Protein AF-0000000078437296 (afdb_homodimer)

Radius of gyration: 36.15 Å; Cα contacts (8 Å, |Δi|>4): 1272; chains: 2; bounding box: 109×120×85 Å

Solvent-accessible surface area (backbone atoms only — not comparable to full-atom values): 64092 Å² total; per-residue (Å²): 108,68,54,43,51,47,35,37,67,68,31,86,61,40,40,68,39,43,60,52,62,62,50,53,51,24,55,76,67,70,62,53,54,64,23,32,53,24,22,34,43,22,58,31,23,51,34,37,69,80,51,32,74,90,71,24,25,63,45,49,17,50,53,27,39,52,52,14,50,53,45,38,63,70,32,41,75,64,57,45,72,54,39,41,52,20,40,52,48,45,22,54,50,28,32,33,61,34,33,26,51,38,18,53,31,42,45,34,36,33,41,44,47,50,43,51,42,51,49,50,50,70,74,45,78,92,52,91,61,43,53,48,55,50,50,42,49,44,27,45,52,50,50,52,48,49,51,35,49,57,63,30,61,47,93,81,43,65,64,57,67,54,70,82,75,45,63,62,38,44,41,38,53,32,62,66,34,61,68,70,57,51,80,76,54,26,35,16,87,86,65,43,66,28,80,83,49,89,52,77,83,51,87,62,46,66,68,13,70,57,28,48,40,50,52,27,43,50,48,34,37,55,51,43,49,53,59,67,73,42,48,90,87,66,58,55,70,67,57,45,52,52,50,52,50,51,48,48,50,52,57,67,67,42,55,78,92,66,38,94,47,92,69,45,57,59,54,25,46,74,72,70,44,28,65,61,52,44,52,33,49,28,39,46,29,40,38,51,35,52,51,39,49,51,54,49,51,57,50,64,69,36,90,82,55,45,73,71,59,47,75,73,36,81,62,51,56,46,53,50,52,34,51,52,31,30,49,49,42,48,53,45,52,52,50,51,60,70,67,46,62,87,87,46,51,84,68,75,56,67,68,56,52,50,31,30,44,53,29,18,49,51,46,49,44,34,50,62,72,62,72,47,64,83,87,45,51,68,60,44,53,51,46,34,51,53,24,45,52,52,29,57,57,41,31,75,65,23,59,40,32,42,65,59,34,54,52,42,49,54,52,51,50,51,52,50,53,55,54,53,62,69,69,56,78,82,65,76,63,62,68,49,62,77,65,57,74,78,77,70,89,82,66,87,70,76,78,74,78,64,84,63,84,70,80,82,74,80,68,90,75,90,82,89,76,88,72,84,86,82,87,85,86,88,81,90,86,87,86,89,85,75,58,56,80,84,90,84,90,81,86,85,77,88,78,90,87,78,81,77,81,83,80,77,76,78,75,80,78,76,81,74,78,71,75,74,70,75,71,77,70,79,72,67,73,72,72,81,75,77,69,88,63,50,56,68,56,48,44,54,52,48,51,51,36,58,74,67,40,44,62,59,44,44,69,40,15,48,78,118,108,70,54,43,50,46,34,38,66,67,30,84,63,41,41,68,41,45,61,52,64,62,49,54,52,25,54,76,65,71,61,53,52,64,23,31,56,23,22,36,44,21,57,31,22,50,34,35,70,80,50,33,73,89,72,24,24,62,46,48,17,50,53,26,40,51,52,15,49,53,45,38,64,70,32,42,75,63,57,46,72,53,41,40,52,20,41,51,48,44,23,53,50,29,32,32,61,35,34,26,50,39,19,54,32,42,45,33,35,32,41,42,46,50,44,50,41,51,50,48,51,70,72,44,78,92,52,91,64,43,53,52,56,48,51,42,49,45,27,44,52,50,50,52,50,48,51,35,48,59,60,28,61,45,92,81,43,65,63,56,67,55,70,81,73,47,63,61,39,45,40,38,52,33,62,66,35,61,70,68,57,51,81,75,54,25,37,16,86,86,65,43,65,28,81,82,49,88,54,76,83,50,86,62,46,65,69,12,70,59,28,48,40,50,52,29,43,50,48,32,37,55,50,43,48,53,60,68,73,40,43,89,30,47,58,55,73,66,57,45,52,52,50,51,50,53,48,48,51,51,57,67,68,41,54,79,91,66,40,94,46,91,70,45,57,60,56,27,46,73,72,70,46,27,66,62,54,43,50,32,48,28,37,45,30,41,39,51,35,52,51,39,50,51,54,48,51,57,50,63,68,35,91,80,54,47,74,72,60,46,75,74,37,81,62,51,56,45,54,50,52,35,52,52,30,30,49,50,42,48,52,45,52,52,50,50,59,71,67,47,62,87,88,46,51,83,67,77,55,66,68,53,51,49,32,30,44,52,30,18,48,51,46,49,43,32,52,61,69,62,72,47,63,82,89,44,51,69,59,45,53,49,46,34,50,52,25,44,50,52,28,57,58,41,30,74,66,22,59,40,33,41,65,57,32,54,53,42,50,54,51,51,51,50,53,51,53,53,53,54,62,68,69,57,79,80,69,81,71,69,68,60,70,73,66,68,70,78,68,79,74,74,80,78,75,78,73,74,78,70,78,64,79,65,81,74,74,80,67,78,65,82,67,86,80,76,86,70,87,74,71,88,85,75,84,73,81,77,76,80,88,80,80,80,92,76,83,87,89,87,89,87,87,88,81,89,85,84,79,79,80,75,82,75,77,73,75,76,79,72,76,73,76,67,74,72,69,74,70,78,68,78,72,66,71,71,71,78,76,75,68,85,64,49,57,67,57,49,44,54,52,47,52,50,36,56,75,67,40,45,64,60,43,44,70,38,14,49,80,117

InterPro domains:
  IPR007219 Xylanolytic transcriptional activator, regulatory domain [PF04082] (18-190)
  IPR007219 Xylanolytic transcriptional activator, regulatory domain [SM00906] (103-178)
  IPR050815 Transcription factor, fungi [PTHR47338] (10-519)

Nearest PDB structures (foldseek):
  3qtm-assembly2_B  TM=3.187E-01  e=2.029E+00  Schizosaccharomyces pombe
  6t46-assembly2_G  TM=2.312E-01  e=2.384E+00  Bacillus subtilis subsp. natto
  5bt1-assembly1_A  TM=2.827E-01  e=4.536E+00  Saccharomyces cerevisiae S288C
  3qtm-assembly2_B  TM=3.186E-01  e=1.977E+00  Schizosaccharomyces pombe
  5bt1-assembly1_A  TM=2.842E-01  e=3.198E+00  Saccharomyces cerevisiae S288C

Organism: NCBI:txid1398154

Sequence (1120 aa):
MAECERVISKTLPACVAFHKPSFLQQLKNAALDPSMVHALLTTASRLIRRYGSHGGGTAAAEHFAQKASNFIMQSLDHPSLGDIQALCLLVIHEWGCRNAVRAYIYLGQAARMAQMYRIVQIHQPSDPDNFLKEESFRRTLWLIYILDCFLTSSPGRHPALSSLDIVDVALPCQDMNFNFGSPVFVRTLSGVAPGVAPDPDAALADVGEFAYIVLATKAWRSVVEMMTTTSIDTFSEARCLDLEAEIDAIRQSLPVHFADKPGQINLHVTMGSGFTYAMIHCLLQCATIFVNRRQILQIVTAEDFNADEWRNSAHTQLVDKIFAASHGIISMLVSLENGADKDSILCFPIVMLFSAFTAGSTVAYLYLKGLAPSNVTDTALLIVRDSLRLMNDGAESWPLVMPWNRHLTVMAKVLRDINAREDAPGSPEQAKARNGSPYLKDDASSQPDTNPDAMDYDHAGGNASLDAERNNSVDRGSEPPAPKRTGGIATINGGSAGAPTPAPDSPPPEPVNKQESPEPRSNSNPPSLTVDITAKELCSAFERQLLELDDLAAFMGGGVMAECERVISKTLPACVAFHKPSFLQQLKNAALDPSMVHALLTTASRLIRRYGSHGGGTAAAEHFAQKASNFIMQSLDHPSLGDIQALCLLVIHEWGCRNAVRAYIYLGQAARMAQMYRIVQIHQPSDPDNFLKEESFRRTLWLIYILDCFLTSSPGRHPALSSLDIVDVALPCQDMNFNFGSPVFVRTLSGVAPGVAPDPDAALADVGEFAYIVLATKAWRSVVEMMTTTSIDTFSEARCLDLEAEIDAIRQSLPVHFADKPGQINLHVTMGSGFTYAMIHCLLQCATIFVNRRQILQIVTAEDFNADEWRNSAHTQLVDKIFAASHGIISMLVSLENGADKDSILCFPIVMLFSAFTAGSTVAYLYLKGLAPSNVTDTALLIVRDSLRLMNDGAESWPLVMPWNRHLTVMAKVLRDINAREDAPGSPEQAKARNGSPYLKDDASSQPDTNPDAMDYDHAGGNASLDAERNNSVDRGSEPPAPKRTGGIATINGGSAGAPTPAPDSPPPEPVNKQESPEPRSNSNPPSLTVDITAKELCSAFERQLLELDDLAAFMGGGV

Foldseek 3Di:
DVLLLCCCCANPPNVPQAQNVVVVVCVVVVNQQLLLVLLSQLVSLLWAQVVQPPPGSLVSSVVSLVVSVVSLVVCQVPGDLSNLLSLLSSLLSCQLQLVLVVSLVSLLSSLVSLVVNVVVVVPDPDDPLNQLVLLSSLSSVLSSVLSQLQQQLAPPRDGSDDCVRFVQRFARAASVCNNVSPDFWHAGLVRFTHPPDPDRPDDGHDHYLSSLLSLLSVLLSLLSNLLRPDALVRDDVVSLVVSLVSLVVSLVVDPPLLHDDPPSLLVCLVVSNNLSSLSSLLSSLLSLLSSLLVVVLSQCPDPPRDLVVLVVDPNLVSVVSLLVSLVSLLVSVVSNVVSDDPNIQDARRLSSLLSLLSSLVSLLLCVLVVNHDPVCLVVNLVSLVSNLVSLVSNCSSGVLSVVSNVLSVVSNVLSVVVVVVVPDDDPPPVVVVVPPPPDDDDDDPPDPPCPPPDPPPPPDDDDDDDDDDDDDDDDDDDDDDDYDDDDDDDDDDDDDDDDDDDDDDPDDPDDPPPPDDPDPPPPDPPPPPPVPQHSVRSSVVVSVCVSVVVSSCSSSSHDD/DVQLLCCCCANPPNVPQAQNVVVVVCVVVVNQQLLLVLLSQLVSLLWAQVVQDPPGSLVSSVVSLVVSVVSLVVCQVPGDLSNLLSLLSSLLSCQLQLVLVVSLVSLLSSLVSLVVNVVVVVPDDDDPLNQLVLLSSLSSVLSSVLSQLQQQLAPPRDGSDDCVRFVQRFARAASVCNNVSPDFWHAGLVRFTHPVDPDRPDDGHDHYLSSLLSLLSVLLSLLSNLLRPDALVRDDLVSLVVSLVSLVVSLVVDPPLLHDDPPSLLVCLVVSNNLSSLSSLLSSLLSLLSSLLVVVLSQCPDPPRDLVVLVVDPNLVSVVSLLVSLVSLLVSVVSNVVSDDPNIQDARRLSSLLSLLSSLVSLLLCVLVVNHDPVCLVVNLVSLVSNLVSLVSNCSSGVLSVVSNVLSVVSNVLSVVVVVVVPPDDPPPVVPVPPPPVPDPPDDDDPPPPPPPVPCPCPPPPPDDDDDDPDDDDDPDDDDDDDDDDDDDDDDYDDDDDDDPDPPPPDDPPPPPPPPPPDPPPPDDPPPCPVVQHSVNSSVVVSVCVSVVVSSCSSSSHDD

Structure (mmCIF, N/CA/C/O backbone):
data_AF-0000000078437296-model_v1
#
loop_
_entity.id
_entity.type
_entity.pdbx_description
1 polymer 'Fungal specific transcription factor domain containing protein'
#
loop_
_atom_site.group_PDB
_atom_site.id
_atom_site.type_symbol
_atom_site.label_atom_id
_atom_site.label_alt_id
_atom_site.label_comp_id
_atom_site.label_asym_id
_atom_site.label_entity_id
_atom_site.label_seq_id
_atom_site.pdbx_PDB_ins_code
_atom_site.Cartn_x
_atom_site.Cartn_y
_atom_site.Cartn_z
_atom_site.occupancy
_atom_site.B_iso_or_equiv
_atom_site.auth_seq_id
_atom_site.auth_comp_id
_atom_site.auth_asym_id
_atom_site.auth_atom_id
_atom_site.pdbx_PDB_model_num
ATOM 1 N N . MET A 1 1 ? 21.906 -23.25 10.977 1 82.81 1 MET A N 1
ATOM 2 C CA . MET A 1 1 ? 22.812 -22.641 9.992 1 82.81 1 MET A CA 1
ATOM 3 C C . MET A 1 1 ? 22.734 -23.391 8.664 1 82.81 1 MET A C 1
ATOM 5 O O . MET A 1 1 ? 22.562 -22.797 7.609 1 82.81 1 MET A O 1
ATOM 9 N N . ALA A 1 2 ? 22.75 -24.719 8.75 1 84.31 2 ALA A N 1
ATOM 10 C CA . ALA A 1 2 ? 22.766 -25.516 7.531 1 84.31 2 ALA A CA 1
ATOM 11 C C . ALA A 1 2 ? 21.453 -25.359 6.762 1 84.31 2 ALA A C 1
ATOM 13 O O . ALA A 1 2 ? 21.453 -25.312 5.527 1 84.31 2 ALA A O 1
ATOM 14 N N . GLU A 1 3 ? 20.422 -25.25 7.512 1 87.5 3 GLU A N 1
ATOM 15 C CA . GLU A 1 3 ? 19.109 -25.109 6.871 1 87.5 3 GLU A CA 1
ATOM 16 C C . GLU A 1 3 ? 18.984 -23.75 6.18 1 87.5 3 GLU A C 1
ATOM 18 O O . GLU A 1 3 ? 18.422 -23.656 5.086 1 87.5 3 GLU A O 1
ATOM 23 N N . CYS A 1 4 ? 19.453 -22.766 6.777 1 91.31 4 CYS A N 1
ATOM 24 C CA . CYS A 1 4 ? 19.438 -21.438 6.18 1 91.31 4 CYS A CA 1
ATOM 25 C C . CYS A 1 4 ? 20.281 -21.391 4.914 1 91.31 4 CYS A C 1
ATOM 27 O O . CYS A 1 4 ? 19.875 -20.797 3.914 1 91.31 4 CYS A O 1
ATOM 29 N N . GLU A 1 5 ? 21.406 -22.078 4.977 1 90.81 5 GLU A N 1
ATOM 30 C CA . GLU A 1 5 ? 22.281 -22.141 3.816 1 90.81 5 GLU A CA 1
ATOM 31 C C . GLU A 1 5 ? 21.625 -22.859 2.648 1 90.81 5 GLU A C 1
ATOM 33 O O . GLU A 1 5 ? 21.781 -22.453 1.494 1 90.81 5 GLU A O 1
ATOM 38 N N . ARG A 1 6 ? 20.969 -23.828 2.971 1 89 6 ARG A N 1
ATOM 39 C CA . ARG A 1 6 ? 20.281 -24.594 1.929 1 89 6 ARG A CA 1
ATOM 40 C C . ARG A 1 6 ? 19.219 -23.734 1.239 1 89 6 ARG A C 1
ATOM 42 O O . ARG A 1 6 ? 19.094 -23.766 0.013 1 89 6 ARG A O 1
ATOM 49 N N . VAL A 1 7 ? 18.469 -22.984 2.002 1 92.06 7 VAL A N 1
ATOM 50 C CA . VAL A 1 7 ? 17.391 -22.172 1.446 1 92.06 7 VAL A CA 1
ATOM 51 C C . VAL A 1 7 ? 17.984 -21.094 0.548 1 92.06 7 VAL A C 1
ATOM 53 O O . VAL A 1 7 ? 17.531 -20.891 -0.58 1 92.06 7 VAL A O 1
ATOM 56 N N . ILE A 1 8 ? 19.031 -20.5 0.948 1 93.44 8 ILE A N 1
ATOM 57 C CA . ILE A 1 8 ? 19.641 -19.391 0.216 1 93.44 8 ILE A CA 1
ATOM 58 C C . ILE A 1 8 ? 20.281 -19.922 -1.068 1 93.44 8 ILE A C 1
ATOM 60 O O . ILE A 1 8 ? 20.281 -19.234 -2.094 1 93.44 8 ILE A O 1
ATOM 64 N N . SER A 1 9 ? 20.656 -21.156 -1.052 1 89.06 9 SER A N 1
ATOM 65 C CA . SER A 1 9 ? 21.422 -21.688 -2.174 1 89.06 9 SER A CA 1
ATOM 66 C C . SER A 1 9 ? 20.516 -22.391 -3.178 1 89.06 9 SER A C 1
ATOM 68 O O . SER A 1 9 ? 20.812 -22.422 -4.375 1 89.06 9 SER A O 1
ATOM 70 N N . LYS A 1 10 ? 19.406 -22.875 -2.656 1 87.88 10 LYS A N 1
ATOM 71 C CA . LYS A 1 10 ? 18.75 -23.828 -3.537 1 87.88 10 LYS A CA 1
ATOM 72 C C . LYS A 1 10 ? 17.266 -23.5 -3.689 1 87.88 10 LYS A C 1
ATOM 74 O O . LYS A 1 10 ? 16.609 -24 -4.609 1 87.88 10 LYS A O 1
ATOM 79 N N . THR A 1 11 ? 16.766 -22.734 -2.879 1 91.25 11 THR A N 1
ATOM 80 C CA . THR A 1 11 ? 15.312 -22.594 -2.85 1 91.25 11 THR A CA 1
ATOM 81 C C . THR A 1 11 ? 14.883 -21.281 -3.484 1 91.25 11 THR A C 1
ATOM 83 O O . THR A 1 11 ? 15.414 -20.219 -3.15 1 91.25 11 THR A O 1
ATOM 86 N N . LEU A 1 12 ? 13.906 -21.422 -4.41 1 92.94 12 LEU A N 1
ATOM 87 C CA . LEU A 1 12 ? 13.297 -20.219 -4.965 1 92.94 12 LEU A CA 1
ATOM 88 C C . LEU A 1 12 ? 12.32 -19.594 -3.973 1 92.94 12 LEU A C 1
ATOM 90 O O . LEU A 1 12 ? 11.586 -20.297 -3.283 1 92.94 12 LEU A O 1
ATOM 94 N N . PRO A 1 13 ? 12.359 -18.266 -3.848 1 94.62 13 PRO A N 1
ATOM 95 C CA . PRO A 1 13 ? 13.078 -17.281 -4.668 1 94.62 13 PRO A CA 1
ATOM 96 C C . PRO A 1 13 ? 14.398 -16.844 -4.039 1 94.62 13 PRO A C 1
ATOM 98 O O . PRO A 1 13 ? 15.133 -16.047 -4.633 1 94.62 13 PRO A O 1
ATOM 101 N N . ALA A 1 14 ? 14.734 -17.328 -2.939 1 94.81 14 ALA A N 1
ATOM 102 C CA . ALA A 1 14 ? 15.883 -16.844 -2.186 1 94.81 14 ALA A CA 1
ATOM 103 C C . ALA A 1 14 ? 17.172 -17.047 -2.977 1 94.81 14 ALA A C 1
ATOM 105 O O . ALA A 1 14 ? 18.047 -16.156 -2.986 1 94.81 14 ALA A O 1
ATOM 106 N N . CYS A 1 15 ? 17.297 -18.078 -3.709 1 93.06 15 CYS A N 1
ATOM 107 C CA . CYS A 1 15 ? 18.547 -18.438 -4.371 1 93.06 15 CYS A CA 1
ATOM 108 C C . CYS A 1 15 ? 18.828 -17.516 -5.551 1 93.06 15 CYS A C 1
ATOM 110 O O . CYS A 1 15 ? 19.969 -17.453 -6.023 1 93.06 15 CYS A O 1
ATOM 112 N N . VAL A 1 16 ? 17.812 -16.844 -6.023 1 94.81 16 VAL A N 1
ATOM 113 C CA . VAL A 1 16 ? 18.047 -15.977 -7.18 1 94.81 16 VAL A CA 1
ATOM 114 C C . VAL A 1 16 ? 17.922 -14.516 -6.773 1 94.81 16 VAL A C 1
ATOM 116 O O . VAL A 1 16 ? 18.516 -13.633 -7.41 1 94.81 16 VAL A O 1
ATOM 119 N N . ALA A 1 17 ? 17.203 -14.266 -5.727 1 97 17 ALA A N 1
ATOM 120 C CA . ALA A 1 17 ? 16.891 -12.891 -5.355 1 97 17 ALA A CA 1
ATOM 121 C C . ALA A 1 17 ? 17.875 -12.359 -4.328 1 97 17 ALA A C 1
ATOM 123 O O . ALA A 1 17 ? 18.125 -11.148 -4.258 1 97 17 ALA A O 1
ATOM 124 N N . PHE A 1 18 ? 18.453 -13.234 -3.557 1 97.12 18 PHE A N 1
ATOM 125 C CA . PHE A 1 18 ? 19.297 -12.781 -2.461 1 97.12 18 PHE A CA 1
ATOM 126 C C . PHE A 1 18 ? 20.766 -13.039 -2.773 1 97.12 18 PHE A C 1
ATOM 128 O O . PHE A 1 18 ? 21.109 -13.984 -3.488 1 97.12 18 PHE A O 1
ATOM 135 N N . HIS A 1 19 ? 21.641 -12.203 -2.271 1 96.38 19 HIS A N 1
ATOM 136 C CA . HIS A 1 19 ? 23.062 -12.328 -2.523 1 96.38 19 HIS A CA 1
ATOM 137 C C . HIS A 1 19 ? 23.672 -13.453 -1.69 1 96.38 19 HIS A C 1
ATOM 139 O O . HIS A 1 19 ? 24.062 -13.242 -0.538 1 96.38 19 HIS A O 1
ATOM 145 N N . LYS A 1 20 ? 23.984 -14.5 -2.271 1 94.69 20 LYS A N 1
ATOM 146 C CA . LYS A 1 20 ? 24.391 -15.727 -1.595 1 94.69 20 LYS A CA 1
ATOM 147 C C . LYS A 1 20 ? 25.688 -15.531 -0.822 1 94.69 20 LYS A C 1
ATOM 149 O O . LYS A 1 20 ? 25.75 -15.828 0.374 1 94.69 20 LYS A O 1
ATOM 154 N N . PRO A 1 21 ? 26.703 -14.898 -1.385 1 93.94 21 PRO A N 1
ATOM 155 C CA . PRO A 1 21 ? 27.969 -14.781 -0.65 1 93.94 21 PRO A CA 1
ATOM 156 C C . PRO A 1 21 ? 27.844 -13.93 0.613 1 93.94 21 PRO A C 1
ATOM 158 O O . PRO A 1 21 ? 28.359 -14.305 1.666 1 93.94 21 PRO A O 1
ATOM 161 N N . SER A 1 22 ? 27.109 -12.883 0.475 1 93 22 SER A N 1
ATOM 162 C CA . SER A 1 22 ? 26.984 -12.008 1.637 1 93 22 SER A CA 1
ATOM 163 C C . SER A 1 22 ? 26.172 -12.688 2.744 1 93 22 SER A C 1
ATOM 165 O O . SER A 1 22 ? 26.516 -12.555 3.924 1 93 22 SER A O 1
ATOM 167 N N . PHE A 1 23 ? 25.219 -13.375 2.346 1 93.81 23 PHE A N 1
ATOM 168 C CA . PHE A 1 23 ? 24.359 -14.055 3.322 1 93.81 23 PHE A CA 1
ATOM 169 C C . PHE A 1 23 ? 25.125 -15.18 4.016 1 93.81 23 PHE A C 1
ATOM 171 O O . PHE A 1 23 ? 25.031 -15.344 5.23 1 93.81 23 PHE A O 1
ATOM 178 N N . LEU A 1 24 ? 25.906 -15.914 3.238 1 93.44 24 LEU A N 1
ATOM 179 C CA . LEU A 1 24 ? 26.688 -17.016 3.809 1 93.44 24 LEU A CA 1
ATOM 180 C C . LEU A 1 24 ? 27.734 -16.484 4.77 1 93.44 24 LEU A C 1
ATOM 182 O O . LEU A 1 24 ? 27.984 -17.078 5.824 1 93.44 24 LEU A O 1
ATOM 186 N N . GLN A 1 25 ? 28.266 -15.367 4.426 1 92.94 25 GLN A N 1
ATOM 187 C CA . GLN A 1 25 ? 29.25 -14.75 5.305 1 92.94 25 GLN A CA 1
ATOM 188 C C . GLN A 1 25 ? 28.609 -14.258 6.598 1 92.94 25 GLN A C 1
ATOM 190 O O . GLN A 1 25 ? 29.156 -14.461 7.684 1 92.94 25 GLN A O 1
ATOM 195 N N . GLN A 1 26 ? 27.469 -13.68 6.426 1 93.44 26 GLN A N 1
ATOM 196 C CA . GLN A 1 26 ? 26.766 -13.172 7.598 1 93.44 26 GLN A CA 1
ATOM 197 C C . GLN A 1 26 ? 26.281 -14.312 8.492 1 93.44 26 GLN A C 1
ATOM 199 O O . GLN A 1 26 ? 26.281 -14.18 9.719 1 93.44 26 GLN A O 1
ATOM 204 N N . LEU A 1 27 ? 25.891 -15.359 7.891 1 91.44 27 LEU A N 1
ATOM 205 C CA . LEU A 1 27 ? 25.469 -16.531 8.641 1 91.44 27 LEU A CA 1
ATOM 206 C C . LEU A 1 27 ? 26.641 -17.141 9.422 1 91.44 27 LEU A C 1
ATOM 208 O O . LEU A 1 27 ? 26.484 -17.5 10.586 1 91.44 27 LEU A O 1
ATOM 212 N N . LYS A 1 28 ? 27.781 -17.219 8.82 1 90.88 28 LYS A N 1
ATOM 213 C CA . LYS A 1 28 ? 28.969 -17.781 9.453 1 90.88 28 LYS A CA 1
ATOM 214 C C . LYS A 1 28 ? 29.422 -16.906 10.633 1 90.88 28 LYS A C 1
ATOM 216 O O . LYS A 1 28 ? 29.859 -17.438 11.656 1 90.88 28 LYS A O 1
ATOM 221 N N . ASN A 1 29 ? 29.203 -15.609 10.516 1 92.06 29 ASN A N 1
ATOM 222 C CA . ASN A 1 29 ? 29.625 -14.672 11.547 1 92.06 29 ASN A CA 1
ATOM 223 C C . ASN A 1 29 ? 28.516 -14.375 12.539 1 92.06 29 ASN A C 1
ATOM 225 O O . ASN A 1 29 ? 28.641 -13.508 13.398 1 92.06 29 ASN A O 1
ATOM 229 N N . ALA A 1 30 ? 27.406 -14.992 12.391 1 89.75 30 ALA A N 1
ATOM 230 C CA . ALA A 1 30 ? 26.234 -14.773 13.227 1 89.75 30 ALA A CA 1
ATOM 231 C C . ALA A 1 30 ? 25.812 -13.305 13.211 1 89.75 30 ALA A C 1
ATOM 233 O O . ALA A 1 30 ? 25.438 -12.75 14.242 1 89.75 30 ALA A O 1
ATOM 234 N N . ALA A 1 31 ? 25.906 -12.734 12.023 1 90.44 31 ALA A N 1
ATOM 235 C CA . ALA A 1 31 ? 25.625 -11.312 11.875 1 90.44 31 ALA A CA 1
ATOM 236 C C . ALA A 1 31 ? 24.328 -11.094 11.094 1 90.44 31 ALA A C 1
ATOM 238 O O . ALA A 1 31 ? 23.891 -9.953 10.906 1 90.44 31 ALA A O 1
ATOM 239 N N . LEU A 1 32 ? 23.75 -12.156 10.719 1 91.88 32 LEU A N 1
ATOM 240 C CA . LEU A 1 32 ? 22.531 -12.039 9.93 1 91.88 32 LEU A CA 1
ATOM 241 C C . LEU A 1 32 ? 21.375 -11.523 10.781 1 91.88 32 LEU A C 1
ATOM 243 O O . LEU A 1 32 ? 21.219 -11.922 11.93 1 91.88 32 LEU A O 1
ATOM 247 N N . ASP A 1 33 ? 20.578 -10.625 10.203 1 92.06 33 ASP A N 1
ATOM 248 C CA . ASP A 1 33 ? 19.406 -10.086 10.898 1 92.06 33 ASP A CA 1
ATOM 249 C C . ASP A 1 33 ? 18.516 -11.211 11.422 1 92.06 33 ASP A C 1
ATOM 251 O O . ASP A 1 33 ? 18.203 -12.156 10.688 1 92.06 33 ASP A O 1
ATOM 255 N N . PRO A 1 34 ? 18.125 -11.086 12.656 1 94.62 34 PRO A N 1
ATOM 256 C CA . PRO A 1 34 ? 17.266 -12.125 13.219 1 94.62 34 PRO A CA 1
ATOM 257 C C . PRO A 1 34 ? 15.992 -12.336 12.406 1 94.62 34 PRO A C 1
ATOM 259 O O . PRO A 1 34 ? 15.492 -13.461 12.305 1 94.62 34 PRO A O 1
ATOM 262 N N . SER A 1 35 ? 15.414 -11.281 11.898 1 96.75 35 SER A N 1
ATOM 263 C CA . SER A 1 35 ? 14.227 -11.43 11.062 1 96.75 35 SER A CA 1
ATOM 264 C C . SER A 1 35 ? 14.5 -12.344 9.875 1 96.75 35 SER A C 1
ATOM 266 O O . SER A 1 35 ? 13.688 -13.219 9.562 1 96.75 35 SER A O 1
ATOM 268 N N . MET A 1 36 ? 15.68 -12.234 9.305 1 96.69 36 MET A N 1
ATOM 269 C CA . MET A 1 36 ? 16.031 -13.039 8.133 1 96.69 36 MET A CA 1
ATOM 270 C C . MET A 1 36 ? 16.297 -14.484 8.523 1 96.69 36 MET A C 1
ATOM 272 O O . MET A 1 36 ? 15.883 -15.406 7.809 1 96.69 36 MET A O 1
ATOM 276 N N . VAL A 1 37 ? 16.922 -14.656 9.656 1 96.38 37 VAL A N 1
ATOM 277 C CA . VAL A 1 37 ? 17.188 -16.016 10.117 1 96.38 37 VAL A CA 1
ATOM 278 C C . VAL A 1 37 ? 15.867 -16.766 10.289 1 96.38 37 VAL A C 1
ATOM 280 O O . VAL A 1 37 ? 15.711 -17.875 9.773 1 96.38 37 VAL A O 1
ATOM 283 N N . HIS A 1 38 ? 14.945 -16.141 10.914 1 97.19 38 HIS A N 1
ATOM 284 C CA . HIS A 1 38 ? 13.68 -16.797 11.195 1 97.19 38 HIS A CA 1
ATOM 285 C C . HIS A 1 38 ? 12.836 -16.938 9.93 1 97.19 38 HIS A C 1
ATOM 287 O O . HIS A 1 38 ? 12.094 -17.906 9.781 1 97.19 38 HIS A O 1
ATOM 293 N N . ALA A 1 39 ? 12.969 -16.016 9.008 1 97.88 39 ALA A N 1
ATOM 294 C CA . ALA A 1 39 ? 12.266 -16.141 7.738 1 97.88 39 ALA A CA 1
ATOM 295 C C . ALA A 1 39 ? 12.805 -17.312 6.922 1 97.88 39 ALA A C 1
ATOM 297 O O . ALA A 1 39 ? 12.039 -18.047 6.301 1 97.88 39 ALA A O 1
ATOM 298 N N . LEU A 1 40 ? 14.156 -17.438 6.965 1 96.69 40 LEU A N 1
ATOM 299 C CA . LEU A 1 40 ? 14.773 -18.562 6.273 1 96.69 40 LEU A CA 1
ATOM 300 C C . LEU A 1 40 ? 14.375 -19.891 6.914 1 96.69 40 LEU A C 1
ATOM 302 O O . LEU A 1 40 ? 14.094 -20.875 6.215 1 96.69 40 LEU A O 1
ATOM 306 N N . LEU A 1 41 ? 14.297 -19.891 8.188 1 95 41 LEU A N 1
ATOM 307 C CA . LEU A 1 41 ? 13.875 -21.094 8.891 1 95 41 LEU A CA 1
ATOM 308 C C . LEU A 1 41 ? 12.414 -21.406 8.617 1 95 41 LEU A C 1
ATOM 310 O O . LEU A 1 41 ? 12.023 -22.578 8.562 1 95 41 LEU A O 1
ATOM 314 N N . THR A 1 42 ? 11.586 -20.359 8.445 1 95.62 42 THR A N 1
ATOM 315 C CA . THR A 1 42 ? 10.195 -20.547 8.047 1 95.62 42 THR A CA 1
ATOM 316 C C . THR A 1 42 ? 10.109 -21.328 6.738 1 95.62 42 THR A C 1
ATOM 318 O O . THR A 1 42 ? 9.352 -22.281 6.625 1 95.62 42 THR A O 1
ATOM 321 N N . THR A 1 43 ? 10.938 -20.984 5.805 1 93.5 43 THR A N 1
ATOM 322 C CA . THR A 1 43 ? 10.969 -21.641 4.504 1 93.5 43 THR A CA 1
ATOM 323 C C . THR A 1 43 ? 11.562 -23.047 4.613 1 93.5 43 THR A C 1
ATOM 325 O O . THR A 1 43 ? 11.047 -24 4.023 1 93.5 43 THR A O 1
ATOM 328 N N . ALA A 1 44 ? 12.57 -23.156 5.414 1 91.56 44 ALA A N 1
ATOM 329 C CA . ALA A 1 44 ? 13.289 -24.422 5.559 1 91.56 44 ALA A CA 1
ATOM 330 C C . ALA A 1 44 ? 12.414 -25.484 6.219 1 91.56 44 ALA A C 1
ATOM 332 O O . ALA A 1 44 ? 12.539 -26.672 5.926 1 91.56 44 ALA A O 1
ATOM 333 N N . SER A 1 45 ? 11.531 -25.062 7.074 1 89.44 45 SER A N 1
ATOM 334 C CA . SER A 1 45 ? 10.703 -26 7.836 1 89.44 45 SER A CA 1
ATOM 335 C C . SER A 1 45 ? 9.805 -26.812 6.914 1 89.44 45 SER A C 1
ATOM 337 O O . SER A 1 45 ? 9.414 -27.938 7.25 1 89.44 45 SER A O 1
ATOM 339 N N . ARG A 1 46 ? 9.555 -26.328 5.809 1 84.81 46 ARG A N 1
ATOM 340 C CA . ARG A 1 46 ? 8.695 -27.047 4.867 1 84.81 46 ARG A CA 1
ATOM 341 C C . ARG A 1 46 ? 9.492 -28.031 4.039 1 84.81 46 ARG A C 1
ATOM 343 O O . ARG A 1 46 ? 8.922 -28.938 3.424 1 84.81 46 ARG A O 1
ATOM 350 N N . LEU A 1 47 ? 10.742 -27.812 4.07 1 77.88 47 LEU A N 1
ATOM 351 C CA . LEU A 1 47 ? 11.609 -28.625 3.209 1 77.88 47 LEU A CA 1
ATOM 352 C C . LEU A 1 47 ? 12.203 -29.797 3.977 1 77.88 47 LEU A C 1
ATOM 354 O O . LEU A 1 47 ? 12.758 -30.719 3.377 1 77.88 47 LEU A O 1
ATOM 358 N N . ILE A 1 48 ? 12.023 -29.656 5.332 1 70.75 48 ILE A N 1
ATOM 359 C CA . ILE A 1 48 ? 12.758 -30.656 6.113 1 70.75 48 ILE A CA 1
ATOM 360 C C . ILE A 1 48 ? 11.773 -31.516 6.902 1 70.75 48 ILE A C 1
ATOM 362 O O . ILE A 1 48 ? 10.875 -30.984 7.566 1 70.75 48 ILE A O 1
ATOM 366 N N . ARG A 1 49 ? 11.906 -32.75 6.875 1 62.09 49 ARG A N 1
ATOM 367 C CA . ARG A 1 49 ? 11.062 -33.719 7.539 1 62.09 49 ARG A CA 1
ATOM 368 C C . ARG A 1 49 ? 11.25 -33.688 9.055 1 62.09 49 ARG A C 1
ATOM 370 O O . ARG A 1 49 ? 10.328 -34 9.805 1 62.09 49 ARG A O 1
ATOM 377 N N . ARG A 1 50 ? 12.406 -33.281 9.422 1 58.06 50 ARG A N 1
ATOM 378 C CA . ARG A 1 50 ? 12.789 -33.406 10.828 1 58.06 50 ARG A CA 1
ATOM 379 C C . ARG A 1 50 ? 11.844 -32.594 11.719 1 58.06 50 ARG A C 1
ATOM 381 O O . ARG A 1 50 ? 11.641 -32.938 12.883 1 58.06 50 ARG A O 1
ATOM 388 N N . TYR A 1 51 ? 11.398 -31.484 11.258 1 56.28 51 TYR A N 1
ATOM 389 C CA . TYR A 1 51 ? 10.578 -30.641 12.117 1 56.28 51 TYR A CA 1
ATOM 390 C C . TYR A 1 51 ? 9.188 -31.234 12.297 1 56.28 51 TYR A C 1
ATOM 392 O O . TYR A 1 51 ? 8.328 -30.641 12.969 1 56.28 51 TYR A O 1
ATOM 400 N N . GLY A 1 52 ? 8.852 -32.438 11.797 1 50.16 52 GLY A N 1
ATOM 401 C CA . GLY A 1 52 ? 7.547 -33.094 11.773 1 50.16 52 GLY A CA 1
ATOM 402 C C . GLY A 1 52 ? 7.152 -33.688 13.117 1 50.16 52 GLY A C 1
ATOM 403 O O . GLY A 1 52 ? 6.09 -34.281 13.242 1 50.16 52 GLY A O 1
ATOM 404 N N . SER A 1 53 ? 8.023 -33.781 14 1 46.53 53 SER A N 1
ATOM 405 C CA . SER A 1 53 ? 7.426 -34.531 15.109 1 46.53 53 SER A CA 1
ATOM 406 C C . SER A 1 53 ? 6.117 -33.875 15.555 1 46.53 53 SER A C 1
ATOM 408 O O . SER A 1 53 ? 5.078 -34.531 15.609 1 46.53 53 SER A O 1
ATOM 410 N N . HIS A 1 54 ? 6.156 -32.875 16.438 1 45 54 HIS A N 1
ATOM 411 C CA . HIS A 1 54 ? 5.039 -32.281 17.156 1 45 54 HIS A CA 1
ATOM 412 C C . HIS A 1 54 ? 4.406 -31.141 16.375 1 45 54 HIS A C 1
ATOM 414 O O . HIS A 1 54 ? 4.711 -29.969 16.609 1 45 54 HIS A O 1
ATOM 420 N N . GLY A 1 55 ? 3.381 -31.438 15.398 1 56.88 55 GLY A N 1
ATOM 421 C CA . GLY A 1 55 ? 2.488 -30.594 14.617 1 56.88 55 GLY A CA 1
ATOM 422 C C . GLY A 1 55 ? 2.967 -30.375 13.195 1 56.88 55 GLY A C 1
ATOM 423 O O . GLY A 1 55 ? 2.307 -29.688 12.406 1 56.88 55 GLY A O 1
ATOM 424 N N . GLY A 1 56 ? 4.184 -31.047 12.758 1 69.56 56 GLY A N 1
ATOM 425 C CA . GLY A 1 56 ? 4.645 -31.188 11.383 1 69.56 56 GLY A CA 1
ATOM 426 C C . GLY A 1 56 ? 5.348 -29.953 10.867 1 69.56 56 GLY A C 1
ATOM 427 O O . GLY A 1 56 ? 5.672 -29.047 11.633 1 69.56 56 GLY A O 1
ATOM 428 N N . GLY A 1 57 ? 5.898 -29.891 9.656 1 78.94 57 GLY A N 1
ATOM 429 C CA . GLY A 1 57 ? 6.578 -28.812 8.945 1 78.94 57 GLY A CA 1
ATOM 430 C C . GLY A 1 57 ? 5.793 -27.516 8.93 1 78.94 57 GLY A C 1
ATOM 431 O O . GLY A 1 57 ? 6.367 -26.438 9.055 1 78.94 57 GLY A O 1
ATOM 432 N N . THR A 1 58 ? 4.551 -27.609 9.062 1 81.69 58 THR A N 1
ATOM 433 C CA . THR A 1 58 ? 3.697 -26.422 8.992 1 81.69 58 THR A CA 1
ATOM 434 C C . THR A 1 58 ? 3.689 -25.688 10.32 1 81.69 58 THR A C 1
ATOM 436 O O . THR A 1 58 ? 3.744 -24.453 10.352 1 81.69 58 THR A O 1
ATOM 439 N N . ALA A 1 59 ? 3.629 -26.406 11.391 1 85.56 59 ALA A N 1
ATOM 440 C CA . ALA A 1 59 ? 3.623 -25.781 12.711 1 85.56 59 ALA A CA 1
ATOM 441 C C . ALA A 1 59 ? 4.949 -25.078 12.984 1 85.56 59 ALA A C 1
ATOM 443 O O . ALA A 1 59 ? 4.973 -24 13.57 1 85.56 59 ALA A O 1
ATOM 444 N N . ALA A 1 60 ? 6 -25.797 12.617 1 90.62 60 ALA A N 1
ATOM 445 C CA . ALA A 1 60 ? 7.316 -25.172 12.781 1 90.62 60 ALA A CA 1
ATOM 446 C C . ALA A 1 60 ? 7.434 -23.906 11.938 1 90.62 60 ALA A C 1
ATOM 448 O O . ALA A 1 60 ? 7.984 -22.906 12.398 1 90.62 60 ALA A O 1
ATOM 449 N N . ALA A 1 61 ? 6.949 -24 10.75 1 93.31 61 ALA A N 1
ATOM 450 C CA . ALA A 1 61 ? 6.984 -22.828 9.867 1 93.31 61 ALA A CA 1
ATOM 451 C C . ALA A 1 61 ? 6.227 -21.656 10.484 1 93.31 61 ALA A C 1
ATOM 453 O O . ALA A 1 61 ? 6.703 -20.516 10.461 1 93.31 61 ALA A O 1
ATOM 454 N N . GLU A 1 62 ? 5.125 -21.938 11.109 1 92.81 62 GLU A N 1
ATOM 455 C CA . GLU A 1 62 ? 4.324 -20.891 11.742 1 92.81 62 GLU A CA 1
ATOM 456 C C . GLU A 1 62 ? 5.062 -20.266 12.914 1 92.81 62 GLU A C 1
ATOM 458 O O . GLU A 1 62 ? 4.996 -19.047 13.117 1 92.81 62 GLU A O 1
ATOM 463 N N . HIS A 1 63 ? 5.676 -21.094 13.617 1 93.81 63 HIS A N 1
ATOM 464 C CA . HIS A 1 63 ? 6.434 -20.625 14.766 1 93.81 63 HIS A CA 1
ATOM 465 C C . HIS A 1 63 ? 7.527 -19.656 14.352 1 93.81 63 HIS A C 1
ATOM 467 O O . HIS A 1 63 ? 7.652 -18.562 14.922 1 93.81 63 HIS A O 1
ATOM 473 N N . PHE A 1 64 ? 8.297 -20.031 13.375 1 95.81 64 PHE A N 1
ATOM 474 C CA . PHE A 1 64 ? 9.391 -19.188 12.914 1 95.81 64 PHE A CA 1
ATOM 475 C C . PHE A 1 64 ? 8.859 -17.938 12.227 1 95.81 64 PHE A C 1
ATOM 477 O O . PHE A 1 64 ? 9.461 -16.859 12.32 1 95.81 64 PHE A O 1
ATOM 484 N N . ALA A 1 65 ? 7.734 -18.094 11.562 1 96.88 65 ALA A N 1
ATOM 485 C CA . ALA A 1 65 ? 7.125 -16.938 10.891 1 96.88 65 ALA A CA 1
ATOM 486 C C . ALA A 1 65 ? 6.699 -15.883 11.906 1 96.88 65 ALA A C 1
ATOM 488 O O . ALA A 1 65 ? 6.898 -14.688 11.68 1 96.88 65 ALA A O 1
ATOM 489 N N . GLN A 1 66 ? 6.172 -16.328 13 1 94.94 66 GLN A N 1
ATOM 490 C CA . GLN A 1 66 ? 5.754 -15.398 14.047 1 94.94 66 GLN A CA 1
ATOM 491 C C . GLN A 1 66 ? 6.949 -14.656 14.633 1 94.94 66 GLN A C 1
ATOM 493 O O . GLN A 1 66 ? 6.879 -13.445 14.867 1 94.94 66 GLN A O 1
ATOM 498 N N . LYS A 1 67 ? 7.961 -15.336 14.82 1 96.62 67 LYS A N 1
ATOM 499 C CA . LYS A 1 67 ? 9.164 -14.703 15.344 1 96.62 67 LYS A CA 1
ATOM 500 C C . LYS A 1 67 ? 9.727 -13.688 14.359 1 96.62 67 LYS A C 1
ATOM 502 O O . LYS A 1 67 ? 10.109 -12.578 14.75 1 96.62 67 LYS A O 1
ATOM 507 N N . ALA A 1 68 ? 9.805 -14.125 13.086 1 97.56 68 ALA A N 1
ATOM 508 C CA . ALA A 1 68 ? 10.297 -13.211 12.055 1 97.56 68 ALA A CA 1
ATOM 509 C C . ALA A 1 68 ? 9.461 -11.938 12 1 97.56 68 ALA A C 1
ATOM 511 O O . ALA A 1 68 ? 10 -10.828 11.938 1 97.56 68 ALA A O 1
ATOM 512 N N . SER A 1 69 ? 8.188 -12.102 12.078 1 95.94 69 SER A N 1
ATOM 513 C CA . SER A 1 69 ? 7.273 -10.961 12.023 1 95.94 69 SER A CA 1
ATOM 514 C C . SER A 1 69 ? 7.504 -10.016 13.195 1 95.94 69 SER A C 1
ATOM 516 O O . SER A 1 69 ? 7.488 -8.789 13.023 1 95.94 69 SER A O 1
ATOM 518 N N . ASN A 1 70 ? 7.711 -10.555 14.328 1 93.75 70 ASN A N 1
ATOM 519 C CA . ASN A 1 70 ? 7.953 -9.742 15.516 1 93.75 70 ASN A CA 1
ATOM 520 C C . ASN A 1 70 ? 9.219 -8.898 15.367 1 93.75 70 ASN A C 1
ATOM 522 O O . ASN A 1 70 ? 9.227 -7.719 15.727 1 93.75 70 ASN A O 1
ATOM 526 N N . PHE A 1 71 ? 10.211 -9.508 14.82 1 95.5 71 PHE A N 1
ATOM 527 C CA . PHE A 1 71 ? 11.461 -8.773 14.633 1 95.5 71 PHE A CA 1
ATOM 528 C C . PHE A 1 71 ? 11.289 -7.664 13.609 1 95.5 71 PHE A C 1
ATOM 530 O O . PHE A 1 71 ? 11.836 -6.57 13.766 1 95.5 71 PHE A O 1
ATOM 537 N N . ILE A 1 72 ? 10.562 -7.949 12.562 1 95.81 72 ILE A N 1
ATOM 538 C CA . ILE A 1 72 ? 10.328 -6.953 11.516 1 95.81 72 ILE A CA 1
ATOM 539 C C . ILE A 1 72 ? 9.562 -5.766 12.102 1 95.81 72 ILE A C 1
ATOM 541 O O . ILE A 1 72 ? 9.891 -4.609 11.82 1 95.81 72 ILE A O 1
ATOM 545 N N . MET A 1 73 ? 8.617 -6.066 12.938 1 90.69 73 MET A N 1
ATOM 546 C CA . MET A 1 73 ? 7.789 -5.02 13.531 1 90.69 73 MET A CA 1
ATOM 547 C C . MET A 1 73 ? 8.625 -4.117 14.438 1 90.69 73 MET A C 1
ATOM 549 O O . MET A 1 73 ? 8.367 -2.916 14.531 1 90.69 73 MET A O 1
ATOM 553 N N . GLN A 1 74 ? 9.594 -4.66 14.969 1 89.69 74 GLN A N 1
ATOM 554 C CA . GLN A 1 74 ? 10.453 -3.902 15.867 1 89.69 74 GLN A CA 1
ATOM 555 C C . GLN A 1 74 ? 11.383 -2.979 15.094 1 89.69 74 GLN A C 1
ATOM 557 O O . GLN A 1 74 ? 11.836 -1.958 15.617 1 89.69 74 GLN A O 1
ATOM 562 N N . SER A 1 75 ? 11.57 -3.332 13.852 1 91.56 75 SER A N 1
ATOM 563 C CA . SER A 1 75 ? 12.531 -2.572 13.055 1 91.56 75 SER A CA 1
ATOM 564 C C . SER A 1 75 ? 11.828 -1.642 12.078 1 91.56 75 SER A C 1
ATOM 566 O O . SER A 1 75 ? 12.445 -1.147 11.133 1 91.56 75 SER A O 1
ATOM 568 N N . LEU A 1 76 ? 10.641 -1.294 12.273 1 91.25 76 LEU A N 1
ATOM 569 C CA . LEU A 1 76 ? 9.852 -0.582 11.266 1 91.25 76 LEU A CA 1
ATOM 570 C C . LEU A 1 76 ? 10.336 0.86 11.125 1 91.25 76 LEU A C 1
ATOM 572 O O . LEU A 1 76 ? 10.156 1.477 10.078 1 91.25 76 LEU A O 1
ATOM 576 N N . ASP A 1 77 ? 10.953 1.394 12.141 1 89.75 77 ASP A N 1
ATOM 577 C CA . ASP A 1 77 ? 11.43 2.771 12.07 1 89.75 77 ASP A CA 1
ATOM 578 C C . ASP A 1 77 ? 12.633 2.891 11.133 1 89.75 77 ASP A C 1
ATOM 580 O O . ASP A 1 77 ? 12.859 3.947 10.539 1 89.75 77 ASP A O 1
ATOM 584 N N . HIS A 1 78 ? 13.375 1.816 11.055 1 89.94 78 HIS A N 1
ATOM 585 C CA . HIS A 1 78 ? 14.539 1.746 10.188 1 89.94 78 HIS A CA 1
ATOM 586 C C . HIS A 1 78 ? 14.664 0.37 9.539 1 89.94 78 HIS A C 1
ATOM 588 O O . HIS A 1 78 ? 15.555 -0.406 9.883 1 89.94 78 HIS A O 1
ATOM 594 N N . PRO A 1 79 ? 13.789 0.222 8.586 1 92.62 79 PRO A N 1
ATOM 595 C CA . PRO A 1 79 ? 13.812 -1.109 7.98 1 92.62 79 PRO A CA 1
ATOM 596 C C . PRO A 1 79 ? 15.102 -1.378 7.203 1 92.62 79 PRO A C 1
ATOM 598 O O . PRO A 1 79 ? 15.547 -0.529 6.426 1 92.62 79 PRO A O 1
ATOM 601 N N . SER A 1 80 ? 15.672 -2.496 7.484 1 94.31 80 SER A N 1
ATOM 602 C CA . SER A 1 80 ? 16.828 -2.936 6.715 1 94.31 80 SER A CA 1
ATOM 603 C C . SER A 1 80 ? 16.406 -3.707 5.469 1 94.31 80 SER A C 1
ATOM 605 O O . SER A 1 80 ? 15.25 -4.102 5.34 1 94.31 80 SER A O 1
ATOM 607 N N . LEU A 1 81 ? 17.344 -3.865 4.602 1 95.5 81 LEU A N 1
ATOM 608 C CA . LEU A 1 81 ? 17.047 -4.68 3.424 1 95.5 81 LEU A CA 1
ATOM 609 C C . LEU A 1 81 ? 16.719 -6.113 3.824 1 95.5 81 LEU A C 1
ATOM 611 O O . LEU A 1 81 ? 15.844 -6.742 3.225 1 95.5 81 LEU A O 1
ATOM 615 N N . GLY A 1 82 ? 17.422 -6.598 4.848 1 96.12 82 GLY A N 1
ATOM 616 C CA . GLY A 1 82 ? 17.141 -7.926 5.371 1 96.12 82 GLY A CA 1
ATOM 617 C C . GLY A 1 82 ? 15.727 -8.078 5.871 1 96.12 82 GLY A C 1
ATOM 618 O O . GLY A 1 82 ? 15.102 -9.125 5.664 1 96.12 82 GLY A O 1
ATOM 619 N N . ASP A 1 83 ? 15.18 -7.07 6.48 1 97.75 83 ASP A N 1
ATOM 620 C CA . ASP A 1 83 ? 13.805 -7.094 6.957 1 97.75 83 ASP A CA 1
ATOM 621 C C . ASP A 1 83 ? 12.82 -7.207 5.789 1 97.75 83 ASP A C 1
ATOM 623 O O . ASP A 1 83 ? 11.836 -7.945 5.871 1 97.75 83 ASP A O 1
ATOM 627 N N . ILE A 1 84 ? 13.055 -6.43 4.77 1 98.19 84 ILE A N 1
ATOM 628 C CA . ILE A 1 84 ? 12.18 -6.426 3.602 1 98.19 84 ILE A CA 1
ATOM 629 C C . ILE A 1 84 ? 12.203 -7.797 2.934 1 98.19 84 ILE A C 1
ATOM 631 O O . ILE A 1 84 ? 11.156 -8.344 2.588 1 98.19 84 ILE A O 1
ATOM 635 N N . GLN A 1 85 ? 13.383 -8.312 2.76 1 98.38 85 GLN A N 1
ATOM 636 C CA . GLN A 1 85 ? 13.539 -9.633 2.154 1 98.38 85 GLN A CA 1
ATOM 637 C C . GLN A 1 85 ? 12.867 -10.711 3.002 1 98.38 85 GLN A C 1
ATOM 639 O O . GLN A 1 85 ? 12.219 -11.609 2.469 1 98.38 85 GLN A O 1
ATOM 644 N N . ALA A 1 86 ? 13.07 -10.633 4.297 1 98.44 86 ALA A N 1
ATOM 645 C CA . ALA A 1 86 ? 12.406 -11.555 5.211 1 98.44 86 ALA A CA 1
ATOM 646 C C . ALA A 1 86 ? 10.891 -11.492 5.051 1 98.44 86 ALA A C 1
ATOM 648 O O . ALA A 1 86 ? 10.219 -12.523 5.031 1 98.44 86 ALA A O 1
ATOM 649 N N . LEU A 1 87 ? 10.391 -10.32 4.945 1 98.44 87 LEU A N 1
ATOM 650 C CA . LEU A 1 87 ? 8.945 -10.141 4.801 1 98.44 87 LEU A CA 1
ATOM 651 C C . LEU A 1 87 ? 8.453 -10.766 3.498 1 98.44 87 LEU A C 1
ATOM 653 O O . LEU A 1 87 ? 7.352 -11.32 3.451 1 98.44 87 LEU A O 1
ATOM 657 N N . CYS A 1 88 ? 9.211 -10.711 2.459 1 98.62 88 CYS A N 1
ATOM 658 C CA . CYS A 1 88 ? 8.844 -11.359 1.204 1 98.62 88 CYS A CA 1
ATOM 659 C C . CYS A 1 88 ? 8.695 -12.867 1.389 1 98.62 88 CYS A C 1
ATOM 661 O O . CYS A 1 88 ? 7.766 -13.469 0.847 1 98.62 88 CYS A O 1
ATOM 663 N N . LEU A 1 89 ? 9.617 -13.414 2.111 1 98.31 89 LEU A N 1
ATOM 664 C CA . LEU A 1 89 ? 9.516 -14.844 2.387 1 98.31 89 LEU A CA 1
ATOM 665 C C . LEU A 1 89 ? 8.266 -15.141 3.211 1 98.31 89 LEU A C 1
ATOM 667 O O . LEU A 1 89 ? 7.613 -16.172 2.998 1 98.31 89 LEU A O 1
ATOM 671 N N . LEU A 1 90 ? 7.934 -14.25 4.121 1 98.19 90 LEU A N 1
ATOM 672 C CA . LEU A 1 90 ? 6.73 -14.438 4.926 1 98.19 90 LEU A CA 1
ATOM 673 C C . LEU A 1 90 ? 5.477 -14.32 4.066 1 98.19 90 LEU A C 1
ATOM 675 O O . LEU A 1 90 ? 4.48 -15 4.324 1 98.19 90 LEU A O 1
ATOM 679 N N . VAL A 1 91 ? 5.496 -13.484 3.076 1 98.19 91 VAL A N 1
ATOM 680 C CA . VAL A 1 91 ? 4.375 -13.375 2.15 1 98.19 91 VAL A CA 1
ATOM 681 C C . VAL A 1 91 ? 4.125 -14.727 1.483 1 98.19 91 VAL A C 1
ATOM 683 O O . VAL A 1 91 ? 2.984 -15.188 1.397 1 98.19 91 VAL A O 1
ATOM 686 N N . ILE A 1 92 ? 5.176 -15.328 1.065 1 97.75 92 ILE A N 1
ATOM 687 C CA . ILE A 1 92 ? 5.062 -16.625 0.405 1 97.75 92 ILE A CA 1
ATOM 688 C C . ILE A 1 92 ? 4.523 -17.656 1.39 1 97.75 92 ILE A C 1
ATOM 690 O O . ILE A 1 92 ? 3.67 -18.469 1.036 1 97.75 92 ILE A O 1
ATOM 694 N N . HIS A 1 93 ? 5.004 -17.562 2.568 1 96.69 93 HIS A N 1
ATOM 695 C CA . HIS A 1 93 ? 4.523 -18.469 3.605 1 96.69 93 HIS A CA 1
ATOM 696 C C . HIS A 1 93 ? 3.025 -18.297 3.836 1 96.69 93 HIS A C 1
ATOM 698 O O . HIS A 1 93 ? 2.281 -19.281 3.854 1 96.69 93 HIS A O 1
ATOM 704 N N . GLU A 1 94 ? 2.605 -17.094 4.043 1 96.5 94 GLU A N 1
ATOM 705 C CA . GLU A 1 94 ? 1.194 -16.828 4.309 1 96.5 94 GLU A CA 1
ATOM 706 C C . GLU A 1 94 ? 0.327 -17.203 3.113 1 96.5 94 GLU A C 1
ATOM 708 O O . GLU A 1 94 ? -0.75 -17.781 3.281 1 96.5 94 GLU A O 1
ATOM 713 N N . TRP A 1 95 ? 0.806 -16.891 1.948 1 96.38 95 TRP A N 1
ATOM 714 C CA . TRP A 1 95 ? 0.128 -17.281 0.715 1 96.38 95 TRP A CA 1
ATOM 715 C C . TRP A 1 95 ? -0.076 -18.797 0.658 1 96.38 95 TRP A C 1
ATOM 717 O O . TRP A 1 95 ? -1.193 -19.266 0.437 1 96.38 95 TRP A O 1
ATOM 727 N N . GLY A 1 96 ? 0.976 -19.531 0.959 1 95.44 96 GLY A N 1
ATOM 728 C CA . GLY A 1 96 ? 0.919 -20.984 0.906 1 95.44 96 GLY A CA 1
ATOM 729 C C . GLY A 1 96 ? 0.031 -21.594 1.979 1 95.44 96 GLY A C 1
ATOM 730 O O . GLY A 1 96 ? -0.479 -22.703 1.817 1 95.44 96 GLY A O 1
ATOM 731 N N . CYS A 1 97 ? -0.196 -20.844 3.021 1 93.81 97 CYS A N 1
ATOM 732 C CA . CYS A 1 97 ? -1.028 -21.312 4.121 1 93.81 97 CYS A CA 1
ATOM 733 C C . CYS A 1 97 ? -2.48 -20.891 3.926 1 93.81 97 CYS A C 1
ATOM 735 O O . CYS A 1 97 ? -3.305 -21.047 4.828 1 93.81 97 CYS A O 1
ATOM 737 N N . ARG A 1 98 ? -2.729 -20.281 2.809 1 93.38 98 ARG A N 1
ATOM 738 C CA . ARG A 1 98 ? -4.066 -19.859 2.424 1 93.38 98 ARG A CA 1
ATOM 739 C C . ARG A 1 98 ? -4.52 -18.672 3.268 1 93.38 98 ARG A C 1
ATOM 741 O O . ARG A 1 98 ? -5.715 -18.516 3.537 1 93.38 98 ARG A O 1
ATOM 748 N N . ASN A 1 99 ? -3.594 -17.969 3.805 1 93.5 99 ASN A N 1
ATOM 749 C CA . ASN A 1 99 ? -3.893 -16.703 4.469 1 93.5 99 ASN A CA 1
ATOM 750 C C . ASN A 1 99 ? -3.779 -15.531 3.504 1 93.5 99 ASN A C 1
ATOM 752 O O . ASN A 1 99 ? -2.861 -14.711 3.619 1 93.5 99 ASN A O 1
ATOM 756 N N . ALA A 1 100 ? -4.789 -15.43 2.699 1 92.69 100 ALA A N 1
ATOM 757 C CA . ALA A 1 100 ? -4.754 -14.484 1.583 1 92.69 100 ALA A CA 1
ATOM 758 C C . ALA A 1 100 ? -4.699 -13.047 2.082 1 92.69 100 ALA A C 1
ATOM 760 O O . ALA A 1 100 ? -3.979 -12.211 1.522 1 92.69 100 ALA A O 1
ATOM 761 N N . VAL A 1 101 ? -5.387 -12.742 3.127 1 93.5 101 VAL A N 1
ATOM 762 C CA . VAL A 1 101 ? -5.477 -11.375 3.625 1 93.5 101 VAL A CA 1
ATOM 763 C C . VAL A 1 101 ? -4.137 -10.945 4.211 1 93.5 101 VAL A C 1
ATOM 765 O O . VAL A 1 101 ? -3.605 -9.891 3.854 1 93.5 101 VAL A O 1
ATOM 768 N N . ARG A 1 102 ? -3.576 -11.75 5.012 1 94.56 102 ARG A N 1
ATOM 769 C CA . ARG A 1 102 ? -2.287 -11.43 5.621 1 94.56 102 ARG A CA 1
ATOM 770 C C . ARG A 1 102 ? -1.195 -11.32 4.562 1 94.56 102 ARG A C 1
ATOM 772 O O . ARG A 1 102 ? -0.324 -10.453 4.648 1 94.56 102 ARG A O 1
ATOM 779 N N . ALA A 1 103 ? -1.227 -12.281 3.621 1 96.44 103 ALA A N 1
ATOM 780 C CA . ALA A 1 103 ? -0.257 -12.211 2.531 1 96.44 103 ALA A CA 1
ATOM 781 C C . ALA A 1 103 ? -0.378 -10.883 1.781 1 96.44 103 ALA A C 1
ATOM 783 O O . ALA A 1 103 ? 0.63 -10.25 1.459 1 96.44 103 ALA A O 1
ATOM 784 N N . TYR A 1 104 ? -1.618 -10.445 1.518 1 96 104 TYR A N 1
ATOM 785 C CA . TYR A 1 104 ? -1.909 -9.203 0.815 1 96 104 TYR A CA 1
ATOM 786 C C . TYR A 1 104 ? -1.402 -7.996 1.602 1 96 104 TYR A C 1
ATOM 788 O O . TYR A 1 104 ? -0.794 -7.086 1.034 1 96 104 TYR A O 1
ATOM 796 N N . ILE A 1 105 ? -1.576 -7.977 2.9 1 96.25 105 ILE A N 1
ATOM 797 C CA . ILE A 1 105 ? -1.171 -6.871 3.764 1 96.25 105 ILE A CA 1
ATOM 798 C C . ILE A 1 105 ? 0.351 -6.84 3.883 1 96.25 105 ILE A C 1
ATOM 800 O O . ILE A 1 105 ? 0.969 -5.781 3.758 1 96.25 105 ILE A O 1
ATOM 804 N N . TYR A 1 106 ? 0.99 -8.016 4.078 1 97.5 106 TYR A N 1
ATOM 805 C CA . TYR A 1 106 ? 2.443 -8.086 4.18 1 97.5 106 TYR A CA 1
ATOM 806 C C . TYR A 1 106 ? 3.104 -7.613 2.893 1 97.5 106 TYR A C 1
ATOM 808 O O . TYR A 1 106 ? 4.152 -6.965 2.928 1 97.5 106 TYR A O 1
ATOM 816 N N . LEU A 1 107 ? 2.48 -8 1.812 1 97.81 107 LEU A N 1
ATOM 817 C CA . LEU A 1 107 ? 3.016 -7.555 0.532 1 97.81 107 LEU A CA 1
ATOM 818 C C . LEU A 1 107 ? 3.014 -6.031 0.445 1 97.81 107 LEU A C 1
ATOM 820 O O . LEU A 1 107 ? 3.998 -5.426 0.014 1 97.81 107 LEU A O 1
ATOM 824 N N . GLY A 1 108 ? 1.917 -5.449 0.825 1 96.81 108 GLY A N 1
ATOM 825 C CA . GLY A 1 108 ? 1.867 -3.998 0.873 1 96.81 108 GLY A CA 1
ATOM 826 C C . GLY A 1 108 ? 2.912 -3.395 1.794 1 96.81 108 GLY A C 1
ATOM 827 O O . GLY A 1 108 ? 3.535 -2.387 1.457 1 96.81 108 GLY A O 1
ATOM 828 N N . GLN A 1 109 ? 3.049 -4 2.91 1 97.31 109 GLN A N 1
ATOM 829 C CA . GLN A 1 109 ? 4.043 -3.533 3.873 1 97.31 109 GLN A CA 1
ATOM 830 C C . GLN A 1 109 ? 5.453 -3.621 3.297 1 97.31 109 GLN A C 1
ATOM 832 O O . GLN A 1 109 ? 6.262 -2.713 3.484 1 97.31 109 GLN A O 1
ATOM 837 N N . ALA A 1 110 ? 5.738 -4.715 2.643 1 98.25 110 ALA A N 1
ATOM 838 C CA . ALA A 1 110 ? 7.047 -4.879 2.02 1 98.25 110 ALA A CA 1
ATOM 839 C C . ALA A 1 110 ? 7.316 -3.771 1.004 1 98.25 110 ALA A C 1
ATOM 841 O O . ALA A 1 110 ? 8.422 -3.225 0.951 1 98.25 110 ALA A O 1
ATOM 842 N N . ALA A 1 111 ? 6.332 -3.457 0.226 1 97.06 111 ALA A N 1
ATOM 843 C CA . ALA A 1 111 ? 6.473 -2.408 -0.78 1 97.06 111 ALA A CA 1
ATOM 844 C C . ALA A 1 111 ? 6.754 -1.057 -0.129 1 97.06 111 ALA A C 1
ATOM 846 O O . ALA A 1 111 ? 7.629 -0.313 -0.58 1 97.06 111 ALA A O 1
ATOM 847 N N . ARG A 1 112 ? 6.047 -0.76 0.913 1 96.12 112 ARG A N 1
ATOM 848 C CA . ARG A 1 112 ? 6.227 0.517 1.596 1 96.12 112 ARG A CA 1
ATOM 849 C C . ARG A 1 112 ? 7.59 0.591 2.273 1 96.12 112 ARG A C 1
ATOM 851 O O . ARG A 1 112 ? 8.227 1.646 2.285 1 96.12 112 ARG A O 1
ATOM 858 N N . MET A 1 113 ? 7.977 -0.481 2.865 1 96.56 113 MET A N 1
ATOM 859 C CA . MET A 1 113 ? 9.312 -0.535 3.451 1 96.56 113 MET A CA 1
ATOM 860 C C . MET A 1 113 ? 10.383 -0.309 2.389 1 96.56 113 MET A C 1
ATOM 862 O O . MET A 1 113 ? 11.359 0.398 2.629 1 96.56 113 MET A O 1
ATOM 866 N N . ALA A 1 114 ? 10.172 -0.889 1.251 1 96.25 114 ALA A N 1
ATOM 867 C CA . ALA A 1 114 ? 11.133 -0.724 0.16 1 96.25 114 ALA A CA 1
ATOM 868 C C . ALA A 1 114 ? 11.18 0.728 -0.309 1 96.25 114 ALA A C 1
ATOM 870 O O . ALA A 1 114 ? 12.258 1.258 -0.589 1 96.25 114 ALA A O 1
ATOM 871 N N . GLN A 1 115 ? 10.078 1.368 -0.376 1 93.06 115 GLN A N 1
ATOM 872 C CA . GLN A 1 115 ? 10.016 2.77 -0.777 1 93.06 115 GLN A CA 1
ATOM 873 C C . GLN A 1 115 ? 10.773 3.658 0.208 1 93.06 115 GLN A C 1
ATOM 875 O O . GLN A 1 115 ? 11.547 4.523 -0.198 1 93.06 115 GLN A O 1
ATOM 880 N N . MET A 1 116 ? 10.562 3.375 1.47 1 92.06 116 MET A N 1
ATOM 881 C CA . MET A 1 116 ? 11.25 4.16 2.496 1 92.06 116 MET A CA 1
ATOM 882 C C . MET A 1 116 ? 12.742 3.869 2.5 1 92.06 116 MET A C 1
ATOM 884 O O . MET A 1 116 ? 13.555 4.777 2.686 1 92.06 116 MET A O 1
ATOM 888 N N . TYR A 1 117 ? 13.07 2.588 2.344 1 92.81 117 TYR A N 1
ATOM 889 C CA . TYR A 1 117 ? 14.477 2.209 2.271 1 92.81 117 TYR A CA 1
ATOM 890 C C . TYR A 1 117 ? 15.188 2.986 1.174 1 92.81 117 TYR A C 1
ATOM 892 O O . TYR A 1 117 ? 16.297 3.484 1.382 1 92.81 117 TYR A O 1
ATOM 900 N N . ARG A 1 118 ? 14.578 3.146 0.038 1 89.25 118 ARG A N 1
ATOM 901 C CA . ARG A 1 118 ? 15.148 3.85 -1.107 1 89.25 118 ARG A CA 1
ATOM 902 C C . ARG A 1 118 ? 15.344 5.332 -0.801 1 89.25 118 ARG A C 1
ATOM 904 O O . ARG A 1 118 ? 16.375 5.91 -1.131 1 89.25 118 ARG A O 1
ATOM 911 N N . ILE A 1 119 ? 14.359 5.934 -0.196 1 83.94 119 ILE A N 1
ATOM 912 C CA . ILE A 1 119 ? 14.406 7.355 0.129 1 83.94 119 ILE A CA 1
ATOM 913 C C . ILE A 1 119 ? 15.555 7.629 1.096 1 83.94 119 ILE A C 1
ATOM 915 O O . ILE A 1 119 ? 16.297 8.602 0.931 1 83.94 119 ILE A O 1
ATOM 919 N N . VAL A 1 120 ? 15.734 6.746 1.992 1 81.06 120 VAL A N 1
ATOM 920 C CA . VAL A 1 120 ? 16.781 6.93 3 1 81.06 120 VAL A CA 1
ATOM 921 C C . VAL A 1 120 ? 18.156 6.703 2.371 1 81.06 120 VAL A C 1
ATOM 923 O O . VAL A 1 120 ? 19.109 7.418 2.678 1 81.06 120 VAL A O 1
ATOM 926 N N . GLN A 1 121 ? 18.234 5.777 1.483 1 80.88 121 GLN A N 1
ATOM 927 C CA . GLN A 1 121 ? 19.516 5.43 0.866 1 80.88 121 GLN A CA 1
ATOM 928 C C . GLN A 1 121 ? 20 6.551 -0.045 1 80.88 121 GLN A C 1
ATOM 930 O O . GLN A 1 121 ? 21.203 6.773 -0.165 1 80.88 121 GLN A O 1
ATOM 935 N N . ILE A 1 122 ? 19.156 7.203 -0.724 1 70.94 122 ILE A N 1
ATOM 936 C CA . ILE A 1 122 ? 19.516 8.297 -1.618 1 70.94 122 ILE A CA 1
ATOM 937 C C . ILE A 1 122 ? 20.234 9.398 -0.827 1 70.94 122 ILE A C 1
ATOM 939 O O . ILE A 1 122 ? 21.125 10.07 -1.347 1 70.94 122 ILE A O 1
ATOM 943 N N . HIS A 1 123 ? 19.984 9.477 0.346 1 65 123 HIS A N 1
ATOM 944 C CA . HIS A 1 123 ? 20.547 10.555 1.149 1 65 123 HIS A CA 1
ATOM 945 C C . HIS A 1 123 ? 21.828 10.102 1.85 1 65 123 HIS A C 1
ATOM 947 O O . HIS A 1 123 ? 22.5 10.906 2.49 1 65 123 HIS A O 1
ATOM 953 N N . GLN A 1 124 ? 22.094 8.883 1.62 1 66.06 124 GLN A N 1
ATOM 954 C CA . GLN A 1 124 ? 23.312 8.383 2.24 1 66.06 124 GLN A CA 1
ATOM 955 C C . GLN A 1 124 ? 24.5 8.492 1.283 1 66.06 124 GLN A C 1
ATOM 957 O O . GLN A 1 124 ? 24.328 8.383 0.067 1 66.06 124 GLN A O 1
ATOM 962 N N . PRO A 1 125 ? 25.625 8.953 1.917 1 61.88 125 PRO A N 1
ATOM 963 C CA . PRO A 1 125 ? 26.828 9.102 1.094 1 61.88 125 PRO A CA 1
ATOM 964 C C . PRO A 1 125 ? 27.188 7.824 0.331 1 61.88 125 PRO A C 1
ATOM 966 O O . PRO A 1 125 ? 26.797 6.73 0.74 1 61.88 125 PRO A O 1
ATOM 969 N N . SER A 1 126 ? 27.906 8.023 -0.867 1 59.94 126 SER A N 1
ATOM 970 C CA . SER A 1 126 ? 28.266 6.98 -1.822 1 59.94 126 SER A CA 1
ATOM 971 C C . SER A 1 126 ? 29.188 5.953 -1.19 1 59.94 126 SER A C 1
ATOM 973 O O . SER A 1 126 ? 30.203 6.312 -0.572 1 59.94 126 SER A O 1
ATOM 975 N N . ASP A 1 127 ? 28.703 4.809 -0.845 1 60.19 127 ASP A N 1
ATOM 976 C CA . ASP A 1 127 ? 29.453 3.656 -0.348 1 60.19 127 ASP A CA 1
ATOM 977 C C . ASP A 1 127 ? 30.141 2.916 -1.49 1 60.19 127 ASP A C 1
ATOM 979 O O . ASP A 1 127 ? 29.641 2.891 -2.615 1 60.19 127 ASP A O 1
ATOM 983 N N . PRO A 1 128 ? 31.453 2.527 -1.398 1 53.84 128 PRO A N 1
ATOM 984 C CA . PRO A 1 128 ? 32.188 1.748 -2.408 1 53.84 128 PRO A CA 1
ATOM 985 C C . PRO A 1 128 ? 31.375 0.559 -2.922 1 53.84 128 PRO A C 1
ATOM 987 O O . PRO A 1 128 ? 31.469 0.205 -4.102 1 53.84 128 PRO A O 1
ATOM 990 N N . ASP A 1 129 ? 30.75 -0.068 -1.992 1 64.19 129 ASP A N 1
ATOM 991 C CA . ASP A 1 129 ? 30 -1.272 -2.352 1 64.19 129 ASP A CA 1
ATOM 992 C C . ASP A 1 129 ? 28.594 -0.927 -2.811 1 64.19 129 ASP A C 1
ATOM 994 O O . ASP A 1 129 ? 27.656 -1.713 -2.617 1 64.19 129 ASP A O 1
ATOM 998 N N . ASN A 1 130 ? 28.609 0.094 -3.504 1 83.62 130 ASN A N 1
ATOM 999 C CA . ASN A 1 130 ? 27.344 0.715 -3.877 1 83.62 130 ASN A CA 1
ATOM 1000 C C . ASN A 1 130 ? 26.578 -0.134 -4.887 1 83.62 130 ASN A C 1
ATOM 1002 O O . ASN A 1 130 ? 25.359 -0.267 -4.797 1 83.62 130 ASN A O 1
ATOM 1006 N N . PHE A 1 131 ? 27.453 -0.989 -5.715 1 90.5 131 PHE A N 1
ATOM 1007 C CA . PHE A 1 131 ? 26.766 -1.779 -6.723 1 90.5 131 PHE A CA 1
ATOM 1008 C C . PHE A 1 131 ? 25.984 -2.926 -6.078 1 90.5 131 PHE A C 1
ATOM 1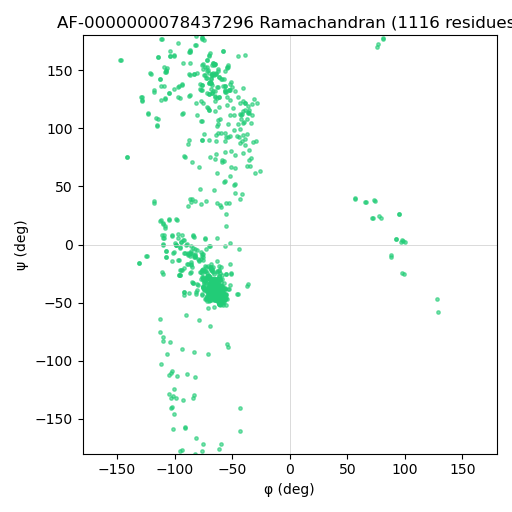010 O O . PHE A 1 131 ? 24.828 -3.166 -6.414 1 90.5 131 PHE A O 1
ATOM 1017 N N . LEU A 1 132 ? 26.641 -3.643 -5.168 1 92.88 132 LEU A N 1
ATOM 1018 C CA . LEU A 1 132 ? 26.031 -4.809 -4.543 1 92.88 132 LEU A CA 1
ATOM 1019 C C . LEU A 1 132 ? 24.781 -4.414 -3.754 1 92.88 132 LEU A C 1
ATOM 1021 O O . LEU A 1 132 ? 23.766 -5.121 -3.783 1 92.88 132 LEU A O 1
ATOM 1025 N N . LYS A 1 133 ? 24.922 -3.367 -3.08 1 91.94 133 LYS A N 1
ATOM 1026 C CA . LYS A 1 133 ? 23.781 -2.875 -2.314 1 91.94 133 LYS A CA 1
ATOM 1027 C C . LYS A 1 133 ? 22.609 -2.5 -3.234 1 91.94 133 LYS A C 1
ATOM 1029 O O . LYS A 1 133 ? 21.469 -2.859 -2.971 1 91.94 133 LYS A O 1
ATOM 1034 N N . GLU A 1 134 ? 22.938 -1.888 -4.27 1 92.88 134 GLU A N 1
ATOM 1035 C CA . GLU A 1 134 ? 21.922 -1.453 -5.219 1 92.88 134 GLU A CA 1
ATOM 1036 C C . GLU A 1 134 ? 21.297 -2.643 -5.945 1 92.88 134 GLU A C 1
ATOM 1038 O O . GLU A 1 134 ? 20.094 -2.689 -6.141 1 92.88 134 GLU A O 1
ATOM 1043 N N . GLU A 1 135 ? 22.125 -3.582 -6.312 1 96 135 GLU A N 1
ATOM 1044 C CA . GLU A 1 135 ? 21.625 -4.77 -6.992 1 96 135 GLU A CA 1
ATOM 1045 C C . GLU A 1 135 ? 20.75 -5.613 -6.062 1 96 135 GLU A C 1
ATOM 1047 O O . GLU A 1 135 ? 19.734 -6.16 -6.48 1 96 135 GLU A O 1
ATOM 1052 N N . SER A 1 136 ? 21.219 -5.711 -4.84 1 96.5 136 SER A N 1
ATOM 1053 C CA . SER A 1 136 ? 20.422 -6.453 -3.865 1 96.5 136 SER A CA 1
ATOM 1054 C C . SER A 1 136 ? 19.047 -5.812 -3.668 1 96.5 136 SER A C 1
ATOM 1056 O O . SER A 1 136 ? 18.047 -6.512 -3.559 1 96.5 136 SER A O 1
ATOM 1058 N N . PHE A 1 137 ? 19.062 -4.539 -3.6 1 96.62 137 PHE A N 1
ATOM 1059 C CA . PHE A 1 137 ? 17.797 -3.836 -3.453 1 96.62 137 PHE A CA 1
ATOM 1060 C C . PHE A 1 137 ? 16.922 -4.023 -4.691 1 96.62 137 PHE A C 1
ATOM 1062 O O . PHE A 1 137 ? 15.727 -4.297 -4.582 1 96.62 137 PHE A O 1
ATOM 1069 N N . ARG A 1 138 ? 17.484 -3.854 -5.863 1 96.56 138 ARG A N 1
ATOM 1070 C CA . ARG A 1 138 ? 16.75 -4.016 -7.113 1 96.56 138 ARG A CA 1
ATOM 1071 C C . ARG A 1 138 ? 16.125 -5.402 -7.203 1 96.56 138 ARG A C 1
ATOM 1073 O O . ARG A 1 138 ? 14.953 -5.539 -7.586 1 96.56 138 ARG A O 1
ATOM 1080 N N . ARG A 1 139 ? 16.828 -6.406 -6.867 1 98.06 139 ARG A N 1
ATOM 1081 C CA . ARG A 1 139 ? 16.312 -7.773 -6.906 1 98.06 139 ARG A CA 1
ATOM 1082 C C . ARG A 1 139 ? 15.18 -7.961 -5.906 1 98.06 139 ARG A C 1
ATOM 1084 O O . ARG A 1 139 ? 14.211 -8.672 -6.184 1 98.06 139 ARG A O 1
ATOM 1091 N N . THR A 1 140 ? 15.352 -7.348 -4.781 1 98.31 140 THR A N 1
ATOM 1092 C CA . THR A 1 140 ? 14.281 -7.402 -3.795 1 98.31 140 THR A CA 1
ATOM 1093 C C . THR A 1 140 ? 13.023 -6.719 -4.324 1 98.31 140 THR A C 1
ATOM 1095 O O . THR A 1 140 ? 11.914 -7.227 -4.145 1 98.31 140 THR A O 1
ATOM 1098 N N . LEU A 1 141 ? 13.203 -5.59 -4.957 1 98.12 141 LEU A N 1
ATOM 1099 C CA . LEU A 1 141 ? 12.078 -4.883 -5.547 1 98.12 141 LEU A CA 1
ATOM 1100 C C . LEU A 1 141 ? 11.391 -5.734 -6.609 1 98.12 141 LEU A C 1
ATOM 1102 O O . LEU A 1 141 ? 10.164 -5.789 -6.668 1 98.12 141 LEU A O 1
ATOM 1106 N N . TRP A 1 142 ? 12.133 -6.355 -7.398 1 98.56 142 TRP A N 1
ATOM 1107 C CA . TRP A 1 142 ? 11.57 -7.219 -8.43 1 98.56 142 TRP A CA 1
ATOM 1108 C C . TRP A 1 142 ? 10.883 -8.43 -7.816 1 98.56 142 TRP A C 1
ATOM 1110 O O . TRP A 1 142 ? 9.891 -8.93 -8.352 1 98.56 142 TRP A O 1
ATOM 1120 N N . LEU A 1 143 ? 11.453 -8.938 -6.738 1 98.75 143 LEU A N 1
ATOM 1121 C CA . LEU A 1 143 ? 10.75 -10.008 -6.035 1 98.75 143 LEU A CA 1
ATOM 1122 C C . LEU A 1 143 ? 9.375 -9.539 -5.562 1 98.75 143 LEU A C 1
ATOM 1124 O O . LEU A 1 143 ? 8.391 -10.258 -5.703 1 98.75 143 LEU A O 1
ATOM 1128 N N . ILE A 1 144 ? 9.266 -8.336 -5.008 1 98.62 144 ILE A N 1
ATOM 1129 C CA . ILE A 1 144 ? 7.98 -7.762 -4.613 1 98.62 144 ILE A CA 1
ATOM 1130 C C . ILE A 1 144 ? 7.062 -7.656 -5.828 1 98.62 144 ILE A C 1
ATOM 1132 O O . ILE A 1 144 ? 5.871 -7.965 -5.742 1 98.62 144 ILE A O 1
ATOM 1136 N N . TYR A 1 145 ? 7.633 -7.258 -6.902 1 98.12 145 TYR A N 1
ATOM 1137 C CA . TYR A 1 145 ? 6.863 -7.156 -8.133 1 98.12 145 TYR A CA 1
ATOM 1138 C C . TYR A 1 145 ? 6.285 -8.508 -8.531 1 98.12 145 TYR A C 1
ATOM 1140 O O . TYR A 1 145 ? 5.113 -8.609 -8.906 1 98.12 145 TYR A O 1
ATOM 1148 N N . ILE A 1 146 ? 7.078 -9.508 -8.469 1 98.25 146 ILE A N 1
ATOM 1149 C CA . ILE A 1 146 ? 6.633 -10.852 -8.82 1 98.25 146 ILE A CA 1
ATOM 1150 C C . ILE A 1 146 ? 5.488 -11.273 -7.906 1 98.25 146 ILE A C 1
ATOM 1152 O O . ILE A 1 146 ? 4.457 -11.758 -8.375 1 98.25 146 ILE A O 1
ATOM 1156 N N . LEU A 1 147 ? 5.672 -11.109 -6.664 1 98.12 147 LEU A N 1
ATOM 1157 C CA . LEU A 1 147 ? 4.633 -11.477 -5.707 1 98.12 147 LEU A CA 1
ATOM 1158 C C . LEU A 1 147 ? 3.367 -10.664 -5.941 1 98.12 147 LEU A C 1
ATOM 1160 O O . LEU A 1 147 ? 2.256 -11.18 -5.801 1 98.12 147 LEU A O 1
ATOM 1164 N N . ASP A 1 148 ? 3.561 -9.406 -6.258 1 96.31 148 ASP A N 1
ATOM 1165 C CA . ASP A 1 148 ? 2.445 -8.523 -6.582 1 96.31 148 ASP A CA 1
ATOM 1166 C C . ASP A 1 148 ? 1.652 -9.055 -7.773 1 96.31 148 ASP A C 1
ATOM 1168 O O . ASP A 1 148 ? 0.42 -9.016 -7.77 1 96.31 148 ASP A O 1
ATOM 1172 N N . CYS A 1 149 ? 2.322 -9.531 -8.719 1 95.69 149 CYS A N 1
ATOM 1173 C CA . CYS A 1 149 ? 1.683 -10.086 -9.906 1 95.69 149 CYS A CA 1
ATOM 1174 C C . CYS A 1 149 ? 0.876 -11.336 -9.562 1 95.69 149 CYS A C 1
ATOM 1176 O O . CYS A 1 149 ? -0.157 -11.594 -10.18 1 95.69 149 CYS A O 1
ATOM 1178 N N . PHE A 1 150 ? 1.3 -12.023 -8.586 1 96.25 150 PHE A N 1
ATOM 1179 C CA . PHE A 1 150 ? 0.635 -13.266 -8.211 1 96.25 150 PHE A CA 1
ATOM 1180 C C . PHE A 1 150 ? -0.561 -12.992 -7.309 1 96.25 150 PHE A C 1
ATOM 1182 O O . PHE A 1 150 ? -1.591 -13.664 -7.414 1 96.25 150 PHE A O 1
ATOM 1189 N N . LEU A 1 151 ? -0.449 -11.984 -6.508 1 95 151 LEU A N 1
ATOM 1190 C CA . LEU A 1 151 ? -1.395 -11.891 -5.402 1 95 151 LEU A CA 1
ATOM 1191 C C . LEU A 1 151 ? -2.406 -10.773 -5.645 1 95 151 LEU A C 1
ATOM 1193 O O . LEU A 1 151 ? -3.367 -10.625 -4.887 1 95 151 LEU A O 1
ATOM 1197 N N . THR A 1 152 ? -2.26 -9.898 -6.617 1 89.25 152 THR A N 1
ATOM 1198 C CA . THR A 1 152 ? -3.178 -8.789 -6.844 1 89.25 152 THR A CA 1
ATOM 1199 C C . THR A 1 152 ? -3.854 -8.914 -8.211 1 89.25 152 THR A C 1
ATOM 1201 O O . THR A 1 152 ? -4.184 -7.91 -8.836 1 89.25 152 THR A O 1
ATOM 1204 N N . SER A 1 153 ? -4.188 -10.117 -8.633 1 74.25 153 SER A N 1
ATOM 1205 C CA . SER A 1 153 ? -4.773 -10.352 -9.953 1 74.25 153 SER A CA 1
ATOM 1206 C C . SER A 1 153 ? -6.293 -10.445 -9.875 1 74.25 153 SER A C 1
ATOM 1208 O O . SER A 1 153 ? -6.949 -10.766 -10.867 1 74.25 153 SER A O 1
ATOM 1210 N N . SER A 1 154 ? -6.859 -10.195 -8.711 1 73.62 154 SER A N 1
ATOM 1211 C CA . SER A 1 154 ? -8.305 -10.281 -8.562 1 73.62 154 SER A CA 1
ATOM 1212 C C . SER A 1 154 ? -8.938 -8.898 -8.461 1 73.62 154 SER A C 1
ATOM 1214 O O . SER A 1 154 ? -8.281 -7.941 -8.031 1 73.62 154 SER A O 1
ATOM 1216 N N . PRO A 1 155 ? -10.18 -8.891 -8.914 1 71.88 155 PRO A N 1
ATOM 1217 C CA . PRO A 1 155 ? -10.859 -7.602 -8.797 1 71.88 155 PRO A CA 1
ATOM 1218 C C . PRO A 1 155 ? -10.883 -7.074 -7.363 1 71.88 155 PRO A C 1
ATOM 1220 O O . PRO A 1 155 ? -11.125 -7.836 -6.426 1 71.88 155 PRO A O 1
ATOM 1223 N N . GLY A 1 156 ? -10.531 -5.875 -7.254 1 75.5 156 GLY A N 1
ATOM 1224 C CA . GLY A 1 156 ? -10.555 -5.234 -5.949 1 75.5 156 GLY A CA 1
ATOM 1225 C C . GLY A 1 156 ? -9.195 -5.211 -5.27 1 75.5 156 GLY A C 1
ATOM 1226 O O . GLY A 1 156 ? -8.984 -4.449 -4.324 1 75.5 156 GLY A O 1
ATOM 1227 N N . ARG A 1 157 ? -8.375 -6.168 -5.691 1 85.31 157 ARG A N 1
ATOM 1228 C CA . ARG A 1 157 ? -7.023 -6.148 -5.148 1 85.31 157 ARG A CA 1
ATOM 1229 C C . ARG A 1 157 ? -6.109 -5.266 -5.992 1 85.31 157 ARG A C 1
ATOM 1231 O O . ARG A 1 157 ? -6.004 -5.449 -7.207 1 85.31 157 ARG A O 1
ATOM 1238 N N . HIS A 1 158 ? -5.457 -4.367 -5.355 1 86.19 158 HIS A N 1
ATOM 1239 C CA . HIS A 1 158 ? -4.621 -3.414 -6.074 1 86.19 158 HIS A CA 1
ATOM 1240 C C . HIS A 1 158 ? -3.139 -3.719 -5.875 1 86.19 158 HIS A C 1
ATOM 1242 O O . HIS A 1 158 ? -2.738 -4.195 -4.809 1 86.19 158 HIS A O 1
ATOM 1248 N N . PRO A 1 159 ? -2.438 -3.391 -6.895 1 90.75 159 PRO A N 1
ATOM 1249 C CA . PRO A 1 159 ? -0.997 -3.625 -6.777 1 90.75 159 PRO A CA 1
ATOM 1250 C C . PRO A 1 159 ? -0.359 -2.818 -5.648 1 90.75 159 PRO A C 1
ATOM 1252 O O . PRO A 1 159 ? -0.805 -1.708 -5.348 1 90.75 159 PRO A O 1
ATOM 1255 N N . ALA A 1 160 ? 0.583 -3.439 -5.051 1 93.25 160 ALA A N 1
ATOM 1256 C CA . ALA A 1 160 ? 1.336 -2.77 -3.992 1 93.25 160 ALA A CA 1
ATOM 1257 C C . ALA A 1 160 ? 2.322 -1.763 -4.574 1 93.25 160 ALA A C 1
ATOM 1259 O O . ALA A 1 160 ? 2.592 -0.724 -3.965 1 93.25 160 ALA A O 1
ATOM 1260 N N . LEU A 1 161 ? 2.9 -2.1 -5.703 1 93 161 LEU A N 1
ATOM 1261 C CA . LEU A 1 161 ? 3.844 -1.214 -6.375 1 93 161 LEU A CA 1
ATOM 1262 C C . LEU A 1 161 ? 3.15 -0.416 -7.477 1 93 161 LEU A C 1
ATOM 1264 O O . LEU A 1 161 ? 2.303 -0.95 -8.195 1 93 161 LEU A O 1
ATOM 1268 N N . SER A 1 162 ? 3.473 0.855 -7.508 1 86.12 162 SER A N 1
ATOM 1269 C CA . SER A 1 162 ? 2.998 1.676 -8.617 1 86.12 162 SER A CA 1
ATOM 1270 C C . SER A 1 162 ? 3.947 1.598 -9.812 1 86.12 162 SER A C 1
ATOM 1272 O O . SER A 1 162 ? 5.07 1.109 -9.68 1 86.12 162 SER A O 1
ATOM 1274 N N . SER A 1 163 ? 3.471 2.08 -10.922 1 87.38 163 SER A N 1
ATOM 1275 C CA . SER A 1 163 ? 4.316 2.115 -12.109 1 87.38 163 SER A CA 1
ATOM 1276 C C . SER A 1 163 ? 5.547 2.988 -11.891 1 87.38 163 SER A C 1
ATOM 1278 O O . SER A 1 163 ? 6.613 2.723 -12.453 1 87.38 163 SER A O 1
ATOM 1280 N N . LEU A 1 164 ? 5.445 3.932 -11.039 1 84.44 164 LEU A N 1
ATOM 1281 C CA . LEU A 1 164 ? 6.539 4.859 -10.773 1 84.44 164 LEU A CA 1
ATOM 1282 C C . LEU A 1 164 ? 7.641 4.188 -9.969 1 84.44 164 LEU A C 1
ATOM 1284 O O . LEU A 1 164 ? 8.805 4.59 -10.039 1 84.44 164 LEU A O 1
ATOM 1288 N N . ASP A 1 165 ? 7.293 3.172 -9.289 1 90.12 165 ASP A N 1
ATOM 1289 C CA . ASP A 1 165 ? 8.258 2.465 -8.461 1 90.12 165 ASP A CA 1
ATOM 1290 C C . ASP A 1 165 ? 9.242 1.674 -9.312 1 90.12 165 ASP A C 1
ATOM 1292 O O . ASP A 1 165 ? 10.383 1.445 -8.898 1 90.12 165 ASP A O 1
ATOM 1296 N N . ILE A 1 166 ? 8.789 1.297 -10.477 1 93.25 166 ILE A N 1
ATOM 1297 C CA . ILE A 1 166 ? 9.609 0.291 -11.148 1 93.25 166 ILE A CA 1
ATOM 1298 C C . ILE A 1 166 ? 10 0.792 -12.531 1 93.25 166 ILE A C 1
ATOM 1300 O O . ILE A 1 166 ? 10.875 0.213 -13.18 1 93.25 166 ILE A O 1
ATOM 1304 N N . VAL A 1 167 ? 9.5 1.804 -13.031 1 92 167 VAL A N 1
ATOM 1305 C CA . VAL A 1 167 ? 9.648 2.242 -14.422 1 92 167 VAL A CA 1
ATOM 1306 C C . VAL A 1 167 ? 11.125 2.457 -14.742 1 92 167 VAL A C 1
ATOM 1308 O O . VAL A 1 167 ? 11.57 2.143 -15.852 1 92 167 VAL A O 1
ATOM 1311 N N . ASP A 1 168 ? 11.922 2.932 -13.82 1 92.38 168 ASP A N 1
ATOM 1312 C CA . ASP A 1 168 ? 13.32 3.268 -14.086 1 92.38 168 ASP A CA 1
ATOM 1313 C C . ASP A 1 168 ? 14.266 2.285 -13.391 1 92.38 168 ASP A C 1
ATOM 1315 O O . ASP A 1 168 ? 15.445 2.574 -13.211 1 92.38 168 ASP A O 1
ATOM 1319 N N . VAL A 1 169 ? 13.742 1.191 -13.016 1 95.62 169 VAL A N 1
ATOM 1320 C CA . VAL A 1 169 ? 14.562 0.203 -12.32 1 95.62 169 VAL A CA 1
ATOM 1321 C C . VAL A 1 169 ? 15.086 -0.827 -13.32 1 95.62 169 VAL A C 1
ATOM 1323 O O . VAL A 1 169 ? 14.312 -1.428 -14.07 1 95.62 169 VAL A O 1
ATOM 1326 N N . ALA A 1 170 ? 16.359 -0.987 -13.305 1 96.69 170 ALA A N 1
ATOM 1327 C CA . ALA A 1 170 ? 16.984 -1.973 -14.195 1 96.69 170 ALA A CA 1
ATOM 1328 C C . ALA A 1 170 ? 16.578 -3.391 -13.797 1 96.69 170 ALA A C 1
ATOM 1330 O O . ALA A 1 170 ? 16.359 -3.672 -12.617 1 96.69 170 ALA A O 1
ATOM 1331 N N . LEU A 1 171 ? 16.484 -4.262 -14.812 1 97.88 171 LEU A N 1
ATOM 1332 C CA . LEU A 1 171 ? 16.281 -5.68 -14.547 1 97.88 171 LEU A CA 1
ATOM 1333 C C . LEU A 1 171 ? 17.516 -6.281 -13.867 1 97.88 171 LEU A C 1
ATOM 1335 O O . LEU A 1 171 ? 18.609 -5.727 -13.961 1 97.88 171 LEU A O 1
ATOM 1339 N N . PRO A 1 172 ? 17.297 -7.379 -13.109 1 97.62 172 PRO A N 1
ATOM 1340 C CA . PRO A 1 172 ? 18.453 -8.016 -12.461 1 97.62 172 PRO A CA 1
ATOM 1341 C C . PRO A 1 172 ? 19.547 -8.414 -13.453 1 97.62 172 PRO A C 1
ATOM 1343 O O . PRO A 1 172 ? 19.234 -8.93 -14.531 1 97.62 172 PRO A O 1
ATOM 1346 N N . CYS A 1 173 ? 20.766 -8.148 -13.094 1 97 173 CYS A N 1
ATOM 1347 C CA . CYS A 1 173 ? 21.906 -8.523 -13.922 1 97 173 CYS A CA 1
ATOM 1348 C C . CYS A 1 173 ? 22.203 -10.016 -13.805 1 97 173 CYS A C 1
ATOM 1350 O O . CYS A 1 173 ? 21.484 -10.734 -13.102 1 97 173 CYS A O 1
ATOM 1352 N N . GLN A 1 174 ? 23.188 -10.469 -14.547 1 95.81 174 GLN A N 1
ATOM 1353 C CA . GLN A 1 174 ? 23.594 -11.867 -14.492 1 95.81 174 GLN A CA 1
ATOM 1354 C C . GLN A 1 174 ? 24.094 -12.25 -13.102 1 95.81 174 GLN A C 1
ATOM 1356 O O . GLN A 1 174 ? 24.688 -11.43 -12.406 1 95.81 174 GLN A O 1
ATOM 1361 N N . ASP A 1 175 ? 23.891 -13.523 -12.75 1 93.5 175 ASP A N 1
ATOM 1362 C CA . ASP A 1 175 ? 24.25 -13.992 -11.414 1 93.5 175 ASP A CA 1
ATOM 1363 C C . ASP A 1 175 ? 25.75 -13.859 -11.164 1 93.5 175 ASP A C 1
ATOM 1365 O O . ASP A 1 175 ? 26.172 -13.594 -10.039 1 93.5 175 ASP A O 1
ATOM 1369 N N . MET A 1 176 ? 26.484 -13.992 -12.195 1 92.25 176 MET A N 1
ATOM 1370 C CA . MET A 1 176 ? 27.938 -13.883 -12.047 1 92.25 176 MET A CA 1
ATOM 1371 C C . MET A 1 176 ? 28.328 -12.477 -11.609 1 92.25 176 MET A C 1
ATOM 1373 O O . MET A 1 176 ? 29.156 -12.312 -10.711 1 92.25 176 MET A O 1
ATOM 1377 N N . ASN A 1 177 ? 27.703 -11.531 -12.234 1 94.25 177 ASN A N 1
ATOM 1378 C CA . ASN A 1 177 ? 27.984 -10.156 -11.859 1 94.25 177 ASN A CA 1
ATOM 1379 C C . ASN A 1 177 ? 27.516 -9.852 -10.438 1 94.25 177 ASN A C 1
ATOM 1381 O O . ASN A 1 177 ? 28.203 -9.164 -9.688 1 94.25 177 ASN A O 1
ATOM 1385 N N . PHE A 1 178 ? 26.453 -10.359 -10.055 1 95.94 178 PHE A N 1
ATOM 1386 C CA . PHE A 1 178 ? 25.875 -10.133 -8.734 1 95.94 178 PHE A CA 1
ATOM 1387 C C . PHE A 1 178 ? 26.703 -10.828 -7.66 1 95.94 178 PHE A C 1
ATOM 1389 O O . PHE A 1 178 ? 27.031 -10.227 -6.637 1 95.94 178 PHE A O 1
ATOM 1396 N N . ASN A 1 179 ? 27.062 -12.031 -7.914 1 93.56 179 ASN A N 1
ATOM 1397 C CA . ASN A 1 179 ? 27.797 -12.812 -6.926 1 93.56 179 ASN A CA 1
ATOM 1398 C C . ASN A 1 179 ? 29.203 -12.242 -6.691 1 93.56 179 ASN A C 1
ATOM 1400 O O . ASN A 1 179 ? 29.688 -12.234 -5.562 1 93.56 179 ASN A O 1
ATOM 1404 N N . PHE A 1 180 ? 29.797 -11.648 -7.75 1 93 180 PHE A N 1
ATOM 1405 C CA . PHE A 1 180 ? 31.172 -11.18 -7.637 1 93 180 PHE A CA 1
ATOM 1406 C C . PHE A 1 180 ? 31.219 -9.672 -7.422 1 93 180 PHE A C 1
ATOM 1408 O O . PHE A 1 180 ? 32.281 -9.094 -7.215 1 93 180 PHE A O 1
ATOM 1415 N N . GLY A 1 181 ? 30.109 -9.055 -7.516 1 92 181 GLY A N 1
ATOM 1416 C CA . GLY A 1 181 ? 30.062 -7.617 -7.297 1 92 181 GLY A CA 1
ATOM 1417 C C . GLY A 1 181 ? 30.656 -6.82 -8.445 1 92 181 GLY A C 1
ATOM 1418 O O . GLY A 1 181 ? 31.375 -5.84 -8.219 1 92 181 GLY A O 1
ATOM 1419 N N . SER A 1 182 ? 30.422 -7.309 -9.703 1 91.88 182 SER A N 1
ATOM 1420 C CA . SER A 1 182 ? 30.875 -6.605 -10.898 1 91.88 182 SER A CA 1
ATOM 1421 C C . SER A 1 182 ? 29.797 -5.668 -11.438 1 91.88 182 SER A C 1
ATOM 1423 O O . SER A 1 182 ? 28.812 -6.117 -12.016 1 91.88 182 SER A O 1
ATOM 1425 N N . PRO A 1 183 ? 30.047 -4.391 -11.367 1 91.12 183 PRO A N 1
ATOM 1426 C CA . PRO A 1 183 ? 29 -3.432 -11.734 1 91.12 183 PRO A CA 1
ATOM 1427 C C . PRO A 1 183 ? 28.672 -3.459 -13.227 1 91.12 183 PRO A C 1
ATOM 1429 O O . PRO A 1 183 ? 29.578 -3.6 -14.055 1 91.12 183 PRO A O 1
ATOM 1432 N N . VAL A 1 184 ? 27.438 -3.484 -13.531 1 92.5 184 VAL A N 1
ATOM 1433 C CA . VAL A 1 184 ? 26.969 -3.418 -14.914 1 92.5 184 VAL A CA 1
ATOM 1434 C C . VAL A 1 184 ? 25.625 -2.67 -14.961 1 92.5 184 VAL A C 1
ATOM 1436 O O . VAL A 1 184 ? 24.938 -2.557 -13.953 1 92.5 184 VAL A O 1
ATOM 1439 N N . PHE A 1 185 ? 25.312 -2.17 -16.109 1 92.38 185 PHE A N 1
ATOM 1440 C CA . PHE A 1 185 ? 24 -1.576 -16.359 1 92.38 185 PHE A CA 1
ATOM 1441 C C . PHE A 1 185 ? 23.156 -2.461 -17.266 1 92.38 185 PHE A C 1
ATOM 1443 O O . PHE A 1 185 ? 23.641 -2.93 -18.297 1 92.38 185 PHE A O 1
ATOM 1450 N N . VAL A 1 186 ? 22.031 -2.76 -16.766 1 95.44 186 VAL A N 1
ATOM 1451 C CA . VAL A 1 186 ? 21.094 -3.613 -17.516 1 95.44 186 VAL A CA 1
ATOM 1452 C C . VAL A 1 186 ? 19.844 -2.82 -17.875 1 95.44 186 VAL A C 1
ATOM 1454 O O . VAL A 1 186 ? 19.547 -1.797 -17.266 1 95.44 186 VAL A O 1
ATOM 1457 N N . ARG A 1 187 ? 19.125 -3.299 -18.828 1 94.25 187 ARG A N 1
ATOM 1458 C CA . ARG A 1 187 ? 17.938 -2.613 -19.328 1 94.25 187 ARG A CA 1
ATOM 1459 C C . ARG A 1 187 ? 16.797 -2.689 -18.312 1 94.25 187 ARG A C 1
ATOM 1461 O O . ARG A 1 187 ? 16.797 -3.557 -17.438 1 94.25 187 ARG A O 1
ATOM 1468 N N . THR A 1 188 ? 15.828 -1.732 -18.453 1 95.88 188 THR A N 1
ATOM 1469 C CA . THR A 1 188 ? 14.602 -1.733 -17.656 1 95.88 188 THR A CA 1
ATOM 1470 C C . THR A 1 188 ? 13.57 -2.689 -18.25 1 95.88 188 THR A C 1
ATOM 1472 O O . THR A 1 188 ? 13.828 -3.316 -19.281 1 95.88 188 THR A O 1
ATOM 1475 N N . LEU A 1 189 ? 12.484 -2.76 -17.641 1 94.62 189 LEU A N 1
ATOM 1476 C CA . LEU A 1 189 ? 11.398 -3.631 -18.078 1 94.62 189 LEU A CA 1
ATOM 1477 C C . LEU A 1 189 ? 10.914 -3.24 -19.469 1 94.62 189 LEU A C 1
ATOM 1479 O O . LEU A 1 189 ? 10.484 -4.098 -20.25 1 94.62 189 LEU A O 1
ATOM 1483 N N . SER A 1 190 ? 11.047 -1.94 -19.812 1 90.94 190 SER A N 1
ATOM 1484 C CA . SER A 1 190 ? 10.617 -1.436 -21.109 1 90.94 190 SER A CA 1
ATOM 1485 C C . SER A 1 190 ? 11.711 -1.602 -22.156 1 90.94 190 SER A C 1
ATOM 1487 O O . SER A 1 190 ? 11.5 -1.319 -23.344 1 90.94 190 SER A O 1
ATOM 1489 N N . GLY A 1 191 ? 12.859 -1.989 -21.766 1 90.5 191 GLY A N 1
ATOM 1490 C CA . GLY A 1 191 ? 13.938 -2.256 -22.703 1 90.5 191 GLY A CA 1
ATOM 1491 C C . GLY A 1 191 ? 14.906 -1.097 -22.844 1 90.5 191 GLY A C 1
ATOM 1492 O O . GLY A 1 191 ? 15.891 -1.19 -23.578 1 90.5 191 GLY A O 1
ATOM 1493 N N . VAL A 1 192 ? 14.695 -0.075 -22.078 1 90 192 VAL A N 1
ATOM 1494 C CA . VAL A 1 192 ? 15.531 1.118 -22.203 1 90 192 VAL A CA 1
ATOM 1495 C C . VAL A 1 192 ? 16.531 1.166 -21.047 1 90 192 VAL A C 1
ATOM 1497 O O . VAL A 1 192 ? 16.391 0.446 -20.062 1 90 192 VAL A O 1
ATOM 1500 N N . ALA A 1 193 ? 17.547 1.979 -21.281 1 92.38 193 ALA A N 1
ATOM 1501 C CA . ALA A 1 193 ? 18.547 2.176 -20.234 1 92.38 193 ALA A CA 1
ATOM 1502 C C . ALA A 1 193 ? 17.953 2.936 -19.047 1 92.38 193 ALA A C 1
ATOM 1504 O O . ALA A 1 193 ? 17.141 3.852 -19.234 1 92.38 193 ALA A O 1
ATOM 1505 N N . PRO A 1 194 ? 18.359 2.564 -17.875 1 91.75 194 PRO A N 1
ATOM 1506 C CA . PRO A 1 194 ? 17.906 3.338 -16.719 1 91.75 194 PRO A CA 1
ATOM 1507 C C . PRO A 1 194 ? 18.453 4.762 -16.703 1 91.75 194 PRO A C 1
ATOM 1509 O O . PRO A 1 194 ? 19.5 5.027 -17.297 1 91.75 194 PRO A O 1
ATOM 1512 N N . GLY A 1 195 ? 17.781 5.66 -16.047 1 84.5 195 GLY A N 1
ATOM 1513 C CA . GLY A 1 195 ? 18.156 7.062 -16 1 84.5 195 GLY A CA 1
ATOM 1514 C C . GLY A 1 195 ? 19.531 7.293 -15.398 1 84.5 195 GLY A C 1
ATOM 1515 O O . GLY A 1 195 ? 20.219 8.25 -15.75 1 84.5 195 GLY A O 1
ATOM 1516 N N . VAL A 1 196 ? 19.922 6.457 -14.5 1 80.25 196 VAL A N 1
ATOM 1517 C CA . VAL A 1 196 ? 21.172 6.633 -13.766 1 80.25 196 VAL A CA 1
ATOM 1518 C C . VAL A 1 196 ? 22.344 6.199 -14.633 1 80.25 196 VAL A C 1
ATOM 1520 O O . VAL A 1 196 ? 23.5 6.508 -14.328 1 80.25 196 VAL A O 1
ATOM 1523 N N . ALA A 1 197 ? 22.062 5.52 -15.719 1 84.81 197 ALA A N 1
ATOM 1524 C CA . ALA A 1 197 ? 23.141 5.078 -16.578 1 84.81 197 ALA A CA 1
ATOM 1525 C C . ALA A 1 197 ? 23.875 6.27 -17.203 1 84.81 197 ALA A C 1
ATOM 1527 O O . ALA A 1 197 ? 23.234 7.219 -17.656 1 84.81 197 ALA A O 1
ATOM 1528 N N . PRO A 1 198 ? 25.172 6.305 -17.078 1 78.44 198 PRO A N 1
ATOM 1529 C CA . PRO A 1 198 ? 25.938 7.457 -17.547 1 78.44 198 PRO A CA 1
ATOM 1530 C C . PRO A 1 198 ? 25.719 7.742 -19.031 1 78.44 198 PRO A C 1
ATOM 1532 O O . PRO A 1 198 ? 25.609 8.906 -19.438 1 78.44 198 PRO A O 1
ATOM 1535 N N . ASP A 1 199 ? 25.844 6.68 -19.891 1 78.5 199 ASP A N 1
ATOM 1536 C CA . ASP A 1 199 ? 25.688 6.844 -21.328 1 78.5 199 ASP A CA 1
ATOM 1537 C C . ASP A 1 199 ? 24.484 6.047 -21.828 1 78.5 199 ASP A C 1
ATOM 1539 O O . ASP A 1 199 ? 24.5 4.812 -21.844 1 78.5 199 ASP A O 1
ATOM 1543 N N . PRO A 1 200 ? 23.484 6.824 -22.172 1 74 200 PRO A N 1
ATOM 1544 C CA . PRO A 1 200 ? 22.297 6.125 -22.641 1 74 200 PRO A CA 1
ATOM 1545 C C . PRO A 1 200 ? 22.547 5.289 -23.906 1 74 200 PRO A C 1
ATOM 1547 O O . PRO A 1 200 ? 21.812 4.344 -24.172 1 74 200 PRO A O 1
ATOM 1550 N N . ASP A 1 201 ? 23.609 5.629 -24.531 1 74.94 201 ASP A N 1
ATOM 1551 C CA . ASP A 1 201 ? 23.875 4.934 -25.797 1 74.94 201 ASP A CA 1
ATOM 1552 C C . ASP A 1 201 ? 24.891 3.807 -25.609 1 74.94 201 ASP A C 1
ATOM 1554 O O . ASP A 1 201 ? 25.188 3.072 -26.547 1 74.94 201 ASP A O 1
ATOM 1558 N N . ALA A 1 202 ? 25.297 3.727 -24.344 1 78.81 202 ALA A N 1
ATOM 1559 C CA . ALA A 1 202 ? 26.266 2.662 -24.094 1 78.81 202 ALA A CA 1
ATOM 1560 C C . ALA A 1 202 ? 25.594 1.293 -24.094 1 78.81 202 ALA A C 1
ATOM 1562 O O . ALA A 1 202 ? 24.422 1.174 -23.75 1 78.81 202 ALA A O 1
ATOM 1563 N N . ALA A 1 203 ? 26.359 0.37 -24.562 1 85.88 203 ALA A N 1
ATOM 1564 C CA . ALA A 1 203 ? 25.859 -0.997 -24.641 1 85.88 203 ALA A CA 1
ATOM 1565 C C . ALA A 1 203 ? 25.516 -1.527 -23.25 1 85.88 203 ALA A C 1
ATOM 1567 O O . ALA A 1 203 ? 26.344 -1.467 -22.328 1 85.88 203 ALA A O 1
ATOM 1568 N N . LEU A 1 204 ? 24.328 -2.02 -23.094 1 91.38 204 LEU A N 1
ATOM 1569 C CA . LEU A 1 204 ? 23.844 -2.557 -21.828 1 91.38 204 LEU A CA 1
ATOM 1570 C C . LEU A 1 204 ? 24.203 -4.031 -21.688 1 91.38 204 LEU A C 1
ATOM 1572 O O . LEU A 1 204 ? 24.359 -4.734 -22.688 1 91.38 204 LEU A O 1
ATOM 1576 N N . ALA A 1 205 ? 24.453 -4.406 -20.484 1 93.56 205 ALA A N 1
ATOM 1577 C CA . ALA A 1 205 ? 24.734 -5.809 -20.203 1 93.56 205 ALA A CA 1
ATOM 1578 C C . ALA A 1 205 ? 23.5 -6.676 -20.359 1 93.56 205 ALA A C 1
ATOM 1580 O O . ALA A 1 205 ? 22.375 -6.16 -20.391 1 93.56 205 ALA A O 1
ATOM 1581 N N . ASP A 1 206 ? 23.75 -7.988 -20.484 1 93.06 206 ASP A N 1
ATOM 1582 C CA . ASP A 1 206 ? 22.656 -8.945 -20.594 1 93.06 206 ASP A CA 1
ATOM 1583 C C . ASP A 1 206 ? 21.922 -9.094 -19.25 1 93.06 206 ASP A C 1
ATOM 1585 O O . ASP A 1 206 ? 22.531 -8.969 -18.188 1 93.06 206 ASP A O 1
ATOM 1589 N N . VAL A 1 207 ? 20.641 -9.391 -19.422 1 95 207 VAL A N 1
ATOM 1590 C CA . VAL A 1 207 ? 19.859 -9.633 -18.219 1 95 207 VAL A CA 1
ATOM 1591 C C . VAL A 1 207 ? 20.172 -11.016 -17.656 1 95 207 VAL A C 1
ATOM 1593 O O . VAL A 1 207 ? 20.656 -11.891 -18.391 1 95 207 VAL A O 1
ATOM 1596 N N . GLY A 1 208 ? 19.969 -11.18 -16.344 1 94.81 208 GLY A N 1
ATOM 1597 C CA . GLY A 1 208 ? 20.25 -12.453 -15.703 1 94.81 208 GLY A CA 1
ATOM 1598 C C . GLY A 1 208 ? 19.031 -13.359 -15.609 1 94.81 208 GLY A C 1
ATOM 1599 O O . GLY A 1 208 ? 17.969 -13.055 -16.172 1 94.81 208 GLY A O 1
ATOM 1600 N N . GLU A 1 209 ? 19.219 -14.5 -14.984 1 94 209 GLU A N 1
ATOM 1601 C CA . GLU A 1 209 ? 18.172 -15.516 -14.836 1 94 209 GLU A CA 1
ATOM 1602 C C . GLU A 1 209 ? 16.953 -14.961 -14.102 1 94 209 GLU A C 1
ATOM 1604 O O . GLU A 1 209 ? 15.82 -15.211 -14.492 1 94 209 GLU A O 1
ATOM 1609 N N . PHE A 1 210 ? 17.219 -14.32 -13.039 1 97.44 210 PHE A N 1
ATOM 1610 C CA . PHE A 1 210 ? 16.125 -13.75 -12.266 1 97.44 210 PHE A CA 1
ATOM 1611 C C . PHE A 1 210 ? 15.305 -12.789 -13.125 1 97.44 210 PHE A C 1
ATOM 1613 O O . PHE A 1 210 ? 14.086 -12.688 -12.969 1 97.44 210 PHE A O 1
ATOM 1620 N N . ALA A 1 211 ? 15.938 -12.047 -14.016 1 97.94 211 ALA A N 1
ATOM 1621 C CA . ALA A 1 211 ? 15.258 -11.117 -14.914 1 97.94 211 ALA A CA 1
ATOM 1622 C C . ALA A 1 211 ? 14.266 -11.852 -15.812 1 97.94 211 ALA A C 1
ATOM 1624 O O . ALA A 1 211 ? 13.195 -11.336 -16.125 1 97.94 211 ALA A O 1
ATOM 1625 N N . TYR A 1 212 ? 14.641 -12.992 -16.25 1 97.19 212 TYR A N 1
ATOM 1626 C CA . TYR A 1 212 ? 13.75 -13.758 -17.109 1 97.19 212 TYR A CA 1
ATOM 1627 C C . TYR A 1 212 ? 12.523 -14.234 -16.344 1 97.19 212 TYR A C 1
ATOM 1629 O O . TYR A 1 212 ? 11.43 -14.352 -16.906 1 97.19 212 TYR A O 1
ATOM 1637 N N . ILE A 1 213 ? 12.711 -14.531 -15.078 1 98 213 ILE A N 1
ATOM 1638 C CA . ILE A 1 213 ? 11.539 -14.836 -14.25 1 98 213 ILE A CA 1
ATOM 1639 C C . ILE A 1 213 ? 10.633 -13.617 -14.172 1 98 213 ILE A C 1
ATOM 1641 O O . ILE A 1 213 ? 9.406 -13.742 -14.266 1 98 213 ILE A O 1
ATOM 1645 N N . VAL A 1 214 ? 11.242 -12.43 -14.031 1 98.31 214 VAL A N 1
ATOM 1646 C CA . VAL A 1 214 ? 10.477 -11.195 -13.992 1 98.31 214 VAL A CA 1
ATOM 1647 C C . VAL A 1 214 ? 9.695 -11.023 -15.297 1 98.31 214 VAL A C 1
ATOM 1649 O O . VAL A 1 214 ? 8.5 -10.719 -15.281 1 98.31 214 VAL A O 1
ATOM 1652 N N . LEU A 1 215 ? 10.344 -11.25 -16.375 1 97.81 215 LEU A N 1
ATOM 1653 C CA . LEU A 1 215 ? 9.719 -11.094 -17.688 1 97.81 215 LEU A CA 1
ATOM 1654 C C . LEU A 1 215 ? 8.594 -12.102 -17.875 1 97.81 215 LEU A C 1
ATOM 1656 O O . LEU A 1 215 ? 7.523 -11.758 -18.375 1 97.81 215 LEU A O 1
ATOM 1660 N N . ALA A 1 216 ? 8.852 -13.312 -17.5 1 98.06 216 ALA A N 1
ATOM 1661 C CA . ALA A 1 216 ? 7.809 -14.328 -17.594 1 98.06 216 ALA A CA 1
ATOM 1662 C C . ALA A 1 216 ? 6.613 -13.969 -16.719 1 98.06 216 ALA A C 1
ATOM 1664 O O . ALA A 1 216 ? 5.465 -14.195 -17.094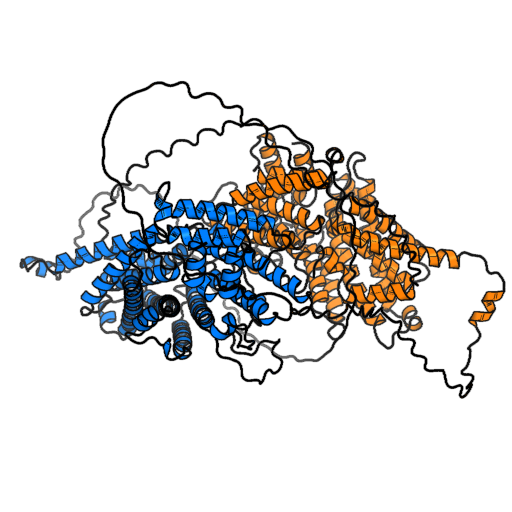 1 98.06 216 ALA A O 1
ATOM 1665 N N . THR A 1 217 ? 6.898 -13.461 -15.555 1 97.69 217 THR A N 1
ATOM 1666 C CA . THR A 1 217 ? 5.836 -13.047 -14.641 1 97.69 217 THR A CA 1
ATOM 1667 C C . THR A 1 217 ? 5.023 -11.906 -15.234 1 97.69 217 THR A C 1
ATOM 1669 O O . THR A 1 217 ? 3.809 -11.828 -15.047 1 97.69 217 THR A O 1
ATOM 1672 N N . LYS A 1 218 ? 5.703 -11 -15.898 1 95.94 218 LYS A N 1
ATOM 1673 C CA . LYS A 1 218 ? 4.996 -9.914 -16.562 1 95.94 218 LYS A CA 1
ATOM 1674 C C . LYS A 1 218 ? 4.004 -10.453 -17.594 1 95.94 218 LYS A C 1
ATOM 1676 O O . LYS A 1 218 ? 2.881 -9.961 -17.703 1 95.94 218 LYS A O 1
ATOM 1681 N N . ALA A 1 219 ? 4.445 -11.414 -18.312 1 96.19 219 ALA A N 1
ATOM 1682 C CA . ALA A 1 219 ? 3.549 -12.039 -19.297 1 96.19 219 ALA A CA 1
ATOM 1683 C C . ALA A 1 219 ? 2.344 -12.672 -18.594 1 96.19 219 ALA A C 1
ATOM 1685 O O . ALA A 1 219 ? 1.21 -12.531 -19.062 1 96.19 219 ALA A O 1
ATOM 1686 N N . TRP A 1 220 ? 2.646 -13.359 -17.578 1 96.31 220 TRP A N 1
ATOM 1687 C CA . TRP A 1 220 ? 1.574 -13.938 -16.781 1 96.31 220 TRP A CA 1
ATOM 1688 C C . TRP A 1 220 ? 0.59 -12.859 -16.328 1 96.31 220 TRP A C 1
ATOM 1690 O O . TRP A 1 220 ? -0.625 -13.039 -16.438 1 96.31 220 TRP A O 1
ATOM 1700 N N . ARG A 1 221 ? 1.079 -11.766 -15.844 1 94.88 221 ARG A N 1
ATOM 1701 C CA . ARG A 1 221 ? 0.242 -10.672 -15.375 1 94.88 221 ARG A CA 1
ATOM 1702 C C . ARG A 1 221 ? -0.646 -10.141 -16.5 1 94.88 221 ARG A C 1
ATOM 1704 O O . ARG A 1 221 ? -1.823 -9.844 -16.281 1 94.88 221 ARG A O 1
ATOM 1711 N N . SER A 1 222 ? -0.112 -9.992 -17.656 1 95 222 SER A N 1
ATOM 1712 C CA . SER A 1 222 ? -0.877 -9.508 -18.797 1 95 222 SER A CA 1
ATOM 1713 C C . SER A 1 222 ? -2.041 -10.438 -19.125 1 95 222 SER A C 1
ATOM 1715 O O . SER A 1 222 ? -3.139 -9.977 -19.438 1 95 222 SER A O 1
ATOM 1717 N N . VAL A 1 223 ? -1.785 -11.648 -19.016 1 96.31 223 VAL A N 1
ATOM 1718 C CA . VAL A 1 223 ? -2.814 -12.641 -19.312 1 96.31 223 VAL A CA 1
ATOM 1719 C C . VAL A 1 223 ? -3.91 -12.578 -18.25 1 96.31 223 VAL A C 1
ATOM 1721 O O . VAL A 1 223 ? -5.098 -12.578 -18.578 1 96.31 223 VAL A O 1
ATOM 1724 N N . VAL A 1 224 ? -3.525 -12.562 -17.031 1 93.94 224 VAL A N 1
ATOM 1725 C CA . VAL A 1 224 ? -4.488 -12.523 -15.93 1 93.94 224 VAL A CA 1
ATOM 1726 C C . VAL A 1 224 ? -5.316 -11.242 -16.016 1 93.94 224 VAL A C 1
ATOM 1728 O O . VAL A 1 224 ? -6.516 -11.25 -15.727 1 93.94 224 VAL A O 1
ATOM 1731 N N . GLU A 1 225 ? -4.695 -10.164 -16.359 1 91.12 225 GLU A N 1
ATOM 1732 C CA . GLU A 1 225 ? -5.422 -8.906 -16.531 1 91.12 225 GLU A CA 1
ATOM 1733 C C . GLU A 1 225 ? -6.508 -9.047 -17.594 1 91.12 225 GLU A C 1
ATOM 1735 O O . GLU A 1 225 ? -7.621 -8.547 -17.422 1 91.12 225 GLU A O 1
ATOM 1740 N N . MET A 1 226 ? -6.176 -9.656 -18.688 1 92.56 226 MET A N 1
ATOM 1741 C CA . MET A 1 226 ? -7.18 -9.898 -19.719 1 92.56 226 MET A CA 1
ATOM 1742 C C . MET A 1 226 ? -8.328 -10.742 -19.188 1 92.56 226 MET A C 1
ATOM 1744 O O . MET A 1 226 ? -9.492 -10.453 -19.453 1 92.56 226 MET A O 1
ATOM 1748 N N . MET A 1 227 ? -7.992 -11.703 -18.359 1 91.75 227 MET A N 1
ATOM 1749 C CA . MET A 1 227 ? -9.008 -12.602 -17.812 1 91.75 227 MET A CA 1
ATOM 1750 C C . MET A 1 227 ? -9.945 -11.844 -16.875 1 91.75 227 MET A C 1
ATOM 1752 O O . MET A 1 227 ? -11.148 -12.117 -16.844 1 91.75 227 MET A O 1
ATOM 1756 N N . THR A 1 228 ? -9.445 -10.938 -16.172 1 88.12 228 THR A N 1
ATOM 1757 C CA . THR A 1 228 ? -10.211 -10.289 -15.117 1 88.12 228 THR A CA 1
ATOM 1758 C C . THR A 1 228 ? -10.961 -9.078 -15.664 1 88.12 228 THR A C 1
ATOM 1760 O O . THR A 1 228 ? -11.906 -8.594 -15.031 1 88.12 228 THR A O 1
ATOM 1763 N N . THR A 1 229 ? -10.625 -8.602 -16.75 1 86.31 229 THR A N 1
ATOM 1764 C CA . THR A 1 229 ? -11.25 -7.387 -17.266 1 86.31 229 THR A CA 1
ATOM 1765 C C . THR A 1 229 ? -12.18 -7.707 -18.422 1 86.31 229 THR A C 1
ATOM 1767 O O . THR A 1 229 ? -12.875 -6.82 -18.938 1 86.31 229 THR A O 1
ATOM 1770 N N . THR A 1 230 ? -12.195 -8.891 -18.828 1 87.38 230 THR A N 1
ATOM 1771 C CA . THR A 1 230 ? -13.016 -9.242 -19.984 1 87.38 230 THR A CA 1
ATOM 1772 C C . THR A 1 230 ? -14.164 -10.148 -19.562 1 87.38 230 THR A C 1
ATOM 1774 O O . THR A 1 230 ? -14 -11.016 -18.703 1 87.38 230 THR A O 1
ATOM 1777 N N . SER A 1 231 ? -15.273 -9.914 -20.188 1 87.5 231 SER A N 1
ATOM 1778 C CA . SER A 1 231 ? -16.453 -10.773 -20.062 1 87.5 231 SER A CA 1
ATOM 1779 C C . SER A 1 231 ? -16.734 -11.523 -21.359 1 87.5 231 SER A C 1
ATOM 1781 O O . SER A 1 231 ? -16 -11.367 -22.344 1 87.5 231 SER A O 1
ATOM 1783 N N . ILE A 1 232 ? -17.75 -12.367 -21.312 1 88.44 232 ILE A N 1
ATOM 1784 C CA . ILE A 1 232 ? -18.109 -13.117 -22.5 1 88.44 232 ILE A CA 1
ATOM 1785 C C . ILE A 1 232 ? -18.484 -12.148 -23.625 1 88.44 232 ILE A C 1
ATOM 1787 O O . ILE A 1 232 ? -18.172 -12.391 -24.797 1 88.44 232 ILE A O 1
ATOM 1791 N N . ASP A 1 233 ? -19 -11 -23.25 1 88.94 233 ASP A N 1
ATOM 1792 C CA . ASP A 1 233 ? -19.516 -10.039 -24.234 1 88.94 233 ASP A CA 1
ATOM 1793 C C . ASP A 1 233 ? -18.391 -9.133 -24.75 1 88.94 233 ASP A C 1
ATOM 1795 O O . ASP A 1 233 ? -18.453 -8.641 -25.875 1 88.94 233 ASP A O 1
ATOM 1799 N N . THR A 1 234 ? -17.328 -8.969 -23.969 1 91.38 234 THR A N 1
ATOM 1800 C CA . THR A 1 234 ? -16.297 -8 -24.328 1 91.38 234 THR A CA 1
ATOM 1801 C C . THR A 1 234 ? -15.023 -8.711 -24.766 1 91.38 234 THR A C 1
ATOM 1803 O O . THR A 1 234 ? -14.016 -8.062 -25.047 1 91.38 234 THR A O 1
ATOM 1806 N N . PHE A 1 235 ? -15.195 -9.977 -24.875 1 91.62 235 PHE A N 1
ATOM 1807 C CA . PHE A 1 235 ? -14.031 -10.781 -25.234 1 91.62 235 PHE A CA 1
ATOM 1808 C C . PHE A 1 235 ? -13.594 -10.5 -26.656 1 91.62 235 PHE A C 1
ATOM 1810 O O . PHE A 1 235 ? -14.43 -10.281 -27.547 1 91.62 235 PHE A O 1
ATOM 1817 N N . SER A 1 236 ? -12.203 -10.406 -26.875 1 91.94 236 SER A N 1
ATOM 1818 C CA . SER A 1 236 ? -11.617 -10.18 -28.188 1 91.94 236 SER A CA 1
ATOM 1819 C C . SER A 1 236 ? -10.539 -11.219 -28.5 1 91.94 236 SER A C 1
ATOM 1821 O O . SER A 1 236 ? -9.57 -11.352 -27.75 1 91.94 236 SER A O 1
ATOM 1823 N N . GLU A 1 237 ? -10.68 -11.852 -29.609 1 91.31 237 GLU A N 1
ATOM 1824 C CA .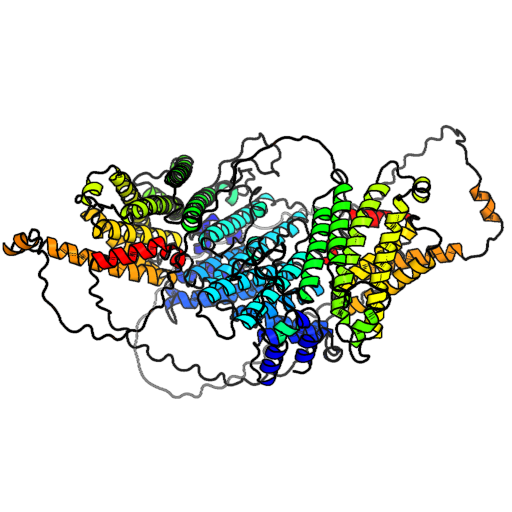 GLU A 1 237 ? -9.672 -12.812 -30.062 1 91.31 237 GLU A CA 1
ATOM 1825 C C . GLU A 1 237 ? -8.359 -12.109 -30.422 1 91.31 237 GLU A C 1
ATOM 1827 O O . GLU A 1 237 ? -7.281 -12.68 -30.25 1 91.31 237 GLU A O 1
ATOM 1832 N N . ALA A 1 238 ? -8.492 -10.922 -30.844 1 93.81 238 ALA A N 1
ATOM 1833 C CA . ALA A 1 238 ? -7.301 -10.148 -31.188 1 93.81 238 ALA A CA 1
ATOM 1834 C C . ALA A 1 238 ? -6.402 -9.938 -29.969 1 93.81 238 ALA A C 1
ATOM 1836 O O . ALA A 1 238 ? -5.176 -9.977 -30.094 1 93.81 238 ALA A O 1
ATOM 1837 N N . ARG A 1 239 ? -7.051 -9.766 -28.859 1 95.31 239 ARG A N 1
ATOM 1838 C CA . ARG A 1 239 ? -6.273 -9.578 -27.641 1 95.31 239 ARG A CA 1
ATOM 1839 C C . ARG A 1 239 ? -5.543 -10.859 -27.266 1 95.31 239 ARG A C 1
ATOM 1841 O O . ARG A 1 239 ? -4.418 -10.82 -26.75 1 95.31 239 ARG A O 1
ATOM 1848 N N . CYS A 1 240 ? -6.168 -11.969 -27.469 1 95.56 240 CYS A N 1
ATOM 1849 C CA . CYS A 1 240 ? -5.527 -13.25 -27.203 1 95.56 240 CYS A CA 1
ATOM 1850 C C . CYS A 1 240 ? -4.312 -13.461 -28.094 1 95.56 240 CYS A C 1
ATOM 1852 O O . CYS A 1 240 ? -3.277 -13.945 -27.641 1 95.56 240 CYS A O 1
ATOM 1854 N N . LEU A 1 241 ? -4.441 -13.039 -29.312 1 95.88 241 LEU A N 1
ATOM 1855 C CA . LEU A 1 241 ? -3.328 -13.172 -30.25 1 95.88 241 LEU A CA 1
ATOM 1856 C C . LEU A 1 241 ? -2.166 -12.273 -29.844 1 95.88 241 LEU A C 1
ATOM 1858 O O . LEU A 1 241 ? -1.002 -12.672 -29.953 1 95.88 241 LEU A O 1
ATOM 1862 N N . ASP A 1 242 ? -2.527 -11.117 -29.359 1 97.12 242 ASP A N 1
ATOM 1863 C CA . ASP A 1 242 ? -1.496 -10.203 -28.875 1 97.12 242 ASP A CA 1
ATOM 1864 C C . ASP A 1 242 ? -0.748 -10.805 -27.688 1 97.12 242 ASP A C 1
ATOM 1866 O O . ASP A 1 242 ? 0.473 -10.672 -27.594 1 97.12 242 ASP A O 1
ATOM 1870 N N . LEU A 1 243 ? -1.472 -11.422 -26.828 1 97.69 243 LEU A N 1
ATOM 1871 C CA . LEU A 1 243 ? -0.875 -12.008 -25.641 1 97.69 243 LEU A CA 1
ATOM 1872 C C . LEU A 1 243 ? 0.003 -13.203 -26 1 97.69 243 LEU A C 1
ATOM 1874 O O . LEU A 1 243 ? 1.082 -13.375 -25.438 1 97.69 243 LEU A O 1
ATOM 1878 N N . GLU A 1 244 ? -0.43 -13.984 -26.938 1 97.31 244 GLU A N 1
ATOM 1879 C CA . GLU A 1 244 ? 0.388 -15.094 -27.406 1 97.31 244 GLU A CA 1
ATOM 1880 C C . GLU A 1 244 ? 1.686 -14.594 -28.047 1 97.31 244 GLU A C 1
ATOM 1882 O O . GLU A 1 244 ? 2.742 -15.203 -27.859 1 97.31 244 GLU A O 1
ATOM 1887 N N . ALA A 1 245 ? 1.524 -13.547 -28.75 1 97.38 245 ALA A N 1
ATOM 1888 C CA . ALA A 1 245 ? 2.713 -12.953 -29.359 1 97.38 245 ALA A CA 1
ATOM 1889 C C . ALA A 1 245 ? 3.686 -12.461 -28.297 1 97.38 245 ALA A C 1
ATOM 1891 O O . ALA A 1 245 ? 4.902 -12.578 -28.453 1 97.38 245 ALA A O 1
ATOM 1892 N N . GLU A 1 246 ? 3.146 -11.891 -27.234 1 96.62 246 GLU A N 1
ATOM 1893 C CA . GLU A 1 246 ? 3.977 -11.43 -26.125 1 96.62 246 GLU A CA 1
ATOM 1894 C C . GLU A 1 246 ? 4.703 -12.586 -25.469 1 96.62 246 GLU A C 1
ATOM 1896 O O . GLU A 1 246 ? 5.887 -12.484 -25.141 1 96.62 246 GLU A O 1
ATOM 1901 N N . ILE A 1 247 ? 4.023 -13.664 -25.25 1 97.81 247 ILE A N 1
ATOM 1902 C CA . ILE A 1 247 ? 4.602 -14.859 -24.641 1 97.81 247 ILE A CA 1
ATOM 1903 C C . ILE A 1 247 ? 5.715 -15.398 -25.531 1 97.81 247 ILE A C 1
ATOM 1905 O O . ILE A 1 247 ? 6.809 -15.703 -25.047 1 97.81 247 ILE A O 1
ATOM 1909 N N . ASP A 1 248 ? 5.457 -15.383 -26.766 1 96.94 248 ASP A N 1
ATOM 1910 C CA . ASP A 1 248 ? 6.434 -15.906 -27.719 1 96.94 248 ASP A CA 1
ATOM 1911 C C . ASP A 1 248 ? 7.652 -14.992 -27.812 1 96.94 248 ASP A C 1
ATOM 1913 O O . ASP A 1 248 ? 8.773 -15.461 -28.016 1 96.94 248 ASP A O 1
ATOM 1917 N N . ALA A 1 249 ? 7.379 -13.75 -27.719 1 96 249 ALA A N 1
ATOM 1918 C CA . ALA A 1 249 ? 8.492 -12.805 -27.75 1 96 249 ALA A CA 1
ATOM 1919 C C . ALA A 1 249 ? 9.445 -13.062 -26.578 1 96 249 ALA A C 1
ATOM 1921 O O . ALA A 1 249 ? 10.664 -12.961 -26.734 1 96 249 ALA A O 1
ATOM 1922 N N . ILE A 1 250 ? 8.914 -13.406 -25.5 1 95.94 250 ILE A N 1
ATOM 1923 C CA . ILE A 1 250 ? 9.742 -13.688 -24.328 1 95.94 250 ILE A CA 1
ATOM 1924 C C . ILE A 1 250 ? 10.492 -15 -24.531 1 95.94 250 ILE A C 1
ATOM 1926 O O . ILE A 1 250 ? 11.688 -15.094 -24.234 1 95.94 250 ILE A O 1
ATOM 1930 N N . ARG A 1 251 ? 9.844 -15.961 -25.078 1 95.75 251 ARG A N 1
ATOM 1931 C CA . ARG A 1 251 ? 10.492 -17.234 -25.359 1 95.75 251 ARG A CA 1
ATOM 1932 C C . ARG A 1 251 ? 11.672 -17.062 -26.312 1 95.75 251 ARG A C 1
ATOM 1934 O O . ARG A 1 251 ? 12.727 -17.672 -26.109 1 95.75 251 ARG A O 1
ATOM 1941 N N . GLN A 1 252 ? 11.461 -16.188 -27.188 1 94.44 252 GLN A N 1
ATOM 1942 C CA . GLN A 1 252 ? 12.484 -15.961 -28.203 1 94.44 252 GLN A CA 1
ATOM 1943 C C . GLN A 1 252 ? 13.641 -15.141 -27.641 1 94.44 252 GLN A C 1
ATOM 1945 O O . GLN A 1 252 ? 14.766 -15.211 -28.156 1 94.44 252 GLN A O 1
ATOM 1950 N N . SER A 1 253 ? 13.328 -14.414 -26.625 1 91.88 253 SER A N 1
ATOM 1951 C CA . SER A 1 253 ? 14.352 -13.555 -26.047 1 91.88 253 SER A CA 1
ATOM 1952 C C . SER A 1 253 ? 15.242 -14.328 -25.078 1 91.88 253 SER A C 1
ATOM 1954 O O . SER A 1 253 ? 16.297 -13.828 -24.656 1 91.88 253 SER A O 1
ATOM 1956 N N . LEU A 1 254 ? 14.867 -15.578 -24.75 1 94.56 254 LEU A N 1
ATOM 1957 C CA . LEU A 1 254 ? 15.664 -16.391 -23.844 1 94.56 254 LEU A CA 1
ATOM 1958 C C . LEU A 1 254 ? 16.984 -16.797 -24.484 1 94.56 254 LEU A C 1
ATOM 1960 O O . LEU A 1 254 ? 17.031 -17.078 -25.688 1 94.56 254 LEU A O 1
ATOM 1964 N N . PRO A 1 255 ? 18.047 -16.766 -23.672 1 91.69 255 PRO A N 1
ATOM 1965 C CA . PRO A 1 255 ? 19.281 -17.328 -24.219 1 91.69 255 PRO A CA 1
ATOM 1966 C C . PRO A 1 255 ? 19.125 -18.797 -24.641 1 91.69 255 PRO A C 1
ATOM 1968 O O . PRO A 1 255 ? 18.234 -19.484 -24.156 1 91.69 255 PRO A O 1
ATOM 1971 N N . VAL A 1 256 ? 20.047 -19.266 -25.344 1 89.75 256 VAL A N 1
ATOM 1972 C CA . VAL A 1 256 ? 19.953 -20.578 -25.984 1 89.75 256 VAL A CA 1
ATOM 1973 C C . VAL A 1 256 ? 19.875 -21.656 -24.906 1 89.75 256 VAL A C 1
ATOM 1975 O O . VAL A 1 256 ? 19.125 -22.625 -25.062 1 89.75 256 VAL A O 1
ATOM 1978 N N . HIS A 1 257 ? 20.531 -21.5 -23.875 1 88.69 257 HIS A N 1
ATOM 1979 C CA . HIS A 1 257 ? 20.578 -22.547 -22.859 1 88.69 257 HIS A CA 1
ATOM 1980 C C . HIS A 1 257 ? 19.281 -22.562 -22.047 1 88.69 257 HIS A C 1
ATOM 1982 O O . HIS A 1 257 ? 19 -23.547 -21.344 1 88.69 257 HIS A O 1
ATOM 1988 N N . PHE A 1 258 ? 18.438 -21.547 -22.219 1 91.62 258 PHE A N 1
ATOM 1989 C CA . PHE A 1 258 ? 17.172 -21.516 -21.5 1 91.62 258 PHE A CA 1
ATOM 1990 C C . PHE A 1 258 ? 16 -21.734 -22.453 1 91.62 258 PHE A C 1
ATOM 1992 O O . PHE A 1 258 ? 14.844 -21.656 -22.047 1 91.62 258 PHE A O 1
ATOM 1999 N N . ALA A 1 259 ? 16.344 -22 -23.641 1 90.25 259 ALA A N 1
ATOM 2000 C CA . ALA A 1 259 ? 15.273 -22.297 -24.594 1 90.25 259 ALA A CA 1
ATOM 2001 C C . ALA A 1 259 ? 14.578 -23.609 -24.25 1 90.25 259 ALA A C 1
ATOM 2003 O O . ALA A 1 259 ? 15.203 -24.547 -23.734 1 90.25 259 ALA A O 1
ATOM 2004 N N . ASP A 1 260 ? 13.367 -23.625 -24.5 1 87.62 260 ASP A N 1
ATOM 2005 C CA . ASP A 1 260 ? 12.578 -24.812 -24.203 1 87.62 260 ASP A CA 1
ATOM 2006 C C . ASP A 1 260 ? 12.828 -25.906 -25.234 1 87.62 260 ASP A C 1
ATOM 2008 O O . ASP A 1 260 ? 12.133 -25.969 -26.266 1 87.62 260 ASP A O 1
ATOM 2012 N N . LYS A 1 261 ? 13.734 -26.688 -25 1 84.06 261 LYS A N 1
ATOM 2013 C CA . LYS A 1 261 ? 14.055 -27.844 -25.844 1 84.06 261 LYS A CA 1
ATOM 2014 C C . LYS A 1 261 ? 13.945 -29.141 -25.062 1 84.06 261 LYS A C 1
ATOM 2016 O O . LYS A 1 261 ? 14.211 -29.188 -23.859 1 84.06 261 LYS A O 1
ATOM 2021 N N . PRO A 1 262 ? 13.523 -30.141 -25.828 1 80.31 262 PRO A N 1
ATOM 2022 C CA . PRO A 1 262 ? 13.398 -31.438 -25.141 1 80.31 262 PRO A CA 1
ATOM 2023 C C . PRO A 1 262 ? 14.695 -31.875 -24.469 1 80.31 262 PRO A C 1
ATOM 2025 O O . PRO A 1 262 ? 15.773 -31.766 -25.062 1 80.31 262 PRO A O 1
ATOM 2028 N N . GLY A 1 263 ? 14.648 -32.25 -23.312 1 82.94 263 GLY A N 1
ATOM 2029 C CA . GLY A 1 263 ? 15.781 -32.781 -22.578 1 82.94 263 GLY A CA 1
ATOM 2030 C C . GLY A 1 263 ? 16.609 -31.734 -21.875 1 82.94 263 GLY A C 1
ATOM 2031 O O . GLY A 1 263 ? 17.469 -32.031 -21.047 1 82.94 263 GLY A O 1
ATOM 2032 N N . GLN A 1 264 ? 16.359 -30.5 -22.125 1 89.5 264 GLN A N 1
ATOM 2033 C CA . GLN A 1 264 ? 17.141 -29.406 -21.562 1 89.5 264 GLN A CA 1
ATOM 2034 C C . GLN A 1 264 ? 16.969 -29.344 -20.047 1 89.5 264 GLN A C 1
ATOM 2036 O O . GLN A 1 264 ? 17.906 -29 -19.312 1 89.5 264 GLN A O 1
ATOM 2041 N N . ILE A 1 265 ? 15.852 -29.688 -19.578 1 92.06 265 ILE A N 1
ATOM 2042 C CA . ILE A 1 265 ? 15.562 -29.656 -18.156 1 92.06 265 ILE A CA 1
ATOM 2043 C C . ILE A 1 265 ? 16.531 -30.578 -17.406 1 92.06 265 ILE A C 1
ATOM 2045 O O . ILE A 1 265 ? 16.969 -30.266 -16.312 1 92.06 265 ILE A O 1
ATOM 2049 N N . ASN A 1 266 ? 16.891 -31.672 -17.984 1 90.69 266 ASN A N 1
ATOM 2050 C CA . ASN A 1 266 ? 17.781 -32.594 -17.328 1 90.69 266 ASN A CA 1
ATOM 2051 C C . ASN A 1 266 ? 19.188 -32.031 -17.172 1 90.69 266 ASN A C 1
ATOM 2053 O O . ASN A 1 266 ? 19.859 -32.281 -16.156 1 90.69 266 ASN A O 1
ATOM 2057 N N . LEU A 1 267 ? 19.562 -31.312 -18.141 1 91.94 267 LEU A N 1
ATOM 2058 C CA . LEU A 1 267 ? 20.859 -30.641 -18.062 1 91.94 267 LEU A CA 1
ATOM 2059 C C . LEU A 1 267 ? 20.844 -29.578 -16.969 1 91.94 267 LEU A C 1
ATOM 2061 O O . LEU A 1 267 ? 21.797 -29.484 -16.188 1 91.94 267 LEU A O 1
ATOM 2065 N N . HIS A 1 268 ? 19.797 -28.891 -16.875 1 92.38 268 HIS A N 1
ATOM 2066 C CA . HIS A 1 268 ? 19.672 -27.844 -15.883 1 92.38 268 HIS A CA 1
ATOM 2067 C C . HIS A 1 268 ? 19.578 -28.422 -14.477 1 92.38 268 HIS A C 1
ATOM 2069 O O . HIS A 1 268 ? 20.062 -27.828 -13.516 1 92.38 268 HIS A O 1
ATOM 2075 N N . VAL A 1 269 ? 18.938 -29.531 -14.359 1 90.69 269 VAL A N 1
ATOM 2076 C CA . VAL A 1 269 ? 18.875 -30.219 -13.07 1 90.69 269 VAL A CA 1
ATOM 2077 C C . VAL A 1 269 ? 20.281 -30.578 -12.609 1 90.69 269 VAL A C 1
ATOM 2079 O O . VAL A 1 269 ? 20.641 -30.359 -11.453 1 90.69 269 VAL A O 1
ATOM 2082 N N . THR A 1 270 ? 21.062 -31.062 -13.523 1 89.81 270 THR A N 1
ATOM 2083 C CA . THR A 1 270 ? 22.422 -31.469 -13.219 1 89.81 270 THR A CA 1
ATOM 2084 C C . THR A 1 270 ? 23.281 -30.25 -12.852 1 89.81 270 THR A C 1
ATOM 2086 O O . THR A 1 270 ? 24.141 -30.328 -11.977 1 89.81 270 THR A O 1
ATOM 2089 N N . MET A 1 271 ? 23.031 -29.156 -13.492 1 88.12 271 MET A N 1
ATOM 2090 C CA . MET A 1 271 ? 23.828 -27.953 -13.289 1 88.12 271 MET A CA 1
ATOM 2091 C C . MET A 1 271 ? 23.344 -27.172 -12.07 1 88.12 271 MET A C 1
ATOM 2093 O O . MET A 1 271 ? 23.984 -26.219 -11.648 1 88.12 271 MET A O 1
ATOM 2097 N N . GLY A 1 272 ? 22.203 -27.547 -11.531 1 86.62 272 GLY A N 1
ATOM 2098 C CA . GLY A 1 272 ? 21.688 -26.891 -10.336 1 86.62 272 GLY A CA 1
ATOM 2099 C C . GLY A 1 272 ? 20.75 -25.734 -10.648 1 86.62 272 GLY A C 1
ATOM 2100 O O . GLY A 1 272 ? 20.281 -25.047 -9.734 1 86.62 272 GLY A O 1
ATOM 2101 N N . SER A 1 273 ? 20.406 -25.484 -11.938 1 90.62 273 SER A N 1
ATOM 2102 C CA . SER A 1 273 ? 19.516 -24.391 -12.328 1 90.62 273 SER A CA 1
ATOM 2103 C C . SER A 1 273 ? 18.156 -24.922 -12.773 1 90.62 273 SER A C 1
ATOM 2105 O O . SER A 1 273 ? 17.406 -24.234 -13.453 1 90.62 273 SER A O 1
ATOM 2107 N N . GLY A 1 274 ? 17.922 -26.172 -12.414 1 93.5 274 GLY A N 1
ATOM 2108 C CA . GLY A 1 274 ? 16.688 -26.828 -12.844 1 93.5 274 GLY A CA 1
ATOM 2109 C C . GLY A 1 274 ? 15.438 -26.078 -12.414 1 93.5 274 GLY A C 1
ATOM 2110 O O . GLY A 1 274 ? 14.523 -25.891 -13.219 1 93.5 274 GLY A O 1
ATOM 2111 N N . PHE A 1 275 ? 15.391 -25.578 -11.195 1 93.81 275 PHE A N 1
ATOM 2112 C CA . PHE A 1 275 ? 14.211 -24.906 -10.672 1 93.81 275 PHE A CA 1
ATOM 2113 C C . PHE A 1 275 ? 14.016 -23.562 -11.367 1 93.81 275 PHE A C 1
ATOM 2115 O O . PHE A 1 275 ? 12.883 -23.156 -11.641 1 93.81 275 PHE A O 1
ATOM 2122 N N . THR A 1 276 ? 15.047 -22.875 -11.633 1 94.88 276 THR A N 1
ATOM 2123 C CA . THR A 1 276 ? 14.953 -21.594 -12.336 1 94.88 276 THR A CA 1
ATOM 2124 C C . THR A 1 276 ? 14.422 -21.781 -13.75 1 94.88 276 THR A C 1
ATOM 2126 O O . THR A 1 276 ? 13.523 -21.062 -14.188 1 94.88 276 THR A O 1
ATOM 2129 N N . TYR A 1 277 ? 14.992 -22.797 -14.398 1 95.81 277 TYR A N 1
ATOM 2130 C CA . TYR A 1 277 ? 14.539 -23.141 -15.742 1 95.81 277 TYR A CA 1
ATOM 2131 C C . TYR A 1 277 ? 13.055 -23.484 -15.742 1 95.81 277 TYR A C 1
ATOM 2133 O O . TYR A 1 277 ? 12.289 -22.953 -16.547 1 95.81 277 TYR A O 1
ATOM 2141 N N . ALA A 1 278 ? 12.734 -24.297 -14.844 1 96.69 278 ALA A N 1
ATOM 2142 C CA . ALA A 1 278 ? 11.352 -24.75 -14.773 1 96.69 278 ALA A CA 1
ATOM 2143 C C . ALA A 1 278 ? 10.414 -23.609 -14.43 1 96.69 278 ALA A C 1
ATOM 2145 O O . ALA A 1 278 ? 9.289 -23.531 -14.938 1 96.69 278 ALA A O 1
ATOM 2146 N N . MET A 1 279 ? 10.82 -22.766 -13.555 1 97.38 279 MET A N 1
ATOM 2147 C CA . MET A 1 279 ? 9.992 -21.625 -13.156 1 97.38 279 MET A CA 1
ATOM 2148 C C . MET A 1 279 ? 9.648 -20.75 -14.359 1 97.38 279 MET A C 1
ATOM 2150 O O . MET A 1 279 ? 8.492 -20.375 -14.547 1 97.38 279 MET A O 1
ATOM 2154 N N . ILE A 1 280 ? 10.602 -20.422 -15.164 1 97.75 280 ILE A N 1
ATOM 2155 C CA . ILE A 1 280 ? 10.406 -19.594 -16.344 1 97.75 280 ILE A CA 1
ATOM 2156 C C . ILE A 1 280 ? 9.406 -20.25 -17.297 1 97.75 280 ILE A C 1
ATOM 2158 O O . ILE A 1 280 ? 8.414 -19.641 -17.688 1 97.75 280 ILE A O 1
ATOM 2162 N N . HIS A 1 281 ? 9.609 -21.453 -17.5 1 97.5 281 HIS A N 1
ATOM 2163 C CA . HIS A 1 281 ? 8.812 -22.125 -18.516 1 97.5 281 HIS A CA 1
ATOM 2164 C C . HIS A 1 281 ? 7.434 -22.5 -17.984 1 97.5 281 HIS A C 1
ATOM 2166 O O . HIS A 1 281 ? 6.449 -22.5 -18.719 1 97.5 281 HIS A O 1
ATOM 2172 N N . CYS A 1 282 ? 7.379 -22.844 -16.703 1 97.75 282 CYS A N 1
ATOM 2173 C CA . CYS A 1 282 ? 6.062 -23.094 -16.125 1 97.75 282 CYS A CA 1
ATOM 2174 C C . CYS A 1 282 ? 5.184 -21.844 -16.25 1 97.75 282 CYS A C 1
ATOM 2176 O O . CYS A 1 282 ? 4 -21.953 -16.578 1 97.75 282 CYS A O 1
ATOM 2178 N N . LEU A 1 283 ? 5.727 -20.719 -16 1 98.12 283 LEU A N 1
ATOM 2179 C CA . LEU A 1 283 ? 4.98 -19.484 -16.109 1 98.12 283 LEU A CA 1
ATOM 2180 C C . LEU A 1 283 ? 4.52 -19.234 -17.547 1 98.12 283 LEU A C 1
ATOM 2182 O O . LEU A 1 283 ? 3.35 -18.922 -17.781 1 98.12 283 LEU A O 1
ATOM 2186 N N . LEU A 1 284 ? 5.387 -19.422 -18.453 1 98.12 284 LEU A N 1
ATOM 2187 C CA . LEU A 1 284 ? 5.066 -19.172 -19.859 1 98.12 284 LEU A CA 1
ATOM 2188 C C . LEU A 1 284 ? 4.051 -20.188 -20.375 1 98.12 284 LEU A C 1
ATOM 2190 O O . LEU A 1 284 ? 3.105 -19.812 -21.078 1 98.12 284 LEU A O 1
ATOM 2194 N N . GLN A 1 285 ? 4.234 -21.406 -20.016 1 97.81 285 GLN A N 1
ATOM 2195 C CA . GLN A 1 285 ? 3.312 -22.453 -20.453 1 97.81 285 GLN A CA 1
ATOM 2196 C C . GLN A 1 285 ? 1.944 -22.281 -19.797 1 97.81 285 GLN A C 1
ATOM 2198 O O . GLN A 1 285 ? 0.913 -22.5 -20.438 1 97.81 285 GLN A O 1
ATOM 2203 N N . CYS A 1 286 ? 1.982 -21.969 -18.531 1 98.19 286 CYS A N 1
ATOM 2204 C CA . CYS A 1 286 ? 0.711 -21.734 -17.859 1 98.19 286 CYS A CA 1
ATOM 2205 C C . CYS A 1 286 ? -0.045 -20.578 -18.5 1 98.19 286 CYS A C 1
ATOM 2207 O O . CYS A 1 286 ? -1.263 -20.656 -18.672 1 98.19 286 CYS A O 1
ATOM 2209 N N . ALA A 1 287 ? 0.654 -19.547 -18.844 1 98.19 287 ALA A N 1
ATOM 2210 C CA . ALA A 1 287 ? 0.046 -18.422 -19.547 1 98.19 287 ALA A CA 1
ATOM 2211 C C . ALA A 1 287 ? -0.541 -18.844 -20.875 1 98.19 287 ALA A C 1
ATOM 2213 O O . ALA A 1 287 ? -1.634 -18.422 -21.25 1 98.19 287 ALA A O 1
ATOM 2214 N N . THR A 1 288 ? 0.152 -19.688 -21.562 1 98.19 288 THR A N 1
ATOM 2215 C CA . THR A 1 288 ? -0.317 -20.219 -22.828 1 98.19 288 THR A CA 1
ATOM 2216 C C . THR A 1 288 ? -1.616 -21 -22.656 1 98.19 288 THR A C 1
ATOM 2218 O O . THR A 1 288 ? -2.549 -20.859 -23.438 1 98.19 288 THR A O 1
ATOM 2221 N N . ILE A 1 289 ? -1.654 -21.781 -21.625 1 98.25 289 ILE A N 1
ATOM 2222 C CA . ILE A 1 289 ? -2.863 -22.547 -21.359 1 98.25 289 ILE A CA 1
ATOM 2223 C C . ILE A 1 289 ? -4.027 -21.594 -21.078 1 98.25 289 ILE A C 1
ATOM 2225 O O . ILE A 1 289 ? -5.121 -21.781 -21.625 1 98.25 289 ILE A O 1
ATOM 2229 N N . PHE A 1 290 ? -3.822 -20.609 -20.297 1 97.44 290 PHE A N 1
ATOM 2230 C CA . PHE A 1 290 ? -4.879 -19.672 -19.922 1 97.44 290 PHE A CA 1
ATOM 2231 C C . PHE A 1 290 ? -5.457 -18.984 -21.156 1 97.44 290 PHE A C 1
ATOM 2233 O O . PHE A 1 290 ? -6.68 -18.891 -21.297 1 97.44 290 PHE A O 1
ATOM 2240 N N . VAL A 1 291 ? -4.582 -18.531 -22.031 1 97.38 291 VAL A N 1
ATOM 2241 C CA . VAL A 1 291 ? -5.02 -17.781 -23.203 1 97.38 291 VAL A CA 1
ATOM 2242 C C . VAL A 1 291 ? -5.852 -18.688 -24.109 1 97.38 291 VAL A C 1
ATOM 2244 O O . VAL A 1 291 ? -6.934 -18.297 -24.562 1 97.38 291 VAL A O 1
ATOM 2247 N N . ASN A 1 292 ? -5.418 -19.844 -24.344 1 97.12 292 ASN A N 1
ATOM 2248 C CA . ASN A 1 292 ? -6.098 -20.766 -25.266 1 97.12 292 ASN A CA 1
ATOM 2249 C C . ASN A 1 292 ? -7.352 -21.359 -24.641 1 97.12 292 ASN A C 1
ATOM 2251 O O . ASN A 1 292 ? -8.359 -21.547 -25.312 1 97.12 292 ASN A O 1
ATOM 2255 N N . ARG A 1 293 ? -7.23 -21.609 -23.406 1 96.38 293 ARG A N 1
ATOM 2256 C CA . ARG A 1 293 ? -8.406 -22.094 -22.688 1 96.38 293 ARG A CA 1
ATOM 2257 C C . ARG A 1 293 ? -9.531 -21.078 -22.719 1 96.38 293 ARG A C 1
ATOM 2259 O O . ARG A 1 293 ? -10.695 -21.438 -22.891 1 96.38 293 ARG A O 1
ATOM 2266 N N . ARG A 1 294 ? -9.219 -19.859 -22.547 1 95.62 294 ARG A N 1
ATOM 2267 C CA . ARG A 1 294 ? -10.234 -18.812 -22.578 1 95.62 294 ARG A CA 1
ATOM 2268 C C . ARG A 1 294 ? -10.898 -18.734 -23.953 1 95.62 294 ARG A C 1
ATOM 2270 O O . ARG A 1 294 ? -12.102 -18.5 -24.047 1 95.62 294 ARG A O 1
ATOM 2277 N N . GLN A 1 295 ? -10.094 -18.875 -24.984 1 94.75 295 GLN A N 1
ATOM 2278 C CA . GLN A 1 295 ? -10.641 -18.906 -26.328 1 94.75 295 GLN A CA 1
ATOM 2279 C C . GLN A 1 295 ? -11.602 -20.062 -26.516 1 94.75 295 GLN A C 1
ATOM 2281 O O . GLN A 1 295 ? -12.68 -19.906 -27.109 1 94.75 295 GLN A O 1
ATOM 2286 N N . ILE A 1 296 ? -11.281 -21.188 -26.031 1 94.88 296 ILE A N 1
ATOM 2287 C CA . ILE A 1 296 ? -12.125 -22.375 -26.141 1 94.88 296 ILE A CA 1
ATOM 2288 C C . ILE A 1 296 ? -13.43 -22.156 -25.375 1 94.88 296 ILE A C 1
ATOM 2290 O O . ILE A 1 296 ? -14.5 -22.5 -25.859 1 94.88 296 ILE A O 1
ATOM 2294 N N . LEU A 1 297 ? -13.312 -21.578 -24.188 1 93.88 297 LEU A N 1
ATOM 2295 C CA . LEU A 1 297 ? -14.5 -21.328 -23.391 1 93.88 297 LEU A CA 1
ATOM 2296 C C . LEU A 1 297 ? -15.461 -20.391 -24.109 1 93.88 297 LEU A C 1
ATOM 2298 O O . LEU A 1 297 ? -16.672 -20.531 -24 1 93.88 297 LEU A O 1
ATOM 2302 N N . GLN A 1 298 ? -14.891 -19.453 -24.844 1 92.25 298 GLN A N 1
ATOM 2303 C CA . GLN A 1 298 ? -15.711 -18.531 -25.625 1 92.25 298 GLN A CA 1
ATOM 2304 C C . GLN A 1 298 ? -16.516 -19.281 -26.688 1 92.25 298 GLN A C 1
ATOM 2306 O O . GLN A 1 298 ? -17.672 -18.938 -26.953 1 92.25 298 GLN A O 1
ATOM 2311 N N . ILE A 1 299 ? -15.938 -20.234 -27.266 1 91.25 299 ILE A N 1
ATOM 2312 C CA . ILE A 1 299 ? -16.547 -21 -28.344 1 91.25 299 ILE A CA 1
ATOM 2313 C C . ILE A 1 299 ? -17.578 -21.969 -27.781 1 91.25 299 ILE A C 1
ATOM 2315 O O . ILE A 1 299 ? -18.703 -22.062 -28.297 1 91.25 299 ILE A O 1
ATOM 2319 N N . VAL A 1 300 ? -17.281 -22.625 -26.734 1 91.5 300 VAL A N 1
ATOM 2320 C CA . VAL A 1 300 ? -18.109 -23.703 -26.203 1 91.5 300 VAL A CA 1
ATOM 2321 C C . VAL A 1 300 ? -19.344 -23.125 -25.516 1 91.5 300 VAL A C 1
ATOM 2323 O O . VAL A 1 300 ? -20.391 -23.781 -25.453 1 91.5 300 VAL A O 1
ATOM 2326 N N . THR A 1 301 ? -19.203 -21.969 -25 1 88.38 301 THR A N 1
ATOM 2327 C CA . THR A 1 301 ? -20.328 -21.375 -24.297 1 88.38 301 THR A CA 1
ATOM 2328 C C . THR A 1 301 ? -21.266 -20.641 -25.266 1 88.38 301 THR A C 1
ATOM 2330 O O . THR A 1 301 ? -22.328 -20.156 -24.875 1 88.38 301 THR A O 1
ATOM 2333 N N . ALA A 1 302 ? -20.812 -20.594 -26.469 1 87.44 302 ALA A N 1
ATOM 2334 C CA . ALA A 1 302 ? -21.688 -20 -27.484 1 87.44 302 ALA A CA 1
ATOM 2335 C C . ALA A 1 302 ? -22.938 -20.844 -27.688 1 87.44 302 ALA A C 1
ATOM 2337 O O . ALA A 1 302 ? -22.906 -22.062 -27.594 1 87.44 302 ALA A O 1
ATOM 2338 N N . GLU A 1 303 ? -24.094 -20.219 -27.984 1 84.75 303 GLU A N 1
ATOM 2339 C CA . GLU A 1 303 ? -25.391 -20.891 -28.141 1 84.75 303 GLU A CA 1
ATOM 2340 C C . GLU A 1 303 ? -25.359 -21.844 -29.328 1 84.75 303 GLU A C 1
ATOM 2342 O O . GLU A 1 303 ? -26.047 -22.875 -29.312 1 84.75 303 GLU A O 1
ATOM 2347 N N . ASP A 1 304 ? -24.641 -21.609 -30.266 1 85.88 304 ASP A N 1
ATOM 2348 C CA . ASP A 1 304 ? -24.625 -22.391 -31.5 1 85.88 304 ASP A CA 1
ATOM 2349 C C . ASP A 1 304 ? -23.484 -23.406 -31.5 1 85.88 304 ASP A C 1
ATOM 2351 O O . ASP A 1 304 ? -23.078 -23.906 -32.562 1 85.88 304 ASP A O 1
ATOM 2355 N N . PHE A 1 305 ? -23.016 -23.719 -30.328 1 89.81 305 PHE A N 1
ATOM 2356 C CA . PHE A 1 305 ? -21.891 -24.641 -30.281 1 89.81 305 PHE A CA 1
ATOM 2357 C C . PHE A 1 305 ? -22.312 -26.047 -30.688 1 89.81 305 PHE A C 1
ATOM 2359 O O . PHE A 1 305 ? -23.344 -26.547 -30.234 1 89.81 305 PHE A O 1
ATOM 2366 N N . ASN A 1 306 ? -21.562 -26.578 -31.594 1 86.62 306 ASN A N 1
ATOM 2367 C CA . ASN A 1 306 ? -21.75 -27.953 -32.062 1 86.62 306 ASN A CA 1
ATOM 2368 C C . ASN A 1 306 ? -20.453 -28.75 -32 1 86.62 306 ASN A C 1
ATOM 2370 O O . ASN A 1 306 ? -19.484 -28.422 -32.656 1 86.62 306 ASN A O 1
ATOM 2374 N N . ALA A 1 307 ? -20.516 -29.875 -31.266 1 81 307 ALA A N 1
ATOM 2375 C CA . ALA A 1 307 ? -19.328 -30.688 -31.016 1 81 307 ALA A CA 1
ATOM 2376 C C . ALA A 1 307 ? -18.781 -31.281 -32.312 1 81 307 ALA A C 1
ATOM 2378 O O . ALA A 1 307 ? -17.578 -31.453 -32.469 1 81 307 ALA A O 1
ATOM 2379 N N . ASP A 1 308 ? -19.719 -31.578 -33.188 1 81.06 308 ASP A N 1
ATOM 2380 C CA . ASP A 1 308 ? -19.312 -32.156 -34.469 1 81.06 308 ASP A CA 1
ATOM 2381 C C . ASP A 1 308 ? -18.594 -31.125 -35.344 1 81.06 308 ASP A C 1
ATOM 2383 O O . ASP A 1 308 ? -17.609 -31.438 -36 1 81.06 308 ASP A O 1
ATOM 2387 N N . GLU A 1 309 ? -19.109 -29.984 -35.25 1 83.44 309 GLU A N 1
ATOM 2388 C CA . GLU A 1 309 ? -18.453 -28.891 -36 1 83.44 309 GLU A CA 1
ATOM 2389 C C . GLU A 1 309 ? -17.094 -28.562 -35.375 1 83.44 309 GLU A C 1
ATOM 2391 O O . GLU A 1 309 ? -16.156 -28.234 -36.125 1 83.44 309 GLU A O 1
ATOM 2396 N N . TRP A 1 310 ? -16.953 -28.75 -34.125 1 89.25 310 TRP A N 1
ATOM 2397 C CA . TRP A 1 310 ? -15.703 -28.516 -33.438 1 89.25 310 TRP A CA 1
ATOM 2398 C C . TRP A 1 310 ? -14.609 -29.453 -33.906 1 89.25 310 TRP A C 1
ATOM 2400 O O . TRP A 1 310 ? -13.492 -29.031 -34.188 1 89.25 310 TRP A O 1
ATOM 2410 N N . ARG A 1 311 ? -14.922 -30.656 -34.062 1 81.94 311 ARG A N 1
ATOM 2411 C CA . ARG A 1 311 ? -13.938 -31.688 -34.406 1 81.94 311 ARG A CA 1
ATOM 2412 C C . ARG A 1 311 ? -13.375 -31.453 -35.781 1 81.94 311 ARG A C 1
ATOM 2414 O O . ARG A 1 311 ? -12.234 -31.844 -36.062 1 81.94 311 ARG A O 1
ATOM 2421 N N . ASN A 1 312 ? -14.164 -30.781 -36.562 1 81.12 312 ASN A N 1
ATOM 2422 C CA . ASN A 1 312 ? -13.742 -30.547 -37.938 1 81.12 312 ASN A CA 1
ATOM 2423 C C . ASN A 1 312 ? -13.219 -29.125 -38.125 1 81.12 312 ASN A C 1
ATOM 2425 O O . ASN A 1 312 ? -12.867 -28.734 -39.219 1 81.12 312 ASN A O 1
ATOM 2429 N N . SER A 1 313 ? -13.094 -28.453 -37.062 1 82.69 313 SER A N 1
ATOM 2430 C CA . SER A 1 313 ? -12.727 -27.047 -37.188 1 82.69 313 SER A CA 1
ATOM 2431 C C . SER A 1 313 ? -11.242 -26.844 -36.906 1 82.69 313 SER A C 1
ATOM 2433 O O . SER A 1 313 ? -10.57 -27.734 -36.375 1 82.69 313 SER A O 1
ATOM 2435 N N . ALA A 1 314 ? -10.742 -25.656 -37.344 1 79.94 314 ALA A N 1
ATOM 2436 C CA . ALA A 1 314 ? -9.359 -25.234 -37.125 1 79.94 314 ALA A CA 1
ATOM 2437 C C . ALA A 1 314 ? -9.094 -24.938 -35.656 1 79.94 314 ALA A C 1
ATOM 2439 O O . ALA A 1 314 ? -7.938 -24.781 -35.25 1 79.94 314 ALA A O 1
ATOM 2440 N N . HIS A 1 315 ? -10.078 -25.062 -34.875 1 83.31 315 HIS A N 1
ATOM 2441 C CA . HIS A 1 315 ? -9.945 -24.734 -33.469 1 83.31 315 HIS A CA 1
ATOM 2442 C C . HIS A 1 315 ? -9.219 -25.844 -32.719 1 83.31 315 HIS A C 1
ATOM 2444 O O . HIS A 1 315 ? -8.789 -25.656 -31.562 1 83.31 315 HIS A O 1
ATOM 2450 N N . THR A 1 316 ? -8.984 -26.875 -33.375 1 84.44 316 THR A N 1
ATOM 2451 C CA . THR A 1 316 ? -8.266 -27.984 -32.75 1 84.44 316 THR A CA 1
ATOM 2452 C C . THR A 1 316 ? -6.82 -27.609 -32.469 1 84.44 316 THR A C 1
ATOM 2454 O O . THR A 1 316 ? -6.172 -28.203 -31.609 1 84.44 316 THR A O 1
ATOM 2457 N N . GLN A 1 317 ? -6.348 -26.531 -33.125 1 90.38 317 GLN A N 1
ATOM 2458 C CA . GLN A 1 317 ? -4.992 -26.047 -32.875 1 90.38 317 GLN A CA 1
ATOM 2459 C C . GLN A 1 317 ? -4.852 -25.5 -31.438 1 90.38 317 GLN A C 1
ATOM 2461 O O . GLN A 1 317 ? -3.773 -25.578 -30.844 1 90.38 317 GLN A O 1
ATOM 2466 N N . LEU A 1 318 ? -5.953 -24.969 -30.953 1 94.5 318 LEU A N 1
ATOM 2467 C CA . LEU A 1 318 ? -5.949 -24.469 -29.594 1 94.5 318 LEU A CA 1
ATOM 2468 C C . LEU A 1 318 ? -5.719 -25.609 -28.594 1 94.5 318 LEU A C 1
ATOM 2470 O O . LEU A 1 318 ? -4.965 -25.453 -27.641 1 94.5 318 LEU A O 1
ATOM 2474 N N . VAL A 1 319 ? -6.344 -26.719 -28.859 1 94.88 319 VAL A N 1
ATOM 2475 C CA . VAL A 1 319 ? -6.215 -27.891 -28.016 1 94.88 319 VAL A CA 1
ATOM 2476 C C . VAL A 1 319 ? -4.781 -28.422 -28.078 1 94.88 319 VAL A C 1
ATOM 2478 O O . VAL A 1 319 ? -4.207 -28.797 -27.062 1 94.88 319 VAL A O 1
ATOM 2481 N N . ASP A 1 320 ? -4.207 -28.422 -29.234 1 94.56 320 ASP A N 1
ATOM 2482 C CA . ASP A 1 320 ? -2.834 -28.875 -29.406 1 94.56 320 ASP A CA 1
ATOM 2483 C C . ASP A 1 320 ? -1.862 -28.031 -28.594 1 94.56 320 ASP A C 1
ATOM 2485 O O . ASP A 1 320 ? -0.935 -28.562 -27.969 1 94.56 320 ASP A O 1
ATOM 2489 N N . LYS A 1 321 ? -2.059 -26.766 -28.641 1 95.94 321 LYS A N 1
ATOM 2490 C CA . LYS A 1 321 ? -1.202 -25.859 -27.891 1 95.94 321 LYS A CA 1
ATOM 2491 C C . LYS A 1 321 ? -1.317 -26.125 -26.391 1 95.94 321 LYS A C 1
ATOM 2493 O O . LYS A 1 321 ? -0.315 -26.109 -25.672 1 95.94 321 LYS A O 1
ATOM 2498 N N . ILE A 1 322 ? -2.539 -26.359 -25.922 1 97.5 322 ILE A N 1
ATOM 2499 C CA . ILE A 1 322 ? -2.775 -26.641 -24.5 1 97.5 322 ILE A CA 1
ATOM 2500 C C . ILE A 1 322 ? -2.107 -27.953 -24.109 1 97.5 322 ILE A C 1
ATOM 2502 O O . ILE A 1 322 ? -1.449 -28.031 -23.078 1 97.5 322 ILE A O 1
ATOM 2506 N N . PHE A 1 323 ? -2.244 -28.969 -24.938 1 96.44 323 PHE A N 1
ATOM 2507 C CA . PHE A 1 323 ? -1.644 -30.266 -24.641 1 96.44 323 PHE A CA 1
ATOM 2508 C C . PHE A 1 323 ? -0.122 -30.172 -24.625 1 96.44 323 PHE A C 1
ATOM 2510 O O . PHE A 1 323 ? 0.531 -30.75 -23.75 1 96.44 323 PHE A O 1
ATOM 2517 N N . ALA A 1 324 ? 0.403 -29.438 -25.578 1 95.44 324 ALA A N 1
ATOM 2518 C CA . ALA A 1 324 ? 1.853 -29.266 -25.625 1 95.44 324 ALA A CA 1
ATOM 2519 C C . ALA A 1 324 ? 2.361 -28.547 -24.375 1 95.44 324 ALA A C 1
ATOM 2521 O O . ALA A 1 324 ? 3.359 -28.969 -23.781 1 95.44 324 ALA A O 1
ATOM 2522 N N . ALA A 1 325 ? 1.669 -27.484 -24.062 1 97.38 325 ALA A N 1
ATOM 2523 C CA . ALA A 1 325 ? 2.045 -26.719 -22.875 1 97.38 325 ALA A CA 1
ATOM 2524 C C . ALA A 1 325 ? 1.907 -27.562 -21.609 1 97.38 325 ALA A C 1
ATOM 2526 O O . ALA A 1 325 ? 2.783 -27.531 -20.734 1 97.38 325 ALA A O 1
ATOM 2527 N N . SER A 1 326 ? 0.815 -28.281 -21.5 1 98.06 326 SER A N 1
ATOM 2528 C CA . SER A 1 326 ? 0.56 -29.109 -20.328 1 98.06 326 SER A CA 1
ATOM 2529 C C . SER A 1 326 ? 1.605 -30.219 -20.203 1 98.06 326 SER A C 1
ATOM 2531 O O . SER A 1 326 ? 2.107 -30.484 -19.109 1 98.06 326 SER A O 1
ATOM 2533 N N . HIS A 1 327 ? 1.873 -30.812 -21.297 1 95.81 327 HIS A N 1
ATOM 2534 C CA . HIS A 1 327 ? 2.904 -31.844 -21.297 1 95.81 327 HIS A CA 1
ATOM 2535 C C . HIS A 1 327 ? 4.254 -31.281 -20.875 1 95.81 327 HIS A C 1
ATOM 2537 O O . HIS A 1 327 ? 4.996 -31.922 -20.125 1 95.81 327 HIS A O 1
ATOM 2543 N N . GLY A 1 328 ? 4.551 -30.141 -21.391 1 95.56 328 GLY A N 1
ATOM 2544 C CA . GLY A 1 328 ? 5.793 -29.484 -21.016 1 95.56 328 GLY A CA 1
ATOM 2545 C C . GLY A 1 328 ? 5.91 -29.234 -19.531 1 95.56 328 GLY A C 1
ATOM 2546 O O . GLY A 1 328 ? 6.949 -29.516 -18.922 1 95.56 328 GLY A O 1
ATOM 2547 N N . ILE A 1 329 ? 4.906 -28.734 -18.906 1 97.44 329 ILE A N 1
ATOM 2548 C CA . ILE A 1 329 ? 4.879 -28.422 -17.484 1 97.44 329 ILE A CA 1
ATOM 2549 C C . ILE A 1 329 ? 5.117 -29.703 -16.688 1 97.44 329 ILE A C 1
ATOM 2551 O O . ILE A 1 329 ? 5.996 -29.75 -15.82 1 97.44 329 ILE A O 1
ATOM 2555 N N . ILE A 1 330 ? 4.367 -30.75 -17.016 1 96.88 330 ILE A N 1
ATOM 2556 C CA . ILE A 1 330 ? 4.402 -31.984 -16.234 1 96.88 330 ILE A CA 1
ATOM 2557 C C . ILE A 1 330 ? 5.754 -32.656 -16.422 1 96.88 330 ILE A C 1
ATOM 2559 O O . ILE A 1 330 ? 6.348 -33.156 -15.453 1 96.88 330 ILE A O 1
ATOM 2563 N N . SER A 1 331 ? 6.219 -32.688 -17.625 1 94.62 331 SER A N 1
ATOM 2564 C CA . SER A 1 331 ? 7.508 -33.312 -17.891 1 94.62 331 SER A CA 1
ATOM 2565 C C . SER A 1 331 ? 8.625 -32.625 -17.109 1 94.62 331 SER A C 1
ATOM 2567 O O . SER A 1 331 ? 9.5 -33.312 -16.562 1 94.62 331 SER A O 1
ATOM 2569 N N . MET A 1 332 ? 8.602 -31.375 -17.047 1 95.38 332 MET A N 1
ATOM 2570 C CA . MET A 1 332 ? 9.633 -30.625 -16.344 1 95.38 332 MET A CA 1
ATOM 2571 C C . MET A 1 332 ? 9.562 -30.891 -14.836 1 95.38 332 MET A C 1
ATOM 2573 O O . MET A 1 332 ? 10.594 -31.109 -14.195 1 95.38 332 MET A O 1
ATOM 2577 N N . LEU A 1 333 ? 8.422 -30.875 -14.289 1 96.19 333 LEU A N 1
ATOM 2578 C CA . LEU A 1 333 ? 8.281 -31.062 -12.852 1 96.19 333 LEU A CA 1
ATOM 2579 C C . LEU A 1 333 ? 8.633 -32.5 -12.453 1 96.19 333 LEU A C 1
ATOM 2581 O O . LEU A 1 333 ? 9.242 -32.719 -11.406 1 96.19 333 LEU A O 1
ATOM 2585 N N . VAL A 1 334 ? 8.234 -33.438 -13.281 1 94 334 VAL A N 1
ATOM 2586 C CA . VAL A 1 334 ? 8.586 -34.812 -13.023 1 94 334 VAL A CA 1
ATOM 2587 C C . VAL A 1 334 ? 10.102 -35 -13.094 1 94 334 VAL A C 1
ATOM 2589 O O . VAL A 1 334 ? 10.688 -35.719 -12.281 1 94 334 VAL A O 1
ATOM 2592 N N . SER A 1 335 ? 10.703 -34.312 -14.062 1 93.94 335 SER A N 1
ATOM 2593 C CA . SER A 1 335 ? 12.156 -34.375 -14.172 1 93.94 335 SER A CA 1
ATOM 2594 C C . SER A 1 335 ? 12.828 -33.812 -12.93 1 93.94 335 SER A C 1
ATOM 2596 O O . SER A 1 335 ? 13.836 -34.344 -12.461 1 93.94 335 SER A O 1
ATOM 2598 N N . LEU A 1 336 ? 12.312 -32.719 -12.438 1 93.62 336 LEU A N 1
ATOM 2599 C CA . LEU A 1 336 ? 12.852 -32.094 -11.219 1 93.62 336 LEU A CA 1
ATOM 2600 C C . LEU A 1 336 ? 12.695 -33.062 -10.031 1 93.62 336 LEU A C 1
ATOM 2602 O O . LEU A 1 336 ? 13.602 -33.188 -9.211 1 93.62 336 LEU A O 1
ATOM 2606 N N . GLU A 1 337 ? 11.602 -33.656 -9.922 1 91.31 337 GLU A N 1
ATOM 2607 C CA . GLU A 1 337 ? 11.344 -34.625 -8.852 1 91.31 337 GLU A CA 1
ATOM 2608 C C . GLU A 1 337 ? 12.328 -35.781 -8.906 1 91.31 337 GLU A C 1
ATOM 2610 O O . GLU A 1 337 ? 12.859 -36.188 -7.871 1 91.31 337 GLU A O 1
ATOM 2615 N N . ASN A 1 338 ? 12.547 -36.219 -10.047 1 89.62 338 ASN A N 1
ATOM 2616 C CA . ASN A 1 338 ? 13.453 -37.375 -10.234 1 89.62 338 ASN A CA 1
ATOM 2617 C C . ASN A 1 338 ? 14.898 -36.969 -9.93 1 89.62 338 ASN A C 1
ATOM 2619 O O . ASN A 1 338 ? 15.688 -37.812 -9.516 1 89.62 338 ASN A O 1
ATOM 2623 N N . GLY A 1 339 ? 15.195 -35.75 -10.148 1 86.94 339 GLY A N 1
ATOM 2624 C CA . GLY A 1 339 ? 16.547 -35.281 -9.922 1 86.94 339 GLY A CA 1
ATOM 2625 C C . GLY A 1 339 ? 16.781 -34.812 -8.5 1 86.94 339 GLY A C 1
ATOM 2626 O O . GLY A 1 339 ? 17.922 -34.469 -8.125 1 86.94 339 GLY A O 1
ATOM 2627 N N . ALA A 1 340 ? 15.75 -34.719 -7.773 1 81.5 340 ALA A N 1
ATOM 2628 C CA . ALA A 1 340 ? 15.867 -34.219 -6.406 1 81.5 340 ALA A CA 1
ATOM 2629 C C . ALA A 1 340 ? 16.547 -35.219 -5.496 1 81.5 340 ALA A C 1
ATOM 2631 O O . ALA A 1 340 ? 16.516 -36.438 -5.766 1 81.5 340 ALA A O 1
ATOM 2632 N N . ASP A 1 341 ? 17.172 -34.656 -4.473 1 74.19 341 ASP A N 1
ATOM 2633 C CA . ASP A 1 341 ? 17.812 -35.5 -3.461 1 74.19 341 ASP A CA 1
ATOM 2634 C C . ASP A 1 341 ? 16.797 -36.344 -2.73 1 74.19 341 ASP A C 1
ATOM 2636 O O . ASP A 1 341 ? 15.734 -35.875 -2.33 1 74.19 341 ASP A O 1
ATOM 2640 N N . LYS A 1 342 ? 17.094 -37.562 -2.547 1 67.81 342 LYS A N 1
ATOM 2641 C CA . LYS A 1 342 ? 16.172 -38.531 -1.946 1 67.81 342 LYS A CA 1
ATOM 2642 C C . LYS A 1 342 ? 15.906 -38.219 -0.481 1 67.81 342 LYS A C 1
ATOM 2644 O O . LYS A 1 342 ? 14.844 -38.531 0.053 1 67.81 342 LYS A O 1
ATOM 2649 N N . ASP A 1 343 ? 16.781 -37.531 0.099 1 63.31 343 ASP A N 1
ATOM 2650 C CA . ASP A 1 343 ? 16.656 -37.281 1.529 1 63.31 343 ASP A CA 1
ATOM 2651 C C . ASP A 1 343 ? 15.898 -35.969 1.787 1 63.31 343 ASP A C 1
ATOM 2653 O O . ASP A 1 343 ? 15.555 -35.656 2.932 1 63.31 343 ASP A O 1
ATOM 2657 N N . SER A 1 344 ? 15.641 -35.25 0.757 1 66.62 344 SER A N 1
ATOM 2658 C CA . SER A 1 344 ? 14.953 -34 0.971 1 66.62 344 SER A CA 1
ATOM 2659 C C . SER A 1 344 ? 13.523 -34.031 0.451 1 66.62 344 SER A C 1
ATOM 2661 O O . SER A 1 344 ? 13.211 -34.812 -0.469 1 66.62 344 SER A O 1
ATOM 2663 N N . ILE A 1 345 ? 12.656 -33.469 1.304 1 73.19 345 ILE A N 1
ATOM 2664 C CA . ILE A 1 345 ? 11.281 -33.312 0.819 1 73.19 345 ILE A CA 1
ATOM 2665 C C . ILE A 1 345 ? 11.234 -32.25 -0.264 1 73.19 345 ILE A C 1
ATOM 2667 O O . ILE A 1 345 ? 11.703 -31.125 -0.056 1 73.19 345 ILE A O 1
ATOM 2671 N N . LEU A 1 346 ? 10.891 -32.75 -1.381 1 82.62 346 LEU A N 1
ATOM 2672 C CA . LEU A 1 346 ? 10.789 -31.797 -2.486 1 82.62 346 LEU A CA 1
ATOM 2673 C C . LEU A 1 346 ? 9.578 -30.891 -2.309 1 82.62 346 LEU A C 1
ATOM 2675 O O . LEU A 1 346 ? 8.453 -31.359 -2.125 1 82.62 346 LEU A O 1
ATOM 2679 N N . CYS A 1 347 ? 9.828 -29.625 -2.178 1 86.62 347 CYS A N 1
ATOM 2680 C CA . CYS A 1 347 ? 8.766 -28.641 -2.074 1 86.62 347 CYS A CA 1
ATOM 2681 C C . CYS A 1 347 ? 8.781 -27.688 -3.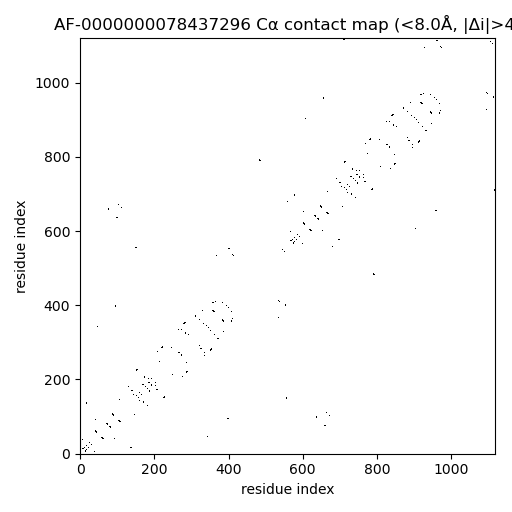271 1 86.62 347 CYS A C 1
ATOM 2683 O O . CYS A 1 347 ? 9.609 -26.781 -3.342 1 86.62 347 CYS A O 1
ATOM 2685 N N . PHE A 1 348 ? 7.855 -27.953 -4.168 1 94.06 348 PHE A N 1
ATOM 2686 C CA . PHE A 1 348 ? 7.77 -27.094 -5.34 1 94.06 348 PHE A CA 1
ATOM 2687 C C . PHE A 1 348 ? 7.195 -25.734 -4.969 1 94.06 348 PHE A C 1
ATOM 2689 O O . PHE A 1 348 ? 6.297 -25.641 -4.133 1 94.06 348 PHE A O 1
ATOM 2696 N N . PRO A 1 349 ? 7.727 -24.656 -5.633 1 95.62 349 PRO A N 1
ATOM 2697 C CA . PRO A 1 349 ? 7.051 -23.375 -5.484 1 95.62 349 PRO A CA 1
ATOM 2698 C C . PRO A 1 349 ? 5.57 -23.438 -5.855 1 95.62 349 PRO A C 1
ATOM 2700 O O . PRO A 1 349 ? 5.18 -24.234 -6.719 1 95.62 349 PRO A O 1
ATOM 2703 N N . ILE A 1 350 ? 4.836 -22.609 -5.281 1 96.5 350 ILE A N 1
ATOM 2704 C CA . ILE A 1 350 ? 3.383 -22.609 -5.41 1 96.5 350 ILE A CA 1
ATOM 2705 C C . ILE A 1 350 ? 2.994 -22.438 -6.875 1 96.5 350 ILE A C 1
ATOM 2707 O O . ILE A 1 350 ? 2.098 -23.125 -7.375 1 96.5 350 ILE A O 1
ATOM 2711 N N . VAL A 1 351 ? 3.672 -21.625 -7.594 1 97.12 351 VAL A N 1
ATOM 2712 C CA . VAL A 1 351 ? 3.346 -21.312 -8.984 1 97.12 351 VAL A CA 1
ATOM 2713 C C . VAL A 1 351 ? 3.531 -22.547 -9.852 1 97.12 351 VAL A C 1
ATOM 2715 O O . VAL A 1 351 ? 2.773 -22.766 -10.805 1 97.12 351 VAL A O 1
ATOM 2718 N N . MET A 1 352 ? 4.488 -23.297 -9.578 1 97.94 352 MET A N 1
ATOM 2719 C CA . MET A 1 352 ? 4.719 -24.531 -10.336 1 97.94 352 MET A CA 1
ATOM 2720 C C . MET A 1 352 ? 3.609 -25.547 -10.086 1 97.94 352 MET A C 1
ATOM 2722 O O . MET A 1 352 ? 3.135 -26.203 -11.016 1 97.94 352 MET A O 1
ATOM 2726 N N . LEU A 1 353 ? 3.238 -25.609 -8.875 1 97.69 353 LEU A N 1
ATOM 2727 C CA . LEU A 1 353 ? 2.135 -26.5 -8.539 1 97.69 353 LEU A CA 1
ATOM 2728 C C . LEU A 1 353 ? 0.837 -26.031 -9.188 1 97.69 353 LEU A C 1
ATOM 2730 O O . LEU A 1 353 ? 0.053 -26.844 -9.68 1 97.69 353 LEU A O 1
ATOM 2734 N N . PHE A 1 354 ? 0.598 -24.797 -9.188 1 97.81 354 PHE A N 1
ATOM 2735 C CA . PHE A 1 354 ? -0.583 -24.25 -9.844 1 97.81 354 PHE A CA 1
ATOM 2736 C C . PHE A 1 354 ? -0.557 -24.547 -11.336 1 97.81 354 PHE A C 1
ATOM 2738 O O . PHE A 1 354 ? -1.595 -24.844 -11.938 1 97.81 354 PHE A O 1
ATOM 2745 N N . SER A 1 355 ? 0.634 -24.422 -11.891 1 98.5 355 SER A N 1
ATOM 2746 C CA . SER A 1 355 ? 0.776 -24.75 -13.305 1 98.5 355 SER A CA 1
ATOM 2747 C C . SER A 1 355 ? 0.425 -26.203 -13.57 1 98.5 355 SER A C 1
ATOM 2749 O O . SER A 1 355 ? -0.211 -26.516 -14.578 1 98.5 355 SER A O 1
ATOM 2751 N N . ALA A 1 356 ? 0.851 -27.031 -12.703 1 98.38 356 ALA A N 1
ATOM 2752 C CA . ALA A 1 356 ? 0.528 -28.453 -12.836 1 98.38 356 ALA A CA 1
ATOM 2753 C C . ALA A 1 356 ? -0.973 -28.688 -12.695 1 98.38 356 ALA A C 1
ATOM 2755 O O . ALA A 1 356 ? -1.557 -29.469 -13.445 1 98.38 356 ALA A O 1
ATOM 2756 N N . PHE A 1 357 ? -1.565 -28.078 -11.789 1 98.12 357 PHE A N 1
ATOM 2757 C CA . PHE A 1 357 ? -3.01 -28.172 -11.602 1 98.12 357 PHE A CA 1
ATOM 2758 C C . PHE A 1 357 ? -3.742 -27.703 -12.859 1 98.12 357 PHE A C 1
ATOM 2760 O O . PHE A 1 357 ? -4.676 -28.375 -13.32 1 98.12 357 PHE A O 1
ATOM 2767 N N . THR A 1 358 ? -3.324 -26.516 -13.281 1 98.12 358 THR A N 1
ATOM 2768 C CA . THR A 1 358 ? -3.943 -25.953 -14.469 1 98.12 358 THR A CA 1
ATOM 2769 C C . THR A 1 358 ? -3.816 -26.891 -15.656 1 98.12 358 THR A C 1
ATOM 2771 O O . THR A 1 358 ? -4.773 -27.094 -16.406 1 98.12 358 THR A O 1
ATOM 2774 N N . ALA A 1 359 ? -2.664 -27.469 -15.812 1 98.44 359 ALA A N 1
ATOM 2775 C CA . ALA A 1 359 ? -2.426 -28.422 -16.891 1 98.44 359 ALA A CA 1
ATOM 2776 C C . ALA A 1 359 ? -3.352 -29.641 -16.766 1 98.44 359 ALA A C 1
ATOM 2778 O O . ALA A 1 359 ? -4.07 -29.969 -17.703 1 98.44 359 ALA A O 1
ATOM 2779 N N . GLY A 1 360 ? -3.395 -30.219 -15.617 1 97.94 360 GLY A N 1
ATOM 2780 C CA . GLY A 1 360 ? -4.195 -31.422 -15.398 1 97.94 360 GLY A CA 1
ATOM 2781 C C . GLY A 1 360 ? -5.688 -31.172 -15.516 1 97.94 360 GLY A C 1
ATOM 2782 O O . GLY A 1 360 ? -6.398 -31.922 -16.172 1 97.94 360 GLY A O 1
ATOM 2783 N N . SER A 1 361 ? -6.133 -30.125 -14.891 1 97.38 361 SER A N 1
ATOM 2784 C CA . SER A 1 361 ? -7.562 -29.828 -14.883 1 97.38 361 SER A CA 1
ATOM 2785 C C . SER A 1 361 ? -8.062 -29.453 -16.266 1 97.38 361 SER A C 1
ATOM 2787 O O . SER A 1 361 ? -9.156 -29.859 -16.672 1 97.38 361 SER A O 1
ATOM 2789 N N . THR A 1 362 ? -7.262 -28.672 -17.016 1 97.56 362 THR A N 1
ATOM 2790 C CA . THR A 1 362 ? -7.672 -28.266 -18.344 1 97.56 362 THR A CA 1
ATOM 2791 C C . THR A 1 362 ? -7.715 -29.453 -19.297 1 97.56 362 THR A C 1
ATOM 2793 O O . THR A 1 362 ? -8.656 -29.609 -20.078 1 97.56 362 THR A O 1
ATOM 2796 N N . VAL A 1 363 ? -6.719 -30.328 -19.234 1 97.19 363 VAL A N 1
ATOM 2797 C CA . VAL A 1 363 ? -6.672 -31.516 -20.078 1 97.19 363 VAL A CA 1
ATOM 2798 C C . VAL A 1 363 ? -7.828 -32.438 -19.734 1 97.19 363 VAL A C 1
ATOM 2800 O O . VAL A 1 363 ? -8.484 -33 -20.625 1 97.19 363 VAL A O 1
ATOM 2803 N N . ALA A 1 364 ? -8.062 -32.625 -18.453 1 95.81 364 ALA A N 1
ATOM 2804 C CA . ALA A 1 364 ? -9.195 -33.438 -18.016 1 95.81 364 ALA A CA 1
ATOM 2805 C C . ALA A 1 364 ? -10.508 -32.875 -18.578 1 95.81 364 ALA A C 1
ATOM 2807 O O . ALA A 1 364 ? -11.352 -33.656 -19.062 1 95.81 364 ALA A O 1
ATOM 2808 N N . TYR A 1 365 ? -10.672 -31.625 -18.531 1 94.81 365 TYR A N 1
ATOM 2809 C CA . TYR A 1 365 ? -11.867 -30.969 -19.031 1 94.81 365 TYR A CA 1
ATOM 2810 C C . TYR A 1 365 ? -12.031 -31.203 -20.531 1 94.81 365 TYR A C 1
ATOM 2812 O O . TYR A 1 365 ? -13.117 -31.562 -21 1 94.81 365 TYR A O 1
ATOM 2820 N N . LEU A 1 366 ? -10.945 -30.984 -21.281 1 94.12 366 LEU A N 1
ATOM 2821 C CA . LEU A 1 366 ? -11.008 -31.125 -22.734 1 94.12 366 LEU A CA 1
ATOM 2822 C C . LEU A 1 366 ? -11.383 -32.562 -23.109 1 94.12 366 LEU A C 1
ATOM 2824 O O . LEU A 1 366 ? -12.148 -32.781 -24.047 1 94.12 366 LEU A O 1
ATOM 2828 N N . TYR A 1 367 ? -10.906 -33.469 -22.359 1 91.94 367 TYR A N 1
ATOM 2829 C CA . TYR A 1 367 ? -11.203 -34.875 -22.609 1 91.94 367 TYR A CA 1
ATOM 2830 C C . TYR A 1 367 ? -12.641 -35.188 -22.25 1 91.94 367 TYR A C 1
ATOM 2832 O O . TYR A 1 367 ? -13.367 -35.812 -23.031 1 91.94 367 TYR A O 1
ATOM 2840 N N . LEU A 1 368 ? -13.078 -34.781 -21.109 1 90.38 368 LEU A N 1
ATOM 2841 C CA . LEU A 1 368 ? -14.406 -35.094 -20.609 1 90.38 368 LEU A CA 1
ATOM 2842 C C . LEU A 1 368 ? -15.484 -34.438 -21.453 1 90.38 368 LEU A C 1
ATOM 2844 O O . LEU A 1 368 ? -16.578 -35 -21.641 1 90.38 368 LEU A O 1
ATOM 2848 N N . LYS A 1 369 ? -15.172 -33.281 -22 1 90.75 369 LYS A N 1
ATOM 2849 C CA . LYS A 1 369 ? -16.125 -32.531 -22.812 1 90.75 369 LYS A CA 1
ATOM 2850 C C . LYS A 1 369 ? -16.141 -33.062 -24.25 1 90.75 369 LYS A C 1
ATOM 2852 O O . LYS A 1 369 ? -16.969 -32.656 -25.062 1 90.75 369 LYS A O 1
ATOM 2857 N N . GLY A 1 370 ? -15.156 -33.938 -24.547 1 88 370 GLY A N 1
ATOM 2858 C CA . GLY A 1 370 ? -15.078 -34.5 -25.875 1 88 370 GLY A CA 1
ATOM 2859 C C . GLY A 1 370 ? -14.445 -33.562 -26.891 1 88 370 GLY A C 1
ATOM 2860 O O . GLY A 1 370 ? -14.711 -33.656 -28.094 1 88 370 GLY A O 1
ATOM 2861 N N . LEU A 1 371 ? -13.664 -32.625 -26.406 1 91.12 371 LEU A N 1
ATOM 2862 C CA . LEU A 1 371 ? -13.062 -31.641 -27.297 1 91.12 371 LEU A CA 1
ATOM 2863 C C . LEU A 1 371 ? -11.688 -32.094 -27.766 1 91.12 371 LEU A C 1
ATOM 2865 O O . LEU A 1 371 ? -11.156 -31.562 -28.734 1 91.12 371 LEU A O 1
ATOM 2869 N N . ALA A 1 372 ? -11.117 -33 -27.031 1 89.88 372 ALA A N 1
ATOM 2870 C CA . ALA A 1 372 ? -9.805 -33.5 -27.391 1 89.88 372 ALA A CA 1
ATOM 2871 C C . ALA A 1 372 ? -9.914 -34.594 -28.453 1 89.88 372 ALA A C 1
ATOM 2873 O O . ALA A 1 372 ? -10.875 -35.344 -28.469 1 89.88 372 ALA A O 1
ATOM 2874 N N . PRO A 1 373 ? -8.914 -34.594 -29.266 1 84.81 373 PRO A N 1
ATOM 2875 C CA . PRO A 1 373 ? -8.938 -35.688 -30.25 1 84.81 373 PRO A CA 1
ATOM 2876 C C . PRO A 1 373 ? -8.797 -37.062 -29.625 1 84.81 373 PRO A C 1
ATOM 2878 O O . PRO A 1 373 ? -8.234 -37.188 -28.531 1 84.81 373 PRO A O 1
ATOM 2881 N N . SER A 1 374 ? -9.281 -38.062 -30.281 1 78.94 374 SER A N 1
ATOM 2882 C CA . SER A 1 374 ? -9.328 -39.438 -29.75 1 78.94 374 SER A CA 1
ATOM 2883 C C . SER A 1 374 ? -7.93 -40.031 -29.641 1 78.94 374 SER A C 1
ATOM 2885 O O . SER A 1 374 ? -7.703 -40.938 -28.844 1 78.94 374 SER A O 1
ATOM 2887 N N . ASN A 1 375 ? -6.992 -39.5 -30.344 1 82.5 375 ASN A N 1
ATOM 2888 C CA . ASN A 1 375 ? -5.66 -40.062 -30.375 1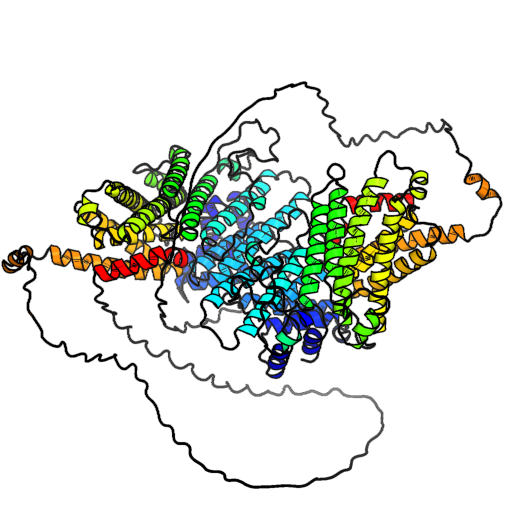 82.5 375 ASN A CA 1
ATOM 2889 C C . ASN A 1 375 ? -4.824 -39.625 -29.188 1 82.5 375 ASN A C 1
ATOM 2891 O O . ASN A 1 375 ? -3.717 -40.125 -28.969 1 82.5 375 ASN A O 1
ATOM 2895 N N . VAL A 1 376 ? -5.355 -38.781 -28.375 1 86 376 VAL A N 1
ATOM 2896 C CA . VAL A 1 376 ? -4.523 -38.219 -27.312 1 86 376 VAL A CA 1
ATOM 2897 C C . VAL A 1 376 ? -5.027 -38.719 -25.953 1 86 376 VAL A C 1
ATOM 2899 O O . VAL A 1 376 ? -4.73 -38.125 -24.922 1 86 376 VAL A O 1
ATOM 2902 N N . THR A 1 377 ? -5.762 -39.812 -25.953 1 85.12 377 THR A N 1
ATOM 2903 C CA . THR A 1 377 ? -6.367 -40.312 -24.719 1 85.12 377 THR A CA 1
ATOM 2904 C C . THR A 1 377 ? -5.293 -40.719 -23.719 1 85.12 377 THR A C 1
ATOM 2906 O O . THR A 1 377 ? -5.348 -40.344 -22.547 1 85.12 377 THR A O 1
ATOM 2909 N N . ASP A 1 378 ? -4.344 -41.469 -24.203 1 88.44 378 ASP A N 1
ATOM 2910 C CA . ASP A 1 378 ? -3.299 -41.969 -23.312 1 88.44 378 ASP A CA 1
ATOM 2911 C C . ASP A 1 378 ? -2.498 -40.812 -22.703 1 88.44 378 ASP A C 1
ATOM 2913 O O . ASP A 1 378 ? -2.18 -40.812 -21.516 1 88.44 378 ASP A O 1
ATOM 2917 N N . THR A 1 379 ? -2.199 -39.906 -23.547 1 90.75 379 THR A N 1
ATOM 2918 C CA . THR A 1 379 ? -1.449 -38.719 -23.078 1 90.75 379 THR A CA 1
ATOM 2919 C C . THR A 1 379 ? -2.252 -37.938 -22.047 1 90.75 379 THR A C 1
ATOM 2921 O O . THR A 1 379 ? -1.698 -37.469 -21.062 1 90.75 379 THR A O 1
ATOM 2924 N N . ALA A 1 380 ? -3.488 -37.781 -22.281 1 93.19 380 ALA A N 1
ATOM 2925 C CA . ALA A 1 380 ? -4.367 -37.062 -21.359 1 93.19 380 ALA A CA 1
ATOM 2926 C C . ALA A 1 380 ? -4.402 -37.75 -19.984 1 93.19 380 ALA A C 1
ATOM 2928 O O . ALA A 1 380 ? -4.297 -37.094 -18.953 1 93.19 380 ALA A O 1
ATOM 2929 N N . LEU A 1 381 ? -4.52 -39.062 -20.016 1 93.19 381 LEU A N 1
ATOM 2930 C CA . LEU A 1 381 ? -4.586 -39.812 -18.766 1 93.19 381 LEU A CA 1
ATOM 2931 C C . LEU A 1 381 ? -3.283 -39.688 -17.984 1 93.19 381 LEU A C 1
ATOM 2933 O O . LEU A 1 381 ? -3.297 -39.562 -16.766 1 93.19 381 LEU A O 1
ATOM 2937 N N . LEU A 1 382 ? -2.207 -39.688 -18.688 1 94.69 382 LEU A N 1
ATOM 2938 C CA . LEU A 1 382 ? -0.902 -39.562 -18.047 1 94.69 382 LEU A CA 1
ATOM 2939 C C . LEU A 1 382 ? -0.722 -38.188 -17.422 1 94.69 382 LEU A C 1
ATOM 2941 O O . LEU A 1 382 ? -0.216 -38.094 -16.297 1 94.69 382 LEU A O 1
ATOM 2945 N N . ILE A 1 383 ? -1.115 -37.156 -18.156 1 96.69 383 ILE A N 1
ATOM 2946 C CA . ILE A 1 383 ? -0.985 -35.812 -17.656 1 96.69 383 ILE A CA 1
ATOM 2947 C C . ILE A 1 383 ? -1.817 -35.625 -16.391 1 96.69 383 ILE A C 1
ATOM 2949 O O . ILE A 1 383 ? -1.336 -35.094 -15.398 1 96.69 383 ILE A O 1
ATOM 2953 N N . VAL A 1 384 ? -3.031 -36.062 -16.391 1 97.31 384 VAL A N 1
ATOM 2954 C CA . VAL A 1 384 ? -3.936 -35.906 -15.258 1 97.31 384 VAL A CA 1
ATOM 2955 C C . VAL A 1 384 ? -3.416 -36.719 -14.07 1 97.31 384 VAL A C 1
ATOM 2957 O O . VAL A 1 384 ? -3.42 -36.25 -12.93 1 97.31 384 VAL A O 1
ATOM 2960 N N . ARG A 1 385 ? -2.959 -37.906 -14.32 1 96.69 385 ARG A N 1
ATOM 2961 C CA . ARG A 1 385 ? -2.426 -38.75 -13.266 1 96.69 385 ARG A CA 1
ATOM 2962 C C . ARG A 1 385 ? -1.225 -38.094 -12.586 1 96.69 385 ARG A C 1
ATOM 2964 O O . ARG A 1 385 ? -1.154 -38.031 -11.359 1 96.69 385 ARG A O 1
ATOM 2971 N N . ASP A 1 386 ? -0.277 -37.688 -13.391 1 97.5 386 ASP A N 1
ATOM 2972 C CA . ASP A 1 386 ? 0.929 -37.094 -12.844 1 97.5 386 ASP A CA 1
ATOM 2973 C C . ASP A 1 386 ? 0.607 -35.781 -12.148 1 97.5 386 ASP A C 1
ATOM 2975 O O . ASP A 1 386 ? 1.222 -35.438 -11.133 1 97.5 386 ASP A O 1
ATOM 2979 N N . SER A 1 387 ? -0.298 -34.969 -12.734 1 98.06 387 SER A N 1
ATOM 2980 C CA . SER A 1 387 ? -0.735 -33.75 -12.078 1 98.06 387 SER A CA 1
ATOM 2981 C C . SER A 1 387 ? -1.319 -34.031 -10.703 1 98.06 387 SER A C 1
ATOM 2983 O O . SER A 1 387 ? -1.051 -33.312 -9.742 1 98.06 387 SER A O 1
ATOM 2985 N N . LEU A 1 388 ? -2.111 -35.031 -10.641 1 97.56 388 LEU A N 1
ATOM 2986 C CA . LEU A 1 388 ? -2.732 -35.406 -9.375 1 97.56 388 LEU A CA 1
ATOM 2987 C C . LEU A 1 388 ? -1.681 -35.844 -8.352 1 97.56 388 LEU A C 1
ATOM 2989 O O . LEU A 1 388 ? -1.776 -35.469 -7.176 1 97.56 388 LEU A O 1
ATOM 2993 N N . ARG A 1 389 ? -0.722 -36.562 -8.781 1 96.62 389 ARG A N 1
ATOM 2994 C CA . ARG A 1 389 ? 0.36 -36.969 -7.887 1 96.62 389 ARG A CA 1
ATOM 2995 C C . ARG A 1 389 ? 1.104 -35.75 -7.344 1 96.62 389 ARG A C 1
ATOM 2997 O O . ARG A 1 389 ? 1.405 -35.688 -6.148 1 96.62 389 ARG A O 1
ATOM 3004 N N . LEU A 1 390 ? 1.417 -34.844 -8.211 1 96.56 390 LEU A N 1
ATOM 3005 C CA . LEU A 1 390 ? 2.102 -33.625 -7.805 1 96.56 390 LEU A CA 1
ATOM 3006 C C . LEU A 1 390 ? 1.257 -32.844 -6.812 1 96.56 390 LEU A C 1
ATOM 3008 O O . LEU A 1 390 ? 1.789 -32.25 -5.871 1 96.56 390 LEU A O 1
ATOM 3012 N N . MET A 1 391 ? -0.074 -32.812 -7.008 1 96.5 391 MET A N 1
ATOM 3013 C CA . MET A 1 391 ? -0.981 -32.125 -6.094 1 96.5 391 MET A CA 1
ATOM 3014 C C . MET A 1 391 ? -0.993 -32.781 -4.727 1 96.5 391 MET A C 1
ATOM 3016 O O . MET A 1 391 ? -1.042 -32.125 -3.695 1 96.5 391 MET A O 1
ATOM 3020 N N . ASN A 1 392 ? -0.964 -34.094 -4.746 1 94.75 392 ASN A N 1
ATOM 3021 C CA . ASN A 1 392 ? -0.934 -34.844 -3.49 1 94.75 392 ASN A CA 1
ATOM 3022 C C . ASN A 1 392 ? 0.299 -34.5 -2.662 1 94.75 392 ASN A C 1
ATOM 3024 O O . ASN A 1 392 ? 0.189 -34.219 -1.469 1 94.75 392 ASN A O 1
ATOM 3028 N N . ASP A 1 393 ? 1.376 -34.469 -3.322 1 91.31 393 ASP A N 1
ATOM 3029 C CA . ASP A 1 393 ? 2.623 -34.125 -2.648 1 91.31 393 ASP A CA 1
ATOM 3030 C C . ASP A 1 393 ? 2.641 -32.656 -2.244 1 91.31 393 ASP A C 1
ATOM 3032 O O . ASP A 1 393 ? 3.102 -32.312 -1.155 1 91.31 393 ASP A O 1
ATOM 3036 N N . GLY A 1 394 ? 2.164 -31.844 -3.146 1 93.06 394 GLY A N 1
ATOM 3037 C CA . GLY A 1 394 ? 2.139 -30.406 -2.889 1 93.06 394 GLY A CA 1
ATOM 3038 C C . GLY A 1 394 ? 1.242 -30.031 -1.726 1 93.06 394 GLY A C 1
ATOM 3039 O O . GLY A 1 394 ? 1.541 -29.094 -0.986 1 93.06 394 GLY A O 1
ATOM 3040 N N . ALA A 1 395 ? 0.135 -30.75 -1.516 1 92.06 395 ALA A N 1
ATOM 3041 C CA . ALA A 1 395 ? -0.834 -30.453 -0.461 1 92.06 395 ALA A CA 1
ATOM 3042 C C . ALA A 1 395 ? -0.233 -30.719 0.919 1 92.06 395 ALA A C 1
ATOM 3044 O O . ALA A 1 395 ? -0.667 -30.125 1.909 1 92.06 395 ALA A O 1
ATOM 3045 N N . GLU A 1 396 ? 0.782 -31.469 0.971 1 86.31 396 GLU A N 1
ATOM 3046 C CA . GLU A 1 396 ? 1.457 -31.734 2.236 1 86.31 396 GLU A CA 1
ATOM 3047 C C . GLU A 1 396 ? 2.324 -30.562 2.662 1 86.31 396 GLU A C 1
ATOM 3049 O O . GLU A 1 396 ? 2.508 -30.312 3.857 1 86.31 396 GLU A O 1
ATOM 3054 N N . SER A 1 397 ? 2.785 -29.891 1.641 1 87.5 397 SER A N 1
ATOM 3055 C CA . SER A 1 397 ? 3.688 -28.766 1.914 1 87.5 397 SER A CA 1
ATOM 3056 C C . SER A 1 397 ? 2.924 -27.453 2.039 1 87.5 397 SER A C 1
ATOM 3058 O O . SER A 1 397 ? 3.268 -26.609 2.865 1 87.5 397 SER A O 1
ATOM 3060 N N . TRP A 1 398 ? 1.959 -27.328 1.146 1 93.31 398 TRP A N 1
ATOM 3061 C CA . TRP A 1 398 ? 1.217 -26.078 1.084 1 93.31 398 TRP A CA 1
ATOM 3062 C C . TRP A 1 398 ? -0.278 -26.312 1.269 1 93.31 398 TRP A C 1
ATOM 3064 O O . TRP A 1 398 ? -0.946 -26.828 0.366 1 93.31 398 TRP A O 1
ATOM 3074 N N . PRO A 1 399 ? -0.894 -25.875 2.338 1 92.06 399 PRO A N 1
ATOM 3075 C CA . PRO A 1 399 ? -2.342 -26 2.518 1 92.06 399 PRO A CA 1
ATOM 3076 C C . PRO A 1 399 ? -3.135 -25.391 1.368 1 92.06 399 PRO A C 1
ATOM 3078 O O . PRO A 1 399 ? -4.227 -25.859 1.042 1 92.06 399 PRO A O 1
ATOM 3081 N N . LEU A 1 400 ? -2.57 -24.469 0.694 1 95.5 400 LEU A N 1
ATOM 3082 C CA . LEU A 1 400 ? -3.201 -23.797 -0.431 1 95.5 400 LEU A CA 1
ATOM 3083 C C . LEU A 1 400 ? -3.52 -24.781 -1.552 1 95.5 400 LEU A C 1
ATOM 3085 O O . LEU A 1 400 ? -4.434 -24.547 -2.348 1 95.5 400 LEU A O 1
ATOM 3089 N N . VAL A 1 401 ? -2.852 -25.922 -1.628 1 95.81 401 VAL A N 1
ATOM 3090 C CA . VAL A 1 401 ? -2.949 -26.859 -2.74 1 95.81 401 VAL A CA 1
ATOM 3091 C C . VAL A 1 401 ? -4.113 -27.812 -2.506 1 95.81 401 VAL A C 1
ATOM 3093 O O . VAL A 1 401 ? -4.582 -28.469 -3.438 1 95.81 401 VAL A O 1
ATOM 3096 N N . MET A 1 402 ? -4.688 -27.797 -1.36 1 94.06 402 MET A N 1
ATOM 3097 C CA . MET A 1 402 ? -5.691 -28.781 -0.985 1 94.06 402 MET A CA 1
ATOM 3098 C C . MET A 1 402 ? -6.934 -28.656 -1.865 1 94.06 402 MET A C 1
ATOM 3100 O O . MET A 1 402 ? -7.422 -29.656 -2.398 1 94.06 402 MET A O 1
ATOM 3104 N N . PRO A 1 403 ? -7.414 -27.453 -2.039 1 93.5 403 PRO A N 1
ATOM 3105 C CA . PRO A 1 403 ? -8.586 -27.359 -2.916 1 93.5 403 PRO A CA 1
ATOM 3106 C C . PRO A 1 403 ? -8.289 -27.781 -4.352 1 93.5 403 PRO A C 1
ATOM 3108 O O . PRO A 1 403 ? -9.141 -28.375 -5.012 1 93.5 403 PRO A O 1
ATOM 3111 N N . TRP A 1 404 ? -7.117 -27.531 -4.855 1 96 404 TRP A N 1
ATOM 3112 C CA . TRP A 1 404 ? -6.723 -27.984 -6.184 1 96 404 TRP A CA 1
ATOM 3113 C C . TRP A 1 404 ? -6.695 -29.5 -6.254 1 96 404 TRP A C 1
ATOM 3115 O O . TRP A 1 404 ? -7.18 -30.094 -7.223 1 96 404 TRP A O 1
ATOM 3125 N N . ASN A 1 405 ? -6.148 -30.031 -5.188 1 96.25 405 ASN A N 1
ATOM 3126 C CA . ASN A 1 405 ? -6.055 -31.484 -5.098 1 96.25 405 ASN A CA 1
ATOM 3127 C C . ASN A 1 405 ? -7.434 -32.125 -5.082 1 96.25 405 ASN A C 1
ATOM 3129 O O . ASN A 1 405 ? -7.668 -33.125 -5.781 1 96.25 405 ASN A O 1
ATOM 3133 N N . ARG A 1 406 ? -8.297 -31.609 -4.352 1 94.31 406 ARG A N 1
ATOM 3134 C CA . ARG A 1 406 ? -9.656 -32.156 -4.266 1 94.31 406 ARG A CA 1
ATOM 3135 C C . ARG A 1 406 ? -10.359 -32.062 -5.613 1 94.31 406 ARG A C 1
ATOM 3137 O O . ARG A 1 406 ? -11 -33.031 -6.039 1 94.31 406 ARG A O 1
ATOM 3144 N N . HIS A 1 407 ? -10.227 -30.938 -6.191 1 94 407 HIS A N 1
ATOM 3145 C CA . HIS A 1 407 ? -10.859 -30.734 -7.488 1 94 407 HIS A CA 1
ATOM 3146 C C . HIS A 1 407 ? -10.336 -31.734 -8.523 1 94 407 HIS A C 1
ATOM 3148 O O . HIS A 1 407 ? -11.109 -32.344 -9.25 1 94 407 HIS A O 1
ATOM 3154 N N . LEU A 1 408 ? -9.062 -31.875 -8.609 1 95.94 408 LEU A N 1
ATOM 3155 C CA . LEU A 1 408 ? -8.445 -32.75 -9.602 1 95.94 408 LEU A CA 1
ATOM 3156 C C . LEU A 1 408 ? -8.742 -34.219 -9.297 1 95.94 408 LEU A C 1
ATOM 3158 O O . LEU A 1 408 ? -8.844 -35.031 -10.211 1 95.94 408 LEU A O 1
ATOM 3162 N N . THR A 1 409 ? -8.898 -34.5 -8.047 1 95.56 409 THR A N 1
ATOM 3163 C CA . THR A 1 409 ? -9.25 -35.875 -7.656 1 95.56 409 THR A CA 1
ATOM 3164 C C . THR A 1 409 ? -10.617 -36.25 -8.211 1 95.56 409 THR A C 1
ATOM 3166 O O . THR A 1 409 ? -10.789 -37.375 -8.719 1 95.56 409 THR A O 1
ATOM 3169 N N . VAL A 1 410 ? -11.508 -35.344 -8.109 1 93.75 410 VAL A N 1
ATOM 3170 C CA . VAL A 1 410 ? -12.852 -35.594 -8.625 1 93.75 410 VAL A CA 1
ATOM 3171 C C . VAL A 1 410 ? -12.789 -35.75 -10.148 1 93.75 410 VAL A C 1
ATOM 3173 O O . VAL A 1 410 ? -13.391 -36.688 -10.695 1 93.75 410 VAL A O 1
ATOM 3176 N N . MET A 1 411 ? -12.055 -34.938 -10.781 1 93.44 411 MET A N 1
ATOM 3177 C CA . MET A 1 411 ? -11.953 -35 -12.234 1 93.44 411 MET A CA 1
ATOM 3178 C C . MET A 1 411 ? -11.281 -36.312 -12.664 1 93.44 411 MET A C 1
ATOM 3180 O O . MET A 1 411 ? -11.703 -36.938 -13.641 1 93.44 411 MET A O 1
ATOM 3184 N N . ALA A 1 412 ? -10.297 -36.688 -11.977 1 93.44 412 ALA A N 1
ATOM 3185 C CA . ALA A 1 412 ? -9.578 -37.906 -12.289 1 93.44 412 ALA A CA 1
ATOM 3186 C C . ALA A 1 412 ? -10.469 -39.125 -12.102 1 93.44 412 ALA A C 1
ATOM 3188 O O . ALA A 1 412 ? -10.398 -40.094 -12.883 1 93.44 412 ALA A O 1
ATOM 3189 N N . LYS A 1 413 ? -11.25 -39.094 -11.133 1 92.31 413 LYS A N 1
ATOM 3190 C CA . LYS A 1 413 ? -12.164 -40.188 -10.883 1 92.31 413 LYS A CA 1
ATOM 3191 C C . LYS A 1 413 ? -13.18 -40.344 -12.016 1 92.31 413 LYS A C 1
ATOM 3193 O O . LYS A 1 413 ? -13.43 -41.438 -12.5 1 92.31 413 LYS A O 1
ATOM 3198 N N . VAL A 1 414 ? -13.742 -39.219 -12.391 1 90.88 414 VAL A N 1
ATOM 3199 C CA . VAL A 1 414 ? -14.727 -39.25 -13.461 1 90.88 414 VAL A CA 1
ATOM 3200 C C . VAL A 1 414 ? -14.07 -39.719 -14.766 1 90.88 414 VAL A C 1
ATOM 3202 O O . VAL A 1 414 ? -14.672 -40.469 -15.539 1 90.88 414 VAL A O 1
ATOM 3205 N N . LEU A 1 415 ? -12.906 -39.312 -14.961 1 89.31 415 LEU A N 1
ATOM 3206 C CA . LEU A 1 415 ? -12.156 -39.688 -16.156 1 89.31 415 LEU A CA 1
ATOM 3207 C C . LEU A 1 415 ? -11.891 -41.219 -16.172 1 89.31 415 LEU A C 1
ATOM 3209 O O . LEU A 1 415 ? -12.008 -41.844 -17.219 1 89.31 415 LEU A O 1
ATOM 3213 N N . ARG A 1 416 ? -11.562 -41.75 -15.094 1 85.88 416 ARG A N 1
ATOM 3214 C CA . ARG A 1 416 ? -11.305 -43.188 -14.977 1 85.88 416 ARG A CA 1
ATOM 3215 C C . ARG A 1 416 ? -12.586 -43.969 -15.195 1 85.88 416 ARG A C 1
ATOM 3217 O O . ARG A 1 416 ? -12.562 -45.031 -15.82 1 85.88 416 ARG A O 1
ATOM 3224 N N . ASP A 1 417 ? -13.648 -43.469 -14.703 1 85.12 417 ASP A N 1
ATOM 3225 C CA . ASP A 1 417 ? -14.93 -44.125 -14.828 1 85.12 417 ASP A CA 1
ATOM 3226 C C . ASP A 1 417 ? -15.383 -44.188 -16.281 1 85.12 417 ASP A C 1
ATOM 3228 O O . ASP A 1 417 ? -15.922 -45.188 -16.734 1 85.12 417 ASP A O 1
ATOM 3232 N N . ILE A 1 418 ? -15.18 -43.219 -16.984 1 82.06 418 ILE A N 1
ATOM 3233 C CA . ILE A 1 418 ? -15.57 -43.156 -18.391 1 82.06 418 ILE A CA 1
ATOM 3234 C C . ILE A 1 418 ? -14.68 -44.062 -19.219 1 82.06 418 ILE A C 1
ATOM 3236 O O . ILE A 1 418 ? -15.156 -44.781 -20.109 1 82.06 418 ILE A O 1
ATOM 3240 N N . ASN A 1 419 ? -13.5 -44.156 -18.938 1 77.56 419 ASN A N 1
ATOM 3241 C CA . ASN A 1 419 ? -12.57 -45 -19.688 1 77.56 419 ASN A CA 1
ATOM 3242 C C . ASN A 1 419 ? -12.766 -46.469 -19.375 1 77.56 419 ASN A C 1
ATOM 3244 O O . ASN A 1 419 ? -12.594 -47.312 -20.25 1 77.56 419 ASN A O 1
ATOM 3248 N N . ALA A 1 420 ? -13.133 -46.781 -18.203 1 73.19 420 ALA A N 1
ATOM 3249 C CA . ALA A 1 420 ? -13.422 -48.156 -17.844 1 73.19 420 ALA A CA 1
ATOM 3250 C C . ALA A 1 420 ? -14.672 -48.688 -18.547 1 73.19 420 ALA A C 1
ATOM 3252 O O . ALA A 1 420 ? -14.75 -49.844 -18.922 1 73.19 420 ALA A O 1
ATOM 3253 N N . ARG A 1 421 ? -15.625 -47.875 -18.781 1 66.31 421 ARG A N 1
ATOM 3254 C CA . ARG A 1 421 ? -16.859 -48.219 -19.484 1 66.31 421 ARG A CA 1
ATOM 3255 C C . ARG A 1 421 ? -16.594 -48.438 -20.969 1 66.31 421 ARG A C 1
ATOM 3257 O O . ARG A 1 421 ? -17.188 -49.281 -21.594 1 66.31 421 ARG A O 1
ATOM 3264 N N . GLU A 1 422 ? -15.727 -47.75 -21.469 1 58.25 422 GLU A N 1
ATOM 3265 C CA . GLU A 1 422 ? -15.398 -47.875 -22.875 1 58.25 422 GLU A CA 1
ATOM 3266 C C . GLU A 1 422 ? -14.578 -49.156 -23.125 1 58.25 422 GLU A C 1
ATOM 3268 O O . GLU A 1 422 ? -14.703 -49.781 -24.188 1 58.25 422 GLU A O 1
ATOM 3273 N N . ASP A 1 423 ? -13.734 -49.75 -22.188 1 51.5 423 ASP A N 1
ATOM 3274 C CA . ASP A 1 423 ? -12.938 -50.969 -22.359 1 51.5 423 ASP A CA 1
ATOM 3275 C C . ASP A 1 423 ? -13.773 -52.188 -22.062 1 51.5 423 ASP A C 1
ATOM 3277 O O . ASP A 1 423 ? -13.297 -53.312 -22.219 1 51.5 423 ASP A O 1
ATOM 3281 N N . ALA A 1 424 ? -14.945 -52.281 -21.359 1 47.31 424 ALA A N 1
ATOM 3282 C CA . ALA A 1 424 ? -15.75 -53.5 -21.234 1 47.31 424 ALA A CA 1
ATOM 3283 C C . ALA A 1 424 ? -16.25 -54 -22.594 1 47.31 424 ALA A C 1
ATOM 3285 O O . ALA A 1 424 ? -16.828 -53.219 -23.359 1 47.31 424 ALA A O 1
ATOM 3286 N N . PRO A 1 425 ? -15.93 -55.25 -23.172 1 41.88 425 PRO A N 1
ATOM 3287 C CA . PRO A 1 425 ? -16.391 -55.812 -24.438 1 41.88 425 PRO A CA 1
ATOM 3288 C C . PRO A 1 425 ? -17.891 -55.625 -24.656 1 41.88 425 PRO A C 1
ATOM 3290 O O . PRO A 1 425 ? -18.641 -55.375 -23.703 1 41.88 425 PRO A O 1
ATOM 3293 N N . GLY A 1 426 ? -18.531 -55.75 -26.047 1 36.94 426 GLY A N 1
ATOM 3294 C CA . GLY A 1 426 ? -19.859 -55.719 -26.641 1 36.94 426 GLY A CA 1
ATOM 3295 C C . GLY A 1 426 ? -20.828 -56.656 -25.953 1 36.94 426 GLY A C 1
ATOM 3296 O O . GLY A 1 426 ? -20.828 -57.875 -26.203 1 36.94 426 GLY A O 1
ATOM 3297 N N . SER A 1 427 ? -21.297 -56.688 -24.922 1 35.19 427 SER A N 1
ATOM 3298 C CA . SER A 1 427 ? -22.672 -57.125 -25.094 1 35.19 427 SER A CA 1
ATOM 3299 C C . SER A 1 427 ? -23.406 -56.281 -26.141 1 35.19 427 SER A C 1
ATOM 3301 O O . SER A 1 427 ? -23.141 -55.094 -26.281 1 35.19 427 SER A O 1
ATOM 3303 N N . PRO A 1 428 ? -24.094 -56.781 -27.328 1 35.69 428 PRO A N 1
ATOM 3304 C CA . PRO A 1 428 ? -24.812 -56.25 -28.484 1 35.69 428 PRO A CA 1
ATOM 3305 C C . PRO A 1 428 ? -25.656 -55.031 -28.109 1 35.69 428 PRO A C 1
ATOM 3307 O O . PRO A 1 428 ? -26.156 -54.312 -29 1 35.69 428 PRO A O 1
ATOM 3310 N N . GLU A 1 429 ? -26.188 -55.062 -26.938 1 33.56 429 GLU A N 1
ATOM 3311 C CA . GLU A 1 429 ? -27.359 -54.219 -26.734 1 33.56 429 GLU A CA 1
ATOM 3312 C C . GLU A 1 429 ? -26.969 -52.719 -26.734 1 33.56 429 GLU A C 1
ATOM 3314 O O . GLU A 1 429 ? -27.812 -51.875 -26.984 1 33.56 429 GLU A O 1
ATOM 3319 N N . GLN A 1 430 ? -25.797 -52.469 -26.25 1 35.34 430 GLN A N 1
ATOM 3320 C CA . GLN A 1 430 ? -25.656 -51 -26.062 1 35.34 430 GLN A CA 1
ATOM 3321 C C . GLN A 1 430 ? -25.297 -50.312 -27.375 1 35.34 430 GLN A C 1
ATOM 3323 O O . GLN A 1 430 ? -25.094 -49.094 -27.406 1 35.34 430 GLN A O 1
ATOM 3328 N N . ALA A 1 431 ? -25.062 -51.031 -28.453 1 29.52 431 ALA A N 1
ATOM 3329 C CA . ALA A 1 431 ? -25.094 -50.344 -29.734 1 29.52 431 ALA A CA 1
ATOM 3330 C C . ALA A 1 431 ? -26.422 -49.656 -29.953 1 29.52 431 ALA A C 1
ATOM 3332 O O . ALA A 1 431 ? -26.578 -48.844 -30.891 1 29.52 431 ALA A O 1
ATOM 3333 N N . LYS A 1 432 ? -27.5 -50.312 -29.406 1 33.12 432 LYS A N 1
ATOM 3334 C CA . LYS A 1 432 ? -28.734 -49.625 -29.766 1 33.12 432 LYS A CA 1
ATOM 3335 C C . LYS A 1 432 ? -28.812 -48.25 -29.094 1 33.12 432 LYS A C 1
ATOM 3337 O O . LYS A 1 432 ? -29.703 -47.469 -29.406 1 33.12 432 LYS A O 1
ATOM 3342 N N . ALA A 1 433 ? -28.328 -48.312 -27.891 1 29.7 433 ALA A N 1
ATOM 3343 C CA . ALA A 1 433 ? -28.75 -47.094 -27.203 1 29.7 433 ALA A CA 1
ATOM 3344 C C . ALA A 1 433 ? -28.047 -45.875 -27.781 1 29.7 433 ALA A C 1
ATOM 3346 O O . ALA A 1 433 ? -28.281 -44.75 -27.328 1 29.7 433 ALA A O 1
ATOM 3347 N N . ARG A 1 434 ? -26.922 -46.062 -28.484 1 31.52 434 ARG A N 1
ATOM 3348 C CA . ARG A 1 434 ? -26.391 -44.812 -29 1 31.52 434 ARG A CA 1
ATOM 3349 C C . ARG A 1 434 ? -27.344 -44.188 -30.016 1 31.52 434 ARG A C 1
ATOM 3351 O O . ARG A 1 434 ? -27.266 -42.969 -30.297 1 31.52 434 ARG A O 1
ATOM 3358 N N . ASN A 1 435 ? -28.047 -45.094 -30.797 1 26.27 435 ASN A N 1
ATOM 3359 C CA . ASN A 1 435 ? -28.844 -44.469 -31.844 1 26.27 435 ASN A CA 1
ATOM 3360 C C . ASN A 1 435 ? -30.203 -44.031 -31.312 1 26.27 435 ASN A C 1
ATOM 3362 O O . ASN A 1 435 ? -31.094 -43.688 -32.094 1 26.27 435 ASN A O 1
ATOM 3366 N N . GLY A 1 436 ? -30.781 -44.75 -30.328 1 24.02 436 GLY A N 1
ATOM 3367 C CA . GLY A 1 436 ? -32.188 -44.375 -30.156 1 24.02 436 GLY A CA 1
ATOM 3368 C C . GLY A 1 436 ? -32.375 -42.938 -29.703 1 24.02 436 GLY A C 1
ATOM 3369 O O . GLY A 1 436 ? -31.828 -42.531 -28.672 1 24.02 436 GLY A O 1
ATOM 3370 N N . SER A 1 437 ? -32.594 -42 -30.672 1 22.59 437 SER A N 1
ATOM 3371 C CA . SER A 1 437 ? -33.156 -40.688 -30.391 1 22.59 437 SER A CA 1
ATOM 3372 C C . SER A 1 437 ? -34.406 -40.781 -29.531 1 22.59 437 SER A C 1
ATOM 3374 O O . SER A 1 437 ? -35.5 -41.156 -30.016 1 22.59 437 SER A O 1
ATOM 3376 N N . PRO A 1 438 ? -34.375 -41.5 -28.391 1 25.22 438 PRO A N 1
ATOM 3377 C CA . PRO A 1 438 ? -35.719 -41.531 -27.766 1 25.22 438 PRO A CA 1
ATOM 3378 C C . PRO A 1 438 ? -36.375 -40.156 -27.797 1 25.22 438 PRO A C 1
ATOM 3380 O O . PRO A 1 438 ? -35.781 -39.156 -27.391 1 25.22 438 PRO A O 1
ATOM 3383 N N . TYR A 1 439 ? -37.344 -39.844 -28.797 1 20.02 439 TYR A N 1
ATOM 3384 C CA . TYR A 1 439 ? -38.344 -38.781 -28.812 1 20.02 439 TYR A CA 1
ATOM 3385 C C . TYR A 1 439 ? -39.031 -38.656 -27.453 1 20.02 439 TYR A C 1
ATOM 3387 O O . TYR A 1 439 ? -38.906 -39.562 -26.609 1 20.02 439 TYR A O 1
ATOM 3395 N N . LEU A 1 440 ? -40.25 -38 -27.438 1 19.67 440 LEU A N 1
ATOM 3396 C CA . LEU A 1 440 ? -41.125 -37.125 -26.656 1 19.67 440 LEU A CA 1
ATOM 3397 C C . LEU A 1 440 ? -41.938 -37.969 -25.672 1 19.67 440 LEU A C 1
ATOM 3399 O O . LEU A 1 440 ? -42.844 -37.438 -25.016 1 19.67 440 LEU A O 1
ATOM 3403 N N . LYS A 1 441 ? -41.844 -39.188 -25.391 1 20.64 441 LYS A N 1
ATOM 3404 C CA . LYS A 1 441 ? -43.156 -39.469 -24.797 1 20.64 441 LYS A CA 1
ATOM 3405 C C . LYS A 1 441 ? -43.5 -38.5 -23.688 1 20.64 441 LYS A C 1
ATOM 3407 O O . LYS A 1 441 ? -42.594 -38.094 -22.938 1 20.64 441 LYS A O 1
ATOM 3412 N N . ASP A 1 442 ? -44.875 -37.875 -23.672 1 20.05 442 ASP A N 1
ATOM 3413 C CA . ASP A 1 442 ? -45.875 -36.969 -23.109 1 20.05 442 ASP A CA 1
ATOM 3414 C C . ASP A 1 442 ? -46.031 -37.219 -21.609 1 20.05 442 ASP A C 1
ATOM 3416 O O . ASP A 1 442 ? -46.656 -36.406 -20.922 1 20.05 442 ASP A O 1
ATOM 3420 N N . ASP A 1 443 ? -45.906 -38.438 -21.219 1 20.69 443 ASP A N 1
ATOM 3421 C CA . ASP A 1 443 ? -46.938 -38.75 -20.266 1 20.69 443 ASP A CA 1
ATOM 3422 C C . ASP A 1 443 ? -46.781 -37.938 -18.984 1 20.69 443 ASP A C 1
ATOM 3424 O O . ASP A 1 443 ? -47.75 -37.75 -18.234 1 20.69 443 ASP A O 1
ATOM 3428 N N . ALA A 1 444 ? -45.625 -37.969 -18.344 1 19.95 444 ALA A N 1
ATOM 3429 C CA . ALA A 1 444 ? -45.75 -38.312 -16.922 1 19.95 444 ALA A CA 1
ATOM 3430 C C . ALA A 1 444 ? -46.312 -37.094 -16.156 1 19.95 444 ALA A C 1
ATOM 3432 O O . ALA A 1 444 ? -45.688 -36.031 -16.156 1 19.95 444 ALA A O 1
ATOM 3433 N N . SER A 1 445 ? -47.656 -36.938 -15.891 1 19.56 445 SER A N 1
ATOM 3434 C CA . SER A 1 445 ? -48.531 -35.969 -15.219 1 19.56 445 SER A CA 1
ATOM 3435 C C . SER A 1 445 ? -48.062 -35.656 -13.805 1 19.56 445 SER A C 1
ATOM 3437 O O . SER A 1 445 ? -48.719 -34.938 -13.055 1 19.56 445 SER A O 1
ATOM 3439 N N . SER A 1 446 ? -47.188 -36.531 -13.297 1 21.14 446 SER A N 1
ATOM 3440 C CA . SER A 1 446 ? -47.406 -36.469 -11.852 1 21.14 446 SER A CA 1
ATOM 3441 C C . SER A 1 446 ? -47.188 -35.062 -11.312 1 21.14 446 SER A C 1
ATOM 3443 O O . SER A 1 446 ? -46.438 -34.281 -11.891 1 21.14 446 SER A O 1
ATOM 3445 N N . GLN A 1 447 ? -48 -34.656 -10.359 1 20.08 447 GLN A N 1
ATOM 3446 C CA . GLN A 1 447 ? -48.531 -33.5 -9.648 1 20.08 447 GLN A CA 1
ATOM 3447 C C . GLN A 1 447 ? -47.406 -32.719 -8.977 1 20.08 447 GLN A C 1
ATOM 3449 O O . GLN A 1 447 ? -46.594 -33.312 -8.227 1 20.08 447 GLN A O 1
ATOM 3454 N N . PRO A 1 448 ? -46.938 -31.625 -9.742 1 20.95 448 PRO A N 1
ATOM 3455 C CA . PRO A 1 448 ? -45.906 -30.656 -9.438 1 20.95 448 PRO A CA 1
ATOM 3456 C C . PRO A 1 448 ? -46.031 -30.062 -8.031 1 20.95 448 PRO A C 1
ATOM 3458 O O . PRO A 1 448 ? -47.094 -29.5 -7.695 1 20.95 448 PRO A O 1
ATOM 3461 N N . ASP A 1 449 ? -45.844 -30.938 -6.992 1 20.92 449 ASP A N 1
ATOM 3462 C CA . ASP A 1 449 ? -46.062 -30.234 -5.723 1 20.92 449 ASP A CA 1
ATOM 3463 C C . ASP A 1 449 ? -45.406 -28.859 -5.738 1 20.92 449 ASP A C 1
ATOM 3465 O O . ASP A 1 449 ? -44.281 -28.703 -6.195 1 20.92 449 ASP A O 1
ATOM 3469 N N . THR A 1 450 ? -46.125 -27.797 -5.734 1 20.75 450 THR A N 1
ATOM 3470 C CA . THR A 1 450 ? -46.188 -26.344 -5.941 1 20.75 450 THR A CA 1
ATOM 3471 C C . THR A 1 450 ? -45.188 -25.625 -5.066 1 20.75 450 THR A C 1
ATOM 3473 O O . THR A 1 450 ? -45.156 -24.391 -5.023 1 20.75 450 THR A O 1
ATOM 3476 N N . ASN A 1 451 ? -44.375 -26.328 -4.18 1 21.16 451 ASN A N 1
ATOM 3477 C CA . ASN A 1 451 ? -44.031 -25.312 -3.182 1 21.16 451 ASN A CA 1
ATOM 3478 C C . ASN A 1 451 ? -43.25 -24.156 -3.793 1 21.16 451 ASN A C 1
ATOM 3480 O O . ASN A 1 451 ? -42.219 -24.375 -4.41 1 21.16 451 ASN A O 1
ATOM 3484 N N . PRO A 1 452 ? -43.781 -22.906 -4 1 20.83 452 PRO A N 1
ATOM 3485 C CA . PRO A 1 452 ? -43.625 -21.672 -4.777 1 20.83 452 PRO A CA 1
ATOM 3486 C C . PRO A 1 452 ? -42.312 -20.969 -4.492 1 20.83 452 PRO A C 1
ATOM 3488 O O . PRO A 1 452 ? -42.062 -19.875 -5.008 1 20.83 452 PRO A O 1
ATOM 3491 N N . ASP A 1 453 ? -41.312 -21.484 -3.688 1 20.14 453 ASP A N 1
ATOM 3492 C CA . ASP A 1 453 ? -40.625 -20.344 -3.088 1 20.14 453 ASP A CA 1
ATOM 3493 C C . ASP A 1 453 ? -39.938 -19.5 -4.152 1 20.14 453 ASP A C 1
ATOM 3495 O O . ASP A 1 453 ? -39.062 -19.984 -4.871 1 20.14 453 ASP A O 1
ATOM 3499 N N . ALA A 1 454 ? -40.531 -18.531 -4.742 1 19.11 454 ALA A N 1
ATOM 3500 C CA . ALA A 1 454 ? -40.375 -17.625 -5.871 1 19.11 454 ALA A CA 1
ATOM 3501 C C . ALA A 1 454 ? -39.062 -16.859 -5.766 1 19.11 454 ALA A C 1
ATOM 3503 O O . ALA A 1 454 ? -38.812 -16.188 -4.77 1 19.11 454 ALA A O 1
ATOM 3504 N N . MET A 1 455 ? -37.938 -17.359 -6.289 1 18.09 455 MET A N 1
ATOM 3505 C CA . MET A 1 455 ? -36.812 -16.469 -6.504 1 18.09 455 MET A CA 1
ATOM 3506 C C . MET A 1 455 ? -37.219 -15.289 -7.387 1 18.09 455 MET A C 1
ATOM 3508 O O . MET A 1 455 ? -37.719 -15.477 -8.5 1 18.09 455 MET A O 1
ATOM 3512 N N . ASP A 1 456 ? -37.594 -14.109 -6.934 1 17.38 456 ASP A N 1
ATOM 3513 C CA . ASP A 1 456 ? -38.281 -12.961 -7.508 1 17.38 456 ASP A CA 1
ATOM 3514 C C . ASP A 1 456 ? -37.438 -12.328 -8.625 1 17.38 456 ASP A C 1
ATOM 3516 O O . ASP A 1 456 ? -36.375 -11.766 -8.375 1 17.38 456 ASP A O 1
ATOM 3520 N N . TYR A 1 457 ? -37.312 -12.898 -9.789 1 17 457 TYR A N 1
ATOM 3521 C CA . TYR A 1 457 ? -36.562 -12.383 -10.93 1 17 457 TYR A CA 1
ATOM 3522 C C . TYR A 1 457 ? -37.25 -11.148 -11.516 1 17 457 TYR A C 1
ATOM 3524 O O . TYR A 1 457 ? -38.312 -11.258 -12.125 1 17 457 TYR A O 1
ATOM 3532 N N . ASP A 1 458 ? -37.188 -9.953 -10.922 1 16.61 458 ASP A N 1
ATOM 3533 C CA . ASP A 1 458 ? -37.938 -8.844 -11.477 1 16.61 458 ASP A CA 1
ATOM 3534 C C . ASP A 1 458 ? -37.5 -8.516 -12.898 1 16.61 458 ASP A C 1
ATOM 3536 O O . ASP A 1 458 ? -36.312 -8.336 -13.148 1 16.61 458 ASP A O 1
ATOM 3540 N N . HIS A 1 459 ? -38.25 -8.797 -13.891 1 16.72 459 HIS A N 1
ATOM 3541 C CA . HIS A 1 459 ? -38.125 -8.695 -15.336 1 16.72 459 HIS A CA 1
ATOM 3542 C C . HIS A 1 459 ? -38.344 -7.266 -15.812 1 16.72 459 HIS A C 1
ATOM 3544 O O . HIS A 1 459 ? -38.469 -7.016 -17.016 1 16.72 459 HIS A O 1
ATOM 3550 N N . ALA A 1 460 ? -37.719 -6.188 -15.219 1 15.55 460 ALA A N 1
ATOM 3551 C CA . ALA A 1 460 ? -38.375 -4.984 -15.742 1 15.55 460 ALA A CA 1
ATOM 3552 C C . ALA A 1 460 ? -38.125 -4.848 -17.25 1 15.55 460 ALA A C 1
ATOM 3554 O O . ALA A 1 460 ? -37.031 -5.141 -17.734 1 15.55 460 ALA A O 1
ATOM 3555 N N . GLY A 1 461 ? -39.156 -4.586 -18.125 1 15.71 461 GLY A N 1
ATOM 3556 C CA . GLY A 1 461 ? -39.5 -4.543 -19.531 1 15.71 461 GLY A CA 1
ATOM 3557 C C . GLY A 1 461 ? -38.844 -3.369 -20.266 1 15.71 461 GLY A C 1
ATOM 3558 O O . GLY A 1 461 ? -38.344 -3.525 -21.359 1 15.71 461 GLY A O 1
ATOM 3559 N N . GLY A 1 462 ? -38.938 -2.033 -19.906 1 15.73 462 GLY A N 1
ATOM 3560 C CA . GLY A 1 462 ? -39.562 -1.25 -20.969 1 15.73 462 GLY A CA 1
ATOM 3561 C C . GLY A 1 462 ? -38.594 -0.841 -22.062 1 15.73 462 GLY A C 1
ATOM 3562 O O . GLY A 1 462 ? -37.375 -0.936 -21.891 1 15.73 462 GLY A O 1
ATOM 3563 N N . ASN A 1 463 ? -39.094 -0.226 -23.25 1 15.7 463 ASN A N 1
ATOM 3564 C CA . ASN A 1 463 ? -39 0.036 -24.688 1 15.7 463 ASN A CA 1
ATOM 3565 C C . ASN A 1 463 ? -38.125 1.248 -24.969 1 15.7 463 ASN A C 1
ATOM 3567 O O . ASN A 1 463 ? -37.406 1.283 -25.984 1 15.7 463 ASN A O 1
ATOM 3571 N N . ALA A 1 464 ? -38 2.469 -24.375 1 15.55 464 ALA A N 1
ATOM 3572 C CA . ALA A 1 464 ? -38.25 3.598 -25.266 1 15.55 464 ALA A CA 1
ATOM 3573 C C . ALA A 1 464 ? -37.062 3.838 -26.188 1 15.55 464 ALA A C 1
ATOM 3575 O O . ALA A 1 464 ? -35.938 3.426 -25.875 1 15.55 464 ALA A O 1
ATOM 3576 N N . SER A 1 465 ? -37.156 4.871 -27.172 1 15.62 465 SER A N 1
ATOM 3577 C CA . SER A 1 465 ? -36.938 5.328 -28.547 1 15.62 465 SER A CA 1
ATOM 3578 C C . SER A 1 465 ? -35.719 6.215 -28.656 1 15.62 465 SER A C 1
ATOM 3580 O O . SER A 1 465 ? -35.188 6.438 -29.75 1 15.62 465 SER A O 1
ATOM 3582 N N . LEU A 1 466 ? -35.031 6.809 -27.609 1 15.12 466 LEU A N 1
ATOM 3583 C CA . LEU A 1 466 ? -34.719 8.141 -28.125 1 15.12 466 LEU A CA 1
ATOM 3584 C C . LEU A 1 466 ? -33.531 8.102 -29.094 1 15.12 466 LEU A C 1
ATOM 3586 O O . LEU A 1 466 ? -32.562 7.355 -28.859 1 15.12 466 LEU A O 1
ATOM 3590 N N . ASP A 1 467 ? -33.594 8.844 -30.234 1 14.84 467 ASP A N 1
ATOM 3591 C CA . ASP A 1 467 ? -32.969 9.125 -31.516 1 14.84 467 ASP A CA 1
ATOM 3592 C C . ASP A 1 467 ? -31.688 9.961 -31.344 1 14.84 467 ASP A C 1
ATOM 3594 O O . ASP A 1 467 ? -30.953 10.203 -32.312 1 14.84 467 ASP A O 1
ATOM 3598 N N . ALA A 1 468 ? -31.234 10.531 -30.234 1 15.32 468 ALA A N 1
ATOM 3599 C CA . ALA A 1 468 ? -30.703 11.836 -30.625 1 15.32 468 ALA A CA 1
ATOM 3600 C C . ALA A 1 468 ? -29.438 11.695 -31.453 1 15.32 468 ALA A C 1
ATOM 3602 O O . ALA A 1 468 ? -28.703 10.727 -31.297 1 15.32 468 ALA A O 1
ATOM 3603 N N . GLU A 1 469 ? -29.125 12.875 -32.094 1 15.05 469 GLU A N 1
ATOM 3604 C CA . GLU A 1 469 ? -28.422 13.383 -33.25 1 15.05 469 GLU A CA 1
ATOM 3605 C C . GLU A 1 469 ? -26.906 13.383 -33.062 1 15.05 469 GLU A C 1
ATOM 3607 O O . GLU A 1 469 ? -26.438 13.352 -31.906 1 15.05 469 GLU A O 1
ATOM 3612 N N . ARG A 1 470 ? -26.219 13.891 -34.094 1 15.81 470 ARG A N 1
ATOM 3613 C CA . ARG A 1 470 ? -25.078 13.75 -34.969 1 15.81 470 ARG A CA 1
ATOM 3614 C C . ARG A 1 470 ? -23.859 14.508 -34.438 1 15.81 470 ARG A C 1
ATOM 3616 O O . ARG A 1 470 ? -22.734 14.008 -34.5 1 15.81 470 ARG A O 1
ATOM 3623 N N . ASN A 1 471 ? -23.938 15.891 -33.875 1 14.57 471 ASN A N 1
ATOM 3624 C CA . ASN A 1 471 ? -23.172 16.75 -34.75 1 14.57 471 ASN A CA 1
ATOM 3625 C C . ASN A 1 471 ? -21.688 16.719 -34.406 1 14.57 471 ASN A C 1
ATOM 3627 O O . ASN A 1 471 ? -21.312 16.297 -33.312 1 14.57 471 ASN A O 1
ATOM 3631 N N . ASN A 1 472 ? -21.062 18.047 -34.312 1 14.78 472 ASN A N 1
ATOM 3632 C CA . ASN A 1 472 ? -20.094 18.719 -35.188 1 14.78 472 ASN A CA 1
ATOM 3633 C C . ASN A 1 472 ? -18.688 18.672 -34.594 1 14.78 472 ASN A C 1
ATOM 3635 O O . ASN A 1 472 ? -17.766 18.141 -35.25 1 14.78 472 ASN A O 1
ATOM 3639 N N . SER A 1 473 ? -18.141 19.906 -34.094 1 14.86 473 SER A N 1
ATOM 3640 C CA . SER A 1 473 ? -17.094 20.703 -34.719 1 14.86 473 SER A CA 1
ATOM 3641 C C . SER A 1 473 ? -15.734 20.469 -34.062 1 14.86 473 SER A C 1
ATOM 3643 O O . SER A 1 473 ? -15.664 19.922 -32.969 1 14.86 473 SER A O 1
ATOM 3645 N N . VAL A 1 474 ? -14.859 21.609 -34 1 15.35 474 VAL A N 1
ATOM 3646 C CA . VAL A 1 474 ? -13.602 21.938 -34.656 1 15.35 474 VAL A CA 1
ATOM 3647 C C . VAL A 1 474 ? -12.445 21.75 -33.688 1 15.35 474 VAL A C 1
ATOM 3649 O O . VAL A 1 474 ? -12.656 21.547 -32.5 1 15.35 474 VAL A O 1
ATOM 3652 N N . ASP A 1 475 ? -11.742 22.906 -33.219 1 14.28 475 ASP A N 1
ATOM 3653 C CA . ASP A 1 475 ? -10.477 23.375 -33.781 1 14.28 475 ASP A CA 1
ATOM 3654 C C . ASP A 1 475 ? -9.336 23.219 -32.781 1 14.28 475 ASP A C 1
ATOM 3656 O O . ASP A 1 475 ? -8.281 22.688 -33.125 1 14.28 475 ASP A O 1
ATOM 3660 N N . ARG A 1 476 ? -9.141 24.141 -31.594 1 14.97 476 ARG A N 1
ATOM 3661 C CA . ARG A 1 476 ? -8.008 25.062 -31.688 1 14.97 476 ARG A CA 1
ATOM 3662 C C . ARG A 1 476 ? -6.754 24.453 -31.078 1 14.97 476 ARG A C 1
ATOM 3664 O O . ARG A 1 476 ? -6.844 23.531 -30.266 1 14.97 476 ARG A O 1
ATOM 3671 N N . GLY A 1 477 ? -5.715 25.391 -30.625 1 15.05 477 GLY A N 1
ATOM 3672 C CA . GLY A 1 477 ? -4.336 25.703 -30.953 1 15.05 477 GLY A CA 1
ATOM 3673 C C . GLY A 1 477 ? -3.35 25.219 -29.906 1 15.05 477 GLY A C 1
ATOM 3674 O O . GLY A 1 477 ? -2.604 24.266 -30.141 1 15.05 477 GLY A O 1
ATOM 3675 N N . SER A 1 478 ? -2.9 26.141 -28.812 1 14.68 478 SER A N 1
ATOM 3676 C CA . SER A 1 478 ? -1.553 26.688 -28.844 1 14.68 478 SER A CA 1
ATOM 3677 C C . SER A 1 478 ? -0.628 25.938 -27.891 1 14.68 478 SER A C 1
ATOM 3679 O O . SER A 1 478 ? -1.092 25.188 -27.031 1 14.68 478 SER A O 1
ATOM 3681 N N . GLU A 1 479 ? 0.175 26.781 -26.969 1 14.77 479 GLU A N 1
ATOM 3682 C CA . GLU A 1 479 ? 1.624 26.938 -27.047 1 14.77 479 GLU A CA 1
ATOM 3683 C C . GLU A 1 479 ? 2.326 26.109 -25.969 1 14.77 479 GLU A C 1
ATOM 3685 O O . GLU A 1 479 ? 1.71 25.719 -24.984 1 14.77 479 GLU A O 1
ATOM 3690 N N . PRO A 1 480 ? 3.475 26.766 -25.344 1 16.11 480 PRO A N 1
ATOM 3691 C CA . PRO A 1 480 ? 4.879 26.359 -25.438 1 16.11 480 PRO A CA 1
ATOM 3692 C C . PRO A 1 480 ? 5.387 25.688 -24.172 1 16.11 480 PRO A C 1
ATOM 3694 O O . PRO A 1 480 ? 4.594 25.312 -23.297 1 16.11 480 PRO A O 1
ATOM 3697 N N . PRO A 1 481 ? 6.43 26.406 -23.328 1 15.31 481 PRO A N 1
ATOM 3698 C CA . PRO A 1 481 ? 7.848 26.031 -23.266 1 15.31 481 PRO A CA 1
ATOM 3699 C C . PRO A 1 481 ? 8.258 25.5 -21.906 1 15.31 481 PRO A C 1
ATOM 3701 O O . PRO A 1 481 ? 8.922 24.469 -21.812 1 15.31 481 PRO A O 1
ATOM 3704 N N . ALA A 1 482 ? 8.25 26.266 -20.656 1 14.89 482 ALA A N 1
ATOM 3705 C CA . ALA A 1 482 ? 9.555 26.672 -20.141 1 14.89 482 ALA A CA 1
ATOM 3706 C C . ALA A 1 482 ? 10.125 25.625 -19.188 1 14.89 482 ALA A C 1
ATOM 3708 O O . ALA A 1 482 ? 9.391 24.812 -18.625 1 14.89 482 ALA A O 1
ATOM 3709 N N . PRO A 1 483 ? 11.141 26.203 -18.266 1 14.91 483 PRO A N 1
ATOM 3710 C CA . PRO A 1 483 ? 12.523 25.781 -18.078 1 14.91 483 PRO A CA 1
ATOM 3711 C C . PRO A 1 483 ? 12.711 24.922 -16.828 1 14.91 483 PRO A C 1
ATOM 3713 O O . PRO A 1 483 ? 11.781 24.781 -16.016 1 14.91 483 PRO A O 1
ATOM 3716 N N . LYS A 1 484 ? 13.719 25.469 -15.938 1 15.14 484 LYS A N 1
ATOM 3717 C CA . LYS A 1 484 ? 15.055 25 -15.57 1 15.14 484 LYS A CA 1
ATOM 3718 C C . LYS A 1 484 ? 15.047 24.359 -14.188 1 15.14 484 LYS A C 1
ATOM 3720 O O . LYS A 1 484 ? 14.102 24.531 -13.414 1 15.14 484 LYS A O 1
ATOM 3725 N N . ARG A 1 485 ? 16.078 24.766 -13.25 1 14.97 485 ARG A N 1
ATOM 3726 C CA . ARG A 1 485 ? 17.25 24.047 -12.773 1 14.97 485 ARG A CA 1
ATOM 3727 C C . ARG A 1 485 ? 17.094 23.656 -11.305 1 14.97 485 ARG A C 1
ATOM 3729 O O . ARG A 1 485 ? 17.281 22.5 -10.938 1 14.97 485 ARG A O 1
ATOM 3736 N N . THR A 1 486 ? 17.312 24.562 -10.25 1 14.18 486 THR A N 1
ATOM 3737 C CA . THR A 1 486 ? 18.594 24.484 -9.562 1 14.18 486 THR A CA 1
ATOM 3738 C C . THR A 1 486 ? 18.469 23.672 -8.273 1 14.18 486 THR A C 1
ATOM 3740 O O . THR A 1 486 ? 19.219 22.719 -8.062 1 14.18 486 THR A O 1
ATOM 3743 N N . GLY A 1 487 ? 18.625 24.312 -6.98 1 14.28 487 GLY A N 1
ATOM 3744 C CA . GLY A 1 487 ? 19.75 24.312 -6.055 1 14.28 487 GLY A CA 1
ATOM 3745 C C . GLY A 1 487 ? 19.578 23.359 -4.891 1 14.28 487 GLY A C 1
ATOM 3746 O O . GLY A 1 487 ? 18.484 22.812 -4.703 1 14.28 487 GLY A O 1
ATOM 3747 N N . GLY A 1 488 ? 20.328 23.562 -3.727 1 14.79 488 GLY A N 1
ATOM 3748 C CA . GLY A 1 488 ? 21.422 22.969 -2.977 1 14.79 488 GLY A CA 1
ATOM 3749 C C . GLY A 1 488 ? 20.969 22.344 -1.661 1 14.79 488 GLY A C 1
ATOM 3750 O O . GLY A 1 488 ? 21.156 21.156 -1.439 1 14.79 488 GLY A O 1
ATOM 3751 N N . ILE A 1 489 ? 20.781 23.062 -0.474 1 14.94 489 ILE A N 1
ATOM 3752 C CA . ILE A 1 489 ? 21.812 23 0.561 1 14.94 489 ILE A CA 1
ATOM 3753 C C . ILE A 1 489 ? 21.406 21.984 1.623 1 14.94 489 ILE A C 1
ATOM 3755 O O . ILE A 1 489 ? 20.234 21.594 1.71 1 14.94 489 ILE A O 1
ATOM 3759 N N . ALA A 1 490 ? 21.5 22.359 3.008 1 14.74 490 ALA A N 1
ATOM 3760 C CA . ALA A 1 490 ? 22.438 22.109 4.098 1 14.74 490 ALA A CA 1
ATOM 3761 C C . ALA A 1 490 ? 21.812 21.219 5.164 1 14.74 490 ALA A C 1
ATOM 3763 O O . ALA A 1 490 ? 20.625 21.391 5.504 1 14.74 490 ALA A O 1
ATOM 3764 N N . THR A 1 491 ? 22.391 20.109 5.52 1 14.8 491 THR A N 1
ATOM 3765 C CA . THR A 1 491 ? 22.109 18.859 6.223 1 14.8 491 THR A CA 1
ATOM 3766 C C . THR A 1 491 ? 22.281 19.031 7.727 1 14.8 491 THR A C 1
ATOM 3768 O O . THR A 1 491 ? 23.406 19.016 8.234 1 14.8 491 THR A O 1
ATOM 3771 N N . ILE A 1 492 ? 21.438 19.734 8.508 1 14.12 492 ILE A N 1
ATOM 3772 C CA . ILE A 1 492 ? 21.828 20.031 9.883 1 14.12 492 ILE A CA 1
ATOM 3773 C C . ILE A 1 492 ? 21.672 18.781 10.742 1 14.12 492 ILE A C 1
ATOM 3775 O O . ILE A 1 492 ? 20.672 18.078 10.672 1 14.12 492 ILE A O 1
ATOM 3779 N N . ASN A 1 493 ? 22.734 18.344 11.672 1 15.28 493 ASN A N 1
ATOM 3780 C CA . ASN A 1 493 ? 23.281 17.203 12.383 1 15.28 493 ASN A CA 1
ATOM 3781 C C . ASN A 1 493 ? 22.703 17.078 13.797 1 15.28 493 ASN A C 1
ATOM 3783 O O . ASN A 1 493 ? 23.047 16.156 14.539 1 15.28 493 ASN A O 1
ATOM 3787 N N . GLY A 1 494 ? 21.766 17.703 14.375 1 15.13 494 GLY A N 1
ATOM 3788 C CA . GLY A 1 494 ? 21.969 17.859 15.805 1 15.13 494 GLY A CA 1
ATOM 3789 C C . GLY A 1 494 ? 21.719 16.594 16.594 1 15.13 494 GLY A C 1
ATOM 3790 O O . GLY A 1 494 ? 21.062 15.672 16.109 1 15.13 494 GLY A O 1
ATOM 3791 N N . GLY A 1 495 ? 22.406 16.328 17.828 1 15.73 495 GLY A N 1
ATOM 3792 C CA . GLY A 1 495 ? 23.031 15.375 18.734 1 15.73 495 GLY A CA 1
ATOM 3793 C C . GLY A 1 495 ? 22.109 14.891 19.828 1 15.73 495 GLY A C 1
ATOM 3794 O O . GLY A 1 495 ? 22.359 13.844 20.438 1 15.73 495 GLY A O 1
ATOM 3795 N N . SER A 1 496 ? 21.016 15.469 20.297 1 15.27 496 SER A N 1
ATOM 3796 C CA . SER A 1 496 ? 21.016 15.531 21.766 1 15.27 496 SER A CA 1
ATOM 3797 C C . SER A 1 496 ? 20.703 14.172 22.375 1 15.27 496 SER A C 1
ATOM 3799 O O . SER A 1 496 ? 20.172 13.281 21.703 1 15.27 496 SER A O 1
ATOM 3801 N N . ALA A 1 497 ? 20.484 14.195 23.875 1 16.08 497 ALA A N 1
ATOM 3802 C CA . ALA A 1 497 ? 20.875 13.656 25.172 1 16.08 497 ALA A CA 1
ATOM 3803 C C . ALA A 1 497 ? 19.891 12.594 25.656 1 16.08 497 ALA A C 1
ATOM 3805 O O . ALA A 1 497 ? 18.688 12.688 25.391 1 16.08 497 ALA A O 1
ATOM 3806 N N . GLY A 1 498 ? 20.328 11.414 26.172 1 15.95 498 GLY A N 1
ATOM 3807 C CA . GLY A 1 498 ? 20.031 10.023 26.5 1 15.95 498 GLY A CA 1
ATOM 3808 C C . GLY A 1 498 ? 19.297 9.859 27.812 1 15.95 498 GLY A C 1
ATOM 3809 O O . GLY A 1 498 ? 19.188 8.75 28.328 1 15.95 498 GLY A O 1
ATOM 3810 N N . ALA A 1 499 ? 18.328 10.703 28.297 1 16.59 499 ALA A N 1
ATOM 3811 C CA . ALA A 1 499 ? 18.141 10.539 29.734 1 16.59 499 ALA A CA 1
ATOM 3812 C C . ALA A 1 499 ? 17.484 9.195 30.047 1 16.59 499 ALA A C 1
ATOM 3814 O O . ALA A 1 499 ? 16.703 8.68 29.25 1 16.59 499 ALA A O 1
ATOM 3815 N N . PRO A 1 500 ? 17.797 8.508 31.25 1 16.62 500 PRO A N 1
ATOM 3816 C CA . PRO A 1 500 ? 17.781 7.141 31.781 1 16.62 500 PRO A CA 1
ATOM 3817 C C . PRO A 1 500 ? 16.438 6.77 32.406 1 16.62 500 PRO A C 1
ATOM 3819 O O . PRO A 1 500 ? 16.25 5.637 32.844 1 16.62 500 PRO A O 1
ATOM 3822 N N . THR A 1 501 ? 15.266 7.211 31.984 1 17.5 501 THR A N 1
ATOM 3823 C CA . THR A 1 501 ? 14.336 7.141 33.094 1 17.5 501 THR A CA 1
ATOM 3824 C C . THR A 1 501 ? 14.062 5.691 33.469 1 17.5 501 THR A C 1
ATOM 3826 O O . THR A 1 501 ? 13.969 4.82 32.625 1 17.5 501 THR A O 1
ATOM 3829 N N . PRO A 1 502 ? 13.82 5.422 34.844 1 17.53 502 PRO A N 1
ATOM 3830 C CA . PRO A 1 502 ? 13.781 4.254 35.719 1 17.53 502 PRO A CA 1
ATOM 3831 C C . PRO A 1 502 ? 12.516 3.416 35.531 1 17.53 502 PRO A C 1
ATOM 3833 O O . PRO A 1 502 ? 11.445 3.961 35.281 1 17.53 502 PRO A O 1
ATOM 3836 N N . ALA A 1 503 ? 12.539 2.137 35.188 1 18.44 503 ALA A N 1
ATOM 3837 C CA . ALA A 1 503 ? 11.609 1.124 34.688 1 18.44 503 ALA A CA 1
ATOM 3838 C C . ALA A 1 503 ? 10.742 0.572 35.812 1 18.44 503 ALA A C 1
ATOM 3840 O O . ALA A 1 503 ? 11.234 -0.136 36.719 1 18.44 503 ALA A O 1
ATOM 3841 N N . PRO A 1 504 ? 9.852 1.479 36.375 1 19 504 PRO A N 1
ATOM 3842 C CA . PRO A 1 504 ? 9.266 0.854 37.562 1 19 504 PRO A CA 1
ATOM 3843 C C . PRO A 1 504 ? 8.594 -0.482 37.25 1 19 504 PRO A C 1
ATOM 3845 O O . PRO A 1 504 ? 8.211 -0.74 36.125 1 19 504 PRO A O 1
ATOM 3848 N N . ASP A 1 505 ? 8.57 -1.425 38.156 1 18.8 505 ASP A N 1
ATOM 3849 C CA . ASP A 1 505 ? 8.391 -2.855 38.375 1 18.8 505 ASP A CA 1
ATOM 3850 C C . ASP A 1 505 ? 6.918 -3.242 38.312 1 18.8 505 ASP A C 1
ATOM 3852 O O . ASP A 1 505 ? 6.547 -4.359 38.688 1 18.8 505 ASP A O 1
ATOM 3856 N N . SER A 1 506 ? 6.102 -2.557 37.406 1 19.36 506 SER A N 1
ATOM 3857 C CA . SER A 1 506 ? 4.727 -2.812 37.812 1 19.36 506 SER A CA 1
ATOM 3858 C C . SER A 1 506 ? 4.414 -4.305 37.781 1 19.36 506 SER A C 1
ATOM 3860 O O . SER A 1 506 ? 4.918 -5.039 36.938 1 19.36 506 SER A O 1
ATOM 3862 N N . PRO A 1 507 ? 3.613 -4.746 38.781 1 21.14 507 PRO A N 1
ATOM 3863 C CA . PRO A 1 507 ? 3.295 -6.07 39.312 1 21.14 507 PRO A CA 1
ATOM 3864 C C . PRO A 1 507 ? 2.57 -6.953 38.281 1 21.14 507 PRO A C 1
ATOM 3866 O O . PRO A 1 507 ? 1.948 -6.445 37.375 1 21.14 507 PRO A O 1
ATOM 3869 N N . PRO A 1 508 ? 2.816 -8.258 38.312 1 21.89 508 PRO A N 1
ATOM 3870 C CA . PRO A 1 508 ? 2.574 -9.391 37.406 1 21.89 508 PRO A CA 1
ATOM 3871 C C . PRO A 1 508 ? 1.087 -9.664 37.188 1 21.89 508 PRO A C 1
ATOM 3873 O O . PRO A 1 508 ? 0.342 -9.852 38.156 1 21.89 508 PRO A O 1
ATOM 3876 N N . PRO A 1 509 ? 0.386 -8.797 36.281 1 20.86 509 PRO A N 1
ATOM 3877 C CA . PRO A 1 509 ? -1.062 -9.016 36.344 1 20.86 509 PRO A CA 1
ATOM 3878 C C . PRO A 1 509 ? -1.442 -10.484 36.219 1 20.86 509 PRO A C 1
ATOM 3880 O O . PRO A 1 509 ? -0.675 -11.281 35.656 1 20.86 509 PRO A O 1
ATOM 3883 N N . GLU A 1 510 ? -2.373 -10.945 37.062 1 21.61 510 GLU A N 1
ATOM 3884 C CA . GLU A 1 510 ? -2.98 -12.234 37.375 1 21.61 510 GLU A CA 1
ATOM 3885 C C . GLU A 1 510 ? -3.555 -12.891 36.125 1 21.61 510 GLU A C 1
ATOM 3887 O O . GLU A 1 510 ? -4.078 -12.203 35.219 1 21.61 510 GLU A O 1
ATOM 3892 N N . PRO A 1 511 ? -3.168 -14.141 35.875 1 22.02 511 PRO A N 1
ATOM 3893 C CA . PRO A 1 511 ? -3.346 -15.008 34.688 1 22.02 511 PRO A CA 1
ATOM 3894 C C . PRO A 1 511 ? -4.816 -15.219 34.344 1 22.02 511 PRO A C 1
ATOM 3896 O O . PRO A 1 511 ? -5.594 -15.703 35.156 1 22.02 511 PRO A O 1
ATOM 3899 N N . VAL A 1 512 ? -5.531 -14.141 33.812 1 21.8 512 VAL A N 1
ATOM 3900 C CA . VAL A 1 512 ? -6.953 -14.383 33.594 1 21.8 512 VAL A CA 1
ATOM 3901 C C . VAL A 1 512 ? -7.133 -15.695 32.844 1 21.8 512 VAL A C 1
ATOM 3903 O O . VAL A 1 512 ? -6.383 -15.984 31.891 1 21.8 512 VAL A O 1
ATOM 3906 N N . ASN A 1 513 ? -7.797 -16.672 33.469 1 19.45 513 ASN A N 1
ATOM 3907 C CA . ASN A 1 513 ? -8.148 -18.031 33.094 1 19.45 513 ASN A CA 1
ATOM 3908 C C . ASN A 1 513 ? -8.82 -18.062 31.719 1 19.45 513 ASN A C 1
ATOM 3910 O O . ASN A 1 513 ? -9.898 -17.484 31.547 1 19.45 513 ASN A O 1
ATOM 3914 N N . LYS A 1 514 ? -8.062 -18.016 30.703 1 21.66 514 LYS A N 1
ATOM 3915 C CA . LYS A 1 514 ? -8.484 -18.109 29.312 1 21.66 514 LYS A CA 1
ATOM 3916 C C . LYS A 1 514 ? -9.484 -19.25 29.109 1 21.66 514 LYS A C 1
ATOM 3918 O O . LYS A 1 514 ? -9.211 -20.391 29.484 1 21.66 514 LYS A O 1
ATOM 3923 N N . GLN A 1 515 ? -10.727 -18.859 29.188 1 21.5 515 GLN A N 1
ATOM 3924 C CA . GLN A 1 515 ? -11.836 -19.781 28.938 1 21.5 515 GLN A CA 1
ATOM 3925 C C . GLN A 1 515 ? -11.484 -20.766 27.828 1 21.5 515 GLN A C 1
ATOM 3927 O O . GLN A 1 515 ? -10.859 -20.406 26.844 1 21.5 515 GLN A O 1
ATOM 3932 N N . GLU A 1 516 ? -11.406 -21.984 28.266 1 20.86 516 GLU A N 1
ATOM 3933 C CA . GLU A 1 516 ? -11.141 -23.25 27.578 1 20.86 516 GLU A CA 1
ATOM 3934 C C . GLU A 1 516 ? -11.867 -23.297 26.234 1 20.86 516 GLU A C 1
ATOM 3936 O O . GLU A 1 516 ? -13.07 -23.031 26.172 1 20.86 516 GLU A O 1
ATOM 3941 N N . SER A 1 517 ? -11.094 -22.891 25.234 1 21 517 SER A N 1
ATOM 3942 C CA . SER A 1 517 ? -11.586 -22.938 23.859 1 21 517 SER A CA 1
ATOM 3943 C C . SER A 1 517 ? -12.336 -24.234 23.594 1 21 517 SER A C 1
ATOM 3945 O O . SER A 1 517 ? -11.898 -25.312 24 1 21 517 SER A O 1
ATOM 3947 N N . PRO A 1 518 ? -13.625 -24.141 23.484 1 23.98 518 PRO A N 1
ATOM 3948 C CA . PRO A 1 518 ? -14.422 -25.359 23.281 1 23.98 518 PRO A CA 1
ATOM 3949 C C . PRO A 1 518 ? -13.75 -26.359 22.344 1 23.98 518 PRO A C 1
ATOM 3951 O O . PRO A 1 518 ? -12.945 -25.969 21.5 1 23.98 518 PRO A O 1
ATOM 3954 N N . GLU A 1 519 ? -13.531 -27.516 22.844 1 22.61 519 GLU A N 1
ATOM 3955 C CA . GLU A 1 519 ? -12.945 -28.672 22.188 1 22.61 519 GLU A CA 1
ATOM 3956 C C . GLU A 1 519 ? -13.469 -28.828 20.766 1 22.61 519 GLU A C 1
ATOM 3958 O O . GLU A 1 519 ? -14.656 -28.641 20.5 1 22.61 519 GLU A O 1
ATOM 3963 N N . PRO A 1 520 ? -12.555 -28.625 19.828 1 23.59 520 PRO A N 1
ATOM 3964 C CA . PRO A 1 520 ? -13 -28.797 18.453 1 23.59 520 PRO A CA 1
ATOM 3965 C C . PRO A 1 520 ? -13.859 -30.047 18.266 1 23.59 520 PRO A C 1
ATOM 3967 O O . PRO A 1 520 ? -13.508 -31.125 18.75 1 23.59 520 PRO A O 1
ATOM 3970 N N . ARG A 1 521 ? -15.117 -29.938 18.359 1 24.25 521 ARG A N 1
ATOM 3971 C CA . ARG A 1 521 ? -16 -31.062 18.062 1 24.25 521 ARG A CA 1
ATOM 3972 C C . ARG A 1 521 ? -15.453 -31.906 16.922 1 24.25 521 ARG A C 1
ATOM 3974 O O . ARG A 1 521 ? -14.852 -31.391 15.984 1 24.25 521 ARG A O 1
ATOM 3981 N N . SER A 1 522 ? -15.07 -33.125 17.266 1 23.14 522 SER A N 1
ATOM 3982 C CA . SER A 1 522 ? -14.641 -34.188 16.359 1 23.14 522 SER A CA 1
ATOM 3983 C C . SER A 1 522 ? -15.414 -34.156 15.047 1 23.14 522 SER A C 1
ATOM 3985 O O . SER A 1 522 ? -16.625 -34.344 15.031 1 23.14 522 SER A O 1
ATOM 3987 N N . ASN A 1 523 ? -15.055 -33.156 14.281 1 24.78 523 ASN A N 1
ATOM 3988 C CA . ASN A 1 523 ? -15.695 -33.125 12.969 1 24.78 523 ASN A CA 1
ATOM 3989 C C . ASN A 1 523 ? -15.781 -34.5 12.344 1 24.78 523 ASN A C 1
ATOM 3991 O O . ASN A 1 523 ? -14.766 -35.188 12.188 1 24.78 523 ASN A O 1
ATOM 3995 N N . SER A 1 524 ? -16.875 -35.219 12.625 1 26.86 524 SER A N 1
ATOM 3996 C CA . SER A 1 524 ? -17.297 -36.375 11.852 1 26.86 524 SER A CA 1
ATOM 3997 C C . SER A 1 524 ? -16.844 -36.281 10.398 1 26.86 524 SER A C 1
ATOM 3999 O O . SER A 1 524 ? -16.734 -35.188 9.859 1 26.86 524 SER A O 1
ATOM 4001 N N . ASN A 1 525 ? -16.094 -37.25 9.953 1 27.62 525 ASN A N 1
ATOM 4002 C CA . ASN A 1 525 ? -15.609 -37.531 8.594 1 27.62 525 ASN A CA 1
ATOM 4003 C C . ASN A 1 525 ? -16.625 -37.062 7.547 1 27.62 525 ASN A C 1
ATOM 4005 O O . ASN A 1 525 ? -17.781 -37.469 7.582 1 27.62 525 ASN A O 1
ATOM 4009 N N . PRO A 1 526 ? -16.547 -35.844 7.117 1 32.66 526 PRO A N 1
ATOM 4010 C CA . PRO A 1 526 ? -17.594 -35.562 6.129 1 32.66 526 PRO A CA 1
ATOM 4011 C C . PRO A 1 526 ? -17.891 -36.75 5.227 1 32.66 526 PRO A C 1
ATOM 4013 O O . PRO A 1 526 ? -17 -37.562 4.957 1 32.66 526 PRO A O 1
ATOM 4016 N N . PRO A 1 527 ? -19.016 -37.344 5.277 1 32.44 527 PRO A N 1
ATOM 4017 C CA . PRO A 1 527 ? -19.344 -38.469 4.41 1 32.44 527 PRO A CA 1
ATOM 4018 C C . PRO A 1 527 ? -18.688 -38.375 3.035 1 32.44 527 PRO A C 1
ATOM 4020 O O . PRO A 1 527 ? -18.359 -37.281 2.582 1 32.44 527 PRO A O 1
ATOM 4023 N N . SER A 1 528 ? -17.875 -39.312 2.592 1 34.97 528 SER A N 1
ATOM 4024 C CA . SER A 1 528 ? -17.406 -39.562 1.229 1 34.97 528 SER A CA 1
ATOM 4025 C C . SER A 1 528 ? -18.453 -39.125 0.208 1 34.97 528 SER A C 1
ATOM 4027 O O . SER A 1 528 ? -19.516 -39.75 0.1 1 34.97 528 SER A O 1
ATOM 4029 N N . LEU A 1 529 ? -18.828 -37.969 0.104 1 35.84 529 LEU A N 1
ATOM 4030 C CA . LEU A 1 529 ? -19.75 -37.531 -0.934 1 35.84 529 LEU A CA 1
ATOM 4031 C C . LEU A 1 529 ? -19.5 -38.25 -2.244 1 35.84 529 LEU A C 1
ATOM 4033 O O . LEU A 1 529 ? -18.5 -37.969 -2.93 1 35.84 529 LEU A O 1
ATOM 4037 N N . THR A 1 530 ? -19.719 -39.5 -2.377 1 41.56 530 THR A N 1
ATOM 4038 C CA . THR A 1 530 ? -19.891 -40.219 -3.623 1 41.56 530 THR A CA 1
ATOM 4039 C C . THR A 1 530 ? -20.75 -39.438 -4.598 1 41.56 530 THR A C 1
ATOM 4041 O O . THR A 1 530 ? -21.984 -39.5 -4.547 1 41.56 530 THR A O 1
ATOM 4044 N N . VAL A 1 531 ? -20.547 -38.188 -4.73 1 44.62 531 VAL A N 1
ATOM 4045 C CA . VAL A 1 531 ? -21.359 -37.469 -5.703 1 44.62 531 VAL A CA 1
ATOM 4046 C C . VAL A 1 531 ? -21.219 -38.125 -7.078 1 44.62 531 VAL A C 1
ATOM 4048 O O . VAL A 1 531 ? -20.125 -38.156 -7.645 1 44.62 531 VAL A O 1
ATOM 4051 N N . ASP A 1 532 ? -22 -39 -7.48 1 57.69 532 ASP A N 1
ATOM 4052 C CA . ASP A 1 532 ? -22.188 -39.531 -8.82 1 57.69 532 ASP A CA 1
ATOM 4053 C C . ASP A 1 532 ? -22.406 -38.438 -9.852 1 57.69 532 ASP A C 1
ATOM 4055 O O . ASP A 1 532 ? -23.547 -38.094 -10.156 1 57.69 532 ASP A O 1
ATOM 4059 N N . ILE A 1 533 ? -21.391 -37.469 -10 1 72.25 533 ILE A N 1
ATOM 4060 C CA . ILE A 1 533 ? -21.531 -36.406 -10.984 1 72.25 533 ILE A CA 1
ATOM 4061 C C . ILE A 1 533 ? -21.141 -36.906 -12.367 1 72.25 533 ILE A C 1
ATOM 4063 O O . ILE A 1 533 ? -20.141 -37.594 -12.516 1 72.25 533 ILE A O 1
ATOM 4067 N N . THR A 1 534 ? -22.062 -36.812 -13.281 1 81.12 534 THR A N 1
ATOM 4068 C CA . THR A 1 534 ? -21.781 -37.188 -14.656 1 81.12 534 THR A CA 1
ATOM 4069 C C . THR A 1 534 ? -20.734 -36.281 -15.281 1 81.12 534 THR A C 1
ATOM 4071 O O . THR A 1 534 ? -20.469 -35.188 -14.766 1 81.12 534 THR A O 1
ATOM 4074 N N . ALA A 1 535 ? -20.109 -36.781 -16.203 1 84.19 535 ALA A N 1
ATOM 4075 C CA . ALA A 1 535 ? -19.109 -36 -16.922 1 84.19 535 ALA A CA 1
ATOM 4076 C C . ALA A 1 535 ? -19.688 -34.656 -17.422 1 84.19 535 ALA A C 1
ATOM 4078 O O . ALA A 1 535 ? -19.016 -33.625 -17.359 1 84.19 535 ALA A O 1
ATOM 4079 N N . LYS A 1 536 ? -20.891 -34.75 -17.844 1 86 536 LYS A N 1
ATOM 4080 C CA . LYS A 1 536 ? -21.547 -33.562 -18.391 1 86 536 LYS A CA 1
ATOM 4081 C C . LYS A 1 536 ? -21.766 -32.531 -17.297 1 86 536 LYS A C 1
ATOM 4083 O O . LYS A 1 536 ? -21.516 -31.344 -17.5 1 86 536 LYS A O 1
ATOM 4088 N N . GLU A 1 537 ? -22.156 -32.938 -16.188 1 88.38 537 GLU A N 1
ATOM 4089 C CA . GLU A 1 537 ? -22.391 -32.031 -15.078 1 88.38 537 GLU A CA 1
ATOM 4090 C C . GLU A 1 537 ? -21.094 -31.453 -14.547 1 88.38 537 GLU A C 1
ATOM 4092 O O . GLU A 1 537 ? -21.031 -30.266 -14.219 1 88.38 537 GLU A O 1
ATOM 4097 N N . LEU A 1 538 ? -20.141 -32.219 -14.5 1 89.44 538 LEU A N 1
ATOM 4098 C CA . LEU A 1 538 ? -18.828 -31.797 -14.023 1 89.44 538 LEU A CA 1
ATOM 4099 C C . LEU A 1 538 ? -18.25 -30.734 -14.953 1 89.44 538 LEU A C 1
ATOM 4101 O O . LEU A 1 538 ? -17.703 -29.734 -14.492 1 89.44 538 LEU A O 1
ATOM 4105 N N . CYS A 1 539 ? -18.359 -31 -16.203 1 89.19 539 CYS A N 1
ATOM 4106 C CA . CYS A 1 539 ? -17.828 -30.062 -17.172 1 89.19 539 CYS A CA 1
ATOM 4107 C C . CYS A 1 539 ? -18.547 -28.734 -17.109 1 89.19 539 CYS A C 1
ATOM 4109 O O . CYS A 1 539 ? -17.922 -27.672 -17.188 1 89.19 539 CYS A O 1
ATOM 4111 N N . SER A 1 540 ? -19.844 -28.797 -16.969 1 89.75 540 SER A N 1
ATOM 4112 C CA . SER A 1 540 ? -20.625 -27.562 -16.875 1 89.75 540 SER A CA 1
ATOM 4113 C C . SER A 1 540 ? -20.234 -26.766 -15.633 1 89.75 540 SER A C 1
ATOM 4115 O O . SER A 1 540 ? -20.125 -25.531 -15.703 1 89.75 540 SER A O 1
ATOM 4117 N N . ALA A 1 541 ? -20.078 -27.469 -14.602 1 90.25 541 ALA A N 1
ATOM 4118 C CA . ALA A 1 541 ? -19.672 -26.812 -13.367 1 90.25 541 ALA A CA 1
ATOM 4119 C C . ALA A 1 541 ? -18.281 -26.203 -13.508 1 90.25 541 ALA A C 1
ATOM 4121 O O . ALA A 1 541 ? -18.031 -25.094 -13.047 1 90.25 541 ALA A O 1
ATOM 4122 N N . PHE A 1 542 ? -17.469 -26.922 -14.094 1 91.12 542 PHE A N 1
ATOM 4123 C CA . PHE A 1 542 ? -16.078 -26.484 -14.266 1 91.12 542 PHE A CA 1
ATOM 4124 C C . PHE A 1 542 ? -16.016 -25.266 -15.188 1 91.12 542 PHE A C 1
ATOM 4126 O O . PHE A 1 542 ? -15.25 -24.344 -14.93 1 91.12 542 PHE A O 1
ATOM 4133 N N . GLU A 1 543 ? -16.781 -25.297 -16.25 1 91.56 543 GLU A N 1
ATOM 4134 C CA . GLU A 1 543 ? -16.828 -24.172 -17.172 1 91.56 543 GLU A CA 1
ATOM 4135 C C . GLU A 1 543 ? -17.297 -22.891 -16.453 1 91.56 543 GLU A C 1
ATOM 4137 O O . GLU A 1 543 ? -16.734 -21.812 -16.672 1 91.56 543 GLU A O 1
ATOM 4142 N N . ARG A 1 544 ? -18.234 -23.031 -15.641 1 90.5 544 ARG A N 1
ATOM 4143 C CA . ARG A 1 544 ? -18.703 -21.906 -14.859 1 90.5 544 ARG A CA 1
ATOM 4144 C C . ARG A 1 544 ? -17.625 -21.391 -13.922 1 90.5 544 ARG A C 1
ATOM 4146 O O . ARG A 1 544 ? -17.438 -20.172 -13.789 1 90.5 544 ARG A O 1
ATOM 4153 N N . GLN A 1 545 ? -16.922 -22.266 -13.328 1 90.12 545 GLN A N 1
ATOM 4154 C CA . GLN A 1 545 ? -15.852 -21.906 -12.406 1 90.12 545 GLN A CA 1
ATOM 4155 C C . GLN A 1 545 ? -14.727 -21.172 -13.125 1 90.12 545 GLN A C 1
ATOM 4157 O O . GLN A 1 545 ? -14.156 -20.219 -12.578 1 90.12 545 GLN A O 1
ATOM 4162 N N . LEU A 1 546 ? -14.453 -21.641 -14.281 1 90.31 546 LEU A N 1
ATOM 4163 C CA . LEU A 1 546 ? -13.375 -21.031 -15.039 1 90.31 546 LEU A CA 1
ATOM 4164 C C . LEU A 1 546 ? -13.773 -19.625 -15.508 1 90.31 546 LEU A C 1
ATOM 4166 O O . LEU A 1 546 ? -12.953 -18.703 -15.508 1 90.31 546 LEU A O 1
ATOM 4170 N N . LEU A 1 547 ? -15.039 -19.5 -15.859 1 87.81 547 LEU A N 1
ATOM 4171 C CA . LEU A 1 547 ? -15.523 -18.203 -16.312 1 87.81 547 LEU A CA 1
ATOM 4172 C C . LEU A 1 547 ? -15.617 -17.219 -15.148 1 87.81 547 LEU A C 1
ATOM 4174 O O . LEU A 1 547 ? -15.453 -16.016 -15.336 1 87.81 547 LEU A O 1
ATOM 4178 N N . GLU A 1 548 ? -15.82 -17.781 -13.984 1 85.44 548 GLU A N 1
ATOM 4179 C CA . GLU A 1 548 ? -15.875 -16.953 -12.781 1 85.44 548 GLU A CA 1
ATOM 4180 C C . GLU A 1 548 ? -14.492 -16.781 -12.164 1 85.44 548 GLU A C 1
ATOM 4182 O O . GLU A 1 548 ? -14.344 -16.125 -11.133 1 85.44 548 GLU A O 1
ATOM 4187 N N . LEU A 1 549 ? -13.531 -17.344 -12.75 1 88.81 549 LEU A N 1
ATOM 4188 C CA . LEU A 1 549 ? -12.133 -17.188 -12.367 1 88.81 549 LEU A CA 1
ATOM 4189 C C . LEU A 1 549 ? -11.875 -17.781 -10.984 1 88.81 549 LEU A C 1
ATOM 4191 O O . LEU A 1 549 ? -11.094 -17.219 -10.211 1 88.81 549 LEU A O 1
ATOM 4195 N N . ASP A 1 550 ? -12.523 -18.875 -10.68 1 88.12 550 ASP A N 1
ATOM 4196 C CA . ASP A 1 550 ? -12.383 -19.531 -9.375 1 88.12 550 ASP A CA 1
ATOM 4197 C C . ASP A 1 550 ? -10.984 -20.109 -9.195 1 88.12 550 ASP A C 1
ATOM 4199 O O . ASP A 1 550 ? -10.461 -20.141 -8.078 1 88.12 550 ASP A O 1
ATOM 4203 N N . ASP A 1 551 ? -10.422 -20.594 -10.227 1 90.25 551 ASP A N 1
ATOM 4204 C CA . ASP A 1 551 ? -9.086 -21.156 -10.109 1 90.25 551 ASP A CA 1
ATOM 4205 C C . ASP A 1 551 ? -8.062 -20.078 -9.758 1 90.25 551 ASP A C 1
ATOM 4207 O O . ASP A 1 551 ? -7.176 -20.297 -8.93 1 90.25 551 ASP A O 1
ATOM 4211 N N . LEU A 1 552 ? -8.188 -18.891 -10.367 1 90.81 552 LEU A N 1
ATOM 4212 C CA . LEU A 1 552 ? -7.297 -17.797 -10.023 1 90.81 552 LEU A CA 1
ATOM 4213 C C . LEU A 1 552 ? -7.535 -17.328 -8.586 1 90.81 552 LEU A C 1
ATOM 4215 O O . LEU A 1 552 ? -6.586 -17 -7.867 1 90.81 552 LEU A O 1
ATOM 4219 N N . ALA A 1 553 ? -8.797 -17.281 -8.164 1 88.69 553 ALA A N 1
ATOM 4220 C CA . ALA A 1 553 ? -9.125 -16.938 -6.785 1 88.69 553 ALA A CA 1
ATOM 4221 C C . ALA A 1 553 ? -8.5 -17.922 -5.809 1 88.69 553 ALA A C 1
ATOM 4223 O O . ALA A 1 553 ? -7.957 -17.531 -4.773 1 88.69 553 ALA A O 1
ATOM 4224 N N . ALA A 1 554 ? -8.531 -19.203 -6.191 1 90.94 554 ALA A N 1
ATOM 4225 C CA . ALA A 1 554 ? -7.918 -20.25 -5.359 1 90.94 554 ALA A CA 1
ATOM 4226 C C . ALA A 1 554 ? -6.402 -20.094 -5.324 1 90.94 554 ALA A C 1
ATOM 4228 O O . ALA A 1 554 ? -5.77 -20.359 -4.301 1 90.94 554 ALA A O 1
ATOM 4229 N N . PHE A 1 555 ? -5.855 -19.719 -6.438 1 94.62 555 PHE A N 1
ATOM 4230 C CA . PHE A 1 555 ? -4.418 -19.484 -6.523 1 94.62 555 PHE A CA 1
ATOM 4231 C C . PHE A 1 555 ? -3.986 -18.375 -5.574 1 94.62 555 PHE A C 1
ATOM 4233 O O . PHE A 1 555 ? -2.932 -18.469 -4.945 1 94.62 555 PHE A O 1
ATOM 4240 N N . MET A 1 556 ? -4.75 -17.391 -5.418 1 91.5 556 MET A N 1
ATOM 4241 C CA . MET A 1 556 ? -4.414 -16.234 -4.586 1 91.5 556 MET A CA 1
ATOM 4242 C C . MET A 1 556 ? -4.75 -16.5 -3.123 1 91.5 556 MET A C 1
ATOM 4244 O O . MET A 1 556 ? -4.531 -15.641 -2.266 1 91.5 556 MET A O 1
ATOM 4248 N N . GLY A 1 557 ? -5.168 -17.766 -2.701 1 82.38 557 GLY A N 1
ATOM 4249 C CA . GLY A 1 557 ? -5.398 -18.156 -1.32 1 82.38 557 GLY A CA 1
ATOM 4250 C C . GLY A 1 557 ? -6.852 -18.031 -0.901 1 82.38 557 GLY A C 1
ATOM 4251 O O . GLY A 1 557 ? -7.172 -18.141 0.285 1 82.38 557 GLY A O 1
ATOM 4252 N N . GLY A 1 558 ? -7.594 -18.094 -1.599 1 67 558 GLY A N 1
ATOM 4253 C CA . GLY A 1 558 ? -9 -18.125 -1.238 1 67 558 GLY A CA 1
ATOM 4254 C C . GLY A 1 558 ? -9.547 -16.766 -0.819 1 67 558 GLY A C 1
ATOM 4255 O O . GLY A 1 558 ? -8.797 -15.789 -0.741 1 67 558 GLY A O 1
ATOM 4256 N N . GLY A 1 559 ? -10.906 -16.438 -0.607 1 52.19 559 GLY A N 1
ATOM 4257 C CA . GLY A 1 559 ? -11.703 -15.461 0.125 1 52.19 559 GLY A CA 1
ATOM 4258 C C . GLY A 1 559 ? -12.719 -14.742 -0.747 1 52.19 559 GLY A C 1
ATOM 4259 O O . GLY A 1 559 ? -13.711 -14.203 -0.245 1 52.19 559 GLY A O 1
ATOM 4260 N N . VAL A 1 560 ? -12.336 -14.195 -2.031 1 39.28 560 VAL A N 1
ATOM 4261 C CA . VAL A 1 560 ? -13.469 -13.312 -2.266 1 39.28 560 VAL A CA 1
ATOM 4262 C C . VAL A 1 560 ? -14.68 -14.133 -2.709 1 39.28 560 VAL A C 1
ATOM 4264 O O . VAL A 1 560 ? -14.539 -15.109 -3.449 1 39.28 560 VAL A O 1
ATOM 4267 N N . MET B 1 1 ? -12.492 3.975 30.703 1 84.31 1 MET B N 1
ATOM 4268 C CA . MET B 1 1 ? -13.758 4.156 29.984 1 84.31 1 MET B CA 1
ATOM 4269 C C . MET B 1 1 ? -14.023 5.633 29.734 1 84.31 1 MET B C 1
ATOM 4271 O O . MET B 1 1 ? -14.312 6.027 28.594 1 84.31 1 MET B O 1
ATOM 4275 N N . ALA B 1 2 ? -13.789 6.445 30.719 1 84.81 2 ALA B N 1
ATOM 4276 C CA . ALA B 1 2 ? -14.086 7.867 30.578 1 84.81 2 ALA B CA 1
ATOM 4277 C C . ALA B 1 2 ? -13.156 8.523 29.562 1 84.81 2 ALA B C 1
ATOM 4279 O O . ALA B 1 2 ? -13.578 9.391 28.797 1 84.81 2 ALA B O 1
ATOM 4280 N N . GLU B 1 3 ? -11.961 8.07 29.562 1 87.75 3 GLU B N 1
ATOM 4281 C CA . GLU B 1 3 ? -10.992 8.633 28.625 1 87.75 3 GLU B CA 1
ATOM 4282 C C . GLU B 1 3 ? -11.312 8.25 27.188 1 87.75 3 GLU B C 1
ATOM 4284 O O . GLU B 1 3 ? -11.18 9.07 26.281 1 87.75 3 GLU B O 1
ATOM 4289 N N . CYS B 1 4 ? -11.695 7.086 27 1 91.5 4 CYS B N 1
ATOM 4290 C CA . CYS B 1 4 ? -12.078 6.633 25.672 1 91.5 4 CYS B CA 1
ATOM 4291 C C . CYS B 1 4 ? -13.297 7.387 25.172 1 91.5 4 CYS B C 1
ATOM 4293 O O . CYS B 1 4 ? -13.359 7.773 24 1 91.5 4 CYS B O 1
ATOM 4295 N N . GLU B 1 5 ? -14.219 7.629 26.078 1 91.06 5 GLU B N 1
ATOM 4296 C CA . GLU B 1 5 ? -15.43 8.375 25.734 1 91.06 5 GLU B CA 1
ATOM 4297 C C . GLU B 1 5 ? -15.102 9.805 25.328 1 91.06 5 GLU B C 1
ATOM 4299 O O . GLU B 1 5 ? -15.695 10.352 24.391 1 91.06 5 GLU B O 1
ATOM 4304 N N . ARG B 1 6 ? -14.227 10.328 26 1 89 6 ARG B N 1
ATOM 4305 C CA . ARG B 1 6 ? -13.836 11.703 25.688 1 89 6 ARG B CA 1
ATOM 4306 C C . ARG B 1 6 ? -13.211 11.805 24.312 1 89 6 ARG B C 1
ATOM 4308 O O . ARG B 1 6 ? -13.516 12.727 23.547 1 89 6 ARG B O 1
ATOM 4315 N N . VAL B 1 7 ? -12.383 10.852 23.969 1 92.12 7 VAL B N 1
ATOM 4316 C CA . VAL B 1 7 ? -11.703 10.875 22.672 1 92.12 7 VAL B CA 1
ATOM 4317 C C . VAL B 1 7 ? -12.727 10.711 21.547 1 92.12 7 VAL B C 1
ATOM 4319 O O . VAL B 1 7 ? -12.719 11.461 20.578 1 92.12 7 VAL B O 1
ATOM 4322 N N . ILE B 1 8 ? -13.633 9.867 21.719 1 93.5 8 ILE B N 1
ATOM 4323 C CA . ILE B 1 8 ? -14.617 9.562 20.688 1 93.5 8 ILE B CA 1
ATOM 4324 C C . ILE B 1 8 ? -15.57 10.742 20.516 1 93.5 8 ILE B C 1
ATOM 4326 O O . ILE B 1 8 ? -16.016 11.023 19.406 1 93.5 8 ILE B O 1
ATOM 4330 N N . SER B 1 9 ? -15.734 11.5 21.547 1 89.12 9 SER B N 1
ATOM 4331 C CA . SER B 1 9 ? -16.75 12.539 21.531 1 89.12 9 SER B CA 1
ATOM 4332 C C . SER B 1 9 ? -16.156 13.891 21.141 1 89.12 9 SER B C 1
ATOM 4334 O O . SER B 1 9 ? -16.828 14.727 20.547 1 89.12 9 SER B O 1
ATOM 4336 N N . LYS B 1 10 ? -14.859 14.016 21.422 1 87.81 10 LYS B N 1
ATOM 4337 C CA . LYS B 1 10 ? -14.398 15.406 21.375 1 87.81 10 LYS B CA 1
ATOM 4338 C C . LYS B 1 10 ? -13.125 15.523 20.531 1 87.81 10 LYS B C 1
ATOM 4340 O O . LYS B 1 10 ? -12.75 16.625 20.125 1 87.81 10 LYS B O 1
ATOM 4345 N N . THR B 1 11 ? -12.5 14.484 20.281 1 91.31 11 THR B N 1
ATOM 4346 C CA . THR B 1 11 ? -11.164 14.594 19.703 1 91.31 11 THR B CA 1
ATOM 4347 C C . THR B 1 11 ? -11.18 14.242 18.219 1 91.31 11 THR B C 1
ATOM 4349 O O . THR B 1 11 ? -11.727 13.203 17.828 1 91.31 11 THR B O 1
ATOM 4352 N N . LEU B 1 12 ? -10.562 15.172 17.438 1 92.94 12 LEU B N 1
ATOM 4353 C CA . LEU B 1 12 ? -10.367 14.859 16.016 1 92.94 12 LEU B CA 1
ATOM 4354 C C . LEU B 1 12 ? -9.219 13.875 15.836 1 92.94 12 LEU B C 1
ATOM 4356 O O . LEU B 1 12 ? -8.188 13.977 16.516 1 92.94 12 LEU B O 1
ATOM 4360 N N . PRO B 1 13 ? -9.414 12.875 14.961 1 94.62 13 PRO B N 1
ATOM 4361 C CA . PRO B 1 13 ? -10.508 12.711 14 1 94.62 13 PRO B CA 1
ATOM 4362 C C . PRO B 1 13 ? -11.586 11.75 14.5 1 94.62 13 PRO B C 1
ATOM 4364 O O . PRO B 1 13 ? -12.594 11.531 13.812 1 94.62 13 PRO B O 1
ATOM 4367 N N . ALA B 1 14 ? -11.461 11.234 15.633 1 94.94 14 ALA B N 1
ATOM 4368 C CA . ALA B 1 14 ? -12.352 10.188 16.125 1 94.94 14 ALA B CA 1
ATOM 4369 C C . ALA B 1 14 ? -13.789 10.688 16.219 1 94.94 14 ALA B C 1
ATOM 4371 O O . ALA B 1 14 ? -14.727 9.977 15.859 1 94.94 14 ALA B O 1
ATOM 4372 N N . CYS B 1 15 ? -14 11.883 16.578 1 93.19 15 CYS B N 1
ATOM 4373 C CA . CYS B 1 15 ? -15.32 12.422 16.875 1 93.19 15 CYS B CA 1
ATOM 4374 C C . CYS B 1 15 ? -16.125 12.617 15.586 1 93.19 15 CYS B C 1
ATOM 4376 O O . CYS B 1 15 ? -17.344 12.727 15.625 1 93.19 15 CYS B O 1
ATOM 4378 N N . VAL B 1 16 ? -15.438 12.672 14.469 1 95 16 VAL B N 1
ATOM 4379 C CA . VAL B 1 16 ? -16.172 12.906 13.227 1 95 16 VAL B CA 1
ATOM 4380 C C . VAL B 1 16 ? -16.156 11.641 12.367 1 95 16 VAL B C 1
ATOM 4382 O O . VAL B 1 16 ? -17.047 11.422 11.555 1 95 16 VAL B O 1
ATOM 4385 N N . ALA B 1 17 ? -15.164 10.82 12.562 1 97.19 17 ALA B N 1
ATOM 4386 C CA . ALA B 1 17 ? -14.961 9.68 11.68 1 97.19 17 ALA B CA 1
ATOM 4387 C C . ALA B 1 17 ? -15.609 8.422 12.25 1 97.19 17 ALA B C 1
ATOM 4389 O O . ALA B 1 17 ? -16 7.52 11.5 1 97.19 17 ALA B O 1
ATOM 4390 N N . PHE B 1 18 ? -15.75 8.367 13.547 1 97.25 18 PHE B N 1
ATOM 4391 C CA . PHE B 1 18 ? -16.234 7.137 14.164 1 97.25 18 PHE B CA 1
ATOM 4392 C C . PHE B 1 18 ? -17.672 7.305 14.656 1 97.25 18 PHE B C 1
ATOM 4394 O O . PHE B 1 18 ? -18.078 8.406 15.023 1 97.25 18 PHE B O 1
ATOM 4401 N N . HIS B 1 19 ? -18.422 6.234 14.656 1 96.5 19 HIS B N 1
ATOM 4402 C CA . HIS B 1 19 ? -19.812 6.277 15.078 1 96.5 19 HIS B CA 1
ATOM 4403 C C . HIS B 1 19 ? -19.922 6.324 16.594 1 96.5 19 HIS B C 1
ATOM 4405 O O . HIS B 1 19 ? -19.922 5.285 17.266 1 96.5 19 HIS B O 1
ATOM 4411 N N . LYS B 1 20 ? -20.25 7.398 17.109 1 94.88 20 LYS B N 1
ATOM 4412 C CA . LYS B 1 20 ? -20.219 7.668 18.547 1 94.88 20 LYS B CA 1
ATOM 4413 C C . LYS B 1 20 ? -21.188 6.773 19.297 1 94.88 20 LYS B C 1
ATOM 4415 O O . LYS B 1 20 ? -20.797 6.09 20.25 1 94.88 20 LYS B O 1
ATOM 4420 N N . PRO B 1 21 ? -22.422 6.609 18.844 1 94.25 21 PRO B N 1
ATOM 4421 C CA . PRO B 1 21 ? -23.359 5.805 19.625 1 94.25 21 PRO B CA 1
ATOM 4422 C C . PRO B 1 21 ? -22.938 4.34 19.719 1 94.25 21 PRO B C 1
ATOM 4424 O O . PRO B 1 21 ? -23.016 3.742 20.797 1 94.25 21 PRO B O 1
ATOM 4427 N N . SER B 1 22 ? -22.484 3.836 18.641 1 93.31 22 SER B N 1
ATOM 4428 C CA . SER B 1 22 ? -22.094 2.43 18.656 1 93.31 22 SER B CA 1
ATOM 4429 C C . SER B 1 22 ? -20.875 2.205 19.531 1 93.31 22 SER B C 1
ATOM 4431 O O . SER B 1 22 ? -20.797 1.207 20.25 1 93.31 22 SER B O 1
ATOM 4433 N N . PHE B 1 23 ? -20 3.109 19.484 1 94 23 PHE B N 1
ATOM 4434 C CA . PHE B 1 23 ? -18.781 2.982 20.266 1 94 23 PHE B CA 1
ATOM 4435 C C . PHE B 1 23 ? -19.078 3.107 21.75 1 94 23 PHE B C 1
ATOM 4437 O O . PHE B 1 23 ? -18.562 2.342 22.562 1 94 23 PHE B O 1
ATOM 4444 N N . LEU B 1 24 ? -19.938 4.043 22.094 1 93.62 24 LEU B N 1
ATOM 4445 C CA . LEU B 1 24 ? -20.297 4.242 23.5 1 93.62 24 LEU B CA 1
ATOM 4446 C C . LEU B 1 24 ? -21.031 3.025 24.047 1 93.62 24 LEU B C 1
ATOM 4448 O O . LEU B 1 24 ? -20.812 2.619 25.188 1 93.62 24 LEU B O 1
ATOM 4452 N N . GLN B 1 25 ? -21.828 2.457 23.203 1 93.38 25 GLN B N 1
ATOM 4453 C CA . GLN B 1 25 ? -22.531 1.25 23.625 1 93.38 25 GLN B CA 1
ATOM 4454 C C . GLN B 1 25 ? -21.562 0.085 23.812 1 93.38 25 GLN B C 1
ATOM 4456 O O . GLN B 1 25 ? -21.672 -0.655 24.797 1 93.38 25 GLN B O 1
ATOM 4461 N N . GLN B 1 26 ? -20.656 -0.01 22.906 1 93.81 26 GLN B N 1
ATOM 4462 C CA . GLN B 1 26 ? -19.672 -1.091 23 1 93.81 26 GLN B CA 1
ATOM 4463 C C . GLN B 1 26 ? -18.75 -0.904 24.203 1 93.81 26 GLN B C 1
ATOM 4465 O O . GLN B 1 26 ? -18.344 -1.879 24.828 1 93.81 26 GLN B O 1
ATOM 4470 N N . LEU B 1 27 ? -18.438 0.304 24.469 1 91.69 27 LEU B N 1
ATOM 4471 C CA . LEU B 1 27 ? -17.609 0.611 25.625 1 91.69 27 LEU B CA 1
ATOM 4472 C C . LEU B 1 27 ? -18.328 0.262 26.922 1 91.69 27 LEU B C 1
ATOM 4474 O O . LEU B 1 27 ? -17.734 -0.324 27.828 1 91.69 27 LEU B O 1
ATOM 4478 N N . LYS B 1 28 ? -19.594 0.584 27.016 1 91.12 28 LYS B N 1
ATOM 4479 C CA . LYS B 1 28 ? -20.391 0.305 28.203 1 91.12 28 LYS B CA 1
ATOM 4480 C C . LYS B 1 28 ? -20.531 -1.197 28.438 1 91.12 28 LYS B C 1
ATOM 4482 O O . LYS B 1 28 ? -20.516 -1.663 29.578 1 91.12 28 LYS B O 1
ATOM 4487 N N . ASN B 1 29 ? -20.562 -1.947 27.344 1 92.5 29 ASN B N 1
ATOM 4488 C CA . ASN B 1 29 ? -20.75 -3.393 27.422 1 92.5 29 ASN B CA 1
ATOM 4489 C C . ASN B 1 29 ? -19.422 -4.133 27.422 1 92.5 29 ASN B C 1
ATOM 4491 O O . ASN B 1 29 ? -19.391 -5.363 27.359 1 92.5 29 ASN B O 1
ATOM 4495 N N . ALA B 1 30 ? -18.359 -3.424 27.406 1 89.94 30 ALA B N 1
ATOM 4496 C CA . ALA B 1 30 ? -17.016 -3.996 27.344 1 89.94 30 ALA B CA 1
ATOM 4497 C C . ALA B 1 30 ? -16.844 -4.898 26.125 1 89.94 30 ALA B C 1
ATOM 4499 O O . ALA B 1 30 ? -16.234 -5.965 26.219 1 89.94 30 ALA B O 1
ATOM 4500 N N . ALA B 1 31 ? -17.438 -4.434 25.031 1 90.69 31 ALA B N 1
ATOM 4501 C CA . ALA B 1 31 ? -17.438 -5.234 23.812 1 90.69 31 ALA B CA 1
ATOM 4502 C C . ALA B 1 31 ? -16.547 -4.609 22.734 1 90.69 31 ALA B C 1
ATOM 4504 O O . ALA B 1 31 ? -16.359 -5.176 21.656 1 90.69 31 ALA B O 1
ATOM 4505 N N . LEU B 1 32 ? -15.977 -3.531 23.094 1 92.06 32 LEU B N 1
ATOM 4506 C CA . LEU B 1 32 ? -15.133 -2.844 22.125 1 92.06 32 LEU B CA 1
ATOM 4507 C C . LEU B 1 32 ? -13.852 -3.631 21.859 1 92.06 32 LEU B C 1
ATOM 4509 O O . LEU B 1 32 ? -13.258 -4.176 22.797 1 92.06 32 LEU B O 1
ATOM 4513 N N . ASP B 1 33 ? -13.445 -3.693 20.594 1 92.31 33 ASP B N 1
ATOM 4514 C CA . ASP B 1 33 ? -12.203 -4.375 20.234 1 92.31 33 ASP B CA 1
ATOM 4515 C C . ASP B 1 33 ? -11.031 -3.861 21.062 1 92.31 33 ASP B C 1
ATOM 4517 O O . ASP B 1 33 ? -10.844 -2.65 21.203 1 92.31 33 ASP B O 1
ATOM 4521 N N . PRO B 1 34 ? -10.273 -4.773 21.578 1 94.75 34 PRO B N 1
ATOM 4522 C CA . PRO B 1 34 ? -9.125 -4.344 22.375 1 94.75 34 PRO B CA 1
ATOM 4523 C C . PRO B 1 34 ? -8.18 -3.422 21.609 1 94.75 34 PRO B C 1
ATOM 4525 O O . PRO B 1 34 ? -7.586 -2.516 22.203 1 94.75 34 PRO B O 1
ATOM 4528 N N . SER B 1 35 ? -7.977 -3.693 20.344 1 96.81 35 SER B N 1
ATOM 4529 C CA . SER B 1 35 ? -7.137 -2.805 19.547 1 96.81 35 SER B CA 1
ATOM 4530 C C . SER B 1 35 ? -7.648 -1.369 19.578 1 96.81 35 SER B C 1
ATOM 4532 O O . SER B 1 35 ? -6.871 -0.43 19.75 1 96.81 35 SER B O 1
ATOM 4534 N N . MET B 1 36 ? -8.961 -1.205 19.578 1 96.75 36 MET B N 1
ATOM 4535 C CA . MET B 1 36 ? -9.562 0.123 19.578 1 96.75 36 MET B CA 1
ATOM 4536 C C . MET B 1 36 ? -9.445 0.774 20.953 1 96.75 36 MET B C 1
ATOM 4538 O O . MET B 1 36 ? -9.172 1.971 21.047 1 96.75 36 MET B O 1
ATOM 4542 N N . VAL B 1 37 ? -9.625 -0.034 21.969 1 96.5 37 VAL B N 1
ATOM 4543 C CA . VAL B 1 37 ? -9.5 0.499 23.328 1 96.5 37 VAL B CA 1
ATOM 4544 C C . VAL B 1 37 ? -8.109 1.086 23.531 1 96.5 37 VAL B C 1
ATOM 4546 O O . VAL B 1 37 ? -7.965 2.227 23.969 1 96.5 37 VAL B O 1
ATOM 4549 N N . HIS B 1 38 ? -7.133 0.365 23.125 1 97.19 38 HIS B N 1
ATOM 4550 C CA . HIS B 1 38 ? -5.758 0.802 23.344 1 97.19 38 HIS B CA 1
ATOM 4551 C C . HIS B 1 38 ? -5.387 1.942 22.406 1 97.19 38 HIS B C 1
ATOM 4553 O O . HIS B 1 38 ? -4.598 2.818 22.766 1 97.19 38 HIS B O 1
ATOM 4559 N N . ALA B 1 39 ? -5.961 1.953 21.219 1 97.88 39 ALA B N 1
ATOM 4560 C CA . ALA B 1 39 ? -5.719 3.07 20.312 1 97.88 39 ALA B CA 1
ATOM 4561 C C . ALA B 1 39 ? -6.32 4.363 20.844 1 97.88 39 ALA B C 1
ATOM 4563 O O . ALA B 1 39 ? -5.711 5.43 20.75 1 97.88 39 ALA B O 1
ATOM 4564 N N . LEU B 1 40 ? -7.539 4.227 21.438 1 96.69 40 LEU B N 1
ATOM 4565 C CA . LEU B 1 40 ? -8.18 5.387 22.047 1 96.69 40 LEU B CA 1
ATOM 4566 C C . LEU B 1 40 ? -7.387 5.871 23.25 1 96.69 40 LEU B C 1
ATOM 4568 O O . LEU B 1 40 ? -7.219 7.078 23.453 1 96.69 40 LEU B O 1
ATOM 4572 N N . LEU B 1 41 ? -6.883 4.949 24 1 95.06 41 LEU B N 1
ATOM 4573 C CA . LEU B 1 41 ? -6.074 5.316 25.156 1 95.06 41 LEU B CA 1
ATOM 4574 C C . LEU B 1 41 ? -4.762 5.953 24.719 1 95.06 41 LEU B C 1
ATOM 4576 O O . LEU B 1 41 ? -4.238 6.836 25.406 1 95.06 41 LEU B O 1
ATOM 4580 N N . THR B 1 42 ? -4.207 5.488 23.578 1 95.56 42 THR B N 1
ATOM 4581 C CA . THR B 1 42 ? -3.023 6.125 23 1 95.56 42 THR B CA 1
ATOM 4582 C C . THR B 1 42 ? -3.275 7.609 22.75 1 95.56 42 THR B C 1
ATOM 4584 O O . THR B 1 42 ? -2.457 8.453 23.125 1 95.56 42 THR B O 1
ATOM 4587 N N . THR B 1 43 ? -4.414 7.938 22.234 1 93.56 43 THR B N 1
ATOM 4588 C CA . THR B 1 43 ? -4.785 9.312 21.938 1 93.56 43 THR B CA 1
ATOM 4589 C C . THR B 1 43 ? -5.09 10.078 23.219 1 93.56 43 THR B C 1
ATOM 4591 O O . THR B 1 43 ? -4.668 11.227 23.375 1 93.56 43 THR B O 1
ATOM 4594 N N . ALA B 1 44 ? -5.727 9.414 24.125 1 91.62 44 ALA B N 1
ATOM 4595 C CA . ALA B 1 44 ? -6.152 10.039 25.375 1 91.62 44 ALA B CA 1
ATOM 4596 C C . ALA B 1 44 ? -4.953 10.406 26.234 1 91.62 44 ALA B C 1
ATOM 4598 O O . ALA B 1 44 ? -4.992 11.398 26.969 1 91.62 44 ALA B O 1
ATOM 4599 N N . SER B 1 45 ? -3.9 9.664 26.156 1 89.5 45 SER B N 1
ATOM 4600 C CA . SER B 1 45 ? -2.732 9.867 27 1 89.5 45 SER B CA 1
ATOM 4601 C C . SER B 1 45 ? -2.084 11.227 26.75 1 89.5 45 SER B C 1
ATOM 4603 O O . SER B 1 45 ? -1.441 11.789 27.625 1 89.5 45 SER B O 1
ATOM 4605 N N . ARG B 1 46 ? -2.291 11.734 25.656 1 84.69 46 ARG B N 1
ATOM 4606 C CA . ARG B 1 46 ? -1.704 13.023 25.312 1 84.69 46 ARG B CA 1
ATOM 4607 C C . ARG B 1 46 ? -2.584 14.172 25.812 1 84.69 46 ARG B C 1
ATOM 4609 O O . ARG B 1 46 ? -2.129 15.312 25.922 1 84.69 46 ARG B O 1
ATOM 4616 N N . LEU B 1 47 ? -3.773 13.812 26.094 1 78 47 LEU B N 1
ATOM 4617 C CA . LEU B 1 47 ? -4.754 14.828 26.453 1 78 47 LEU B CA 1
ATOM 4618 C C . LEU B 1 47 ? -4.879 14.961 27.969 1 78 47 LEU B C 1
ATOM 4620 O O . LEU B 1 47 ? -5.461 15.93 28.469 1 78 47 LEU B O 1
ATOM 4624 N N . ILE B 1 48 ? -4.277 13.914 28.609 1 70.88 48 ILE B N 1
ATOM 4625 C CA . ILE B 1 48 ? -4.551 13.898 30.047 1 70.88 48 ILE B CA 1
ATOM 4626 C C . ILE B 1 48 ? -3.246 14.047 30.828 1 70.88 48 ILE B C 1
ATOM 4628 O O . ILE B 1 48 ? -2.27 13.344 30.547 1 70.88 48 ILE B O 1
ATOM 4632 N N . ARG B 1 49 ? -3.199 14.875 31.734 1 62.34 49 ARG B N 1
ATOM 4633 C CA . ARG B 1 49 ? -2.043 15.188 32.562 1 62.34 49 ARG B CA 1
ATOM 4634 C C . ARG B 1 49 ? -1.712 14.031 33.5 1 62.34 49 ARG B C 1
ATOM 4636 O O . ARG B 1 49 ? -0.555 13.844 33.906 1 62.34 49 ARG B O 1
ATOM 4643 N N . ARG B 1 50 ? -2.703 13.297 33.844 1 58.19 50 ARG B N 1
ATOM 4644 C CA . ARG B 1 50 ? -2.557 12.281 34.875 1 58.19 50 ARG B CA 1
ATOM 4645 C C . ARG B 1 50 ? -1.488 11.258 34.469 1 58.19 50 ARG B C 1
ATOM 4647 O O . ARG B 1 50 ? -0.855 10.656 35.344 1 58.19 50 ARG B O 1
ATOM 4654 N N . TYR B 1 51 ? -1.38 10.93 33.25 1 56.94 51 TYR B N 1
ATOM 4655 C CA . TYR B 1 51 ? -0.435 9.891 32.844 1 56.94 51 TYR B CA 1
ATOM 4656 C C . TYR B 1 51 ? 0.999 10.406 32.906 1 56.94 51 TYR B C 1
ATOM 4658 O O . TYR B 1 51 ? 1.941 9.672 32.625 1 56.94 51 TYR B O 1
ATOM 4666 N N . GLY B 1 52 ? 1.29 11.633 33.406 1 50.5 52 GLY B N 1
ATOM 4667 C CA . GLY B 1 52 ? 2.58 12.305 33.406 1 50.5 52 GLY B CA 1
ATOM 4668 C C . GLY B 1 52 ? 3.498 11.828 34.5 1 50.5 52 GLY B C 1
ATOM 4669 O O . GLY B 1 52 ? 4.613 12.328 34.656 1 50.5 52 GLY B O 1
ATOM 4670 N N . SER B 1 53 ? 3.018 11.102 35.438 1 47.06 53 SER B N 1
ATOM 4671 C CA . SER B 1 53 ? 4.062 10.898 36.438 1 47.06 53 SER B CA 1
ATOM 4672 C C . SER B 1 53 ? 5.328 10.336 35.781 1 47.06 53 SER B C 1
ATOM 4674 O O . SER B 1 53 ? 6.391 10.961 35.844 1 47.06 53 SER B O 1
ATOM 4676 N N . HIS B 1 54 ? 5.441 9.016 35.656 1 45 54 HIS B N 1
ATOM 4677 C CA . HIS B 1 54 ? 6.645 8.281 35.281 1 45 54 HIS B CA 1
ATOM 4678 C C . HIS B 1 54 ? 6.766 8.148 33.75 1 45 54 HIS B C 1
ATOM 4680 O O . HIS B 1 54 ? 6.266 7.184 33.188 1 45 54 HIS B O 1
ATOM 4686 N N . GLY B 1 55 ? 7.477 9.172 33 1 57.03 55 GLY B N 1
ATOM 4687 C CA . GLY B 1 55 ? 7.902 9.305 31.625 1 57.03 55 GLY B CA 1
ATOM 4688 C C . GLY B 1 55 ? 6.934 10.117 30.766 1 57.03 55 GLY B C 1
ATOM 4689 O O . GLY B 1 55 ? 7.172 10.328 29.578 1 57.03 55 GLY B O 1
ATOM 4690 N N . GLY B 1 56 ? 5.754 10.688 31.422 1 69.81 56 GLY B N 1
ATOM 4691 C CA . GLY B 1 56 ? 4.875 11.703 30.859 1 69.81 56 GLY B CA 1
ATOM 4692 C C . GLY B 1 56 ? 3.857 11.141 29.891 1 69.81 56 GLY B C 1
ATOM 4693 O O . GLY B 1 56 ? 3.67 9.922 29.812 1 69.81 56 GLY B O 1
ATOM 4694 N N . GLY B 1 57 ? 2.941 11.875 29.297 1 78.88 57 GLY B N 1
ATOM 4695 C CA . GLY B 1 57 ? 1.909 11.57 28.312 1 78.88 57 GLY B CA 1
ATOM 4696 C C . GLY B 1 57 ? 2.438 10.828 27.109 1 78.88 57 GLY B C 1
ATOM 4697 O O . GLY B 1 57 ? 1.78 9.922 26.578 1 78.88 57 GLY B O 1
ATOM 4698 N N . THR B 1 58 ? 3.627 10.977 26.844 1 81.69 58 THR B N 1
ATOM 4699 C CA . THR B 1 58 ? 4.223 10.375 25.656 1 81.69 58 THR B CA 1
ATOM 4700 C C . THR B 1 58 ? 4.566 8.914 25.906 1 81.69 58 THR B C 1
ATOM 4702 O O . THR B 1 58 ? 4.336 8.055 25.047 1 81.69 58 THR B O 1
ATOM 4705 N N . ALA B 1 59 ? 5.105 8.648 27.031 1 85.56 59 ALA B N 1
ATOM 4706 C CA . ALA B 1 59 ? 5.465 7.27 27.359 1 85.56 59 ALA B CA 1
ATOM 4707 C C . ALA B 1 59 ? 4.223 6.391 27.469 1 85.56 59 ALA B C 1
ATOM 4709 O O . ALA B 1 59 ? 4.234 5.234 27.047 1 85.56 59 ALA B O 1
ATOM 4710 N N . ALA B 1 60 ? 3.223 6.965 28.125 1 90.81 60 ALA B N 1
ATOM 4711 C CA . ALA B 1 60 ? 1.964 6.23 28.219 1 90.81 60 ALA B CA 1
ATOM 4712 C C . ALA B 1 60 ? 1.378 5.969 26.828 1 90.81 60 ALA B C 1
ATOM 4714 O O . ALA B 1 60 ? 0.868 4.879 26.562 1 90.81 60 ALA B O 1
ATOM 4715 N N . ALA B 1 61 ? 1.43 6.984 26.016 1 93.31 61 ALA B N 1
ATOM 4716 C CA . ALA B 1 61 ? 0.926 6.832 24.656 1 93.31 61 ALA B CA 1
ATOM 4717 C C . ALA B 1 61 ? 1.661 5.715 23.922 1 93.31 61 ALA B C 1
ATOM 4719 O O . ALA B 1 61 ? 1.038 4.898 23.234 1 93.31 61 ALA B O 1
ATOM 4720 N N . GLU B 1 62 ? 2.924 5.613 24.125 1 92.62 62 GLU B N 1
ATOM 4721 C CA . GLU B 1 62 ? 3.725 4.582 23.469 1 92.62 62 GLU B CA 1
ATOM 4722 C C . GLU B 1 62 ? 3.344 3.191 23.969 1 92.62 62 GLU B C 1
ATOM 4724 O O . GLU B 1 62 ? 3.291 2.238 23.188 1 92.62 62 GLU B O 1
ATOM 4729 N N . HIS B 1 63 ? 3.139 3.158 25.203 1 93.69 63 HIS B N 1
ATOM 4730 C CA . HIS B 1 63 ? 2.756 1.889 25.812 1 93.69 63 HIS B CA 1
ATOM 4731 C C . HIS B 1 63 ? 1.448 1.369 25.219 1 93.69 63 HIS B C 1
ATOM 4733 O O . HIS B 1 63 ? 1.361 0.206 24.828 1 93.69 63 HIS B O 1
ATOM 4739 N N . PHE B 1 64 ? 0.469 2.197 25.172 1 95.88 64 PHE B N 1
ATOM 4740 C CA . PHE B 1 64 ? -0.833 1.792 24.656 1 95.88 64 PHE B CA 1
ATOM 4741 C C . PHE B 1 64 ? -0.766 1.538 23.156 1 95.88 64 PHE B C 1
ATOM 4743 O O . PHE B 1 64 ? -1.461 0.662 22.641 1 95.88 64 PHE B O 1
ATOM 4750 N N . ALA B 1 65 ? 0.072 2.314 22.484 1 96.94 65 ALA B N 1
ATOM 4751 C CA . ALA B 1 65 ? 0.236 2.123 21.047 1 96.94 65 ALA B CA 1
ATOM 4752 C C . ALA B 1 65 ? 0.811 0.742 20.734 1 96.94 65 ALA B C 1
ATOM 4754 O O . ALA B 1 65 ? 0.368 0.073 19.797 1 96.94 65 ALA B O 1
ATOM 4755 N N . GLN B 1 66 ? 1.735 0.328 21.531 1 94.94 66 GLN B N 1
ATOM 4756 C CA . GLN B 1 66 ? 2.334 -0.989 21.344 1 94.94 66 GLN B CA 1
ATOM 4757 C C . GLN B 1 66 ? 1.307 -2.096 21.562 1 94.94 66 GLN B C 1
ATOM 4759 O O . GLN B 1 66 ? 1.266 -3.068 20.797 1 94.94 66 GLN B O 1
ATOM 4764 N N . LYS B 1 67 ? 0.546 -1.939 22.5 1 96.75 67 LYS B N 1
ATOM 4765 C CA . LYS B 1 67 ? -0.493 -2.932 22.766 1 96.75 67 LYS B CA 1
ATOM 4766 C C . LYS B 1 67 ? -1.505 -2.984 21.625 1 96.75 67 LYS B C 1
ATOM 4768 O O . LYS B 1 67 ? -1.897 -4.07 21.188 1 96.75 67 LYS B O 1
ATOM 4773 N N . ALA B 1 68 ? -1.948 -1.781 21.219 1 97.62 68 ALA B N 1
ATOM 4774 C CA . ALA B 1 68 ? -2.893 -1.723 20.094 1 97.62 68 ALA B CA 1
ATOM 4775 C C . ALA B 1 68 ? -2.324 -2.406 18.859 1 97.62 68 ALA B C 1
ATOM 4777 O O . ALA B 1 68 ? -3.018 -3.182 18.203 1 97.62 68 ALA B O 1
ATOM 4778 N N . SER B 1 69 ? -1.091 -2.158 18.578 1 95.94 69 SER B N 1
ATOM 4779 C CA . SER B 1 69 ? -0.434 -2.74 17.422 1 95.94 69 SER B CA 1
ATOM 4780 C C . SER B 1 69 ? -0.395 -4.262 17.5 1 95.94 69 SER B C 1
ATOM 4782 O O . SER B 1 69 ? -0.625 -4.953 16.516 1 95.94 69 SER B O 1
ATOM 4784 N N . ASN B 1 70 ? -0.122 -4.734 18.656 1 93.88 70 ASN B N 1
ATOM 4785 C CA . ASN B 1 70 ? -0.07 -6.18 18.859 1 93.88 70 ASN B CA 1
ATOM 4786 C C . ASN B 1 70 ? -1.421 -6.832 18.594 1 93.88 70 ASN B C 1
ATOM 4788 O O . ASN B 1 70 ? -1.489 -7.883 17.953 1 93.88 70 ASN B O 1
ATOM 4792 N N . PHE B 1 71 ? -2.439 -6.195 19.031 1 95.75 71 PHE B N 1
ATOM 4793 C CA . PHE B 1 71 ? -3.771 -6.742 18.812 1 95.75 71 PHE B CA 1
ATOM 4794 C C . PHE B 1 71 ? -4.129 -6.711 17.328 1 95.75 71 PHE B C 1
ATOM 4796 O O . PHE B 1 71 ? -4.746 -7.645 16.812 1 95.75 71 PHE B O 1
ATOM 4803 N N . ILE B 1 72 ? -3.764 -5.641 16.656 1 95.81 72 ILE B N 1
ATOM 4804 C CA . ILE B 1 72 ? -4.055 -5.52 15.242 1 95.81 72 ILE B CA 1
ATOM 4805 C C . ILE B 1 72 ? -3.326 -6.617 14.469 1 95.81 72 ILE B C 1
ATOM 4807 O O . ILE B 1 72 ? -3.902 -7.242 13.57 1 95.81 72 ILE B O 1
ATOM 4811 N N . MET B 1 73 ? -2.123 -6.863 14.859 1 90.69 73 MET B N 1
ATOM 4812 C CA . MET B 1 73 ? -1.315 -7.871 14.18 1 90.69 73 MET B CA 1
ATOM 4813 C C . MET B 1 73 ? -1.92 -9.258 14.344 1 90.69 73 MET B C 1
ATOM 4815 O O . MET B 1 73 ? -1.846 -10.086 13.438 1 90.69 73 MET B O 1
ATOM 4819 N N . GLN B 1 74 ? -2.551 -9.43 15.383 1 89.81 74 GLN B N 1
ATOM 4820 C CA . GLN B 1 74 ? -3.16 -10.719 15.664 1 89.81 74 GLN B CA 1
ATOM 4821 C C . GLN B 1 74 ? -4.43 -10.922 14.836 1 89.81 74 GLN B C 1
ATOM 4823 O O . GLN B 1 74 ? -4.828 -12.055 14.562 1 89.81 74 GLN B O 1
ATOM 4828 N N . SER B 1 75 ? -4.965 -9.82 14.422 1 91.88 75 SER B N 1
ATOM 4829 C CA . SER B 1 75 ? -6.242 -9.906 13.719 1 91.88 75 SER B CA 1
ATOM 4830 C C . SER B 1 75 ? -6.062 -9.711 12.219 1 91.88 75 SER B C 1
ATOM 4832 O O . SER B 1 75 ? -7.031 -9.453 11.5 1 91.88 75 SER B O 1
ATOM 4834 N N . LEU B 1 76 ? -4.949 -9.906 11.672 1 91.44 76 LEU B N 1
ATOM 4835 C CA . LEU B 1 76 ? -4.672 -9.531 10.289 1 91.44 76 LEU B CA 1
ATOM 4836 C C . LEU B 1 76 ? -5.383 -10.469 9.32 1 91.44 76 LEU B C 1
ATOM 4838 O O . LEU B 1 76 ? -5.676 -10.094 8.18 1 91.44 76 LEU B O 1
ATOM 4842 N N . ASP B 1 77 ? -5.703 -11.648 9.766 1 90 77 ASP B N 1
ATOM 4843 C CA . ASP B 1 77 ? -6.383 -12.594 8.883 1 90 77 ASP B CA 1
ATOM 4844 C C . ASP B 1 77 ? -7.832 -12.18 8.648 1 90 77 ASP B C 1
ATOM 4846 O O . ASP B 1 77 ? -8.406 -12.492 7.602 1 90 77 ASP B O 1
ATOM 4850 N N . HIS B 1 78 ? -8.367 -11.516 9.641 1 90.38 78 HIS B N 1
ATOM 4851 C CA . HIS B 1 78 ? -9.734 -11.016 9.57 1 90.38 78 HIS B CA 1
ATOM 4852 C C . HIS B 1 78 ? -9.852 -9.641 10.219 1 90.38 78 HIS B C 1
ATOM 4854 O O . HIS B 1 78 ? -10.438 -9.508 11.297 1 90.38 78 HIS B O 1
ATOM 4860 N N . PRO B 1 79 ? -9.344 -8.727 9.461 1 93.06 79 PRO B N 1
ATOM 4861 C CA . PRO B 1 79 ? -9.367 -7.395 10.062 1 93.06 79 PRO B CA 1
ATOM 4862 C C . PRO B 1 79 ? -10.789 -6.852 10.227 1 93.06 79 PRO B C 1
ATOM 4864 O O . PRO B 1 79 ? -11.594 -6.934 9.305 1 93.06 79 PRO B O 1
ATOM 4867 N N . SER B 1 80 ? -11.055 -6.391 11.398 1 94.5 80 SER B N 1
ATOM 4868 C CA . SER B 1 80 ? -12.328 -5.723 11.648 1 94.5 80 SER B CA 1
ATOM 4869 C C . SER B 1 80 ? -12.242 -4.234 11.32 1 94.5 80 SER B C 1
ATOM 4871 O O . SER B 1 80 ? -11.148 -3.695 11.141 1 94.5 80 SER B O 1
ATOM 4873 N N . LEU B 1 81 ? -13.367 -3.646 11.234 1 95.62 81 LEU B N 1
ATOM 4874 C CA . LEU B 1 81 ? -13.383 -2.203 11.031 1 95.62 81 LEU B CA 1
ATOM 4875 C C . LEU B 1 81 ? -12.719 -1.482 12.195 1 95.62 81 LEU B C 1
ATOM 4877 O O . LEU B 1 81 ? -12.016 -0.49 12 1 95.62 81 LEU B O 1
ATOM 4881 N N . GLY B 1 82 ? -12.961 -2.02 13.398 1 96.31 82 GLY B N 1
ATOM 4882 C CA . GLY B 1 82 ? -12.32 -1.469 14.586 1 96.31 82 GLY B CA 1
ATOM 4883 C C . GLY B 1 82 ? -10.805 -1.505 14.516 1 96.31 82 GLY B C 1
ATOM 4884 O O . GLY B 1 82 ? -10.133 -0.561 14.938 1 96.31 82 GLY B O 1
ATOM 4885 N N . ASP B 1 83 ? -10.25 -2.537 13.953 1 97.75 83 ASP B N 1
ATOM 4886 C CA . ASP B 1 83 ? -8.805 -2.65 13.789 1 97.75 83 ASP B CA 1
ATOM 4887 C C . ASP B 1 83 ? -8.273 -1.575 12.844 1 97.75 83 ASP B C 1
ATOM 4889 O O . ASP B 1 83 ? -7.223 -0.987 13.094 1 97.75 83 ASP B O 1
ATOM 4893 N N . ILE B 1 84 ? -8.953 -1.397 11.742 1 98.25 84 ILE B N 1
ATOM 4894 C CA . ILE B 1 84 ? -8.539 -0.418 10.742 1 98.25 84 ILE B CA 1
ATOM 4895 C C . ILE B 1 84 ? -8.578 0.984 11.352 1 98.25 84 ILE B C 1
ATOM 4897 O O . ILE B 1 84 ? -7.637 1.765 11.188 1 98.25 84 ILE B O 1
ATOM 4901 N N . GLN B 1 85 ? -9.648 1.281 12.031 1 98.38 85 GLN B N 1
ATOM 4902 C CA . GLN B 1 85 ? -9.805 2.58 12.68 1 98.38 85 GLN B CA 1
ATOM 4903 C C . GLN B 1 85 ? -8.727 2.789 13.742 1 98.38 85 GLN B C 1
ATOM 4905 O O . GLN B 1 85 ? -8.164 3.881 13.852 1 98.38 85 GLN B O 1
ATOM 4910 N N . ALA B 1 86 ? -8.484 1.765 14.523 1 98.44 86 ALA B N 1
ATOM 4911 C CA . ALA B 1 86 ? -7.414 1.824 15.516 1 98.44 86 ALA B CA 1
ATOM 4912 C C . ALA B 1 86 ? -6.07 2.125 14.859 1 98.44 86 ALA B C 1
ATOM 4914 O O . ALA B 1 86 ? -5.289 2.934 15.367 1 98.44 86 ALA B O 1
ATOM 4915 N N . LEU B 1 87 ? -5.816 1.49 13.773 1 98.44 87 LEU B N 1
ATOM 4916 C CA . LEU B 1 87 ? -4.559 1.698 13.07 1 98.44 87 LEU B CA 1
ATOM 4917 C C . LEU B 1 87 ? -4.441 3.137 12.578 1 98.44 87 LEU B C 1
ATOM 4919 O O . LEU B 1 87 ? -3.352 3.713 12.578 1 98.44 87 LEU B O 1
ATOM 4923 N N . CYS B 1 88 ? -5.512 3.744 12.172 1 98.69 88 CYS B N 1
ATOM 4924 C CA . CYS B 1 88 ? -5.492 5.145 11.766 1 98.69 88 CYS B CA 1
ATOM 4925 C C . CYS B 1 88 ? -5.066 6.043 12.922 1 98.69 88 CYS B C 1
ATOM 4927 O O . CYS B 1 88 ? -4.297 6.988 12.727 1 98.69 88 CYS B O 1
ATOM 4929 N N . LEU B 1 89 ? -5.59 5.738 14.07 1 98.38 89 LEU B N 1
ATOM 4930 C CA . LEU B 1 89 ? -5.18 6.508 15.242 1 98.38 89 LEU B CA 1
ATOM 4931 C C . LEU B 1 89 ? -3.697 6.305 15.531 1 98.38 89 LEU B C 1
ATOM 4933 O O . LEU B 1 89 ? -3.004 7.246 15.922 1 98.38 89 LEU B O 1
ATOM 4937 N N . LEU B 1 90 ? -3.225 5.105 15.312 1 98.19 90 LEU B N 1
ATOM 4938 C CA . LEU B 1 90 ? -1.808 4.828 15.523 1 98.19 90 LEU B CA 1
ATOM 4939 C C . LEU B 1 90 ? -0.95 5.57 14.5 1 98.19 90 LEU B C 1
ATOM 4941 O O . LEU B 1 90 ? 0.167 5.988 14.812 1 98.19 90 LEU B O 1
ATOM 4945 N N . VAL B 1 91 ? -1.434 5.715 13.305 1 98.25 91 VAL B N 1
ATOM 4946 C CA . VAL B 1 91 ? -0.723 6.492 12.289 1 98.25 91 VAL B CA 1
ATOM 4947 C C . VAL B 1 91 ? -0.511 7.918 12.797 1 98.25 91 VAL B C 1
ATOM 4949 O O . VAL B 1 91 ? 0.59 8.461 12.688 1 98.25 91 VAL B O 1
ATOM 4952 N N . ILE B 1 92 ? -1.534 8.469 13.336 1 97.75 92 ILE B N 1
ATOM 4953 C CA . ILE B 1 92 ? -1.455 9.836 13.836 1 97.75 92 ILE B CA 1
ATOM 4954 C C . ILE B 1 92 ? -0.461 9.898 15 1 97.75 92 ILE B C 1
ATOM 4956 O O . ILE B 1 92 ? 0.335 10.836 15.086 1 97.75 92 ILE B O 1
ATOM 4960 N N . HIS B 1 93 ? -0.517 8.906 15.797 1 96.69 93 HIS B N 1
ATOM 4961 C CA . HIS B 1 93 ? 0.417 8.836 16.922 1 96.69 93 HIS B CA 1
ATOM 4962 C C . HIS B 1 93 ? 1.86 8.781 16.422 1 96.69 93 HIS B C 1
ATOM 4964 O O . HIS B 1 93 ? 2.709 9.547 16.906 1 96.69 93 HIS B O 1
ATOM 4970 N N . GLU B 1 94 ? 2.129 7.883 15.523 1 96.44 94 GLU B N 1
ATOM 4971 C CA . GLU B 1 94 ? 3.486 7.73 15.008 1 96.44 94 GLU B CA 1
ATOM 4972 C C . GLU B 1 94 ? 3.947 8.984 14.273 1 96.44 94 GLU B C 1
ATOM 4974 O O . GLU B 1 94 ? 5.094 9.414 14.43 1 96.44 94 GLU B O 1
ATOM 4979 N N . TRP B 1 95 ? 3.066 9.555 13.508 1 96.38 95 TRP B N 1
ATOM 4980 C CA . TRP B 1 95 ? 3.338 10.812 12.82 1 96.38 95 TRP B CA 1
ATOM 4981 C C . TRP B 1 95 ? 3.738 11.898 13.812 1 96.38 95 TRP B C 1
ATOM 4983 O O . TRP B 1 95 ? 4.773 12.555 13.641 1 96.38 95 TRP B O 1
ATOM 4993 N N . GLY B 1 96 ? 2.982 12.016 14.891 1 95.31 96 GLY B N 1
ATOM 4994 C CA . GLY B 1 96 ? 3.24 13.039 15.891 1 95.31 96 GLY B CA 1
ATOM 4995 C C . GLY B 1 96 ? 4.523 12.805 16.672 1 95.31 96 GLY B C 1
ATOM 4996 O O . GLY B 1 96 ? 5.113 13.742 17.203 1 95.31 96 GLY B O 1
ATOM 4997 N N . CYS B 1 97 ? 4.965 11.586 16.688 1 93.75 97 CYS B N 1
ATOM 4998 C CA . CYS B 1 97 ? 6.184 11.234 17.406 1 93.75 97 CYS B CA 1
ATOM 4999 C C . CYS B 1 97 ? 7.402 11.312 16.484 1 93.75 97 CYS B C 1
ATOM 5001 O O . CYS B 1 97 ? 8.5 10.898 16.859 1 93.75 97 CYS B O 1
ATOM 5003 N N . ARG B 1 98 ? 7.156 11.75 15.289 1 93.25 98 ARG B N 1
ATOM 5004 C CA . ARG B 1 98 ? 8.203 11.945 14.289 1 93.25 98 ARG B CA 1
ATOM 5005 C C . ARG B 1 98 ? 8.727 10.609 13.781 1 93.25 98 ARG B C 1
ATOM 5007 O O . ARG B 1 98 ? 9.898 10.492 13.406 1 93.25 98 ARG B O 1
ATOM 5014 N N . ASN B 1 99 ? 7.953 9.602 13.914 1 93.38 99 ASN B N 1
ATOM 5015 C CA . ASN B 1 99 ? 8.258 8.32 13.297 1 93.38 99 ASN B CA 1
ATOM 5016 C C . ASN B 1 99 ? 7.645 8.211 11.898 1 93.38 99 ASN B C 1
ATOM 5018 O O . ASN B 1 99 ? 6.707 7.441 11.688 1 93.38 99 ASN B O 1
ATOM 5022 N N . ALA B 1 100 ? 8.281 8.898 11 1 92.56 100 ALA B N 1
ATOM 5023 C CA . ALA B 1 100 ? 7.727 9.07 9.664 1 92.56 100 ALA B CA 1
ATOM 5024 C C . ALA B 1 100 ? 7.621 7.73 8.938 1 92.56 100 ALA B C 1
ATOM 5026 O O . ALA B 1 100 ? 6.633 7.469 8.242 1 92.56 100 ALA B O 1
ATOM 5027 N N . VAL B 1 101 ? 8.562 6.871 9.102 1 93.5 101 VAL B N 1
ATOM 5028 C CA . VAL B 1 101 ? 8.602 5.609 8.375 1 93.5 101 VAL B CA 1
ATOM 5029 C C . VAL B 1 101 ? 7.484 4.691 8.867 1 93.5 101 VAL B C 1
ATOM 5031 O O . VAL B 1 101 ? 6.707 4.164 8.07 1 93.5 101 VAL B O 1
ATOM 5034 N N . ARG B 1 102 ? 7.375 4.559 10.125 1 94.5 102 ARG B N 1
ATOM 5035 C CA . ARG B 1 102 ? 6.336 3.707 10.695 1 94.5 102 ARG B CA 1
ATOM 5036 C C . ARG B 1 102 ? 4.945 4.23 10.352 1 94.5 102 ARG B C 1
ATOM 5038 O O . ARG B 1 102 ? 4.035 3.453 10.07 1 94.5 102 ARG B O 1
ATOM 5045 N N . ALA B 1 103 ? 4.805 5.566 10.477 1 96.44 103 ALA B N 1
ATOM 5046 C CA . ALA B 1 103 ? 3.521 6.156 10.102 1 96.44 103 ALA B CA 1
ATOM 5047 C C . ALA B 1 103 ? 3.176 5.832 8.648 1 96.44 103 ALA B C 1
ATOM 5049 O O . ALA B 1 103 ? 2.033 5.488 8.336 1 96.44 103 ALA B O 1
ATOM 5050 N N . TYR B 1 104 ? 4.176 5.922 7.742 1 95.94 104 TYR B N 1
ATOM 5051 C CA . TYR B 1 104 ? 4.012 5.645 6.32 1 95.94 104 TYR B CA 1
ATOM 5052 C C . TYR B 1 104 ? 3.625 4.191 6.086 1 95.94 104 TYR B C 1
ATOM 5054 O O . TYR B 1 104 ? 2.73 3.898 5.289 1 95.94 104 TYR B O 1
ATOM 5062 N N . ILE B 1 105 ? 4.215 3.252 6.793 1 96.19 105 ILE B N 1
ATOM 5063 C CA . ILE B 1 105 ? 3.961 1.823 6.645 1 96.19 105 ILE B CA 1
ATOM 5064 C C . ILE B 1 105 ? 2.582 1.482 7.207 1 96.19 105 ILE B C 1
ATOM 5066 O O . ILE B 1 105 ? 1.804 0.77 6.57 1 96.19 105 ILE B O 1
ATOM 5070 N N . TYR B 1 106 ? 2.236 2.023 8.406 1 97.5 106 TYR B N 1
ATOM 5071 C CA . TYR B 1 106 ? 0.932 1.778 9.016 1 97.5 106 TYR B CA 1
ATOM 5072 C C . TYR B 1 106 ? -0.19 2.295 8.117 1 97.5 106 TYR B C 1
ATOM 5074 O O . TYR B 1 106 ? -1.251 1.674 8.023 1 97.5 106 TYR B O 1
ATOM 5082 N N . LEU B 1 107 ? 0.096 3.439 7.543 1 97.88 107 LEU B N 1
ATOM 5083 C CA . LEU B 1 107 ? -0.903 3.988 6.633 1 97.88 107 LEU B CA 1
ATOM 5084 C C . LEU B 1 107 ? -1.163 3.033 5.473 1 97.88 107 LEU B C 1
ATOM 5086 O O . LEU B 1 107 ? -2.316 2.793 5.105 1 97.88 107 LEU B O 1
ATOM 5090 N N . GLY B 1 108 ? -0.12 2.533 4.906 1 96.81 108 GLY B N 1
ATOM 5091 C CA . GLY B 1 108 ? -0.281 1.537 3.859 1 96.81 108 GLY B CA 1
ATOM 5092 C C . GLY B 1 108 ? -1.031 0.302 4.324 1 96.81 108 GLY B C 1
ATOM 5093 O O . GLY B 1 108 ? -1.882 -0.221 3.6 1 96.81 108 GLY B O 1
ATOM 5094 N N . GLN B 1 109 ? -0.684 -0.125 5.473 1 97.31 109 GLN B N 1
ATOM 5095 C CA . GLN B 1 109 ? -1.351 -1.292 6.039 1 97.31 109 GLN B CA 1
ATOM 5096 C C . GLN B 1 109 ? -2.842 -1.032 6.238 1 97.31 109 GLN B C 1
ATOM 5098 O O . GLN B 1 109 ? -3.67 -1.904 5.965 1 97.31 109 GLN B O 1
ATOM 5103 N N . ALA B 1 110 ? -3.158 0.137 6.742 1 98.25 110 ALA B N 1
ATOM 5104 C CA . ALA B 1 110 ? -4.562 0.495 6.934 1 98.25 110 ALA B CA 1
ATOM 5105 C C . ALA B 1 110 ? -5.324 0.449 5.613 1 98.25 110 ALA B C 1
ATOM 5107 O O . ALA B 1 110 ? -6.449 -0.051 5.555 1 98.25 110 ALA B O 1
ATOM 5108 N N . ALA B 1 111 ? -4.719 0.96 4.59 1 97.12 111 ALA B N 1
ATOM 5109 C CA . ALA B 1 111 ? -5.352 0.965 3.275 1 97.12 111 ALA B CA 1
ATOM 5110 C C . ALA B 1 111 ? -5.598 -0.457 2.779 1 97.12 111 ALA B C 1
ATOM 5112 O O . ALA B 1 111 ? -6.676 -0.765 2.268 1 97.12 111 ALA B O 1
ATOM 5113 N N . ARG B 1 112 ? -4.645 -1.312 2.947 1 96.25 112 ARG B N 1
ATOM 5114 C CA . ARG B 1 112 ? -4.773 -2.689 2.484 1 96.25 112 ARG B CA 1
ATOM 5115 C C . ARG B 1 112 ? -5.816 -3.445 3.299 1 96.25 112 ARG B C 1
ATOM 5117 O O . ARG B 1 112 ? -6.562 -4.266 2.758 1 96.25 112 ARG B O 1
ATOM 5124 N N . MET B 1 113 ? -5.812 -3.219 4.57 1 96.69 113 MET B N 1
ATOM 5125 C CA . MET B 1 113 ? -6.848 -3.816 5.414 1 96.69 113 MET B CA 1
ATOM 5126 C C . MET B 1 113 ? -8.234 -3.367 4.973 1 96.69 113 MET B C 1
ATOM 5128 O O . MET B 1 113 ? -9.172 -4.172 4.934 1 96.69 113 MET B O 1
ATOM 5132 N N . ALA B 1 114 ? -8.328 -2.104 4.645 1 96.38 114 ALA B N 1
ATOM 5133 C CA . ALA B 1 114 ? -9.617 -1.575 4.195 1 96.38 114 ALA B CA 1
ATOM 5134 C C . ALA B 1 114 ? -10.047 -2.219 2.879 1 96.38 114 ALA B C 1
ATOM 5136 O O . ALA B 1 114 ? -11.219 -2.543 2.693 1 96.38 114 ALA B O 1
ATOM 5137 N N . GLN B 1 115 ? -9.141 -2.422 1.991 1 93.19 115 GLN B N 1
ATOM 5138 C CA . GLN B 1 115 ? -9.438 -3.061 0.712 1 93.19 115 GLN B CA 1
ATOM 5139 C C . GLN B 1 115 ? -9.938 -4.488 0.912 1 93.19 115 GLN B C 1
ATOM 5141 O O . GLN B 1 115 ? -10.93 -4.895 0.301 1 93.19 115 GLN B O 1
ATOM 5146 N N . MET B 1 116 ? -9.273 -5.191 1.794 1 92.38 116 MET B N 1
ATOM 5147 C CA . MET B 1 116 ? -9.672 -6.57 2.062 1 92.38 116 MET B CA 1
ATOM 5148 C C . MET B 1 116 ? -11.023 -6.613 2.775 1 92.38 116 MET B C 1
ATOM 5150 O O . MET B 1 116 ? -11.852 -7.48 2.496 1 92.38 116 MET B O 1
ATOM 5154 N N . TYR B 1 117 ? -11.203 -5.66 3.689 1 93 117 TYR B N 1
ATOM 5155 C CA . TYR B 1 117 ? -12.477 -5.574 4.395 1 93 117 TYR B CA 1
ATOM 5156 C C . TYR B 1 117 ? -13.641 -5.406 3.418 1 93 117 TYR B C 1
ATOM 5158 O O . TYR B 1 117 ? -14.672 -6.059 3.559 1 93 117 TYR B O 1
ATOM 5166 N N . ARG B 1 118 ? -13.461 -4.602 2.48 1 89.25 118 ARG B N 1
ATOM 5167 C CA . ARG B 1 118 ? -14.484 -4.332 1.48 1 89.25 118 ARG B CA 1
ATOM 5168 C C . ARG B 1 118 ? -14.781 -5.574 0.65 1 89.25 118 ARG B C 1
ATOM 5170 O O . ARG B 1 118 ? -15.945 -5.887 0.381 1 89.25 118 ARG B O 1
ATOM 5177 N N . ILE B 1 119 ? -13.758 -6.27 0.232 1 84 119 ILE B N 1
ATOM 5178 C CA . ILE B 1 119 ? -13.906 -7.465 -0.592 1 84 119 ILE B CA 1
ATOM 5179 C C . ILE B 1 119 ? -14.695 -8.523 0.175 1 84 119 ILE B C 1
ATOM 5181 O O . ILE B 1 119 ? -15.594 -9.164 -0.379 1 84 119 ILE B O 1
ATOM 5185 N N . VAL B 1 120 ? -14.422 -8.633 1.405 1 81.5 120 VAL B N 1
ATOM 5186 C CA . VAL B 1 120 ? -15.078 -9.641 2.227 1 81.5 120 VAL B CA 1
ATOM 5187 C C . VAL B 1 120 ? -16.531 -9.25 2.475 1 81.5 120 VAL B C 1
ATOM 5189 O O . VAL B 1 120 ? -17.422 -10.102 2.463 1 81.5 120 VAL B O 1
ATOM 5192 N N . GLN B 1 121 ? -16.781 -7.992 2.645 1 81.31 121 GLN B N 1
ATOM 5193 C CA . GLN B 1 121 ? -18.109 -7.508 2.951 1 81.31 121 GLN B CA 1
ATOM 5194 C C . GLN B 1 121 ? -19.047 -7.676 1.753 1 81.31 121 GLN B C 1
ATOM 5196 O O . GLN B 1 121 ? -20.25 -7.922 1.919 1 81.31 121 GLN B O 1
ATOM 5201 N N . ILE B 1 122 ? -18.562 -7.484 0.582 1 71.5 122 ILE B N 1
ATOM 5202 C CA . ILE B 1 122 ? -19.375 -7.629 -0.628 1 71.5 122 ILE B CA 1
ATOM 5203 C C . ILE B 1 122 ? -19.906 -9.055 -0.72 1 71.5 122 ILE B C 1
ATOM 5205 O O . ILE B 1 122 ? -21.016 -9.273 -1.222 1 71.5 122 ILE B O 1
ATOM 5209 N N . HIS B 1 123 ? -19.281 -9.906 -0.154 1 65.75 123 HIS B N 1
ATOM 5210 C CA . HIS B 1 123 ? -19.688 -11.297 -0.276 1 65.75 123 HIS B CA 1
ATOM 5211 C C . HIS B 1 123 ? -20.578 -11.719 0.894 1 65.75 123 HIS B C 1
ATOM 5213 O O . HIS B 1 123 ? -21.109 -12.836 0.909 1 65.75 123 HIS B O 1
ATOM 5219 N N . GLN B 1 124 ? -20.719 -10.797 1.748 1 66.5 124 GLN B N 1
ATOM 5220 C CA . GLN B 1 124 ? -21.578 -11.117 2.885 1 66.5 124 GLN B CA 1
ATOM 5221 C C . GLN B 1 124 ? -23.016 -10.672 2.635 1 66.5 124 GLN B C 1
ATOM 5223 O O . GLN B 1 124 ? -23.25 -9.68 1.938 1 66.5 124 GLN B O 1
ATOM 5228 N N . PRO B 1 125 ? -23.891 -11.609 3.059 1 62.16 125 PRO B N 1
ATOM 5229 C CA . PRO B 1 125 ? -25.297 -11.305 2.861 1 62.16 125 PRO B CA 1
ATOM 5230 C C . PRO B 1 125 ? -25.703 -9.953 3.453 1 62.16 125 PRO B C 1
ATOM 5232 O O . PRO B 1 125 ? -25.031 -9.453 4.363 1 62.16 125 PRO B O 1
ATOM 5235 N N . SER B 1 126 ? -26.828 -9.359 2.842 1 60.16 126 SER B N 1
ATOM 5236 C CA . SER B 1 126 ? -27.344 -8.023 3.143 1 60.16 126 SER B CA 1
ATOM 5237 C C . SER B 1 126 ? -27.812 -7.922 4.59 1 60.16 126 SER B C 1
ATOM 5239 O O . SER B 1 126 ? -28.578 -8.766 5.051 1 60.16 126 SER B O 1
ATOM 5241 N N . ASP B 1 127 ? -27.047 -7.328 5.457 1 60.59 127 ASP B N 1
ATOM 5242 C CA . ASP B 1 127 ? -27.375 -7.02 6.848 1 60.59 127 ASP B CA 1
ATOM 5243 C C . ASP B 1 127 ? -28.297 -5.809 6.938 1 60.59 127 ASP B C 1
ATOM 5245 O O . ASP B 1 127 ? -28.219 -4.898 6.109 1 60.59 127 ASP B O 1
ATOM 5249 N N . PRO B 1 128 ? -29.406 -5.836 7.723 1 54.44 128 PRO B N 1
ATOM 5250 C CA . PRO B 1 128 ? -30.312 -4.699 7.934 1 54.44 128 PRO B CA 1
ATOM 5251 C C . PRO B 1 128 ? -29.562 -3.4 8.227 1 54.44 128 PRO B C 1
ATOM 5253 O O . PRO B 1 128 ? -30 -2.324 7.816 1 54.44 128 PRO B O 1
ATOM 5256 N N . ASP B 1 129 ? -28.578 -3.551 9.047 1 64.19 129 ASP B N 1
ATOM 5257 C CA . ASP B 1 129 ? -27.828 -2.371 9.477 1 64.19 129 ASP B CA 1
ATOM 5258 C C . ASP B 1 129 ? -26.734 -2.025 8.469 1 64.19 129 ASP B C 1
ATOM 5260 O O . ASP B 1 129 ? -25.703 -1.479 8.844 1 64.19 129 ASP B O 1
ATOM 5264 N N . ASN B 1 130 ? -27.156 -2.209 7.309 1 83.88 130 ASN B N 1
ATOM 5265 C CA . ASN B 1 130 ? -26.219 -2.145 6.199 1 83.88 130 ASN B CA 1
ATOM 5266 C C . ASN B 1 130 ? -25.719 -0.718 5.961 1 83.88 130 ASN B C 1
ATOM 5268 O O . ASN B 1 130 ? -24.547 -0.497 5.707 1 83.88 130 ASN B O 1
ATOM 5272 N N . PHE B 1 131 ? -26.703 0.306 6.387 1 90.62 131 PHE B N 1
ATOM 5273 C CA . PHE B 1 131 ? -26.281 1.68 6.125 1 90.62 131 PHE B CA 1
ATOM 5274 C C . PHE B 1 131 ? -25.188 2.105 7.086 1 90.62 131 PHE B C 1
ATOM 5276 O O . PHE B 1 131 ? -24.188 2.697 6.668 1 90.62 131 PHE B O 1
ATOM 5283 N N . LEU B 1 132 ? -25.375 1.818 8.383 1 93.06 132 LEU B N 1
ATOM 5284 C CA . LEU B 1 132 ? -24.422 2.242 9.406 1 93.06 132 LEU B CA 1
ATOM 5285 C C . LEU B 1 132 ? -23.047 1.603 9.164 1 93.06 132 LEU B C 1
ATOM 5287 O O . LEU B 1 132 ? -22.016 2.258 9.328 1 93.06 132 LEU B O 1
ATOM 5291 N N . LYS B 1 133 ? -23.094 0.395 8.852 1 92 133 LYS B N 1
ATOM 5292 C CA . LYS B 1 133 ? -21.844 -0.309 8.562 1 92 133 LYS B CA 1
ATOM 5293 C C . LYS B 1 133 ? -21.141 0.289 7.352 1 92 133 LYS B C 1
ATOM 5295 O O . LYS B 1 133 ? -19.922 0.515 7.379 1 92 133 LYS B O 1
ATOM 5300 N N . GLU B 1 134 ? -21.891 0.587 6.391 1 92.88 134 GLU B N 1
ATOM 5301 C CA . GLU B 1 134 ? -21.328 1.148 5.164 1 92.88 134 GLU B CA 1
ATOM 5302 C C . GLU B 1 134 ? -20.828 2.568 5.391 1 92.88 134 GLU B C 1
ATOM 5304 O O . GLU B 1 134 ? -19.75 2.936 4.898 1 92.88 134 GLU B O 1
ATOM 5309 N N . GLU B 1 135 ? -21.578 3.332 6.129 1 96.06 135 GLU B N 1
ATOM 5310 C CA . GLU B 1 135 ? -21.156 4.703 6.414 1 96.06 135 GLU B CA 1
ATOM 5311 C C . GLU B 1 135 ? -19.922 4.727 7.293 1 96.06 135 GLU B C 1
ATOM 5313 O O . GLU B 1 135 ? -19.031 5.559 7.094 1 96.06 135 GLU B O 1
ATOM 5318 N N . SER B 1 136 ? -19.906 3.834 8.242 1 96.56 136 SER B N 1
ATOM 5319 C CA . SER B 1 136 ? -18.734 3.746 9.102 1 96.56 136 SER B CA 1
ATOM 5320 C C . SER B 1 136 ? -17.484 3.389 8.289 1 96.56 136 SER B C 1
ATOM 5322 O O . SER B 1 136 ? -16.406 3.936 8.523 1 96.56 136 SER B O 1
ATOM 5324 N N . PHE B 1 137 ? -17.656 2.5 7.406 1 96.62 137 PHE B N 1
ATOM 5325 C CA . PHE B 1 137 ? -16.531 2.119 6.551 1 96.62 137 PHE B CA 1
ATOM 5326 C C . PHE B 1 137 ? -16.125 3.277 5.652 1 96.62 137 PHE B C 1
ATOM 5328 O O . PHE B 1 137 ? -14.93 3.566 5.512 1 96.62 137 PHE B O 1
ATOM 5335 N N . ARG B 1 138 ? -17.078 3.912 5.012 1 96.56 138 ARG B N 1
ATOM 5336 C CA . ARG B 1 138 ? -16.781 5.043 4.133 1 96.56 138 ARG B CA 1
ATOM 5337 C C . ARG B 1 138 ? -16.031 6.137 4.875 1 96.56 138 ARG B C 1
ATOM 5339 O O . ARG B 1 138 ? -15.055 6.688 4.352 1 96.56 138 ARG B O 1
ATOM 5346 N N . ARG B 1 139 ? -16.422 6.461 6.051 1 98.12 139 ARG B N 1
ATOM 5347 C CA . ARG B 1 139 ? -15.75 7.48 6.848 1 98.12 139 ARG B CA 1
ATOM 5348 C C . ARG B 1 139 ? -14.328 7.055 7.199 1 98.12 139 ARG B C 1
ATOM 5350 O O . ARG B 1 139 ? -13.422 7.887 7.227 1 98.12 139 ARG B O 1
ATOM 5357 N N . THR B 1 140 ? -14.203 5.801 7.477 1 98.31 140 THR B N 1
ATOM 5358 C CA . THR B 1 140 ? -12.867 5.285 7.742 1 98.31 140 THR B CA 1
ATOM 5359 C C . THR B 1 140 ? -11.984 5.41 6.504 1 98.31 140 THR B C 1
ATOM 5361 O O . THR B 1 140 ? -10.812 5.789 6.602 1 98.31 140 THR B O 1
ATOM 5364 N N . LEU B 1 141 ? -12.523 5.078 5.363 1 98.19 141 LEU B N 1
ATOM 5365 C CA . LEU B 1 141 ? -11.789 5.211 4.113 1 98.19 141 LEU B CA 1
ATOM 5366 C C . LEU B 1 141 ? -11.383 6.66 3.869 1 98.19 141 LEU B C 1
ATOM 5368 O O . LEU B 1 141 ? -10.258 6.934 3.451 1 98.19 141 LEU B O 1
ATOM 5372 N N . TRP B 1 142 ? -12.258 7.539 4.102 1 98.56 142 TRP B N 1
ATOM 5373 C CA . TRP B 1 142 ? -11.953 8.953 3.924 1 98.56 142 TRP B CA 1
ATOM 5374 C C . TRP B 1 142 ? -10.914 9.422 4.941 1 98.56 142 TRP B C 1
ATOM 5376 O O . TRP B 1 142 ? -10.094 10.297 4.645 1 98.56 142 TRP B O 1
ATOM 5386 N N . LEU B 1 143 ? -11 8.883 6.145 1 98.75 143 LEU B N 1
ATOM 5387 C CA . LEU B 1 143 ? -9.945 9.188 7.105 1 98.75 143 LEU B CA 1
ATOM 5388 C C . LEU B 1 143 ? -8.586 8.742 6.582 1 98.75 143 LEU B C 1
ATOM 5390 O O . LEU B 1 143 ? -7.602 9.477 6.691 1 98.75 143 LEU B O 1
ATOM 5394 N N . ILE B 1 144 ? -8.477 7.562 6 1 98.62 144 ILE B N 1
ATOM 5395 C CA . ILE B 1 144 ? -7.238 7.086 5.387 1 98.62 144 ILE B CA 1
ATOM 5396 C C . ILE B 1 144 ? -6.816 8.039 4.27 1 98.62 144 ILE B C 1
ATOM 5398 O O . ILE B 1 144 ? -5.633 8.367 4.137 1 98.62 144 ILE B O 1
ATOM 5402 N N . TYR B 1 145 ? -7.754 8.477 3.527 1 98.19 145 TYR B N 1
ATOM 5403 C CA . TYR B 1 145 ? -7.477 9.43 2.457 1 98.19 145 TYR B CA 1
ATOM 5404 C C . TYR B 1 145 ? -6.863 10.711 3.012 1 98.19 145 TYR B C 1
ATOM 5406 O O . TYR B 1 145 ? -5.898 11.234 2.455 1 98.19 145 TYR B O 1
ATOM 5414 N N . ILE B 1 146 ? -7.434 11.203 4.039 1 98.25 146 ILE B N 1
ATOM 5415 C CA . ILE B 1 146 ? -6.934 12.422 4.66 1 98.25 146 ILE B CA 1
ATOM 5416 C C . ILE B 1 146 ? -5.492 12.219 5.125 1 98.25 146 ILE B C 1
ATOM 5418 O O . ILE B 1 146 ? -4.621 13.039 4.844 1 98.25 146 ILE B O 1
ATOM 5422 N N . LEU B 1 147 ? -5.273 11.172 5.801 1 98.12 147 LEU B N 1
ATOM 5423 C CA . LEU B 1 147 ? -3.93 10.875 6.289 1 98.12 147 LEU B CA 1
ATOM 5424 C C . LEU B 1 147 ? -2.959 10.695 5.125 1 98.12 147 LEU B C 1
ATOM 5426 O O . LEU B 1 147 ? -1.8 11.109 5.211 1 98.12 147 LEU B O 1
ATOM 5430 N N . ASP B 1 148 ? -3.441 10.062 4.094 1 96.31 148 ASP B N 1
ATOM 5431 C CA . ASP B 1 148 ? -2.656 9.883 2.875 1 96.31 148 ASP B CA 1
ATOM 5432 C C . ASP B 1 148 ? -2.238 11.227 2.285 1 96.31 148 ASP B C 1
ATOM 5434 O O . ASP B 1 148 ? -1.1 11.391 1.844 1 96.31 148 ASP B O 1
ATOM 5438 N N . CYS B 1 149 ? -3.105 12.133 2.303 1 95.69 149 CYS B N 1
ATOM 5439 C CA . CYS B 1 149 ? -2.832 13.461 1.776 1 95.69 149 CYS B CA 1
ATOM 5440 C C . CYS B 1 149 ? -1.774 14.172 2.613 1 95.69 149 CYS B C 1
ATOM 5442 O O . CYS B 1 149 ? -0.986 14.961 2.086 1 95.69 149 CYS B O 1
ATOM 5444 N N . PHE B 1 150 ? -1.723 13.859 3.84 1 96.25 150 PHE B N 1
ATOM 5445 C CA . PHE B 1 150 ? -0.789 14.523 4.742 1 96.25 150 PHE B CA 1
ATOM 5446 C C . PHE B 1 150 ? 0.584 13.867 4.68 1 96.25 150 PHE B C 1
ATOM 5448 O O . PHE B 1 150 ? 1.609 14.547 4.758 1 96.25 150 PHE B O 1
ATOM 5455 N N . LEU B 1 151 ? 0.59 12.594 4.461 1 94.94 151 LEU B N 1
ATOM 5456 C CA . LEU B 1 151 ? 1.828 11.867 4.73 1 94.94 151 LEU B CA 1
ATOM 5457 C C . LEU B 1 151 ? 2.51 11.453 3.434 1 94.94 151 LEU B C 1
ATOM 5459 O O . LEU B 1 151 ? 3.631 10.938 3.453 1 94.94 151 LEU B O 1
ATOM 5463 N N . THR B 1 152 ? 1.911 11.562 2.27 1 89.19 152 THR B N 1
ATOM 5464 C CA . THR B 1 152 ? 2.512 11.125 1.014 1 89.19 152 THR B CA 1
ATOM 5465 C C . THR B 1 152 ? 2.705 12.305 0.066 1 89.19 152 THR B C 1
ATOM 5467 O O . THR B 1 152 ? 2.686 12.133 -1.155 1 89.19 152 THR B O 1
ATOM 5470 N N . SER B 1 153 ? 3.033 13.469 0.549 1 74.06 153 SER B N 1
ATOM 5471 C CA . SER B 1 153 ? 3.17 14.68 -0.262 1 74.06 153 SER B CA 1
ATOM 5472 C C . SER B 1 153 ? 4.625 14.93 -0.638 1 74.06 153 SER B C 1
ATOM 5474 O O . SER B 1 153 ? 4.969 16 -1.136 1 74.06 153 SER B O 1
ATOM 5476 N N . SER B 1 154 ? 5.496 13.992 -0.369 1 73.38 154 SER B N 1
ATOM 5477 C CA . SER B 1 154 ? 6.906 14.172 -0.695 1 73.38 154 SER B CA 1
ATOM 5478 C C . SER B 1 154 ? 7.328 13.266 -1.851 1 73.38 154 SER B C 1
ATOM 5480 O O . SER B 1 154 ? 6.719 12.219 -2.08 1 73.38 154 SER B O 1
ATOM 5482 N N . PRO B 1 155 ? 8.344 13.797 -2.527 1 71.88 155 PRO B N 1
ATOM 5483 C CA . PRO B 1 155 ? 8.828 12.953 -3.623 1 71.88 155 PRO B CA 1
ATOM 5484 C C . PRO B 1 155 ? 9.25 11.562 -3.158 1 71.88 155 PRO B C 1
ATOM 5486 O O . PRO B 1 155 ? 9.898 11.43 -2.121 1 71.88 155 PRO B O 1
ATOM 5489 N N . GLY B 1 156 ? 8.766 10.633 -3.85 1 75.25 156 GLY B N 1
ATOM 5490 C CA . GLY B 1 156 ? 9.133 9.258 -3.543 1 75.25 156 GLY B CA 1
ATOM 5491 C C . GLY B 1 156 ? 8.086 8.531 -2.709 1 75.25 156 GLY B C 1
ATOM 5492 O O . GLY B 1 156 ? 8.094 7.305 -2.631 1 75.25 156 GLY B O 1
ATOM 5493 N N . ARG B 1 157 ? 7.332 9.344 -1.978 1 85.31 157 ARG B N 1
ATOM 5494 C CA . ARG B 1 157 ? 6.254 8.727 -1.214 1 85.31 157 ARG B CA 1
ATOM 5495 C C . ARG B 1 157 ? 4.988 8.602 -2.057 1 85.31 157 ARG B C 1
ATOM 5497 O O . ARG B 1 157 ? 4.539 9.586 -2.654 1 85.31 157 ARG B O 1
ATOM 5504 N N . HIS B 1 158 ? 4.461 7.453 -2.084 1 86.12 158 HIS B N 1
ATOM 5505 C CA . HIS B 1 158 ? 3.295 7.203 -2.922 1 86.12 158 HIS B CA 1
ATOM 5506 C C . HIS B 1 158 ? 2.035 7.031 -2.078 1 86.12 158 HIS B C 1
ATOM 5508 O O . HIS B 1 158 ? 2.1 6.52 -0.958 1 86.12 158 HIS B O 1
ATOM 5514 N N . PRO B 1 159 ? 0.978 7.449 -2.691 1 90.69 159 PRO B N 1
ATOM 5515 C CA . PRO B 1 159 ? -0.283 7.293 -1.964 1 90.69 159 PRO B CA 1
ATOM 5516 C C . PRO B 1 159 ? -0.611 5.836 -1.656 1 90.69 159 PRO B C 1
ATOM 5518 O O . PRO B 1 159 ? -0.263 4.945 -2.436 1 90.69 159 PRO B O 1
ATOM 5521 N N . ALA B 1 160 ? -1.19 5.664 -0.528 1 93.19 160 ALA B N 1
ATOM 5522 C CA . ALA B 1 160 ? -1.63 4.328 -0.128 1 93.19 160 ALA B CA 1
ATOM 5523 C C . ALA B 1 160 ? -2.896 3.922 -0.875 1 93.19 160 ALA B C 1
ATOM 5525 O O . ALA B 1 160 ? -3.092 2.744 -1.182 1 93.19 160 ALA B O 1
ATOM 5526 N N . LEU B 1 161 ? -3.762 4.871 -1.098 1 93 161 LEU B N 1
ATOM 5527 C CA . LEU B 1 161 ? -5 4.617 -1.827 1 93 161 LEU B CA 1
ATOM 5528 C C . LEU B 1 161 ? -4.852 4.988 -3.299 1 93 161 LEU B C 1
ATOM 5530 O O . LEU B 1 161 ? -4.227 6 -3.627 1 93 161 LEU B O 1
ATOM 5534 N N . SER B 1 162 ? -5.367 4.121 -4.145 1 86.12 162 SER B N 1
ATOM 5535 C CA . SER B 1 162 ? -5.426 4.449 -5.562 1 86.12 162 SER B CA 1
ATOM 5536 C C . SER B 1 162 ? -6.699 5.219 -5.898 1 86.12 162 SER B C 1
ATOM 5538 O O . SER B 1 162 ? -7.625 5.281 -5.09 1 86.12 162 SER B O 1
ATOM 5540 N N . SER B 1 163 ? -6.715 5.781 -7.062 1 87.19 163 SER B N 1
ATOM 5541 C CA . SER B 1 163 ? -7.91 6.488 -7.512 1 87.19 163 SER B CA 1
ATOM 5542 C C . SER B 1 163 ? -9.109 5.551 -7.602 1 87.19 163 SER B C 1
ATOM 5544 O O . SER B 1 163 ? -10.25 5.973 -7.391 1 87.19 163 SER B O 1
ATOM 5546 N N . LEU B 1 164 ? -8.852 4.316 -7.809 1 84.31 164 LEU B N 1
ATOM 5547 C CA . LEU B 1 164 ? -9.922 3.334 -7.957 1 84.31 164 LEU B CA 1
ATOM 5548 C C . LEU B 1 164 ? -10.57 3.025 -6.613 1 84.31 164 LEU B C 1
ATOM 5550 O O . LEU B 1 164 ? -11.734 2.617 -6.555 1 84.31 164 LEU B O 1
ATOM 5554 N N . ASP B 1 165 ? -9.859 3.27 -5.59 1 90.25 165 ASP B N 1
ATOM 5555 C CA . ASP B 1 165 ? -10.367 2.988 -4.25 1 90.25 165 ASP B CA 1
ATOM 5556 C C . ASP B 1 165 ? -11.461 3.982 -3.857 1 90.25 165 ASP B C 1
ATOM 5558 O O . ASP B 1 165 ? -12.344 3.66 -3.061 1 90.25 165 ASP B O 1
ATOM 5562 N N . ILE B 1 166 ? -11.367 5.16 -4.426 1 93.31 166 ILE B N 1
ATOM 5563 C CA . ILE B 1 166 ? -12.203 6.195 -3.822 1 93.31 166 ILE B CA 1
ATOM 5564 C C . ILE B 1 166 ? -13.109 6.805 -4.883 1 93.31 166 ILE B C 1
ATOM 5566 O O . ILE B 1 166 ? -14.062 7.523 -4.555 1 93.31 166 ILE B O 1
ATOM 5570 N N . VAL B 1 167 ? -12.977 6.566 -6.09 1 92 167 VAL B N 1
ATOM 5571 C CA . VAL B 1 167 ? -13.641 7.258 -7.188 1 92 167 VAL B CA 1
ATOM 5572 C C . VAL B 1 167 ? -15.156 7.121 -7.039 1 92 167 VAL B C 1
ATOM 5574 O O . VAL B 1 167 ? -15.898 8.062 -7.324 1 92 167 VAL B O 1
ATOM 5577 N N . ASP B 1 168 ? -15.656 6.008 -6.559 1 92.44 168 ASP B N 1
ATOM 5578 C CA . ASP B 1 168 ? -17.094 5.758 -6.492 1 92.44 168 ASP B CA 1
ATOM 5579 C C . ASP B 1 168 ? -17.578 5.762 -5.043 1 92.44 168 ASP B C 1
ATOM 5581 O O . ASP B 1 168 ? -18.656 5.242 -4.746 1 92.44 168 ASP B O 1
ATOM 5585 N N . VAL B 1 169 ? -16.812 6.309 -4.199 1 95.56 169 VAL B N 1
ATOM 5586 C CA . VAL B 1 169 ? -17.188 6.332 -2.789 1 95.56 169 VAL B CA 1
ATOM 5587 C C . VAL B 1 169 ? -17.844 7.664 -2.457 1 95.56 169 VAL B C 1
ATOM 5589 O O . VAL B 1 169 ? -17.297 8.734 -2.727 1 95.56 169 VAL B O 1
ATOM 5592 N N . ALA B 1 170 ? -19 7.57 -1.888 1 96.69 170 ALA B N 1
ATOM 5593 C CA . ALA B 1 170 ? -19.719 8.773 -1.49 1 96.69 170 ALA B CA 1
ATOM 5594 C C . ALA B 1 170 ? -19 9.5 -0.356 1 96.69 170 ALA B C 1
ATOM 5596 O O . ALA B 1 170 ? -18.359 8.859 0.48 1 96.69 170 ALA B O 1
ATOM 5597 N N . LEU B 1 171 ? -19.109 10.828 -0.371 1 97.88 171 LEU B N 1
ATOM 5598 C CA . LEU B 1 171 ? -18.625 11.617 0.755 1 97.88 171 LEU B CA 1
ATOM 5599 C C . LEU B 1 171 ? -19.438 11.336 2.012 1 97.88 171 LEU B C 1
ATOM 5601 O O . LEU B 1 171 ? -20.562 10.852 1.926 1 97.88 171 LEU B O 1
ATOM 5605 N N . PRO B 1 172 ? -18.812 11.555 3.199 1 97.69 172 PRO B N 1
ATOM 5606 C CA . PRO B 1 172 ? -19.562 11.336 4.438 1 97.69 172 PRO B CA 1
ATOM 5607 C C . PRO B 1 172 ? -20.859 12.156 4.5 1 97.69 172 PRO B C 1
ATOM 5609 O O . PRO B 1 172 ? -20.859 13.328 4.133 1 97.69 172 PRO B O 1
ATOM 5612 N N . CYS B 1 173 ? -21.906 11.523 4.938 1 97.06 173 CYS B N 1
ATOM 5613 C CA . CYS B 1 173 ? -23.203 12.203 5.102 1 97.06 173 CYS B CA 1
ATOM 5614 C C . CYS B 1 173 ? -23.203 13.07 6.355 1 97.06 173 CYS B C 1
ATOM 5616 O O . CYS B 1 173 ? -22.188 13.148 7.062 1 97.06 173 CYS B O 1
ATOM 5618 N N . GLN B 1 174 ? -24.312 13.75 6.574 1 95.94 174 GLN B N 1
ATOM 5619 C CA . GLN B 1 174 ? -24.453 14.586 7.758 1 95.94 174 GLN B CA 1
ATOM 5620 C C . GLN B 1 174 ? -24.375 13.75 9.031 1 95.94 174 GLN B C 1
ATOM 5622 O O . GLN B 1 174 ? -24.828 12.602 9.055 1 95.94 174 GLN B O 1
ATOM 5627 N N . ASP B 1 175 ? -23.891 14.375 10.102 1 93.62 175 ASP B N 1
ATOM 5628 C CA . ASP B 1 175 ? -23.703 13.664 11.367 1 93.62 175 ASP B CA 1
ATOM 5629 C C . ASP B 1 175 ? -25.031 13.156 11.922 1 93.62 175 ASP B C 1
ATOM 5631 O O . ASP B 1 175 ? -25.078 12.094 12.547 1 93.62 175 ASP B O 1
ATOM 5635 N N . MET B 1 176 ? -26.031 13.891 11.664 1 92.62 176 MET B N 1
ATOM 5636 C CA . MET B 1 176 ? -27.344 13.484 12.164 1 92.62 176 MET B CA 1
ATOM 5637 C C . MET B 1 176 ? -27.781 12.164 11.539 1 92.62 176 MET B C 1
ATOM 5639 O O . MET B 1 176 ? -28.281 11.273 12.234 1 92.62 176 MET B O 1
ATOM 5643 N N . ASN B 1 177 ? -27.578 12.078 10.266 1 94.5 177 ASN B N 1
ATOM 5644 C CA . ASN B 1 177 ? -27.922 10.836 9.578 1 94.5 177 ASN B CA 1
ATOM 5645 C C . ASN B 1 177 ? -27.047 9.68 10.047 1 94.5 177 ASN B C 1
ATOM 5647 O O . ASN B 1 177 ? -27.547 8.562 10.234 1 94.5 177 ASN B O 1
ATOM 5651 N N . PHE B 1 178 ? -25.844 9.906 10.281 1 96.12 178 PHE B N 1
ATOM 5652 C CA . PHE B 1 178 ? -24.891 8.883 10.711 1 96.12 178 PHE B CA 1
ATOM 5653 C C . PHE B 1 178 ? -25.188 8.438 12.141 1 96.12 178 PHE B C 1
ATOM 5655 O O . PHE B 1 178 ? -25.234 7.234 12.422 1 96.12 178 PHE B O 1
ATOM 5662 N N . ASN B 1 179 ? -25.422 9.375 12.992 1 94.06 179 ASN B N 1
ATOM 5663 C CA . ASN B 1 179 ? -25.656 9.062 14.398 1 94.06 179 ASN B CA 1
ATOM 5664 C C . ASN B 1 179 ? -26.969 8.297 14.594 1 94.06 179 ASN B C 1
ATOM 5666 O O . ASN B 1 179 ? -27.031 7.391 15.43 1 94.06 179 ASN B O 1
ATOM 5670 N N . PHE B 1 180 ? -27.969 8.586 13.734 1 93.38 180 PHE B N 1
ATOM 5671 C CA . PHE B 1 180 ? -29.281 7.969 13.922 1 93.38 180 PHE B CA 1
ATOM 5672 C C . PHE B 1 180 ? -29.469 6.801 12.961 1 93.38 180 PHE B C 1
ATOM 5674 O O . PHE B 1 180 ? -30.484 6.102 13.023 1 93.38 180 PHE B O 1
ATOM 5681 N N . GLY B 1 181 ? -28.578 6.617 12.094 1 92.25 181 GLY B N 1
ATOM 5682 C CA . GLY B 1 181 ? -28.672 5.504 11.164 1 92.25 181 GLY B CA 1
ATOM 5683 C C . GLY B 1 181 ? -29.734 5.707 10.102 1 92.25 181 GLY B C 1
ATOM 5684 O O . GLY B 1 181 ? -30.453 4.773 9.758 1 92.25 181 GLY B O 1
ATOM 5685 N N . SER B 1 182 ? -29.859 7 9.609 1 92.25 182 SER B N 1
ATOM 5686 C CA . SER B 1 182 ? -30.797 7.324 8.547 1 92.25 182 SER B CA 1
ATOM 5687 C C . SER B 1 182 ? -30.125 7.25 7.176 1 92.25 182 SER B C 1
ATOM 5689 O O . SER B 1 182 ? -29.328 8.125 6.82 1 92.25 182 SER B O 1
ATOM 5691 N N . PRO B 1 183 ? -30.516 6.293 6.371 1 91.25 183 PRO B N 1
ATOM 5692 C CA . PRO B 1 183 ? -29.828 6.078 5.098 1 91.25 183 PRO B CA 1
ATOM 5693 C C . PRO B 1 183 ? -30.016 7.23 4.117 1 91.25 183 PRO B C 1
ATOM 5695 O O . PRO B 1 183 ? -31.125 7.785 4.02 1 91.25 183 PRO B O 1
ATOM 5698 N N . VAL B 1 184 ? -28.969 7.676 3.535 1 92.62 184 VAL B N 1
ATOM 5699 C CA . VAL B 1 184 ? -29.016 8.703 2.5 1 92.62 184 VAL B CA 1
ATOM 5700 C C . VAL B 1 184 ? -27.906 8.453 1.478 1 92.62 184 VAL B C 1
ATOM 5702 O O . VAL B 1 184 ? -26.938 7.75 1.767 1 92.62 184 VAL B O 1
ATOM 5705 N N . PHE B 1 185 ? -28.078 8.992 0.312 1 92.38 185 PHE B N 1
ATOM 5706 C CA . PHE B 1 185 ? -27.031 8.977 -0.708 1 92.38 185 PHE B CA 1
ATOM 5707 C C . PHE B 1 185 ? -26.438 10.367 -0.894 1 92.38 185 PHE B C 1
ATOM 5709 O O . PHE B 1 185 ? -27.156 11.352 -1.006 1 92.38 185 PHE B O 1
ATOM 5716 N N . VAL B 1 186 ? -25.156 10.383 -0.763 1 95.44 186 VAL B N 1
ATOM 5717 C CA . VAL B 1 186 ? -24.422 11.641 -0.898 1 95.44 186 VAL B CA 1
ATOM 5718 C C . VAL B 1 186 ? -23.516 11.57 -2.121 1 95.44 186 VAL B C 1
ATOM 5720 O O . VAL B 1 186 ? -23.188 10.484 -2.602 1 95.44 186 VAL B O 1
ATOM 5723 N N . ARG B 1 187 ? -23.094 12.703 -2.596 1 94.25 187 ARG B N 1
ATOM 5724 C CA . ARG B 1 187 ? -22.266 12.789 -3.793 1 94.25 187 ARG B CA 1
ATOM 5725 C C . ARG B 1 187 ? -20.859 12.281 -3.516 1 94.25 187 ARG B C 1
ATOM 5727 O O . ARG B 1 187 ? -20.422 12.227 -2.363 1 94.25 187 ARG B O 1
ATOM 5734 N N . THR B 1 188 ? -20.141 11.883 -4.613 1 95.88 188 THR B N 1
ATOM 5735 C CA . THR B 1 188 ? -18.734 11.492 -4.551 1 95.88 188 THR B CA 1
ATOM 5736 C C . THR B 1 188 ? -17.844 12.727 -4.559 1 95.88 188 THR B C 1
ATOM 5738 O O . THR B 1 188 ? -18.328 13.859 -4.637 1 95.88 188 THR B O 1
ATOM 5741 N N . LEU B 1 189 ? -16.609 12.492 -4.504 1 94.69 189 LEU B N 1
ATOM 5742 C CA . LEU B 1 189 ? -15.609 13.562 -4.5 1 94.69 189 LEU B CA 1
ATOM 5743 C C . LEU B 1 189 ? -15.703 14.391 -5.777 1 94.69 189 LEU B C 1
ATOM 5745 O O . LEU B 1 189 ? -15.43 15.594 -5.762 1 94.69 189 LEU B O 1
ATOM 5749 N N . SER B 1 190 ? -16.141 13.75 -6.891 1 90.94 190 SER B N 1
ATOM 5750 C CA . SER B 1 190 ? -16.266 14.43 -8.18 1 90.94 190 SER B CA 1
ATOM 5751 C C . SER B 1 190 ? -17.609 15.125 -8.312 1 90.94 190 SER B C 1
ATOM 5753 O O . SER B 1 190 ? -17.859 15.828 -9.289 1 90.94 190 SER B O 1
ATOM 5755 N N . GLY B 1 191 ? -18.5 14.922 -7.398 1 90.56 191 GLY B N 1
ATOM 5756 C CA . GLY B 1 191 ? -19.766 15.617 -7.402 1 90.56 191 GLY B CA 1
ATOM 5757 C C . GLY B 1 191 ? -20.891 14.789 -8 1 90.56 191 GLY B C 1
ATOM 5758 O O . GLY B 1 191 ? -22.047 15.227 -8.023 1 90.56 191 GLY B O 1
ATOM 5759 N N . VAL B 1 192 ? -20.594 13.578 -8.359 1 90 192 VAL B N 1
ATOM 5760 C CA . VAL B 1 192 ? -21.578 12.742 -9.016 1 90 192 VAL B CA 1
ATOM 5761 C C . VAL B 1 192 ? -22.125 11.719 -8.023 1 90 192 VAL B C 1
ATOM 5763 O O . VAL B 1 192 ? -21.547 11.508 -6.957 1 90 192 VAL B O 1
ATOM 5766 N N . ALA B 1 193 ? -23.281 11.172 -8.406 1 92.38 193 ALA B N 1
ATOM 5767 C CA . ALA B 1 193 ? -23.875 10.117 -7.582 1 92.38 193 ALA B CA 1
ATOM 5768 C C . ALA B 1 193 ? -23.031 8.844 -7.637 1 92.38 193 ALA B C 1
ATOM 5770 O O . ALA B 1 193 ? -22.5 8.492 -8.688 1 92.38 193 ALA B O 1
ATOM 5771 N N . PRO B 1 194 ? -22.953 8.172 -6.535 1 91.88 194 PRO B N 1
ATOM 5772 C CA . PRO B 1 194 ? -22.25 6.883 -6.562 1 91.88 194 PRO B CA 1
ATOM 5773 C C . PRO B 1 194 ? -22.984 5.836 -7.402 1 91.88 194 PRO B C 1
ATOM 5775 O O . PRO B 1 194 ? -24.203 5.918 -7.578 1 91.88 194 PRO B O 1
ATOM 5778 N N . GLY B 1 195 ? -22.266 4.855 -7.879 1 84.56 195 GLY B N 1
ATOM 5779 C CA . GLY B 1 195 ? -22.828 3.828 -8.75 1 84.56 195 GLY B CA 1
ATOM 5780 C C . GLY B 1 195 ? -23.922 3.012 -8.086 1 84.56 195 GLY B C 1
ATOM 5781 O O . GLY B 1 195 ? -24.828 2.516 -8.758 1 84.56 195 GLY B O 1
ATOM 5782 N N . VAL B 1 196 ? -23.844 2.865 -6.812 1 80.19 196 VAL B N 1
ATOM 5783 C CA . VAL B 1 196 ? -24.766 2.018 -6.078 1 80.19 196 VAL B CA 1
ATOM 5784 C C . VAL B 1 196 ? -26.094 2.754 -5.883 1 80.19 196 VAL B C 1
ATOM 5786 O O . VAL B 1 196 ? -27.109 2.143 -5.531 1 80.19 196 VAL B O 1
ATOM 5789 N N . ALA B 1 197 ? -26.094 4.051 -6.121 1 84.88 197 ALA B N 1
ATOM 5790 C CA . ALA B 1 197 ? -27.328 4.809 -5.949 1 84.88 197 ALA B CA 1
ATOM 5791 C C . ALA B 1 197 ? -28.391 4.352 -6.949 1 84.88 197 ALA B C 1
ATOM 5793 O O . ALA B 1 197 ? -28.094 4.148 -8.125 1 84.88 197 ALA B O 1
ATOM 5794 N N . PRO B 1 198 ? -29.562 4.016 -6.453 1 78.62 198 PRO B N 1
ATOM 5795 C CA . PRO B 1 198 ? -30.625 3.473 -7.316 1 78.62 198 PRO B CA 1
ATOM 5796 C C . PRO B 1 198 ? -30.953 4.398 -8.484 1 78.62 198 PRO B C 1
ATOM 5798 O O . PRO B 1 198 ? -31.156 3.93 -9.609 1 78.62 198 PRO B O 1
ATOM 5801 N N . ASP B 1 199 ? -31.234 5.727 -8.195 1 78.5 199 ASP B N 1
ATOM 5802 C CA . ASP B 1 199 ? -31.594 6.691 -9.227 1 78.5 199 ASP B CA 1
ATOM 5803 C C . ASP B 1 199 ? -30.516 7.781 -9.352 1 78.5 199 ASP B C 1
ATOM 5805 O O . ASP B 1 199 ? -30.359 8.602 -8.445 1 78.5 199 ASP B O 1
ATOM 5809 N N . PRO B 1 200 ? -29.828 7.645 -10.445 1 74 200 PRO B N 1
ATOM 5810 C CA . PRO B 1 200 ? -28.766 8.648 -10.625 1 74 200 PRO B CA 1
ATOM 5811 C C . PRO B 1 200 ? -29.312 10.07 -10.672 1 74 200 PRO B C 1
ATOM 5813 O O . PRO B 1 200 ? -28.578 11.023 -10.391 1 74 200 PRO B O 1
ATOM 5816 N N . ASP B 1 201 ? -30.562 10.164 -10.945 1 74.25 201 ASP B N 1
ATOM 5817 C CA . ASP B 1 201 ? -31.125 11.5 -11.102 1 74.25 201 ASP B CA 1
ATOM 5818 C C . ASP B 1 201 ? -31.828 11.953 -9.82 1 74.25 201 ASP B C 1
ATOM 5820 O O . ASP B 1 201 ? -32.312 13.078 -9.742 1 74.25 201 ASP B O 1
ATOM 5824 N N . ALA B 1 202 ? -31.766 11.016 -8.867 1 79.06 202 ALA B N 1
ATOM 5825 C CA . ALA B 1 202 ? -32.406 11.391 -7.621 1 79.06 202 ALA B CA 1
ATOM 5826 C C . ALA B 1 202 ? -31.594 12.422 -6.855 1 79.06 202 ALA B C 1
ATOM 5828 O O . ALA B 1 202 ? -30.359 12.445 -6.965 1 79.06 202 ALA B O 1
ATOM 5829 N N . ALA B 1 203 ? -32.344 13.258 -6.207 1 85.69 203 ALA B N 1
ATOM 5830 C CA . ALA B 1 203 ? -31.688 14.305 -5.422 1 85.69 203 ALA B CA 1
ATOM 5831 C C . ALA B 1 203 ? -30.812 13.711 -4.324 1 85.69 203 ALA B C 1
ATOM 5833 O O . ALA B 1 203 ? -31.281 12.875 -3.537 1 85.69 203 ALA B O 1
ATOM 5834 N N . LEU B 1 204 ? -29.578 14.109 -4.293 1 91.44 204 LEU B N 1
ATOM 5835 C CA . LEU B 1 204 ? -28.609 13.625 -3.311 1 91.44 204 LEU B CA 1
ATOM 5836 C C . LEU B 1 204 ? -28.672 14.453 -2.031 1 91.44 204 LEU B C 1
ATOM 5838 O O . LEU B 1 204 ? -29.047 15.625 -2.062 1 91.44 204 LEU B O 1
ATOM 5842 N N . ALA B 1 205 ? -28.438 13.805 -0.951 1 93.75 205 ALA B N 1
ATOM 5843 C CA . ALA B 1 205 ? -28.391 14.492 0.339 1 93.75 205 ALA B CA 1
ATOM 5844 C C . ALA B 1 205 ? -27.156 15.383 0.453 1 93.75 205 ALA B C 1
ATOM 5846 O O . ALA B 1 205 ? -26.203 15.234 -0.315 1 93.75 205 ALA B O 1
ATOM 5847 N N . ASP B 1 206 ? -27.234 16.297 1.423 1 93.25 206 ASP B N 1
ATOM 5848 C CA . ASP B 1 206 ? -26.109 17.188 1.68 1 93.25 206 ASP B CA 1
ATOM 5849 C C . ASP B 1 206 ? -24.953 16.438 2.338 1 93.25 206 ASP B C 1
ATOM 5851 O O . ASP B 1 206 ? -25.172 15.484 3.088 1 93.25 206 ASP B O 1
ATOM 5855 N N . VAL B 1 207 ? -23.766 16.938 2.014 1 95.12 207 VAL B N 1
ATOM 5856 C CA . VAL B 1 207 ? -22.578 16.359 2.645 1 95.12 207 VAL B CA 1
ATOM 5857 C C . VAL B 1 207 ? -22.484 16.844 4.09 1 95.12 207 VAL B C 1
ATOM 5859 O O . VAL B 1 207 ? -23.047 17.875 4.453 1 95.12 207 VAL B O 1
ATOM 5862 N N . GLY B 1 208 ? -21.797 16.031 4.926 1 95.06 208 GLY B N 1
ATOM 5863 C CA . GLY B 1 208 ? -21.656 16.375 6.332 1 95.06 208 GLY B CA 1
ATOM 5864 C C . GLY B 1 208 ? -20.359 17.109 6.633 1 95.06 208 GLY B C 1
ATOM 5865 O O . GLY B 1 208 ? -19.609 17.453 5.715 1 95.06 208 GLY B O 1
ATOM 5866 N N . GLU B 1 209 ? -20.141 17.406 7.898 1 94.12 209 GLU B N 1
ATOM 5867 C CA . GLU B 1 209 ? -18.969 18.141 8.367 1 94.12 209 GLU B CA 1
ATOM 5868 C C . GLU B 1 209 ? -17.672 17.422 7.996 1 94.12 209 GLU B C 1
ATOM 5870 O O . GLU B 1 209 ? -16.719 18.062 7.562 1 94.12 209 GLU B O 1
ATOM 5875 N N . PHE B 1 210 ? -17.672 16.188 8.234 1 97.5 210 PHE B N 1
ATOM 5876 C CA . PHE B 1 210 ? -16.469 15.414 7.914 1 97.5 210 PHE B CA 1
ATOM 5877 C C . PHE B 1 210 ? -16.156 15.516 6.426 1 97.5 210 PHE B C 1
ATOM 5879 O O . PHE B 1 210 ? -14.984 15.516 6.039 1 97.5 210 PHE B O 1
ATOM 5886 N N . ALA B 1 211 ? -17.156 15.547 5.57 1 98 211 ALA B N 1
ATOM 5887 C CA . ALA B 1 211 ? -16.969 15.68 4.129 1 98 211 ALA B CA 1
ATOM 5888 C C . ALA B 1 211 ? -16.234 16.984 3.791 1 98 211 ALA B C 1
ATOM 5890 O O . ALA B 1 211 ? -15.422 17.016 2.869 1 98 211 ALA B O 1
ATOM 5891 N N . TYR B 1 212 ? -16.547 18.016 4.492 1 97.25 212 TYR B N 1
ATOM 5892 C CA . TYR B 1 212 ? -15.898 19.297 4.227 1 97.25 212 TYR B CA 1
ATOM 5893 C C . TYR B 1 212 ? -14.43 19.25 4.617 1 97.25 212 TYR B C 1
ATOM 5895 O O . TYR B 1 212 ? -13.594 19.906 3.992 1 97.25 212 TYR B O 1
ATOM 5903 N N . ILE B 1 213 ? -14.125 18.484 5.66 1 98 213 ILE B N 1
ATOM 5904 C CA . ILE B 1 213 ? -12.719 18.281 5.98 1 98 213 ILE B CA 1
ATOM 5905 C C . ILE B 1 213 ? -12.039 17.547 4.828 1 98 213 ILE B C 1
ATOM 5907 O O . ILE B 1 213 ? -10.914 17.875 4.449 1 98 213 ILE B O 1
ATOM 5911 N N . VAL B 1 214 ? -12.734 16.547 4.266 1 98.31 214 VAL B N 1
ATOM 5912 C CA . VAL B 1 214 ? -12.195 15.805 3.125 1 98.31 214 VAL B CA 1
ATOM 5913 C C . VAL B 1 214 ? -11.945 16.766 1.96 1 98.31 214 VAL B C 1
ATOM 5915 O O . VAL B 1 214 ? -10.883 16.734 1.344 1 98.31 214 VAL B O 1
ATOM 5918 N N . LEU B 1 215 ? -12.891 17.609 1.695 1 97.81 215 LEU B N 1
ATOM 5919 C CA . LEU B 1 215 ? -12.781 18.547 0.586 1 97.81 215 LEU B CA 1
ATOM 5920 C C . LEU B 1 215 ? -11.641 19.531 0.819 1 97.81 215 LEU B C 1
ATOM 5922 O O . LEU B 1 215 ? -10.875 19.828 -0.1 1 97.81 215 LEU B O 1
ATOM 5926 N N . ALA B 1 216 ? -11.562 20.047 2 1 98 216 ALA B N 1
ATOM 5927 C CA . ALA B 1 216 ? -10.469 20.953 2.336 1 98 216 ALA B CA 1
ATOM 5928 C C . ALA B 1 216 ? -9.117 20.266 2.193 1 98 216 ALA B C 1
ATOM 5930 O O . ALA B 1 216 ? -8.148 20.875 1.737 1 98 216 ALA B O 1
ATOM 5931 N N . THR B 1 217 ? -9.07 19.031 2.613 1 97.69 217 THR B N 1
ATOM 5932 C CA . THR B 1 217 ? -7.84 18.25 2.502 1 97.69 217 THR B CA 1
ATOM 5933 C C . THR B 1 217 ? -7.465 18.031 1.038 1 97.69 217 THR B C 1
ATOM 5935 O O . THR B 1 217 ? -6.281 18.031 0.689 1 97.69 217 THR B O 1
ATOM 5938 N N . LYS B 1 218 ? -8.453 17.812 0.223 1 95.94 218 LYS B N 1
ATOM 5939 C CA . LYS B 1 218 ? -8.195 17.672 -1.208 1 95.94 218 LYS B CA 1
ATOM 5940 C C . LYS B 1 218 ? -7.539 18.938 -1.765 1 95.94 218 LYS B C 1
ATOM 5942 O O . LYS B 1 218 ? -6.609 18.859 -2.568 1 95.94 218 LYS B O 1
ATOM 5947 N N . ALA B 1 219 ? -8.055 20.047 -1.356 1 96.25 219 ALA B N 1
ATOM 5948 C CA . ALA B 1 219 ? -7.457 21.312 -1.791 1 96.25 219 ALA B CA 1
ATOM 5949 C C . ALA B 1 219 ? -6.008 21.406 -1.329 1 96.25 219 ALA B C 1
ATOM 5951 O O . ALA B 1 219 ? -5.137 21.828 -2.094 1 96.25 219 ALA B O 1
ATOM 5952 N N . TRP B 1 220 ? -5.828 21.094 -0.123 1 96.38 220 TRP B N 1
ATOM 5953 C CA . TRP B 1 220 ? -4.473 21.062 0.411 1 96.38 220 TRP B CA 1
ATOM 5954 C C . TRP B 1 220 ? -3.574 20.156 -0.438 1 96.38 220 TRP B C 1
ATOM 5956 O O . TRP B 1 220 ? -2.455 20.547 -0.784 1 96.38 220 TRP B O 1
ATOM 5966 N N . ARG B 1 221 ? -4.031 19 -0.766 1 94.94 221 ARG B N 1
ATOM 5967 C CA . ARG B 1 221 ? -3.268 18.047 -1.57 1 94.94 221 ARG B CA 1
ATOM 5968 C C . ARG B 1 221 ? -2.908 18.641 -2.926 1 94.94 221 ARG B C 1
ATOM 5970 O O . ARG B 1 221 ? -1.788 18.469 -3.41 1 94.94 221 ARG B O 1
ATOM 5977 N N . SER B 1 222 ? -3.82 19.312 -3.539 1 95.06 222 SER B N 1
ATOM 5978 C CA . SER B 1 222 ? -3.578 19.922 -4.84 1 95.06 222 SER B CA 1
ATOM 5979 C C . SER B 1 222 ? -2.465 20.969 -4.758 1 95.06 222 SER B C 1
ATOM 5981 O O . SER B 1 222 ? -1.627 21.062 -5.656 1 95.06 222 SER B O 1
ATOM 5983 N N . VAL B 1 223 ? -2.467 21.672 -3.734 1 96.31 223 VAL B N 1
ATOM 5984 C CA . VAL B 1 223 ? -1.46 22.703 -3.547 1 96.31 223 VAL B CA 1
ATOM 5985 C C . VAL B 1 223 ? -0.092 22.062 -3.324 1 96.31 223 VAL B C 1
ATOM 5987 O O . VAL B 1 223 ? 0.9 22.484 -3.926 1 96.31 223 VAL B O 1
ATOM 5990 N N . VAL B 1 224 ? -0.045 21.109 -2.475 1 94 224 VAL B N 1
ATOM 5991 C CA . VAL B 1 224 ? 1.214 20.438 -2.174 1 94 224 VAL B CA 1
ATOM 5992 C C . VAL B 1 224 ? 1.755 19.75 -3.434 1 94 224 VAL B C 1
ATOM 5994 O O . VAL B 1 224 ? 2.967 19.734 -3.66 1 94 224 VAL B O 1
ATOM 5997 N N . GLU B 1 225 ? 0.891 19.188 -4.203 1 91.06 225 GLU B N 1
ATOM 5998 C CA . GLU B 1 225 ? 1.312 18.578 -5.461 1 91.06 225 GLU B CA 1
ATOM 5999 C C . GLU B 1 225 ? 1.98 19.609 -6.371 1 91.06 225 GLU B C 1
ATOM 6001 O O . GLU B 1 225 ? 2.994 19.312 -7.008 1 91.06 225 GLU B O 1
ATOM 6006 N N . MET B 1 226 ? 1.399 20.766 -6.473 1 92.62 226 MET B N 1
ATOM 6007 C CA . MET B 1 226 ? 2.018 21.828 -7.262 1 92.62 226 MET B CA 1
ATOM 6008 C C . MET B 1 226 ? 3.396 22.172 -6.715 1 92.62 226 MET B C 1
ATOM 6010 O O . MET B 1 226 ? 4.348 22.344 -7.48 1 92.62 226 MET B O 1
ATOM 6014 N N . MET B 1 227 ? 3.521 22.203 -5.418 1 91.75 227 MET B N 1
ATOM 6015 C CA . MET B 1 227 ? 4.793 22.547 -4.785 1 91.75 227 MET B CA 1
ATOM 6016 C C . MET B 1 227 ? 5.859 21.5 -5.094 1 91.75 227 MET B C 1
ATOM 6018 O O . MET B 1 227 ? 7.027 21.828 -5.289 1 91.75 227 MET B O 1
ATOM 6022 N N . THR B 1 228 ? 5.488 20.297 -5.152 1 88.06 228 THR B N 1
ATOM 6023 C CA . THR B 1 228 ? 6.453 19.203 -5.258 1 88.06 228 THR B CA 1
ATOM 6024 C C . THR B 1 228 ? 6.777 18.906 -6.719 1 88.06 228 THR B C 1
ATOM 6026 O O . THR B 1 228 ? 7.789 18.266 -7.02 1 88.06 228 THR B O 1
ATOM 6029 N N . THR B 1 229 ? 6.023 19.328 -7.598 1 86.25 229 THR B N 1
ATOM 6030 C CA . THR B 1 229 ? 6.238 18.984 -9 1 86.25 229 THR B CA 1
ATOM 6031 C C . THR B 1 229 ? 6.758 20.188 -9.781 1 86.25 229 THR B C 1
ATOM 6033 O O . THR B 1 229 ? 7.078 20.078 -10.969 1 86.25 229 THR B O 1
ATOM 6036 N N . THR B 1 230 ? 6.816 21.266 -9.156 1 87.5 230 THR B N 1
ATOM 6037 C CA . THR B 1 230 ? 7.246 22.469 -9.875 1 87.5 230 THR B CA 1
ATOM 6038 C C . THR B 1 230 ? 8.594 22.953 -9.352 1 87.5 230 THR B C 1
ATOM 6040 O O . THR B 1 230 ? 8.867 22.875 -8.148 1 87.5 230 THR B O 1
ATOM 6043 N N . SER B 1 231 ? 9.375 23.422 -10.273 1 87.5 231 SER B N 1
ATOM 6044 C CA . SER B 1 231 ? 10.641 24.078 -9.969 1 87.5 231 SER B CA 1
ATOM 6045 C C . SER B 1 231 ? 10.578 25.578 -10.305 1 87.5 231 SER B C 1
ATOM 6047 O O . SER B 1 231 ? 9.547 26.078 -10.758 1 87.5 231 SER B O 1
ATOM 6049 N N . ILE B 1 232 ? 11.68 26.266 -9.992 1 89.06 232 ILE B N 1
ATOM 6050 C CA . ILE B 1 232 ? 11.742 27.688 -10.297 1 89.06 232 ILE B CA 1
ATOM 6051 C C . ILE B 1 232 ? 11.562 27.906 -11.797 1 89.06 232 ILE B C 1
ATOM 6053 O O . ILE B 1 232 ? 10.922 28.859 -12.219 1 89.06 232 ILE B O 1
ATOM 6057 N N . ASP B 1 233 ? 11.984 26.938 -12.586 1 89.44 233 ASP B N 1
ATOM 6058 C CA . ASP B 1 233 ? 11.977 27.062 -14.039 1 89.44 233 ASP B CA 1
ATOM 6059 C C . ASP B 1 233 ? 10.625 26.656 -14.625 1 89.44 233 ASP B C 1
ATOM 6061 O O . ASP B 1 233 ? 10.227 27.156 -15.68 1 89.44 233 ASP B O 1
ATOM 6065 N N . THR B 1 234 ? 9.859 25.844 -13.914 1 91.56 234 THR B N 1
ATOM 6066 C CA . THR B 1 234 ? 8.633 25.297 -14.477 1 91.56 234 THR B CA 1
ATOM 6067 C C . THR B 1 234 ? 7.41 25.891 -13.781 1 91.56 234 THR B C 1
ATOM 6069 O O . THR B 1 234 ? 6.273 25.516 -14.078 1 91.56 234 THR B O 1
ATOM 6072 N N . PHE B 1 235 ? 7.734 26.844 -12.992 1 91.75 235 PHE B N 1
ATOM 6073 C CA . PHE B 1 235 ? 6.664 27.469 -12.219 1 91.75 235 PHE B CA 1
ATOM 6074 C C . PHE B 1 235 ? 5.723 28.25 -13.133 1 91.75 235 PHE B C 1
ATOM 6076 O O . PHE B 1 235 ? 6.168 28.859 -14.109 1 91.75 235 PHE B O 1
ATOM 6083 N N . SER B 1 236 ? 4.332 28.141 -12.844 1 92.06 236 SER B N 1
ATOM 6084 C CA . SER B 1 236 ? 3.307 28.859 -13.594 1 92.06 236 SER B CA 1
ATOM 6085 C C . SER B 1 236 ? 2.365 29.609 -12.664 1 92.06 236 SER B C 1
ATOM 6087 O O . SER B 1 236 ? 1.732 29.016 -11.789 1 92.06 236 SER B O 1
ATOM 6089 N N . GLU B 1 237 ? 2.219 30.875 -12.914 1 91.31 237 GLU B N 1
ATOM 6090 C CA . GLU B 1 237 ? 1.277 31.688 -12.148 1 91.31 237 GLU B CA 1
ATOM 6091 C C . GLU B 1 237 ? -0.164 31.266 -12.43 1 91.31 237 GLU B C 1
ATOM 6093 O O . GLU B 1 237 ? -1.024 31.359 -11.555 1 91.31 237 GLU B O 1
ATOM 6098 N N . ALA B 1 238 ? -0.366 30.797 -13.578 1 93.81 238 ALA B N 1
ATOM 6099 C CA . ALA B 1 238 ? -1.706 30.344 -13.953 1 93.81 238 ALA B CA 1
ATOM 6100 C C . ALA B 1 238 ? -2.166 29.188 -13.07 1 93.81 238 ALA B C 1
ATOM 6102 O O . ALA B 1 238 ? -3.34 29.109 -12.695 1 93.81 238 ALA B O 1
ATOM 6103 N N . ARG B 1 239 ? -1.219 28.359 -12.758 1 95.31 239 ARG B N 1
ATOM 6104 C CA . ARG B 1 239 ? -1.557 27.234 -11.898 1 95.31 239 ARG B CA 1
ATOM 6105 C C . ARG B 1 239 ? -1.909 27.703 -10.492 1 95.31 239 ARG B C 1
ATOM 6107 O O . ARG B 1 239 ? -2.789 27.141 -9.836 1 95.31 239 ARG B O 1
ATOM 6114 N N . CYS B 1 240 ? -1.228 28.703 -10.023 1 95.62 240 CYS B N 1
ATOM 6115 C CA . CYS B 1 240 ? -1.528 29.25 -8.711 1 95.62 240 CYS B CA 1
ATOM 6116 C C . CYS B 1 240 ? -2.93 29.859 -8.68 1 95.62 240 CYS B C 1
ATOM 6118 O O . CYS B 1 240 ? -3.66 29.688 -7.703 1 95.62 240 CYS B O 1
ATOM 6120 N N . LEU B 1 241 ? -3.299 30.5 -9.758 1 95.88 241 LEU B N 1
ATOM 6121 C CA . LEU B 1 241 ? -4.629 31.094 -9.844 1 95.88 241 LEU B CA 1
ATOM 6122 C C . LEU B 1 241 ? -5.707 30.016 -9.859 1 95.88 241 LEU B C 1
ATOM 6124 O O . LEU B 1 241 ? -6.766 30.172 -9.25 1 95.88 241 LEU B O 1
ATOM 6128 N N . ASP B 1 242 ? -5.383 28.938 -10.531 1 97.12 242 ASP B N 1
ATOM 6129 C CA . ASP B 1 242 ? -6.316 27.812 -10.555 1 97.12 242 ASP B CA 1
ATOM 6130 C C . ASP B 1 242 ? -6.516 27.234 -9.156 1 97.12 242 ASP B C 1
ATOM 6132 O O . ASP B 1 242 ? -7.637 26.891 -8.773 1 97.12 242 ASP B O 1
ATOM 6136 N N . LEU B 1 243 ? -5.453 27.141 -8.445 1 97.75 243 LEU B N 1
ATOM 6137 C CA . LEU B 1 243 ? -5.512 26.578 -7.098 1 97.75 243 LEU B CA 1
ATOM 6138 C C . LEU B 1 243 ? -6.266 27.516 -6.152 1 97.75 243 LEU B C 1
ATOM 6140 O O . LEU B 1 243 ? -7.047 27.047 -5.316 1 97.75 243 LEU B O 1
ATOM 6144 N N . GLU B 1 244 ? -6.066 28.781 -6.285 1 97.38 244 GLU B N 1
ATOM 6145 C CA . GLU B 1 244 ? -6.816 29.75 -5.484 1 97.38 244 GLU B CA 1
ATOM 6146 C C . GLU B 1 244 ? -8.312 29.672 -5.781 1 97.38 244 GLU B C 1
ATOM 6148 O O . GLU B 1 244 ? -9.133 29.781 -4.875 1 97.38 244 GLU B O 1
ATOM 6153 N N . ALA B 1 245 ? -8.555 29.5 -7.027 1 97.38 245 ALA B N 1
ATOM 6154 C CA . ALA B 1 245 ? -9.953 29.359 -7.418 1 97.38 245 ALA B CA 1
ATOM 6155 C C . ALA B 1 245 ? -10.57 28.094 -6.809 1 97.38 245 ALA B C 1
ATOM 6157 O O . ALA B 1 245 ? -11.734 28.109 -6.406 1 97.38 245 ALA B O 1
ATOM 6158 N N . GLU B 1 246 ? -9.805 27.047 -6.781 1 96.69 246 GLU B N 1
ATOM 6159 C CA . GLU B 1 246 ? -10.266 25.797 -6.172 1 96.69 246 GLU B CA 1
ATOM 6160 C C . GLU B 1 246 ? -10.539 25.984 -4.68 1 96.69 246 GLU B C 1
ATOM 6162 O O . GLU B 1 246 ? -11.539 25.484 -4.16 1 96.69 246 GLU B O 1
ATOM 6167 N N . ILE B 1 247 ? -9.664 26.641 -3.996 1 97.81 247 ILE B N 1
ATOM 6168 C CA . ILE B 1 247 ? -9.805 26.906 -2.57 1 97.81 247 ILE B CA 1
ATOM 6169 C C . ILE B 1 247 ? -11.062 27.75 -2.33 1 97.81 247 ILE B C 1
ATOM 6171 O O . ILE B 1 247 ? -11.867 27.438 -1.45 1 97.81 247 ILE B O 1
ATOM 6175 N N . ASP B 1 248 ? -11.25 28.688 -3.164 1 96.94 248 ASP B N 1
ATOM 6176 C CA . ASP B 1 248 ? -12.398 29.578 -3.021 1 96.94 248 ASP B CA 1
ATOM 6177 C C . ASP B 1 248 ? -13.703 28.844 -3.326 1 96.94 248 ASP B C 1
ATOM 6179 O O . ASP B 1 248 ? -14.742 29.125 -2.723 1 96.94 248 ASP B O 1
ATOM 6183 N N . ALA B 1 249 ? -13.602 27.984 -4.273 1 96 249 ALA B N 1
ATOM 6184 C CA . ALA B 1 249 ? -14.789 27.203 -4.594 1 96 249 ALA B CA 1
ATOM 6185 C C . ALA B 1 249 ? -15.242 26.375 -3.395 1 96 249 ALA B C 1
ATOM 6187 O O . ALA B 1 249 ? -16.438 26.234 -3.143 1 96 249 ALA B O 1
ATOM 6188 N N . ILE B 1 250 ? -14.336 25.891 -2.674 1 96 250 ILE B N 1
ATOM 6189 C CA . ILE B 1 250 ? -14.656 25.109 -1.489 1 96 250 ILE B CA 1
ATOM 6190 C C . ILE B 1 250 ? -15.227 26.016 -0.403 1 96 250 ILE B C 1
ATOM 6192 O O . ILE B 1 250 ? -16.219 25.688 0.248 1 96 250 ILE B O 1
ATOM 6196 N N . ARG B 1 251 ? -14.648 27.172 -0.24 1 95.81 251 ARG B N 1
ATOM 6197 C CA . ARG B 1 251 ? -15.148 28.141 0.736 1 95.81 251 ARG B CA 1
ATOM 6198 C C . ARG B 1 251 ? -16.594 28.516 0.445 1 95.81 251 ARG B C 1
ATOM 6200 O O . ARG B 1 251 ? -17.406 28.625 1.362 1 95.81 251 ARG B O 1
ATOM 6207 N N . GLN B 1 252 ? -16.844 28.594 -0.793 1 94.38 252 GLN B N 1
ATOM 6208 C CA . GLN B 1 252 ? -18.172 29.016 -1.212 1 94.38 252 GLN B CA 1
ATOM 6209 C C . GLN B 1 252 ? -19.172 27.891 -1.081 1 94.38 252 GLN B C 1
ATOM 6211 O O . GLN B 1 252 ? -20.375 28.125 -0.949 1 94.38 252 GLN B O 1
ATOM 6216 N N . SER B 1 253 ? -18.656 26.703 -1.11 1 91.94 253 SER B N 1
ATOM 6217 C CA . SER B 1 253 ? -19.531 25.547 -1.044 1 91.94 253 SER B CA 1
ATOM 6218 C C . SER B 1 253 ? -19.922 25.234 0.396 1 91.94 253 SER B C 1
ATOM 6220 O O . SER B 1 253 ? -20.828 24.422 0.639 1 91.94 253 SER B O 1
ATOM 6222 N N . LEU B 1 254 ? -19.266 25.891 1.37 1 94.69 254 LEU B N 1
ATOM 6223 C CA . LEU B 1 254 ? -19.562 25.641 2.775 1 94.69 254 LEU B CA 1
ATOM 6224 C C . LEU B 1 254 ? -20.938 26.172 3.145 1 94.69 254 LEU B C 1
ATOM 6226 O O . LEU B 1 254 ? -21.359 27.234 2.648 1 94.69 254 LEU B O 1
ATOM 6230 N N . PRO B 1 255 ? -21.656 25.406 3.963 1 91.81 255 PRO B N 1
ATOM 6231 C CA . PRO B 1 255 ? -22.906 25.984 4.469 1 91.81 255 PRO B CA 1
ATOM 6232 C C . PRO B 1 255 ? -22.688 27.297 5.227 1 91.81 255 PRO B C 1
ATOM 6234 O O . PRO B 1 255 ? -21.594 27.547 5.719 1 91.81 255 PRO B O 1
ATOM 6237 N N . VAL B 1 256 ? -23.719 27.969 5.449 1 89.94 256 VAL B N 1
ATOM 6238 C CA . VAL B 1 256 ? -23.656 29.328 5.988 1 89.94 256 VAL B CA 1
ATOM 6239 C C . VAL B 1 256 ? -23.047 29.297 7.387 1 89.94 256 VAL B C 1
ATOM 6241 O O . VAL B 1 256 ? -22.25 30.172 7.746 1 89.94 256 VAL B O 1
ATOM 6244 N N . HIS B 1 257 ? -23.328 28.344 8.141 1 88.75 257 HIS B N 1
ATOM 6245 C CA . HIS B 1 257 ? -22.844 28.297 9.516 1 88.75 257 HIS B CA 1
ATOM 6246 C C . HIS B 1 257 ? -21.375 27.922 9.578 1 88.75 257 HIS B C 1
ATOM 6248 O O . HIS B 1 257 ? -20.719 28.125 10.602 1 88.75 257 HIS B O 1
ATOM 6254 N N . PHE B 1 258 ? -20.812 27.484 8.445 1 91.75 258 PHE B N 1
ATOM 6255 C CA . PHE B 1 258 ? -19.391 27.141 8.414 1 91.75 258 PHE B CA 1
ATOM 6256 C C . PHE B 1 258 ? -18.609 28.172 7.602 1 91.75 258 PHE B C 1
ATOM 6258 O O . PHE B 1 258 ? -17.406 28 7.387 1 91.75 258 PHE B O 1
ATOM 6265 N N . ALA B 1 259 ? -19.281 29.172 7.203 1 90.38 259 ALA B N 1
ATOM 6266 C CA . ALA B 1 259 ? -18.562 30.219 6.48 1 90.38 259 ALA B CA 1
ATOM 6267 C C . ALA B 1 259 ? -17.594 30.953 7.398 1 90.38 259 ALA B C 1
ATOM 6269 O O . ALA B 1 259 ? -17.859 31.125 8.594 1 90.38 259 ALA B O 1
ATOM 6270 N N . ASP B 1 260 ? -16.562 31.328 6.844 1 87.75 260 ASP B N 1
ATOM 6271 C CA . ASP B 1 260 ? -15.539 32.031 7.621 1 87.75 260 ASP B CA 1
ATOM 6272 C C . ASP B 1 260 ? -15.938 33.469 7.883 1 87.75 260 ASP B C 1
ATOM 6274 O O . ASP B 1 260 ? -15.609 34.375 7.094 1 87.75 260 ASP B O 1
ATOM 6278 N N . LYS B 1 261 ? -16.578 33.688 8.891 1 84.06 261 LYS B N 1
ATOM 6279 C CA . LYS B 1 261 ? -16.984 35.031 9.32 1 84.06 261 LYS B CA 1
ATOM 6280 C C . LYS B 1 261 ? -16.422 35.344 10.703 1 84.06 261 LYS B C 1
ATOM 6282 O O . LYS B 1 261 ? -16.234 34.469 11.531 1 84.06 261 LYS B O 1
ATOM 6287 N N . PRO B 1 262 ? -16.141 36.656 10.828 1 80.12 262 PRO B N 1
ATOM 6288 C CA . PRO B 1 262 ? -15.586 37.031 12.133 1 80.12 262 PRO B CA 1
ATOM 6289 C C . PRO B 1 262 ? -16.5 36.625 13.297 1 80.12 262 PRO B C 1
ATOM 6291 O O . PRO B 1 262 ? -17.703 36.812 13.227 1 80.12 262 PRO B O 1
ATOM 6294 N N . GLY B 1 263 ? -15.984 36.062 14.25 1 82.94 263 GLY B N 1
ATOM 6295 C CA . GLY B 1 263 ? -16.703 35.719 15.469 1 82.94 263 GLY B CA 1
ATOM 6296 C C . GLY B 1 263 ? -17.391 34.344 15.391 1 82.94 263 GLY B C 1
ATOM 6297 O O . GLY B 1 263 ? -17.859 33.844 16.406 1 82.94 263 GLY B O 1
ATOM 6298 N N . GLN B 1 264 ? -17.453 33.75 14.266 1 89.44 264 GLN B N 1
ATOM 6299 C CA . GLN B 1 264 ? -18.156 32.469 14.078 1 89.44 264 GLN B CA 1
ATOM 6300 C C . GLN B 1 264 ? -17.484 31.375 14.891 1 89.44 264 GLN B C 1
ATOM 6302 O O . GLN B 1 264 ? -18.156 30.469 15.383 1 89.44 264 GLN B O 1
ATOM 6307 N N . ILE B 1 265 ? -16.25 31.438 15.039 1 92.25 265 ILE B N 1
ATOM 6308 C CA . ILE B 1 265 ? -15.5 30.422 15.773 1 92.25 265 ILE B CA 1
ATOM 6309 C C . ILE B 1 265 ? -16 30.344 17.219 1 92.25 265 ILE B C 1
ATOM 6311 O O . ILE B 1 265 ? -16.094 29.266 17.797 1 92.25 265 ILE B O 1
ATOM 6315 N N . ASN B 1 266 ? -16.359 31.438 17.781 1 90.75 266 ASN B N 1
ATOM 6316 C CA . ASN B 1 266 ? -16.828 31.453 19.156 1 90.75 266 ASN B CA 1
ATOM 6317 C C . ASN B 1 266 ? -18.156 30.734 19.312 1 90.75 266 ASN B C 1
ATOM 6319 O O . ASN B 1 266 ? -18.406 30.062 20.312 1 90.75 266 ASN B O 1
ATOM 6323 N N . LEU B 1 267 ? -18.969 30.906 18.344 1 92 267 LEU B N 1
ATOM 6324 C CA . LEU B 1 267 ? -20.234 30.188 18.344 1 92 267 LEU B CA 1
ATOM 6325 C C . LEU B 1 267 ? -20.016 28.688 18.219 1 92 267 LEU B C 1
ATOM 6327 O O . LEU B 1 267 ? -20.656 27.906 18.938 1 92 267 LEU B O 1
ATOM 6331 N N . HIS B 1 268 ? -19.125 28.328 17.422 1 92.5 268 HIS B N 1
ATOM 6332 C CA . HIS B 1 268 ? -18.828 26.906 17.203 1 92.5 268 HIS B CA 1
ATOM 6333 C C . HIS B 1 268 ? -18.188 26.297 18.438 1 92.5 268 HIS B C 1
ATOM 6335 O O . HIS B 1 268 ? -18.406 25.125 18.75 1 92.5 268 HIS B O 1
ATOM 6341 N N . VAL B 1 269 ? -17.375 27.047 19.109 1 90.75 269 VAL B N 1
ATOM 6342 C CA . VAL B 1 269 ? -16.766 26.578 20.344 1 90.75 269 VAL B CA 1
ATOM 6343 C C . VAL B 1 269 ? -17.859 26.266 21.375 1 90.75 269 VAL B C 1
ATOM 6345 O O . VAL B 1 269 ? -17.828 25.219 22.016 1 90.75 269 VAL B O 1
ATOM 6348 N N . THR B 1 270 ? -18.812 27.125 21.438 1 89.88 270 THR B N 1
ATOM 6349 C CA . THR B 1 270 ? -19.922 26.969 22.375 1 89.88 270 THR B CA 1
ATOM 6350 C C . THR B 1 270 ? -20.781 25.75 22 1 89.88 270 THR B C 1
ATOM 6352 O O . THR B 1 270 ? -21.25 25.031 22.875 1 89.88 270 THR B O 1
ATOM 6355 N N . MET B 1 271 ? -20.938 25.531 20.75 1 88.31 271 MET B N 1
ATOM 6356 C CA . MET B 1 271 ? -21.781 24.453 20.266 1 88.31 271 MET B CA 1
ATOM 6357 C C . MET B 1 271 ? -21.047 23.125 20.266 1 88.31 271 MET B C 1
ATOM 6359 O O . MET B 1 271 ? -21.641 22.078 20.016 1 88.31 271 MET B O 1
ATOM 6363 N N . GLY B 1 272 ? -19.75 23.156 20.469 1 86.62 272 GLY B N 1
ATOM 6364 C CA . GLY B 1 272 ? -18.969 21.938 20.531 1 86.62 272 GLY B CA 1
ATOM 6365 C C . GLY B 1 272 ? -18.375 21.531 19.188 1 86.62 272 GLY B C 1
ATOM 6366 O O . GLY B 1 272 ? -17.75 20.484 19.078 1 86.62 272 GLY B O 1
ATOM 6367 N N . SER B 1 273 ? -18.516 22.344 18.109 1 90.75 273 SER B N 1
ATOM 6368 C CA . SER B 1 273 ? -18 22.047 16.781 1 90.75 273 SER B CA 1
ATOM 6369 C C . SER B 1 273 ? -16.812 22.922 16.438 1 90.75 273 SER B C 1
ATOM 6371 O O . SER B 1 273 ? -16.453 23.078 15.266 1 90.75 273 SER B O 1
ATOM 6373 N N . GLY B 1 274 ? -16.266 23.562 17.469 1 93.56 274 GLY B N 1
ATOM 6374 C CA . GLY B 1 274 ? -15.172 24.5 17.281 1 93.56 274 GLY B CA 1
ATOM 6375 C C . GLY B 1 274 ? -13.984 23.875 16.562 1 93.56 274 GLY B C 1
ATOM 6376 O O . GLY B 1 274 ? -13.438 24.469 15.633 1 93.56 274 GLY B O 1
ATOM 6377 N N . PHE B 1 275 ? -13.609 22.656 16.906 1 93.88 275 PHE B N 1
ATOM 6378 C CA . PHE B 1 275 ? -12.445 22 16.328 1 93.88 275 PHE B CA 1
ATOM 6379 C C . PHE B 1 275 ? -12.703 21.641 14.867 1 93.88 275 PHE B C 1
ATOM 6381 O O . PHE B 1 275 ? -11.812 21.75 14.023 1 93.88 275 PHE B O 1
ATOM 6388 N N . THR B 1 276 ? -13.852 21.219 14.562 1 95 276 THR B N 1
ATOM 6389 C CA . THR B 1 276 ? -14.195 20.875 13.18 1 95 276 THR B CA 1
ATOM 6390 C C . THR B 1 276 ? -14.156 22.125 12.297 1 95 276 THR B C 1
ATOM 6392 O O . THR B 1 276 ? -13.594 22.094 11.203 1 95 276 THR B O 1
ATOM 6395 N N . TYR B 1 277 ? -14.766 23.188 12.836 1 95.81 277 TYR B N 1
ATOM 6396 C CA . TYR B 1 277 ? -14.742 24.469 12.125 1 95.81 277 TYR B CA 1
ATOM 6397 C C . TYR B 1 277 ? -13.312 24.922 11.875 1 95.81 277 TYR B C 1
ATOM 6399 O O . TYR B 1 277 ? -12.961 25.281 10.742 1 95.81 277 TYR B O 1
ATOM 6407 N N . ALA B 1 278 ? -12.578 24.875 12.898 1 96.69 278 ALA B N 1
ATOM 6408 C CA . ALA B 1 278 ? -11.195 25.344 12.805 1 96.69 278 ALA B CA 1
ATOM 6409 C C . ALA B 1 278 ? -10.383 24.453 11.852 1 96.69 278 ALA B C 1
ATOM 6411 O O . ALA B 1 278 ? -9.523 24.953 11.117 1 96.69 278 ALA B O 1
ATOM 6412 N N . MET B 1 279 ? -10.602 23.203 11.898 1 97.44 279 MET B N 1
ATOM 6413 C CA . MET B 1 279 ? -9.875 22.281 11.031 1 97.44 279 MET B CA 1
ATOM 6414 C C . MET B 1 279 ? -10.102 22.625 9.562 1 97.44 279 MET B C 1
ATOM 6416 O O . MET B 1 279 ? -9.148 22.688 8.781 1 97.44 279 MET B O 1
ATOM 6420 N N . ILE B 1 280 ? -11.305 22.844 9.164 1 97.81 280 ILE B N 1
ATOM 6421 C CA . ILE B 1 280 ? -11.656 23.156 7.785 1 97.81 280 ILE B CA 1
ATOM 6422 C C . ILE B 1 280 ? -10.953 24.438 7.363 1 97.81 280 ILE B C 1
ATOM 6424 O O . ILE B 1 280 ? -10.266 24.469 6.34 1 97.81 280 ILE B O 1
ATOM 6428 N N . HIS B 1 281 ? -11.023 25.375 8.172 1 97.56 281 HIS B N 1
ATOM 6429 C CA . HIS B 1 281 ? -10.516 26.688 7.781 1 97.56 281 HIS B CA 1
ATOM 6430 C C . HIS B 1 281 ? -9 26.766 7.906 1 97.56 281 HIS B C 1
ATOM 6432 O O . HIS B 1 281 ? -8.344 27.453 7.133 1 97.56 281 HIS B O 1
ATOM 6438 N N . CYS B 1 282 ? -8.461 26.078 8.914 1 97.81 282 CYS B N 1
ATOM 6439 C CA . CYS B 1 282 ? -7.008 26.016 8.984 1 97.81 282 CYS B CA 1
ATOM 6440 C C . CYS B 1 282 ? -6.426 25.406 7.711 1 97.81 282 CYS B C 1
ATOM 6442 O O . CYS B 1 282 ? -5.422 25.891 7.184 1 97.81 282 CYS B O 1
ATOM 6444 N N . LEU B 1 283 ? -7.016 24.391 7.23 1 98.12 283 LEU B N 1
ATOM 6445 C CA . LEU B 1 283 ? -6.551 23.75 6.008 1 98.12 283 LEU B CA 1
ATOM 6446 C C . LEU B 1 283 ? -6.648 24.703 4.82 1 98.12 283 LEU B C 1
ATOM 6448 O O . LEU B 1 283 ? -5.691 24.844 4.055 1 98.12 283 LEU B O 1
ATOM 6452 N N . LEU B 1 284 ? -7.734 25.359 4.695 1 98.19 284 LEU B N 1
ATOM 6453 C CA . LEU B 1 284 ? -7.953 26.25 3.566 1 98.19 284 LEU B CA 1
ATOM 6454 C C . LEU B 1 284 ? -7.027 27.453 3.646 1 98.19 284 LEU B C 1
ATOM 6456 O O . LEU B 1 284 ? -6.449 27.875 2.637 1 98.19 284 LEU B O 1
ATOM 6460 N N . GLN B 1 285 ? -6.887 28 4.805 1 97.88 285 GLN B N 1
ATOM 6461 C CA . GLN B 1 285 ? -6.023 29.172 4.984 1 97.88 285 GLN B CA 1
ATOM 6462 C C . GLN B 1 285 ? -4.555 28.797 4.797 1 97.88 285 GLN B C 1
ATOM 6464 O O . GLN B 1 285 ? -3.781 29.562 4.227 1 97.88 285 GLN B O 1
ATOM 6469 N N . CYS B 1 286 ? -4.207 27.656 5.344 1 98.19 286 CYS B N 1
ATOM 6470 C CA . CYS B 1 286 ? -2.836 27.203 5.148 1 98.19 286 CYS B CA 1
ATOM 6471 C C . CYS B 1 286 ? -2.529 27 3.666 1 98.19 286 CYS B C 1
ATOM 6473 O O . CYS B 1 286 ? -1.448 27.359 3.201 1 98.19 286 CYS B O 1
ATOM 6475 N N . ALA B 1 287 ? -3.445 26.453 2.949 1 98.19 287 ALA B N 1
ATOM 6476 C CA . ALA B 1 287 ? -3.293 26.297 1.504 1 98.19 287 ALA B CA 1
ATOM 6477 C C . ALA B 1 287 ? -3.137 27.641 0.82 1 98.19 287 ALA B C 1
ATOM 6479 O O . ALA B 1 287 ? -2.32 27.797 -0.091 1 98.19 287 ALA B O 1
ATOM 6480 N N . THR B 1 288 ? -3.895 28.594 1.259 1 98.19 288 THR B N 1
ATOM 6481 C CA . THR B 1 288 ? -3.814 29.938 0.719 1 98.19 288 THR B CA 1
ATOM 6482 C C . THR B 1 288 ? -2.428 30.531 0.95 1 98.19 288 THR B C 1
ATOM 6484 O O . THR B 1 288 ? -1.856 31.156 0.055 1 98.19 288 THR B O 1
ATOM 6487 N N . ILE B 1 289 ? -1.92 30.312 2.119 1 98.25 289 ILE B N 1
ATOM 6488 C CA . ILE B 1 289 ? -0.587 30.828 2.428 1 98.25 289 ILE B CA 1
ATOM 6489 C C . ILE B 1 289 ? 0.44 30.172 1.508 1 98.25 289 ILE B C 1
ATOM 6491 O O . ILE B 1 289 ? 1.296 30.859 0.938 1 98.25 289 ILE B O 1
ATOM 6495 N N . PHE B 1 290 ? 0.368 28.906 1.323 1 97.5 290 PHE B N 1
ATOM 6496 C CA . PHE B 1 290 ? 1.33 28.172 0.511 1 97.5 290 PHE B CA 1
ATOM 6497 C C . PHE B 1 290 ? 1.342 28.688 -0.92 1 97.5 290 PHE B C 1
ATOM 6499 O O . PHE B 1 290 ? 2.408 28.922 -1.495 1 97.5 290 PHE B O 1
ATOM 6506 N N . VAL B 1 291 ? 0.159 28.891 -1.482 1 97.44 291 VAL B N 1
ATOM 6507 C CA . VAL B 1 291 ? 0.052 29.312 -2.877 1 97.44 291 VAL B CA 1
ATOM 6508 C C . VAL B 1 291 ? 0.651 30.703 -3.045 1 97.44 291 VAL B C 1
ATOM 6510 O O . VAL B 1 291 ? 1.444 30.938 -3.959 1 97.44 291 VAL B O 1
ATOM 6513 N N . ASN B 1 292 ? 0.346 31.594 -2.191 1 97.12 292 ASN B N 1
ATOM 6514 C CA . ASN B 1 292 ? 0.804 32.969 -2.303 1 97.12 292 ASN B CA 1
ATOM 6515 C C . ASN B 1 292 ? 2.275 33.125 -1.923 1 97.12 292 ASN B C 1
ATOM 6517 O O . ASN B 1 292 ? 3.008 33.906 -2.529 1 97.12 292 ASN B O 1
ATOM 6521 N N . ARG B 1 293 ? 2.625 32.375 -0.957 1 96.44 293 ARG B N 1
ATOM 6522 C CA . ARG B 1 293 ? 4.031 32.344 -0.575 1 96.44 293 ARG B CA 1
ATOM 6523 C C . ARG B 1 293 ? 4.906 31.859 -1.725 1 96.44 293 ARG B C 1
ATOM 6525 O O . ARG B 1 293 ? 5.988 32.406 -1.963 1 96.44 293 ARG B O 1
ATOM 6532 N N . ARG B 1 294 ? 4.484 30.875 -2.396 1 95.69 294 ARG B N 1
ATOM 6533 C CA . ARG B 1 294 ? 5.246 30.344 -3.523 1 95.69 294 ARG B CA 1
ATOM 6534 C C . ARG B 1 294 ? 5.387 31.391 -4.625 1 95.69 294 ARG B C 1
ATOM 6536 O O . ARG B 1 294 ? 6.434 31.484 -5.27 1 95.69 294 ARG B O 1
ATOM 6543 N N . GLN B 1 295 ? 4.324 32.125 -4.848 1 94.81 295 GLN B N 1
ATOM 6544 C CA . GLN B 1 295 ? 4.379 33.188 -5.832 1 94.81 295 GLN B CA 1
ATOM 6545 C C . GLN B 1 295 ? 5.391 34.281 -5.426 1 94.81 295 GLN B C 1
ATOM 6547 O O . GLN B 1 295 ? 6.164 34.75 -6.258 1 94.81 295 GLN B O 1
ATOM 6552 N N . ILE B 1 296 ? 5.434 34.594 -4.207 1 95 296 ILE B N 1
ATOM 6553 C CA . ILE B 1 296 ? 6.359 35.625 -3.699 1 95 296 ILE B CA 1
ATOM 6554 C C . ILE B 1 296 ? 7.797 35.094 -3.844 1 95 296 ILE B C 1
ATOM 6556 O O . ILE B 1 296 ? 8.688 35.875 -4.25 1 95 296 ILE B O 1
ATOM 6560 N N . LEU B 1 297 ? 8.008 33.844 -3.518 1 94.12 297 LEU B N 1
ATOM 6561 C CA . LEU B 1 297 ? 9.344 33.281 -3.625 1 94.12 297 LEU B CA 1
ATOM 6562 C C . LEU B 1 297 ? 9.836 33.312 -5.066 1 94.12 297 LEU B C 1
ATOM 6564 O O . LEU B 1 297 ? 11.031 33.5 -5.312 1 94.12 297 LEU B O 1
ATOM 6568 N N . GLN B 1 298 ? 8.906 33.125 -5.988 1 92.38 298 GLN B N 1
ATOM 6569 C CA . GLN B 1 298 ? 9.273 33.188 -7.402 1 92.38 298 GLN B CA 1
ATOM 6570 C C . GLN B 1 298 ? 9.773 34.594 -7.77 1 92.38 298 GLN B C 1
ATOM 6572 O O . GLN B 1 298 ? 10.703 34.75 -8.562 1 92.38 298 GLN B O 1
ATOM 6577 N N . ILE B 1 299 ? 9.18 35.562 -7.23 1 91.25 299 ILE B N 1
ATOM 6578 C CA . ILE B 1 299 ? 9.5 36.969 -7.543 1 91.25 299 ILE B CA 1
ATOM 6579 C C . ILE B 1 299 ? 10.805 37.375 -6.852 1 91.25 299 ILE B C 1
ATOM 6581 O O . ILE B 1 299 ? 11.68 37.969 -7.473 1 91.25 299 ILE B O 1
ATOM 6585 N N . VAL B 1 300 ? 10.984 37 -5.645 1 91.69 300 VAL B N 1
ATOM 6586 C CA . VAL B 1 300 ? 12.102 37.469 -4.824 1 91.69 300 VAL B CA 1
ATOM 6587 C C . VAL B 1 300 ? 13.383 36.75 -5.25 1 91.69 300 VAL B C 1
ATOM 6589 O O . VAL B 1 300 ? 14.477 37.312 -5.098 1 91.69 300 VAL B O 1
ATOM 6592 N N . THR B 1 301 ? 13.258 35.594 -5.754 1 88.62 301 THR B N 1
ATOM 6593 C CA . THR B 1 301 ? 14.445 34.844 -6.145 1 88.62 301 THR B CA 1
ATOM 6594 C C . THR B 1 301 ? 14.859 35.219 -7.57 1 88.62 301 THR B C 1
ATOM 6596 O O . THR B 1 301 ? 15.898 34.75 -8.055 1 88.62 301 THR B O 1
ATOM 6599 N N . ALA B 1 302 ? 14.039 35.969 -8.164 1 87.5 302 ALA B N 1
ATOM 6600 C CA . ALA B 1 302 ? 14.414 36.438 -9.5 1 87.5 302 ALA B CA 1
ATOM 6601 C C . ALA B 1 302 ? 15.641 37.344 -9.453 1 87.5 302 ALA B C 1
ATOM 6603 O O . ALA B 1 302 ? 15.836 38.062 -8.484 1 87.5 302 ALA B O 1
ATOM 6604 N N . GLU B 1 303 ? 16.484 37.312 -10.461 1 84.88 303 GLU B N 1
ATOM 6605 C CA . GLU B 1 303 ? 17.734 38.062 -10.516 1 84.88 303 GLU B CA 1
ATOM 6606 C C . GLU B 1 303 ? 17.469 39.594 -10.516 1 84.88 303 GLU B C 1
ATOM 6608 O O . GLU B 1 303 ? 18.281 40.344 -9.992 1 84.88 303 GLU B O 1
ATOM 6613 N N . ASP B 1 304 ? 16.438 40 -11.008 1 85.88 304 ASP B N 1
ATOM 6614 C CA . ASP B 1 304 ? 16.141 41.438 -11.164 1 85.88 304 ASP B CA 1
ATOM 6615 C C . ASP B 1 304 ? 15.242 41.938 -10.039 1 85.88 304 ASP B C 1
ATOM 6617 O O . ASP B 1 304 ? 14.602 42.969 -10.172 1 85.88 304 ASP B O 1
ATOM 6621 N N . PHE B 1 305 ? 15.258 41.219 -8.953 1 89.81 305 PHE B N 1
ATOM 6622 C CA . PHE B 1 305 ? 14.367 41.625 -7.871 1 89.81 305 PHE B CA 1
ATOM 6623 C C . PHE B 1 305 ? 14.844 42.938 -7.238 1 89.81 305 PHE B C 1
ATOM 6625 O O . PHE B 1 305 ? 16.031 43.094 -6.953 1 89.81 305 PHE B O 1
ATOM 6632 N N . ASN B 1 306 ? 13.906 43.844 -7.133 1 86.62 306 ASN B N 1
ATOM 6633 C CA . ASN B 1 306 ? 14.148 45.125 -6.484 1 86.62 306 ASN B CA 1
ATOM 6634 C C . ASN B 1 306 ? 13.094 45.406 -5.422 1 86.62 306 ASN B C 1
ATOM 6636 O O . ASN B 1 306 ? 11.906 45.531 -5.734 1 86.62 306 ASN B O 1
ATOM 6640 N N . ALA B 1 307 ? 13.562 45.656 -4.188 1 81.06 307 ALA B N 1
ATOM 6641 C CA . ALA B 1 307 ? 12.672 45.844 -3.045 1 81.06 307 ALA B CA 1
ATOM 6642 C C . ALA B 1 307 ? 11.82 47.125 -3.215 1 81.06 307 ALA B C 1
ATOM 6644 O O . ALA B 1 307 ? 10.664 47.156 -2.779 1 81.06 307 ALA B O 1
ATOM 6645 N N . ASP B 1 308 ? 12.438 48.094 -3.865 1 81.25 308 ASP B N 1
ATOM 6646 C CA . ASP B 1 308 ? 11.711 49.344 -4.07 1 81.25 308 ASP B CA 1
ATOM 6647 C C . ASP B 1 308 ? 10.594 49.156 -5.098 1 81.25 308 ASP B C 1
ATOM 6649 O O . ASP B 1 308 ? 9.5 49.719 -4.938 1 81.25 308 ASP B O 1
ATOM 6653 N N . GLU B 1 309 ? 10.922 48.406 -6.035 1 83.75 309 GLU B N 1
ATOM 6654 C CA . GLU B 1 309 ? 9.906 48.125 -7.043 1 83.75 309 GLU B CA 1
ATOM 6655 C C . GLU B 1 309 ? 8.789 47.25 -6.457 1 83.75 309 GLU B C 1
ATOM 6657 O O . GLU B 1 309 ? 7.625 47.406 -6.828 1 83.75 309 GLU B O 1
ATOM 6662 N N . TRP B 1 310 ? 9.109 46.438 -5.512 1 89.19 310 TRP B N 1
ATOM 6663 C CA . TRP B 1 310 ? 8.148 45.594 -4.84 1 89.19 310 TRP B CA 1
ATOM 6664 C C . TRP B 1 310 ? 7.113 46.406 -4.078 1 89.19 310 TRP B C 1
ATOM 6666 O O . TRP B 1 310 ? 5.91 46.156 -4.18 1 89.19 310 TRP B O 1
ATOM 6676 N N . ARG B 1 311 ? 7.535 47.375 -3.406 1 82 311 ARG B N 1
ATOM 6677 C CA . ARG B 1 311 ? 6.672 48.156 -2.535 1 82 311 ARG B CA 1
ATOM 6678 C C . ARG B 1 311 ? 5.645 48.938 -3.348 1 82 311 ARG B C 1
ATOM 6680 O O . ARG B 1 311 ? 4.551 49.219 -2.859 1 82 311 ARG B O 1
ATOM 6687 N N . ASN B 1 312 ? 6.012 49.156 -4.559 1 81.19 312 ASN B N 1
ATOM 6688 C CA . ASN B 1 312 ? 5.117 49.938 -5.414 1 81.19 312 ASN B CA 1
ATOM 6689 C C . ASN B 1 312 ? 4.344 49.031 -6.375 1 81.19 312 ASN B C 1
ATOM 6691 O O . ASN B 1 312 ? 3.57 49.5 -7.203 1 81.19 312 ASN B O 1
ATOM 6695 N N . SER B 1 313 ? 4.48 47.781 -6.168 1 82.69 313 SER B N 1
ATOM 6696 C CA . SER B 1 313 ? 3.879 46.844 -7.133 1 82.69 313 SER B CA 1
ATOM 6697 C C . SER B 1 313 ? 2.562 46.281 -6.605 1 82.69 313 SER B C 1
ATOM 6699 O O . SER B 1 313 ? 2.256 46.406 -5.422 1 82.69 313 SER B O 1
ATOM 6701 N N . ALA B 1 314 ? 1.762 45.719 -7.555 1 80.38 314 ALA B N 1
ATOM 6702 C CA . ALA B 1 314 ? 0.487 45.094 -7.258 1 80.38 314 ALA B CA 1
ATOM 6703 C C . ALA B 1 314 ? 0.698 43.781 -6.488 1 80.38 314 ALA B C 1
ATOM 6705 O O . ALA B 1 314 ? -0.255 43.188 -5.965 1 80.38 314 ALA B O 1
ATOM 6706 N N . HIS B 1 315 ? 1.9 43.438 -6.266 1 83.81 315 HIS B N 1
ATOM 6707 C CA . HIS B 1 315 ? 2.217 42.188 -5.605 1 83.81 315 HIS B CA 1
ATOM 6708 C C . HIS B 1 315 ? 1.96 42.281 -4.105 1 83.81 315 HIS B C 1
ATOM 6710 O O . HIS B 1 315 ? 1.914 41.25 -3.418 1 83.81 315 HIS B O 1
ATOM 6716 N N . THR B 1 316 ? 1.676 43.438 -3.689 1 84.5 316 THR B N 1
ATOM 6717 C CA . THR B 1 316 ? 1.388 43.625 -2.273 1 84.5 316 THR B CA 1
ATOM 6718 C C . THR B 1 316 ? 0.083 42.906 -1.89 1 84.5 316 THR B C 1
ATOM 6720 O O . THR B 1 316 ? -0.135 42.594 -0.72 1 84.5 316 THR B O 1
ATOM 6723 N N . GLN B 1 317 ? -0.746 42.594 -2.889 1 90.62 317 GLN B N 1
ATOM 6724 C CA . GLN B 1 317 ? -1.992 41.875 -2.633 1 90.62 317 GLN B CA 1
ATOM 6725 C C . GLN B 1 317 ? -1.722 40.469 -2.127 1 90.62 317 GLN B C 1
ATOM 6727 O O . GLN B 1 317 ? -2.51 39.906 -1.356 1 90.62 317 GLN B O 1
ATOM 6732 N N . LEU B 1 318 ? -0.614 39.938 -2.605 1 94.56 318 LEU B N 1
ATOM 6733 C CA . LEU B 1 318 ? -0.229 38.594 -2.145 1 94.56 318 LEU B CA 1
ATOM 6734 C C . LEU B 1 318 ? 0.068 38.594 -0.648 1 94.56 318 LEU B C 1
ATOM 6736 O O . LEU B 1 318 ? -0.327 37.688 0.073 1 94.56 318 LEU B O 1
ATOM 6740 N N . VAL B 1 319 ? 0.729 39.625 -0.213 1 95 319 VAL B N 1
ATOM 6741 C CA . VAL B 1 319 ? 1.08 39.781 1.194 1 95 319 VAL B CA 1
ATOM 6742 C C . VAL B 1 319 ? -0.186 39.969 2.027 1 95 319 VAL B C 1
ATOM 6744 O O . VAL B 1 319 ? -0.313 39.375 3.111 1 95 319 VAL B O 1
ATOM 6747 N N . ASP B 1 320 ? -1.123 40.719 1.525 1 94.69 320 ASP B N 1
ATOM 6748 C CA . ASP B 1 320 ? -2.383 40.938 2.229 1 94.69 320 ASP B CA 1
ATOM 6749 C C . ASP B 1 320 ? -3.135 39.625 2.436 1 94.69 320 ASP B C 1
ATOM 6751 O O . ASP B 1 320 ? -3.703 39.375 3.502 1 94.69 320 ASP B O 1
ATOM 6755 N N . LYS B 1 321 ? -3.16 38.844 1.427 1 95.94 321 LYS B N 1
ATOM 6756 C CA . LYS B 1 321 ? -3.834 37.562 1.515 1 95.94 321 LYS B CA 1
ATOM 6757 C C . LYS B 1 321 ? -3.178 36.656 2.562 1 95.94 321 LYS B C 1
ATOM 6759 O O . LYS B 1 321 ? -3.865 35.969 3.316 1 95.94 321 LYS B O 1
ATOM 6764 N N . ILE B 1 322 ? -1.849 36.688 2.582 1 97.62 322 ILE B N 1
ATOM 6765 C CA . ILE B 1 322 ? -1.106 35.875 3.543 1 97.62 322 ILE B CA 1
ATOM 6766 C C . ILE B 1 322 ? -1.391 36.344 4.961 1 97.62 322 ILE B C 1
ATOM 6768 O O . ILE B 1 322 ? -1.633 35.562 5.863 1 97.62 322 ILE B O 1
ATOM 6772 N N . PHE B 1 323 ? -1.391 37.656 5.168 1 96.56 323 PHE B N 1
ATOM 6773 C CA . PHE B 1 323 ? -1.648 38.219 6.488 1 96.56 323 PHE B CA 1
ATOM 6774 C C . PHE B 1 323 ? -3.066 37.906 6.945 1 96.56 323 PHE B C 1
ATOM 6776 O O . PHE B 1 323 ? -3.287 37.562 8.109 1 96.56 323 PHE B O 1
ATOM 6783 N N . ALA B 1 324 ? -4 38.031 6.027 1 95.56 324 ALA B N 1
ATOM 6784 C CA . ALA B 1 324 ? -5.387 37.719 6.367 1 95.56 324 ALA B CA 1
ATOM 6785 C C . ALA B 1 324 ? -5.543 36.25 6.758 1 95.56 324 ALA B C 1
ATOM 6787 O O . ALA B 1 324 ? -6.203 35.938 7.75 1 95.56 324 ALA B O 1
ATOM 6788 N N . ALA B 1 325 ? -4.957 35.406 5.941 1 97.38 325 ALA B N 1
ATOM 6789 C CA . ALA B 1 325 ? -5.012 33.969 6.219 1 97.38 325 ALA B CA 1
ATOM 6790 C C . ALA B 1 325 ? -4.324 33.625 7.539 1 97.38 325 ALA B C 1
ATOM 6792 O O . ALA B 1 325 ? -4.844 32.844 8.336 1 97.38 325 ALA B O 1
ATOM 6793 N N . SER B 1 326 ? -3.162 34.219 7.754 1 98.06 326 SER B N 1
ATOM 6794 C CA . SER B 1 326 ? -2.4 33.969 8.977 1 98.06 326 SER B CA 1
ATOM 6795 C C . SER B 1 326 ? -3.158 34.469 10.203 1 98.06 326 SER B C 1
ATOM 6797 O O . SER B 1 326 ? -3.207 33.75 11.227 1 98.06 326 SER B O 1
ATOM 6799 N N . HIS B 1 327 ? -3.691 35.594 10.086 1 95.81 327 HIS B N 1
ATOM 6800 C CA . HIS B 1 327 ? -4.492 36.125 11.188 1 95.81 327 HIS B CA 1
ATOM 6801 C C . HIS B 1 327 ? -5.684 35.25 11.484 1 95.81 327 HIS B C 1
ATOM 6803 O O . HIS B 1 327 ? -6.02 35 12.648 1 95.81 327 HIS B O 1
ATOM 6809 N N . GLY B 1 328 ? -6.316 34.812 10.445 1 95.62 328 GLY B N 1
ATOM 6810 C CA . GLY B 1 328 ? -7.441 33.875 10.617 1 95.62 328 GLY B CA 1
ATOM 6811 C C . GLY B 1 328 ? -7.074 32.625 11.367 1 95.62 328 GLY B C 1
ATOM 6812 O O . GLY B 1 328 ? -7.793 32.219 12.281 1 95.62 328 GLY B O 1
ATOM 6813 N N . ILE B 1 329 ? -6.004 32 11.016 1 97.5 329 ILE B N 1
ATOM 6814 C CA . ILE B 1 329 ? -5.535 30.766 11.641 1 97.5 329 ILE B CA 1
ATOM 6815 C C . ILE B 1 329 ? -5.285 31 13.133 1 97.5 329 ILE B C 1
ATOM 6817 O O . ILE B 1 329 ? -5.801 30.266 13.977 1 97.5 329 ILE B O 1
ATOM 6821 N N . ILE B 1 330 ? -4.543 32.062 13.43 1 97 330 ILE B N 1
ATOM 6822 C CA . ILE B 1 330 ? -4.121 32.312 14.805 1 97 330 ILE B CA 1
ATOM 6823 C C . ILE B 1 330 ? -5.332 32.688 15.656 1 97 330 ILE B C 1
ATOM 6825 O O . ILE B 1 330 ? -5.473 32.219 16.781 1 97 330 ILE B O 1
ATOM 6829 N N . SER B 1 331 ? -6.172 33.5 15.102 1 94.69 331 SER B N 1
ATOM 6830 C CA . SER B 1 331 ? -7.363 33.938 15.844 1 94.69 331 SER B CA 1
ATOM 6831 C C . SER B 1 331 ? -8.234 32.719 16.188 1 94.69 331 SER B C 1
ATOM 6833 O O . SER B 1 331 ? -8.758 32.625 17.312 1 94.69 331 SER B O 1
ATOM 6835 N N . MET B 1 332 ? -8.391 31.844 15.32 1 95.5 332 MET B N 1
ATOM 6836 C CA . MET B 1 332 ? -9.227 30.672 15.547 1 95.5 332 MET B CA 1
ATOM 6837 C C . MET B 1 332 ? -8.609 29.766 16.609 1 95.5 332 MET B C 1
ATOM 6839 O O . MET B 1 332 ? -9.312 29.281 17.5 1 95.5 332 MET B O 1
ATOM 6843 N N . LEU B 1 333 ? -7.359 29.531 16.531 1 96.25 333 LEU B N 1
ATOM 6844 C CA . LEU B 1 333 ? -6.703 28.641 17.469 1 96.25 333 LEU B CA 1
ATOM 6845 C C . LEU B 1 333 ? -6.676 29.234 18.875 1 96.25 333 LEU B C 1
ATOM 6847 O O . LEU B 1 333 ? -6.852 28.531 19.875 1 96.25 333 LEU B O 1
ATOM 6851 N N . VAL B 1 334 ? -6.438 30.531 18.922 1 94 334 VAL B N 1
ATOM 6852 C CA . VAL B 1 334 ? -6.457 31.219 20.219 1 94 334 VAL B CA 1
ATOM 6853 C C . VAL B 1 334 ? -7.863 31.141 20.812 1 94 334 VAL B C 1
ATOM 6855 O O . VAL B 1 334 ? -8.016 30.953 22.016 1 94 334 VAL B O 1
ATOM 6858 N N . SER B 1 335 ? -8.859 31.312 19.953 1 93.94 335 SER B N 1
ATOM 6859 C CA . SER B 1 335 ? -10.234 31.203 20.422 1 93.94 335 SER B CA 1
ATOM 6860 C C . SER B 1 335 ? -10.531 29.812 20.969 1 93.94 335 SER B C 1
ATOM 6862 O O . SER B 1 335 ? -11.227 29.672 21.969 1 93.94 335 SER B O 1
ATOM 6864 N N . LEU B 1 336 ? -10.062 28.812 20.297 1 93.75 336 LEU B N 1
ATOM 6865 C CA . LEU B 1 336 ? -10.234 27.438 20.766 1 93.75 336 LEU B CA 1
ATOM 6866 C C . LEU B 1 336 ? -9.539 27.219 22.109 1 93.75 336 LEU B C 1
ATOM 6868 O O . LEU B 1 336 ? -10.086 26.562 23 1 93.75 336 LEU B O 1
ATOM 6872 N N . GLU B 1 337 ? -8.398 27.734 22.25 1 91.25 337 GLU B N 1
ATOM 6873 C CA . GLU B 1 337 ? -7.648 27.625 23.5 1 91.25 337 GLU B CA 1
ATOM 6874 C C . GLU B 1 337 ? -8.406 28.281 24.656 1 91.25 337 GLU B C 1
ATOM 6876 O O . GLU B 1 337 ? -8.484 27.734 25.75 1 91.25 337 GLU B O 1
ATOM 6881 N N . ASN B 1 338 ? -8.93 29.391 24.359 1 89.75 338 ASN B N 1
ATOM 6882 C CA . ASN B 1 338 ? -9.664 30.141 25.375 1 89.75 338 ASN B CA 1
ATOM 6883 C C . ASN B 1 338 ? -10.953 29.438 25.781 1 89.75 338 ASN B C 1
ATOM 6885 O O . ASN B 1 338 ? -11.43 29.578 26.906 1 89.75 338 ASN B O 1
ATOM 6889 N N . GLY B 1 339 ? -11.492 28.719 24.844 1 87.12 339 GLY B N 1
ATOM 6890 C CA . GLY B 1 339 ? -12.742 28.016 25.094 1 87.12 339 GLY B CA 1
ATOM 6891 C C . GLY B 1 339 ? -12.555 26.625 25.672 1 87.12 339 GLY B C 1
ATOM 6892 O O . GLY B 1 339 ? -13.523 25.969 26.031 1 87.12 339 GLY B O 1
ATOM 6893 N N . ALA B 1 340 ? -11.367 26.203 25.734 1 81.62 340 ALA B N 1
ATOM 6894 C CA . ALA B 1 340 ? -11.078 24.859 26.203 1 81.62 340 ALA B CA 1
ATOM 6895 C C . ALA B 1 340 ? -11.258 24.766 27.719 1 81.62 340 ALA B C 1
ATOM 6897 O O . ALA B 1 340 ? -11.148 25.766 28.438 1 81.62 340 ALA B O 1
ATOM 6898 N N . ASP B 1 341 ? -11.586 23.531 28.109 1 74.25 341 ASP B N 1
ATOM 6899 C CA . ASP B 1 341 ? -11.719 23.25 29.547 1 74.25 341 ASP B CA 1
ATOM 6900 C C . ASP B 1 341 ? -10.398 23.469 30.266 1 74.25 341 ASP B C 1
ATOM 6902 O O . ASP B 1 341 ? -9.344 23.031 29.812 1 74.25 341 ASP B O 1
ATOM 6906 N N . LYS B 1 342 ? -10.461 24.109 31.375 1 67.44 342 LYS B N 1
ATOM 6907 C CA . LYS B 1 342 ? -9.2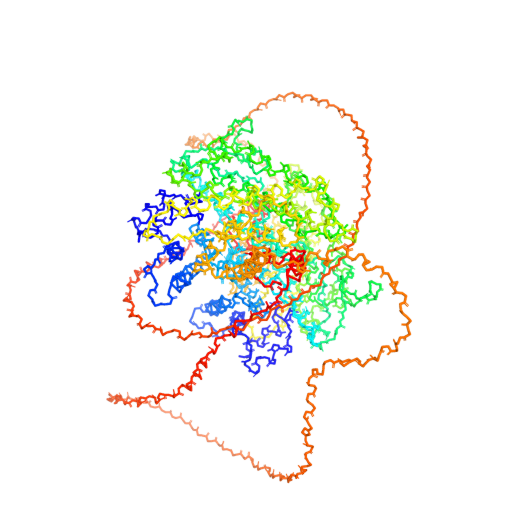66 24.469 32.125 1 67.44 342 LYS B CA 1
ATOM 6908 C C . LYS B 1 342 ? -8.57 23.219 32.688 1 67.44 342 LYS B C 1
ATOM 6910 O O . LYS B 1 342 ? -7.355 23.219 32.875 1 67.44 342 LYS B O 1
ATOM 6915 N N . ASP B 1 343 ? -9.273 22.219 32.812 1 63.5 343 ASP B N 1
ATOM 6916 C CA . ASP B 1 343 ? -8.719 21.016 33.438 1 63.5 343 ASP B CA 1
ATOM 6917 C C . ASP B 1 343 ? -8.109 20.094 32.406 1 63.5 343 ASP B C 1
ATOM 6919 O O . ASP B 1 343 ? -7.469 19.094 32.75 1 63.5 343 ASP B O 1
ATOM 6923 N N . SER B 1 344 ? -8.305 20.422 31.188 1 66.5 344 SER B N 1
ATOM 6924 C CA . SER B 1 344 ? -7.785 19.516 30.156 1 66.5 344 SER B CA 1
ATOM 6925 C C . SER B 1 344 ? -6.629 20.156 29.391 1 66.5 344 SER B C 1
ATOM 6927 O O . SER B 1 344 ? -6.547 21.391 29.297 1 66.5 344 SER B O 1
ATOM 6929 N N . ILE B 1 345 ? -5.621 19.297 29.203 1 72.88 345 ILE B N 1
ATOM 6930 C CA . ILE B 1 345 ? -4.539 19.75 28.344 1 72.88 345 ILE B CA 1
ATOM 6931 C C . ILE B 1 345 ? -5.027 19.828 26.891 1 72.88 345 ILE B C 1
ATOM 6933 O O . ILE B 1 345 ? -5.562 18.844 26.359 1 72.88 345 ILE B O 1
ATOM 6937 N N . LEU B 1 346 ? -5.012 21.031 26.453 1 82.31 346 LEU B N 1
ATOM 6938 C CA . LEU B 1 346 ? -5.434 21.203 25.078 1 82.31 346 LEU B CA 1
ATOM 6939 C C . LEU B 1 346 ? -4.383 20.656 24.109 1 82.31 346 LEU B C 1
ATOM 6941 O O . LEU B 1 346 ? -3.207 21.016 24.203 1 82.31 346 LEU B O 1
ATOM 6945 N N . CYS B 1 347 ? -4.762 19.688 23.359 1 86.69 347 CYS B N 1
ATOM 6946 C CA . CYS B 1 347 ? -3.887 19.109 22.344 1 86.69 347 CYS B CA 1
ATOM 6947 C C . CYS B 1 347 ? -4.453 19.344 20.953 1 86.69 347 CYS B C 1
ATOM 6949 O O . CYS B 1 347 ? -5.379 18.656 20.516 1 86.69 347 CYS B O 1
ATOM 6951 N N . PHE B 1 348 ? -3.854 20.328 20.281 1 94.06 348 PHE B N 1
ATOM 6952 C CA . PHE B 1 348 ? -4.305 20.609 18.922 1 94.06 348 PHE B CA 1
ATOM 6953 C C . PHE B 1 348 ? -3.859 19.516 17.969 1 94.06 348 PHE B C 1
ATOM 6955 O O . PHE B 1 348 ? -2.754 18.984 18.094 1 94.06 348 PHE B O 1
ATOM 6962 N N . PRO B 1 349 ? -4.746 19.188 16.969 1 95.56 349 PRO B N 1
ATOM 6963 C CA . PRO B 1 349 ? -4.266 18.328 15.891 1 95.56 349 PRO B CA 1
ATOM 6964 C C . PRO B 1 349 ? -3.008 18.875 15.211 1 95.56 349 PRO B C 1
ATOM 6966 O O . PRO B 1 349 ? -2.818 20.078 15.133 1 95.56 349 PRO B O 1
ATOM 6969 N N . ILE B 1 350 ? -2.264 18 14.711 1 96.5 350 ILE B N 1
ATOM 6970 C CA . ILE B 1 350 ? -0.96 18.312 14.141 1 96.5 350 ILE B CA 1
ATOM 6971 C C . ILE B 1 350 ? -1.124 19.328 13.008 1 96.5 350 ILE B C 1
ATOM 6973 O O . ILE B 1 350 ? -0.356 20.297 12.906 1 96.5 350 ILE B O 1
ATOM 6977 N N . VAL B 1 351 ? -2.104 19.203 12.219 1 97.19 351 VAL B N 1
ATOM 6978 C CA . VAL B 1 351 ? -2.316 20.047 11.047 1 97.19 351 VAL B CA 1
ATOM 6979 C C . VAL B 1 351 ? -2.6 21.484 11.484 1 97.19 351 VAL B C 1
ATOM 6981 O O . VAL B 1 351 ? -2.191 22.438 10.82 1 97.19 351 VAL B O 1
ATOM 6984 N N . MET B 1 352 ? -3.279 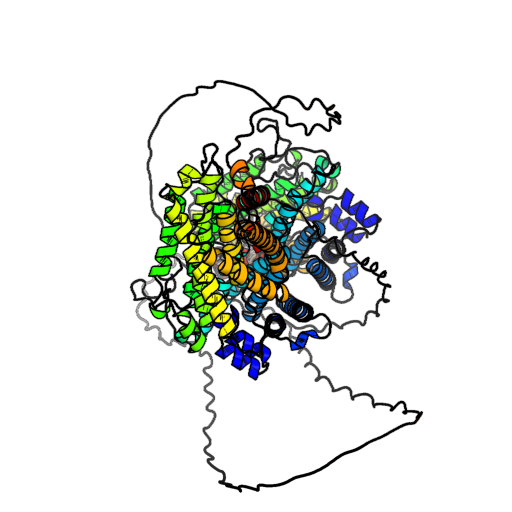21.641 12.516 1 98 352 MET B N 1
ATOM 6985 C CA . MET B 1 352 ? -3.568 22.984 13.031 1 98 352 MET B CA 1
ATOM 6986 C C . MET B 1 352 ? -2.299 23.641 13.547 1 98 352 MET B C 1
ATOM 6988 O O . MET B 1 352 ? -2.076 24.828 13.312 1 98 352 MET B O 1
ATOM 6992 N N . LEU B 1 353 ? -1.535 22.875 14.203 1 97.69 353 LEU B N 1
ATOM 6993 C CA . LEU B 1 353 ? -0.259 23.391 14.672 1 97.69 353 LEU B CA 1
ATOM 6994 C C . LEU B 1 353 ? 0.649 23.75 13.5 1 97.69 353 LEU B C 1
ATOM 6996 O O . LEU B 1 353 ? 1.336 24.781 13.531 1 97.69 353 LEU B O 1
ATOM 7000 N N . PHE B 1 354 ? 0.686 22.969 12.531 1 97.81 354 PHE B N 1
ATOM 7001 C CA . PHE B 1 354 ? 1.475 23.266 11.344 1 97.81 354 PHE B CA 1
ATOM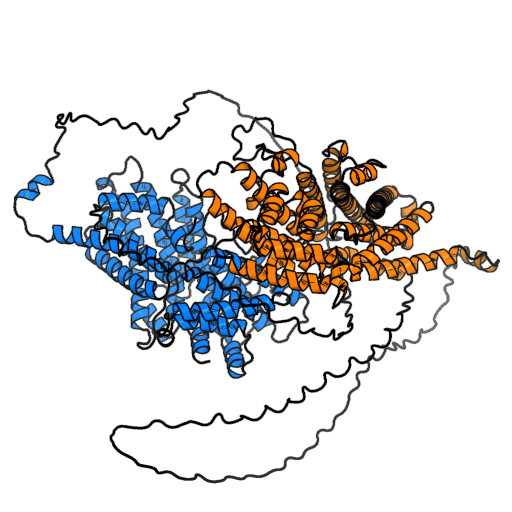 7002 C C . PHE B 1 354 ? 0.988 24.547 10.672 1 97.81 354 PHE B C 1
ATOM 7004 O O . PHE B 1 354 ? 1.792 25.328 10.172 1 97.81 354 PHE B O 1
ATOM 7011 N N . SER B 1 355 ? -0.32 24.672 10.641 1 98.5 355 SER B N 1
ATOM 7012 C CA . SER B 1 355 ? -0.883 25.891 10.086 1 98.5 355 SER B CA 1
ATOM 7013 C C . SER B 1 355 ? -0.423 27.125 10.867 1 98.5 355 SER B C 1
ATOM 7015 O O . SER B 1 355 ? -0.128 28.172 10.281 1 98.5 355 SER B O 1
ATOM 7017 N N . ALA B 1 356 ? -0.395 26.984 12.125 1 98.44 356 ALA B N 1
ATOM 7018 C CA . ALA B 1 356 ? 0.078 28.078 12.969 1 98.44 356 ALA B CA 1
ATOM 7019 C C . ALA B 1 356 ? 1.554 28.375 12.711 1 98.44 356 ALA B C 1
ATOM 7021 O O . ALA B 1 356 ? 1.96 29.531 12.633 1 98.44 356 ALA B O 1
ATOM 7022 N N . PHE B 1 357 ? 2.316 27.391 12.617 1 98.12 357 PHE B N 1
ATOM 7023 C CA . PHE B 1 357 ? 3.73 27.547 12.297 1 98.12 357 PHE B CA 1
ATOM 7024 C C . PHE B 1 357 ? 3.912 28.266 10.961 1 98.12 357 PHE B C 1
ATOM 7026 O O . PHE B 1 357 ? 4.723 29.188 10.852 1 98.12 357 PHE B O 1
ATOM 7033 N N . THR B 1 358 ? 3.197 27.688 9.992 1 98.12 358 THR B N 1
ATOM 7034 C CA . THR B 1 358 ? 3.277 28.266 8.656 1 98.12 358 THR B CA 1
ATOM 7035 C C . THR B 1 358 ? 2.902 29.75 8.68 1 98.12 358 THR B C 1
ATOM 7037 O O . THR B 1 358 ? 3.564 30.562 8.047 1 98.12 358 THR B O 1
ATOM 7040 N N . ALA B 1 359 ? 1.872 30.078 9.398 1 98.44 359 ALA B N 1
ATOM 7041 C CA . ALA B 1 359 ? 1.434 31.469 9.531 1 98.44 359 ALA B CA 1
ATOM 7042 C C . ALA B 1 359 ? 2.523 32.312 10.164 1 98.44 359 ALA B C 1
ATOM 7044 O O . ALA B 1 359 ? 2.918 33.344 9.602 1 98.44 359 ALA B O 1
ATOM 7045 N N . GLY B 1 360 ? 3.043 31.891 11.25 1 97.88 360 GLY B N 1
ATOM 7046 C CA . GLY B 1 360 ? 4.047 32.656 11.977 1 97.88 360 GLY B CA 1
ATOM 7047 C C . GLY B 1 360 ? 5.348 32.812 11.211 1 97.88 360 GLY B C 1
ATOM 7048 O O . GLY B 1 360 ? 5.902 33.906 11.125 1 97.88 360 GLY B O 1
ATOM 7049 N N . SER B 1 361 ? 5.812 31.719 10.68 1 97.38 361 SER B N 1
ATOM 7050 C CA . SER B 1 361 ? 7.098 31.734 9.984 1 97.38 361 SER B CA 1
ATOM 7051 C C . SER B 1 361 ? 7.027 32.562 8.711 1 97.38 361 SER B C 1
ATOM 7053 O O . SER B 1 361 ? 7.969 33.312 8.391 1 97.38 361 SER B O 1
ATOM 7055 N N . THR B 1 362 ? 5.918 32.469 7.977 1 97.56 362 THR B N 1
ATOM 7056 C CA . THR B 1 362 ? 5.777 33.219 6.738 1 97.56 362 THR B CA 1
ATOM 7057 C C . THR B 1 362 ? 5.68 34.719 7.027 1 97.56 362 THR B C 1
ATOM 7059 O O . THR B 1 362 ? 6.305 35.531 6.34 1 97.56 362 THR B O 1
ATOM 7062 N N . VAL B 1 363 ? 4.914 35.094 8.031 1 97.19 363 VAL B N 1
ATOM 7063 C CA . VAL B 1 363 ? 4.766 36.5 8.391 1 97.19 363 VAL B CA 1
ATOM 7064 C C . VAL B 1 363 ? 6.102 37.062 8.891 1 97.19 363 VAL B C 1
ATOM 7066 O O . VAL B 1 363 ? 6.492 38.156 8.531 1 97.19 363 VAL B O 1
ATOM 7069 N N . ALA B 1 364 ? 6.785 36.281 9.711 1 95.81 364 ALA B N 1
ATOM 7070 C CA . ALA B 1 364 ? 8.109 36.688 10.164 1 95.81 364 ALA B CA 1
ATOM 7071 C C . ALA B 1 364 ? 9.047 36.906 8.992 1 95.81 364 ALA B C 1
ATOM 7073 O O . ALA B 1 364 ? 9.781 37.906 8.953 1 95.81 364 ALA B O 1
ATOM 7074 N N . TYR B 1 365 ? 9.023 36.094 8.047 1 94.88 365 TYR B N 1
ATOM 7075 C CA . TYR B 1 365 ? 9.852 36.188 6.852 1 94.88 365 TYR B CA 1
ATOM 7076 C C . TYR B 1 365 ? 9.531 37.469 6.074 1 94.88 365 TYR B C 1
ATOM 7078 O O . TYR B 1 365 ? 10.438 38.219 5.68 1 94.88 365 TYR B O 1
ATOM 7086 N N . LEU B 1 366 ? 8.242 37.688 5.84 1 94.12 366 LEU B N 1
ATOM 7087 C CA . LEU B 1 366 ? 7.824 38.844 5.066 1 94.12 366 LEU B CA 1
ATOM 7088 C C . LEU B 1 366 ? 8.266 40.156 5.75 1 94.12 366 LEU B C 1
ATOM 7090 O O . LEU B 1 366 ? 8.688 41.094 5.086 1 94.12 366 LEU B O 1
ATOM 7094 N N . TYR B 1 367 ? 8.227 40.125 7.02 1 91.81 367 TYR B N 1
ATOM 7095 C CA . TYR B 1 367 ? 8.633 41.312 7.785 1 91.81 367 TYR B CA 1
ATOM 7096 C C . TYR B 1 367 ? 10.148 41.469 7.75 1 91.81 367 TYR B C 1
ATOM 7098 O O . TYR B 1 367 ? 10.648 42.562 7.492 1 91.81 367 TYR B O 1
ATOM 7106 N N . LEU B 1 368 ? 10.875 40.438 7.973 1 90.31 368 LEU B N 1
ATOM 7107 C CA . LEU B 1 368 ? 12.328 40.469 8.039 1 90.31 368 LEU B CA 1
ATOM 7108 C C . LEU B 1 368 ? 12.93 40.812 6.68 1 90.31 368 LEU B C 1
ATOM 7110 O O . LEU B 1 368 ? 13.969 41.469 6.602 1 90.31 368 LEU B O 1
ATOM 7114 N N . LYS B 1 369 ? 12.273 40.375 5.641 1 90.62 369 LYS B N 1
ATOM 7115 C CA . LYS B 1 369 ? 12.766 40.625 4.281 1 90.62 369 LYS B CA 1
ATOM 7116 C C . LYS B 1 369 ? 12.359 42.031 3.795 1 90.62 369 LYS B C 1
ATOM 7118 O O . LYS B 1 369 ? 12.797 42.469 2.725 1 90.62 369 LYS B O 1
ATOM 7123 N N . GLY B 1 370 ? 11.508 42.688 4.586 1 87.94 370 GLY B N 1
ATOM 7124 C CA . GLY B 1 370 ? 11.062 44 4.223 1 87.94 370 GLY B CA 1
ATOM 7125 C C . GLY B 1 370 ? 9.992 44.031 3.15 1 87.94 370 GLY B C 1
ATOM 7126 O O . GLY B 1 370 ? 9.844 45 2.416 1 87.94 370 GLY B O 1
ATOM 7127 N N . LEU B 1 371 ? 9.266 42.938 3.049 1 91.19 371 LEU B N 1
ATOM 7128 C CA . LEU B 1 371 ? 8.258 42.812 2.002 1 91.19 371 LEU B CA 1
ATOM 7129 C C . LEU B 1 371 ? 6.887 43.25 2.518 1 91.19 371 LEU B C 1
ATOM 7131 O O . LEU B 1 371 ? 5.98 43.5 1.729 1 91.19 371 LEU B O 1
ATOM 7135 N N . ALA B 1 372 ? 6.742 43.219 3.799 1 89.94 372 ALA B N 1
ATOM 7136 C CA . ALA B 1 372 ? 5.477 43.625 4.402 1 89.94 372 ALA B CA 1
ATOM 7137 C C . ALA B 1 372 ? 5.379 45.156 4.512 1 89.94 372 ALA B C 1
ATOM 7139 O O . ALA B 1 372 ? 6.387 45.812 4.734 1 89.94 372 ALA B O 1
ATOM 7140 N N . PRO B 1 373 ? 4.195 45.594 4.387 1 84.94 373 PRO B N 1
ATOM 7141 C CA . PRO B 1 373 ? 4.039 47.031 4.566 1 84.94 373 PRO B CA 1
ATOM 7142 C C . PRO B 1 373 ? 4.34 47.5 5.996 1 84.94 373 PRO B C 1
ATOM 7144 O O . PRO B 1 373 ? 4.227 46.688 6.934 1 84.94 373 PRO B O 1
ATOM 7147 N N . SER B 1 374 ? 4.707 48.719 6.176 1 79 374 SER B N 1
ATOM 7148 C CA . SER B 1 374 ? 5.141 49.25 7.461 1 79 374 SER B CA 1
ATOM 7149 C C . SER B 1 374 ? 3.979 49.375 8.445 1 79 374 SER B C 1
ATOM 7151 O O . SER B 1 374 ? 4.18 49.344 9.656 1 79 374 SER B O 1
ATOM 7153 N N . ASN B 1 375 ? 2.783 49.375 7.961 1 82.75 375 ASN B N 1
ATOM 7154 C CA . ASN B 1 375 ? 1.627 49.594 8.828 1 82.75 375 ASN B CA 1
ATOM 7155 C C . ASN B 1 375 ? 1.191 48.281 9.5 1 82.75 375 ASN B C 1
ATOM 7157 O O . ASN B 1 375 ? 0.312 48.281 10.359 1 82.75 375 ASN B O 1
ATOM 7161 N N . VAL B 1 376 ? 1.844 47.188 9.164 1 86.19 376 VAL B N 1
ATOM 7162 C CA . VAL B 1 376 ? 1.355 45.938 9.688 1 86.19 376 VAL B CA 1
ATOM 7163 C C . VAL B 1 376 ? 2.361 45.375 10.688 1 86.19 376 VAL B C 1
ATOM 7165 O O . VAL B 1 376 ? 2.344 44.156 10.984 1 86.19 376 VAL B O 1
ATOM 7168 N N . THR B 1 377 ? 3.207 46.188 11.219 1 85.38 377 THR B N 1
ATOM 7169 C CA . THR B 1 377 ? 4.27 45.719 12.109 1 85.38 377 THR B CA 1
ATOM 7170 C C . THR B 1 377 ? 3.684 45.125 13.375 1 85.38 377 THR B C 1
ATOM 7172 O O . THR B 1 377 ? 4.078 44.031 13.789 1 85.38 377 THR B O 1
ATOM 7175 N N . ASP B 1 378 ? 2.746 45.812 13.969 1 88.62 378 ASP B N 1
ATOM 7176 C CA . ASP B 1 378 ? 2.16 45.344 15.219 1 88.62 378 ASP B CA 1
ATOM 7177 C C . ASP B 1 378 ? 1.444 44 15.016 1 88.62 378 ASP B C 1
ATOM 7179 O O . ASP B 1 378 ? 1.561 43.094 15.844 1 88.62 378 ASP B O 1
ATOM 7183 N N . THR B 1 379 ? 0.743 43.938 13.961 1 90.94 379 THR B N 1
ATOM 7184 C CA . THR B 1 379 ? 0.022 42.719 13.648 1 90.94 379 THR B CA 1
ATOM 7185 C C . THR B 1 379 ? 0.995 41.562 13.414 1 90.94 379 THR B C 1
ATOM 7187 O O . THR B 1 379 ? 0.747 40.438 13.852 1 90.94 379 THR B O 1
ATOM 7190 N N . ALA B 1 380 ? 2.025 41.812 12.719 1 93.38 380 ALA B N 1
ATOM 7191 C CA . ALA B 1 380 ? 3.041 40.812 12.445 1 93.38 380 ALA B CA 1
ATOM 7192 C C . ALA B 1 380 ? 3.646 40.281 13.742 1 93.38 380 ALA B C 1
ATOM 7194 O O . ALA B 1 380 ? 3.799 39.062 13.914 1 93.38 380 ALA B O 1
ATOM 7195 N N . LEU B 1 381 ? 3.959 41.188 14.648 1 93.38 381 LEU B N 1
ATOM 7196 C CA . LEU B 1 381 ? 4.566 40.781 15.922 1 93.38 381 LEU B CA 1
ATOM 7197 C C . LEU B 1 381 ? 3.604 39.938 16.75 1 93.38 381 LEU B C 1
ATOM 7199 O O . LEU B 1 381 ? 4.016 38.969 17.391 1 93.38 381 LEU B O 1
ATOM 7203 N N . LEU B 1 382 ? 2.361 40.281 16.688 1 94.94 382 LEU B N 1
ATOM 7204 C CA . LEU B 1 382 ? 1.354 39.531 17.438 1 94.94 382 LEU B CA 1
ATOM 7205 C C . LEU B 1 382 ? 1.187 38.125 16.875 1 94.94 382 LEU B C 1
ATOM 7207 O O . LEU B 1 382 ? 1.075 37.156 17.625 1 94.94 382 LEU B O 1
ATOM 7211 N N . ILE B 1 383 ? 1.139 38.031 15.555 1 96.81 383 ILE B N 1
ATOM 7212 C CA . ILE B 1 383 ? 0.976 36.75 14.898 1 96.81 383 ILE B CA 1
ATOM 7213 C C . ILE B 1 383 ? 2.154 35.844 15.25 1 96.81 383 ILE B C 1
ATOM 7215 O O . ILE B 1 383 ? 1.964 34.656 15.617 1 96.81 383 ILE B O 1
ATOM 7219 N N . VAL B 1 384 ? 3.354 36.312 15.156 1 97.31 384 VAL B N 1
ATOM 7220 C CA . VAL B 1 384 ? 4.555 35.531 15.414 1 97.31 384 VAL B CA 1
ATOM 7221 C C . VAL B 1 384 ? 4.602 35.125 16.875 1 97.31 384 VAL B C 1
ATOM 7223 O O . VAL B 1 384 ? 4.922 33.969 17.203 1 97.31 384 VAL B O 1
ATOM 7226 N N . ARG B 1 385 ? 4.281 36.031 17.75 1 96.75 385 ARG B N 1
ATOM 7227 C CA . ARG B 1 385 ? 4.277 35.75 19.188 1 96.75 385 ARG B CA 1
ATOM 7228 C C . ARG B 1 385 ? 3.293 34.656 19.531 1 96.75 385 ARG B C 1
ATOM 7230 O O . ARG B 1 385 ? 3.639 33.688 20.234 1 96.75 385 ARG B O 1
ATOM 7237 N N . ASP B 1 386 ? 2.066 34.812 19.062 1 97.56 386 ASP B N 1
ATOM 7238 C CA . ASP B 1 386 ? 1.042 33.812 19.359 1 97.56 386 ASP B CA 1
ATOM 7239 C C . ASP B 1 386 ? 1.373 32.469 18.719 1 97.56 386 ASP B C 1
ATOM 7241 O O . ASP B 1 386 ? 1.097 31.406 19.281 1 97.56 386 ASP B O 1
ATOM 7245 N N . SER B 1 387 ? 1.884 32.5 17.469 1 98 387 SER B N 1
ATOM 7246 C CA . SER B 1 387 ? 2.324 31.281 16.828 1 98 387 SER B CA 1
ATOM 7247 C C . SER B 1 387 ? 3.381 30.562 17.656 1 98 387 SER B C 1
ATOM 7249 O O . SER B 1 387 ? 3.348 29.328 17.797 1 98 387 SER B O 1
ATOM 7251 N N . LEU B 1 388 ? 4.301 31.297 18.156 1 97.56 388 LEU B N 1
ATOM 7252 C CA . LEU B 1 388 ? 5.371 30.734 18.969 1 97.56 388 LEU B CA 1
ATOM 7253 C C . LEU B 1 388 ? 4.809 30.109 20.234 1 97.56 388 LEU B C 1
ATOM 7255 O O . LEU B 1 388 ? 5.246 29.031 20.656 1 97.56 388 LEU B O 1
ATOM 7259 N N . ARG B 1 389 ? 3.885 30.766 20.859 1 96.69 389 ARG B N 1
ATOM 7260 C CA . ARG B 1 389 ? 3.25 30.219 22.062 1 96.69 389 ARG B CA 1
ATOM 7261 C C . ARG B 1 389 ? 2.557 28.906 21.75 1 96.69 389 ARG B C 1
ATOM 7263 O O . ARG B 1 389 ? 2.672 27.938 22.531 1 96.69 389 ARG B O 1
ATOM 7270 N N . LEU B 1 390 ? 1.822 28.875 20.672 1 96.56 390 LEU B N 1
ATOM 7271 C CA . LEU B 1 390 ? 1.138 27.656 20.266 1 96.56 390 LEU B CA 1
ATOM 7272 C C . LEU B 1 390 ? 2.137 26.531 20 1 96.56 390 LEU B C 1
ATOM 7274 O O . LEU B 1 390 ? 1.873 25.375 20.312 1 96.56 390 LEU B O 1
ATOM 7278 N N . MET B 1 391 ? 3.295 26.875 19.406 1 96.44 391 MET B N 1
ATOM 7279 C CA . MET B 1 391 ? 4.344 25.891 19.141 1 96.44 391 MET B CA 1
ATOM 7280 C C . MET B 1 391 ? 4.922 25.344 20.453 1 96.44 391 MET B C 1
ATOM 7282 O O . MET B 1 391 ? 5.215 24.156 20.562 1 96.44 391 MET B O 1
ATOM 7286 N N . ASN B 1 392 ? 5.105 26.234 21.406 1 94.62 392 ASN B N 1
ATOM 7287 C CA . ASN B 1 392 ? 5.617 25.812 22.703 1 94.62 392 ASN B CA 1
ATOM 7288 C C . ASN B 1 392 ? 4.703 24.781 23.359 1 94.62 392 ASN B C 1
ATOM 7290 O O . ASN B 1 392 ? 5.168 23.734 23.828 1 94.62 392 ASN B O 1
ATOM 7294 N N . ASP B 1 393 ? 3.463 25.062 23.312 1 91.31 393 ASP B N 1
ATOM 7295 C CA . ASP B 1 393 ? 2.482 24.156 23.891 1 91.31 393 ASP B CA 1
ATOM 7296 C C . ASP B 1 393 ? 2.377 22.875 23.062 1 91.31 393 ASP B C 1
ATOM 7298 O O . ASP B 1 393 ? 2.271 21.781 23.625 1 91.31 393 ASP B O 1
ATOM 7302 N N . GLY B 1 394 ? 2.385 23.062 21.781 1 93 394 GLY B N 1
ATOM 7303 C CA . GLY B 1 394 ? 2.275 21.922 20.891 1 93 394 GLY B CA 1
ATOM 7304 C C . GLY B 1 394 ? 3.443 20.969 21 1 93 394 GLY B C 1
ATOM 7305 O O . GLY B 1 394 ? 3.271 19.75 20.844 1 93 394 GLY B O 1
ATOM 7306 N N . ALA B 1 395 ? 4.645 21.484 21.266 1 91.94 395 ALA B N 1
ATOM 7307 C CA . ALA B 1 395 ? 5.855 20.672 21.344 1 91.94 395 ALA B CA 1
ATOM 7308 C C . ALA B 1 395 ? 5.812 19.734 22.562 1 91.94 395 ALA B C 1
ATOM 7310 O O . ALA B 1 395 ? 6.461 18.688 22.578 1 91.94 395 ALA B O 1
ATOM 7311 N N . GLU B 1 396 ? 5.027 20.047 23.5 1 86.25 396 GLU B N 1
ATOM 7312 C CA . GLU B 1 396 ? 4.875 19.203 24.688 1 86.25 396 GLU B CA 1
ATOM 7313 C C . GLU B 1 396 ? 4.031 17.969 24.375 1 86.25 396 GLU B C 1
ATOM 7315 O O . GLU B 1 396 ? 4.23 16.906 24.969 1 86.25 396 GLU B O 1
ATOM 7320 N N . SER B 1 397 ? 3.141 18.188 23.438 1 87.56 397 SER B N 1
ATOM 7321 C CA . SER B 1 397 ? 2.227 17.094 23.094 1 87.56 397 SER B CA 1
ATOM 7322 C C . SER B 1 397 ? 2.775 16.25 21.953 1 87.56 397 SER B C 1
ATOM 7324 O O . SER B 1 397 ? 2.611 15.023 21.953 1 87.56 397 SER B O 1
ATOM 7326 N N . TRP B 1 398 ? 3.338 16.969 21 1 93.31 398 TRP B N 1
ATOM 7327 C CA . TRP B 1 398 ? 3.811 16.281 19.797 1 93.31 398 TRP B CA 1
ATOM 7328 C C . TRP B 1 398 ? 5.297 16.547 19.578 1 93.31 398 TRP B C 1
ATOM 7330 O O . TRP B 1 398 ? 5.688 17.641 19.188 1 93.31 398 TRP B O 1
ATOM 7340 N N . PRO B 1 399 ? 6.152 15.562 19.688 1 91.94 399 PRO B N 1
ATOM 7341 C CA . PRO B 1 399 ? 7.574 15.734 19.391 1 91.94 399 PRO B CA 1
ATOM 7342 C C . PRO B 1 399 ? 7.824 16.281 17.984 1 91.94 399 PRO B C 1
ATOM 7344 O O . PRO B 1 399 ? 8.805 17 17.766 1 91.94 399 PRO B O 1
ATOM 7347 N N . LEU B 1 400 ? 6.941 16.062 17.109 1 95.44 400 LEU B N 1
ATOM 7348 C CA . LEU B 1 400 ? 7.043 16.531 15.734 1 95.44 400 LEU B CA 1
ATOM 7349 C C . LEU B 1 400 ? 7.109 18.047 15.672 1 95.44 400 LEU B C 1
ATOM 7351 O O . LEU B 1 400 ? 7.656 18.609 14.719 1 95.44 400 LEU B O 1
ATOM 7355 N N . VAL B 1 401 ? 6.648 18.766 16.688 1 95.75 401 VAL B N 1
ATOM 7356 C CA . VAL B 1 401 ? 6.508 20.219 16.656 1 95.75 401 VAL B CA 1
ATOM 7357 C C . VAL B 1 401 ? 7.812 20.875 17.109 1 95.75 401 VAL B C 1
ATOM 7359 O O . VAL B 1 401 ? 8.031 22.062 16.875 1 95.75 401 VAL B O 1
ATOM 7362 N N . MET B 1 402 ? 8.719 20.125 17.578 1 94 402 MET B N 1
ATOM 7363 C CA . MET B 1 402 ? 9.938 20.672 18.172 1 94 402 MET B CA 1
ATOM 7364 C C . MET B 1 402 ? 10.766 21.422 17.141 1 94 402 MET B C 1
ATOM 7366 O O . MET B 1 402 ? 11.195 22.547 17.375 1 94 402 MET B O 1
ATOM 7370 N N . PRO B 1 403 ? 10.977 20.812 16 1 93.44 403 PRO B N 1
ATOM 7371 C CA . PRO B 1 403 ? 11.75 21.547 15 1 93.44 403 PRO B CA 1
ATOM 7372 C C . PRO B 1 403 ? 11.055 22.844 14.562 1 93.44 403 PRO B C 1
ATOM 7374 O O . PRO B 1 403 ? 11.719 23.844 14.297 1 93.44 403 PRO B O 1
ATOM 7377 N N . TRP B 1 404 ? 9.75 22.844 14.469 1 96.06 404 TRP B N 1
ATOM 7378 C CA . TRP B 1 404 ? 9.008 24.062 14.141 1 96.06 404 TRP B CA 1
ATOM 7379 C C . TRP B 1 404 ? 9.195 25.125 15.211 1 96.06 404 TRP B C 1
ATOM 7381 O O . TRP B 1 404 ? 9.406 26.297 14.891 1 96.06 404 TRP B O 1
ATOM 7391 N N . ASN B 1 405 ? 9.125 24.625 16.406 1 96.19 405 ASN B N 1
ATOM 7392 C CA . ASN B 1 405 ? 9.289 25.516 17.547 1 96.19 405 ASN B CA 1
ATOM 7393 C C . ASN B 1 405 ? 10.68 26.156 17.562 1 96.19 405 ASN B C 1
ATOM 7395 O O . ASN B 1 405 ? 10.805 27.375 17.781 1 96.19 405 ASN B O 1
ATOM 7399 N N . ARG B 1 406 ? 11.641 25.406 17.328 1 94.31 406 ARG B N 1
ATOM 7400 C CA . ARG B 1 406 ? 13.008 25.906 17.297 1 94.31 406 ARG B CA 1
ATOM 7401 C C . ARG B 1 406 ? 13.195 26.953 16.203 1 94.31 406 ARG B C 1
ATOM 7403 O O . ARG B 1 406 ? 13.789 28 16.422 1 94.31 406 ARG B O 1
ATOM 7410 N N . HIS B 1 407 ? 12.703 26.594 15.086 1 94 407 HIS B N 1
ATOM 7411 C CA . HIS B 1 407 ? 12.82 27.484 13.945 1 94 407 HIS B CA 1
ATOM 7412 C C . HIS B 1 407 ? 12.125 28.812 14.219 1 94 407 HIS B C 1
ATOM 7414 O O . HIS B 1 407 ? 12.695 29.891 13.977 1 94 407 HIS B O 1
ATOM 7420 N N . LEU B 1 408 ? 10.945 28.781 14.688 1 95.94 408 LEU B N 1
ATOM 7421 C CA . LEU B 1 408 ? 10.172 29.984 14.945 1 95.94 408 LEU B CA 1
ATOM 7422 C C . LEU B 1 408 ? 10.773 30.797 16.094 1 95.94 408 LEU B C 1
ATOM 7424 O O . LEU B 1 408 ? 10.688 32.031 16.094 1 95.94 408 LEU B O 1
ATOM 7428 N N . THR B 1 409 ? 11.383 30.125 17.016 1 95.44 409 THR B N 1
ATOM 7429 C CA . THR B 1 409 ? 12.047 30.812 18.109 1 95.44 409 THR B CA 1
ATOM 7430 C C . THR B 1 409 ? 13.188 31.688 17.609 1 95.44 409 THR B C 1
ATOM 7432 O O . THR B 1 409 ? 13.352 32.812 18.047 1 95.44 409 THR B O 1
ATOM 7435 N N . VAL B 1 410 ? 13.914 31.125 16.672 1 93.69 410 VAL B N 1
ATOM 7436 C CA . VAL B 1 410 ? 15.023 31.875 16.094 1 93.69 410 VAL B CA 1
ATOM 7437 C C . VAL B 1 410 ? 14.477 33.062 15.328 1 93.69 410 VAL B C 1
ATOM 7439 O O . VAL B 1 410 ? 14.992 34.188 15.469 1 93.69 410 VAL B O 1
ATOM 7442 N N . MET B 1 411 ? 13.453 32.875 14.594 1 93.38 411 MET B N 1
ATOM 7443 C CA . MET B 1 411 ? 12.875 33.969 13.82 1 93.38 411 MET B CA 1
ATOM 7444 C C . MET B 1 411 ? 12.305 35.062 14.742 1 93.38 411 MET B C 1
ATOM 7446 O O . MET B 1 411 ? 12.461 36.25 14.477 1 93.38 411 MET B O 1
ATOM 7450 N N . ALA B 1 412 ? 11.695 34.656 15.758 1 93.44 412 ALA B N 1
ATOM 7451 C CA . ALA B 1 412 ? 11.102 35.594 16.719 1 93.44 412 ALA B CA 1
ATOM 7452 C C . ALA B 1 412 ? 12.188 36.406 17.406 1 93.44 412 ALA B C 1
ATOM 7454 O O . ALA B 1 412 ? 12 37.594 17.672 1 93.44 412 ALA B O 1
ATOM 7455 N N . LYS B 1 413 ? 13.234 35.812 17.703 1 92.19 413 LYS B N 1
ATOM 7456 C CA . LYS B 1 413 ? 14.344 36.5 18.344 1 92.19 413 LYS B CA 1
ATOM 7457 C C . LYS B 1 413 ? 14.922 37.562 17.422 1 92.19 413 LYS B C 1
ATOM 7459 O O . LYS B 1 413 ? 15.164 38.719 17.844 1 92.19 413 LYS B O 1
ATOM 7464 N N . VAL B 1 414 ? 15.133 37.188 16.188 1 90.69 414 VAL B N 1
ATOM 7465 C CA . VAL B 1 414 ? 15.688 38.125 15.234 1 90.69 414 VAL B CA 1
ATOM 7466 C C . VAL B 1 414 ? 14.703 39.281 15.016 1 90.69 414 VAL B C 1
ATOM 7468 O O . VAL B 1 414 ? 15.109 40.438 14.898 1 90.69 414 VAL B O 1
ATOM 7471 N N . LEU B 1 415 ? 13.492 39 15.008 1 89.31 415 LEU B N 1
ATOM 7472 C CA . LEU B 1 415 ? 12.453 40 14.836 1 89.31 415 LEU B CA 1
ATOM 7473 C C . LEU B 1 415 ? 12.43 40.969 16.016 1 89.31 415 LEU B C 1
ATOM 7475 O O . LEU B 1 415 ? 12.281 42.188 15.82 1 89.31 415 LEU B O 1
ATOM 7479 N N . ARG B 1 416 ? 12.578 40.5 17.172 1 85.94 416 ARG B N 1
ATOM 7480 C CA . ARG B 1 416 ? 12.609 41.344 18.375 1 85.94 416 ARG B CA 1
ATOM 7481 C C . ARG B 1 416 ? 13.844 42.219 18.391 1 85.94 416 ARG B C 1
ATOM 7483 O O . ARG B 1 416 ? 13.773 43.375 18.797 1 85.94 416 ARG B O 1
ATOM 7490 N N . ASP B 1 417 ? 14.914 41.688 17.938 1 85 417 ASP B N 1
ATOM 7491 C CA . ASP B 1 417 ? 16.172 42.438 17.922 1 85 417 ASP B CA 1
ATOM 7492 C C . ASP B 1 417 ? 16.094 43.594 16.922 1 85 417 ASP B C 1
ATOM 7494 O O . ASP B 1 417 ? 16.594 44.688 17.219 1 85 417 ASP B O 1
ATOM 7498 N N . ILE B 1 418 ? 15.516 43.406 15.875 1 82.12 418 ILE B N 1
ATOM 7499 C CA . ILE B 1 418 ? 15.391 44.438 14.859 1 82.12 418 ILE B CA 1
ATOM 7500 C C . ILE B 1 418 ? 14.422 45.531 15.344 1 82.12 418 ILE B C 1
ATOM 7502 O O . ILE B 1 418 ? 14.68 46.719 15.164 1 82.12 418 ILE B O 1
ATOM 7506 N N . ASN B 1 419 ? 13.445 45.188 15.969 1 77.56 419 ASN B N 1
ATOM 7507 C CA . ASN B 1 419 ? 12.453 46.156 16.453 1 77.56 419 ASN B CA 1
ATOM 7508 C C . ASN B 1 419 ? 12.969 46.938 17.641 1 77.56 419 ASN B C 1
ATOM 7510 O O . ASN B 1 419 ? 12.641 48.125 17.812 1 77.56 419 ASN B O 1
ATOM 7514 N N . ALA B 1 420 ? 13.766 46.375 18.453 1 73.62 420 ALA B N 1
ATOM 7515 C CA . ALA B 1 420 ? 14.383 47.094 19.578 1 73.62 420 ALA B CA 1
ATOM 7516 C C . ALA B 1 420 ? 15.375 48.125 19.094 1 73.62 420 ALA B C 1
ATOM 7518 O O . ALA B 1 420 ? 15.5 49.188 19.703 1 73.62 420 ALA B O 1
ATOM 7519 N N . ARG B 1 421 ? 16.047 47.906 18.031 1 66.19 421 ARG B N 1
ATOM 7520 C CA . ARG B 1 421 ? 17 48.844 17.453 1 66.19 421 ARG B CA 1
ATOM 7521 C C . ARG B 1 421 ? 16.266 50.031 16.812 1 66.19 421 ARG B C 1
ATOM 7523 O O . ARG B 1 421 ? 16.75 51.156 16.859 1 66.19 421 ARG B O 1
ATOM 7530 N N . GLU B 1 422 ? 15.172 49.812 16.297 1 58.31 422 GLU B N 1
ATOM 7531 C CA . GLU B 1 422 ? 14.406 50.875 15.672 1 58.31 422 GLU B CA 1
ATOM 7532 C C . GLU B 1 422 ? 13.75 51.781 16.719 1 58.31 422 GLU B C 1
ATOM 7534 O O . GLU B 1 422 ? 13.609 52.969 16.516 1 58.31 422 GLU B O 1
ATOM 7539 N N . ASP B 1 423 ? 13.383 51.375 18 1 52.12 423 ASP B N 1
ATOM 7540 C CA . ASP B 1 423 ? 12.781 52.188 19.062 1 52.12 423 ASP B CA 1
ATOM 7541 C C . ASP B 1 423 ? 13.852 52.906 19.859 1 52.12 423 ASP B C 1
ATOM 7543 O O . ASP B 1 423 ? 13.531 53.719 20.75 1 52.12 423 ASP B O 1
ATOM 7547 N N . ALA B 1 424 ? 15.18 52.719 19.922 1 46.47 424 ALA B N 1
ATOM 7548 C CA . ALA B 1 424 ? 16.156 53.562 20.609 1 46.47 424 ALA B CA 1
ATOM 7549 C C . ALA B 1 424 ? 16.234 54.938 20 1 46.47 424 ALA B C 1
ATOM 7551 O O . ALA B 1 424 ? 16.391 55.094 18.797 1 46.47 424 ALA B O 1
ATOM 7552 N N . PRO B 1 425 ? 15.852 56.188 20.672 1 41.66 425 PRO B N 1
ATOM 7553 C CA . PRO B 1 425 ? 16 57.562 20.219 1 41.66 425 PRO B CA 1
ATOM 7554 C C . PRO B 1 425 ? 17.344 57.812 19.531 1 41.66 425 PRO B C 1
ATOM 7556 O O . PRO B 1 425 ? 18.344 57.219 19.906 1 41.66 425 PRO B O 1
ATOM 7559 N N . GLY B 1 426 ? 17.453 58.531 18.328 1 36.59 426 GLY B N 1
ATOM 7560 C CA . GLY B 1 426 ? 18.594 59.125 17.672 1 36.59 426 GLY B CA 1
ATOM 7561 C C . GLY B 1 426 ? 19.453 59.969 18.609 1 36.59 426 GLY B C 1
ATOM 7562 O O . GLY B 1 426 ? 18.984 60.938 19.219 1 36.59 426 GLY B O 1
ATOM 7563 N N . SER B 1 427 ? 20.438 59.625 19.125 1 34.69 427 SER B N 1
ATOM 7564 C CA . SER B 1 427 ? 21.641 60.438 19.031 1 34.69 427 SER B CA 1
ATOM 7565 C C . SER B 1 427 ? 21.859 60.938 17.609 1 34.69 427 SER B C 1
ATOM 7567 O O . SER B 1 427 ? 21.484 60.25 16.641 1 34.69 427 SER B O 1
ATOM 7569 N N . PRO B 1 428 ? 22.078 62.344 17.078 1 34.66 428 PRO B N 1
ATOM 7570 C CA . PRO B 1 428 ? 22.281 63.094 15.836 1 34.66 428 PRO B CA 1
ATOM 7571 C C . PRO B 1 428 ? 23.109 62.344 14.805 1 34.66 428 PRO B C 1
ATOM 7573 O O . PRO B 1 428 ? 23.234 62.781 13.664 1 34.66 428 PRO B O 1
ATOM 7576 N N . GLU B 1 429 ? 24.062 61.562 15.188 1 32.38 429 GLU B N 1
ATOM 7577 C CA . GLU B 1 429 ? 25.141 61.188 14.273 1 32.38 429 GLU B CA 1
ATOM 7578 C C . GLU B 1 429 ? 24.625 60.281 13.156 1 32.38 429 GLU B C 1
ATOM 7580 O O . GLU B 1 429 ? 25.234 60.188 12.086 1 32.38 429 GLU B O 1
ATOM 7585 N N . GLN B 1 430 ? 23.625 59.438 13.43 1 34.31 430 GLN B N 1
ATOM 7586 C CA . GLN B 1 430 ? 23.438 58.469 12.359 1 34.31 430 GLN B CA 1
ATOM 7587 C C . GLN B 1 430 ? 22.531 59 11.266 1 34.31 430 GLN B C 1
ATOM 7589 O O . GLN B 1 430 ? 22.172 58.312 10.32 1 34.31 430 GLN B O 1
ATOM 7594 N N . ALA B 1 431 ? 21.984 60.25 11.375 1 32.62 431 ALA B N 1
ATOM 7595 C CA . ALA B 1 431 ? 21.297 60.875 10.25 1 32.62 431 ALA B CA 1
ATOM 7596 C C . ALA B 1 431 ? 22.219 60.938 9.031 1 32.62 431 ALA B C 1
ATOM 7598 O O . ALA B 1 431 ? 21.766 61.219 7.918 1 32.62 431 ALA B O 1
ATOM 7599 N N . LYS B 1 432 ? 23.531 61.406 9.242 1 32.09 432 LYS B N 1
ATOM 7600 C CA . LYS B 1 432 ? 24.328 61.719 8.062 1 32.09 432 LYS B CA 1
ATOM 7601 C C . LYS B 1 432 ? 24.5 60.5 7.16 1 32.09 432 LYS B C 1
ATOM 7603 O O . LYS B 1 432 ? 24.938 60.625 6.016 1 32.09 432 LYS B O 1
ATOM 7608 N N . ALA B 1 433 ? 24.547 59.375 7.824 1 30.73 433 ALA B N 1
ATOM 7609 C CA . ALA B 1 433 ? 25.109 58.312 6.969 1 30.73 433 ALA B CA 1
ATOM 7610 C C . ALA B 1 433 ? 24.109 57.875 5.902 1 30.73 433 ALA B C 1
ATOM 7612 O O . ALA B 1 433 ? 24.375 56.969 5.141 1 30.73 433 ALA B O 1
ATOM 7613 N N . ARG B 1 434 ? 22.859 58.469 5.969 1 30.88 434 ARG B N 1
ATOM 7614 C CA . ARG B 1 434 ? 21.969 57.906 4.945 1 30.88 434 ARG B CA 1
ATOM 7615 C C . ARG B 1 434 ? 22.328 58.469 3.568 1 30.88 434 ARG B C 1
ATOM 7617 O O . ARG B 1 434 ? 21.891 57.938 2.547 1 30.88 434 ARG B O 1
ATOM 7624 N N . ASN B 1 435 ? 22.781 59.875 3.504 1 26.02 435 ASN B N 1
ATOM 7625 C CA . ASN B 1 435 ? 22.781 60.438 2.158 1 26.02 435 ASN B CA 1
ATOM 7626 C C . ASN B 1 435 ? 24.031 60 1.378 1 26.02 435 ASN B C 1
ATOM 7628 O O . ASN B 1 435 ? 24.297 60.531 0.305 1 26.02 435 ASN B O 1
ATOM 7632 N N . GLY B 1 436 ? 25.234 59.938 2.066 1 24.03 436 GLY B N 1
ATOM 7633 C CA . GLY B 1 436 ? 26.406 59.906 1.203 1 24.03 436 GLY B CA 1
ATOM 7634 C C . GLY B 1 436 ? 26.359 58.812 0.154 1 24.03 436 GLY B C 1
ATOM 7635 O O . GLY B 1 436 ? 26.203 57.625 0.485 1 24.03 436 GLY B O 1
ATOM 7636 N N . SER B 1 437 ? 25.797 59.281 -1.062 1 23.25 437 SER B N 1
ATOM 7637 C CA . SER B 1 437 ? 25.953 58.5 -2.281 1 23.25 437 SER B CA 1
ATOM 7638 C C . SER B 1 437 ? 27.391 58.062 -2.477 1 23.25 437 SER B C 1
ATOM 7640 O O . SER B 1 437 ? 28.266 58.875 -2.74 1 23.25 437 SER B O 1
ATOM 7642 N N . PRO B 1 438 ? 28.078 57.438 -1.542 1 25.02 438 PRO B N 1
ATOM 7643 C CA . PRO B 1 438 ? 29.5 57.219 -1.83 1 25.02 438 PRO B CA 1
ATOM 7644 C C . PRO B 1 438 ? 29.75 56.812 -3.281 1 25.02 438 PRO B C 1
ATOM 7646 O O . PRO B 1 438 ? 29.219 55.781 -3.744 1 25.02 438 PRO B O 1
ATOM 7649 N N . TYR B 1 439 ? 29.75 57.781 -4.246 1 20.94 439 TYR B N 1
ATOM 7650 C CA . TYR B 1 439 ? 30.344 57.594 -5.574 1 20.94 439 TYR B CA 1
ATOM 7651 C C . TYR B 1 439 ? 31.625 56.812 -5.492 1 20.94 439 TYR B C 1
ATOM 7653 O O . TYR B 1 439 ? 32.25 56.719 -4.438 1 20.94 439 TYR B O 1
ATOM 7661 N N . LEU B 1 440 ? 32.031 56.281 -6.754 1 21.66 440 LEU B N 1
ATOM 7662 C CA . LEU B 1 440 ? 33.094 55.375 -7.145 1 21.66 440 LEU B CA 1
ATOM 7663 C C . LEU B 1 440 ? 34.469 55.969 -6.855 1 21.66 440 LEU B C 1
ATOM 7665 O O . LEU B 1 440 ? 34.906 56.875 -7.566 1 21.66 440 LEU B O 1
ATOM 7669 N N . LYS B 1 441 ? 34.688 56.688 -5.852 1 20.23 441 LYS B N 1
ATOM 7670 C CA . LYS B 1 441 ? 36.094 57.062 -6.039 1 20.23 441 LYS B CA 1
ATOM 7671 C C . LYS B 1 441 ? 36.906 55.875 -6.543 1 20.23 441 LYS B C 1
ATOM 7673 O O . LYS B 1 441 ? 36.719 54.75 -6.055 1 20.23 441 LYS B O 1
ATOM 7678 N N . ASP B 1 442 ? 37.625 56.031 -7.742 1 21.02 442 ASP B N 1
ATOM 7679 C CA . ASP B 1 442 ? 38.5 55.281 -8.617 1 21.02 442 ASP B CA 1
ATOM 7680 C C . ASP B 1 442 ? 39.656 54.656 -7.828 1 21.02 442 ASP B C 1
ATOM 7682 O O . ASP B 1 442 ? 40.656 54.188 -8.414 1 21.02 442 ASP B O 1
ATOM 7686 N N . ASP B 1 443 ? 39.656 54.875 -6.539 1 20.83 443 ASP B N 1
ATOM 7687 C CA . ASP B 1 443 ? 41.031 54.625 -6.098 1 20.83 443 ASP B CA 1
ATOM 7688 C C . ASP B 1 443 ? 41.562 53.312 -6.648 1 20.83 443 ASP B C 1
ATOM 7690 O O . ASP B 1 443 ? 40.812 52.344 -6.746 1 20.83 443 ASP B O 1
ATOM 7694 N N . ALA B 1 444 ? 42.844 53.281 -7.246 1 18.97 444 ALA B N 1
ATOM 7695 C CA . ALA B 1 444 ? 43.938 52.594 -7.91 1 18.97 444 ALA B CA 1
ATOM 7696 C C . ALA B 1 444 ? 44.219 51.25 -7.262 1 18.97 444 ALA B C 1
ATOM 7698 O O . ALA B 1 444 ? 43.656 50.938 -6.203 1 18.97 444 ALA B O 1
ATOM 7699 N N . SER B 1 445 ? 45.531 50.812 -7.094 1 18.17 445 SER B N 1
ATOM 7700 C CA . SER B 1 445 ? 46.344 49.656 -7.457 1 18.17 445 SER B CA 1
ATOM 7701 C C . SER B 1 445 ? 46.375 48.625 -6.348 1 18.17 445 SER B C 1
ATOM 7703 O O . SER B 1 445 ? 46.906 47.531 -6.516 1 18.17 445 SER B O 1
ATOM 7705 N N . SER B 1 446 ? 46.094 49.031 -5.074 1 18.69 446 SER B N 1
ATOM 7706 C CA . SER B 1 446 ? 47.031 48.25 -4.246 1 18.69 446 SER B CA 1
ATOM 7707 C C . SER B 1 446 ? 46.688 46.781 -4.273 1 18.69 446 SER B C 1
ATOM 7709 O O . SER B 1 446 ? 45.531 46.406 -4.422 1 18.69 446 SER B O 1
ATOM 7711 N N . GLN B 1 447 ? 47.688 45.906 -4.395 1 19.03 447 GLN B N 1
ATOM 7712 C CA . GLN B 1 447 ? 48 44.531 -4.684 1 19.03 447 GLN B CA 1
ATOM 7713 C C . GLN B 1 447 ? 47.406 43.594 -3.631 1 19.03 447 GLN B C 1
ATOM 7715 O O . GLN B 1 447 ? 47.812 43.625 -2.463 1 19.03 447 GLN B O 1
ATOM 7720 N N . PRO B 1 448 ? 46.125 43.656 -3.572 1 18.75 448 PRO B N 1
ATOM 7721 C CA . PRO B 1 448 ? 45.531 43 -2.393 1 18.75 448 PRO B CA 1
ATOM 7722 C C . PRO B 1 448 ? 46.156 41.625 -2.121 1 18.75 448 PRO B C 1
ATOM 7724 O O . PRO B 1 448 ? 46.438 40.875 -3.059 1 18.75 448 PRO B O 1
ATOM 7727 N N . ASP B 1 449 ? 47 41.594 -1.138 1 18.83 449 ASP B N 1
ATOM 7728 C CA . ASP B 1 449 ? 47.75 40.406 -0.711 1 18.83 449 ASP B CA 1
ATOM 7729 C C . ASP B 1 449 ? 46.812 39.188 -0.574 1 18.83 449 ASP B C 1
ATOM 7731 O O . ASP B 1 449 ? 45.688 39.312 -0.11 1 18.83 449 ASP B O 1
ATOM 7735 N N . THR B 1 450 ? 46.938 38.281 -1.371 1 19.48 450 THR B N 1
ATOM 7736 C CA . THR B 1 450 ? 46.406 36.969 -1.787 1 19.48 450 THR B CA 1
ATOM 7737 C C . THR B 1 450 ? 46.156 36.094 -0.58 1 19.48 450 THR B C 1
ATOM 7739 O O . THR B 1 450 ? 45.75 34.938 -0.73 1 19.48 450 THR B O 1
ATOM 7742 N N . ASN B 1 451 ? 46.531 36.625 0.653 1 18.77 451 ASN B N 1
ATOM 7743 C CA . ASN B 1 451 ? 46.906 35.406 1.387 1 18.77 451 ASN B CA 1
ATOM 7744 C C . ASN B 1 451 ? 45.688 34.562 1.717 1 18.77 451 ASN B C 1
ATOM 7746 O O . ASN B 1 451 ? 44.75 35.031 2.393 1 18.77 451 ASN B O 1
ATOM 7750 N N . PRO B 1 452 ? 45.312 33.688 0.885 1 19.95 452 PRO B N 1
ATOM 7751 C CA . PRO B 1 452 ? 44.188 32.719 0.887 1 19.95 452 PRO B CA 1
ATOM 7752 C C . PRO B 1 452 ? 44.094 31.969 2.201 1 19.95 452 PRO B C 1
ATOM 7754 O O . PRO B 1 452 ? 43.375 30.953 2.273 1 19.95 452 PRO B O 1
ATOM 7757 N N . ASP B 1 453 ? 44.219 32.625 3.301 1 18.09 453 ASP B N 1
ATOM 7758 C CA . ASP B 1 453 ? 44.406 31.719 4.426 1 18.09 453 ASP B CA 1
ATOM 7759 C C . ASP B 1 453 ? 43.219 30.75 4.547 1 18.09 453 ASP B C 1
ATOM 7761 O O . ASP B 1 453 ? 42.094 31.156 4.773 1 18.09 453 ASP B O 1
ATOM 7765 N N . ALA B 1 454 ? 43.094 29.812 3.699 1 19.23 454 ALA B N 1
ATOM 7766 C CA . ALA B 1 454 ? 42.281 28.609 3.658 1 19.23 454 ALA B CA 1
ATOM 7767 C C . ALA B 1 454 ? 42.125 28 5.051 1 19.23 454 ALA B C 1
ATOM 7769 O O . ALA B 1 454 ? 43.125 27.75 5.727 1 19.23 454 ALA B O 1
ATOM 7770 N N . MET B 1 455 ? 41.25 28.516 5.773 1 18.02 455 MET B N 1
ATOM 7771 C CA . MET B 1 455 ? 41.094 28.047 7.141 1 18.02 455 MET B CA 1
ATOM 7772 C C . MET B 1 455 ? 41.312 26.531 7.215 1 18.02 455 MET B C 1
ATOM 7774 O O . MET B 1 455 ? 40.75 25.781 6.438 1 18.02 455 MET B O 1
ATOM 7778 N N . ASP B 1 456 ? 42.406 26.078 7.762 1 17.61 456 ASP B N 1
ATOM 7779 C CA . ASP B 1 456 ? 43.219 24.906 8.039 1 17.61 456 ASP B CA 1
ATOM 7780 C C . ASP B 1 456 ? 42.438 23.844 8.812 1 17.61 456 ASP B C 1
ATOM 7782 O O . ASP B 1 456 ? 42.094 24.047 9.977 1 17.61 456 ASP B O 1
ATOM 7786 N N . TYR B 1 457 ? 41.281 23.453 8.289 1 16.48 457 TYR B N 1
ATOM 7787 C CA . TYR B 1 457 ? 40.75 22.219 8.883 1 16.48 457 TYR B CA 1
ATOM 7788 C C . TYR B 1 457 ? 41.906 21.219 9.109 1 16.48 457 TYR B C 1
ATOM 7790 O O . TYR B 1 457 ? 42.75 21.031 8.234 1 16.48 457 TYR B O 1
ATOM 7798 N N . ASP B 1 458 ? 42.188 20.922 10.273 1 16.66 458 ASP B N 1
ATOM 7799 C CA . ASP B 1 458 ? 43.281 20.219 10.969 1 16.66 458 ASP B CA 1
ATOM 7800 C C . ASP B 1 458 ? 43.469 18.812 10.406 1 16.66 458 ASP B C 1
ATOM 7802 O O . ASP B 1 458 ? 42.562 18 10.422 1 16.66 458 ASP B O 1
ATOM 7806 N N . HIS B 1 459 ? 44.156 18.766 9.258 1 17.23 459 HIS B N 1
ATOM 7807 C CA . HIS B 1 459 ? 44.75 17.531 8.719 1 17.23 459 HIS B CA 1
ATOM 7808 C C . HIS B 1 459 ? 45.625 16.844 9.75 1 17.23 459 HIS B C 1
ATOM 7810 O O . HIS B 1 459 ? 46.406 15.938 9.414 1 17.23 459 HIS B O 1
ATOM 7816 N N . ALA B 1 460 ? 45.219 16.922 11.008 1 15.97 460 ALA B N 1
ATOM 7817 C CA . ALA B 1 460 ? 46.312 16.422 11.828 1 15.97 460 ALA B CA 1
ATOM 7818 C C . ALA B 1 460 ? 46.75 15.031 11.367 1 15.97 460 ALA B C 1
ATOM 7820 O O . ALA B 1 460 ? 45.938 14.133 11.203 1 15.97 460 ALA B O 1
ATOM 7821 N N . GLY B 1 461 ? 47.906 14.898 10.641 1 16.23 461 GLY B N 1
ATOM 7822 C CA . GLY B 1 461 ? 48.812 13.891 10.102 1 16.23 461 GLY B CA 1
ATOM 7823 C C . GLY B 1 461 ? 49.344 12.945 11.164 1 16.23 461 GLY B C 1
ATOM 7824 O O . GLY B 1 461 ? 50.312 12.227 10.93 1 16.23 461 GLY B O 1
ATOM 7825 N N . GLY B 1 462 ? 48.594 12.555 12.18 1 16.08 462 GLY B N 1
ATOM 7826 C CA . GLY B 1 462 ? 49.5 11.875 13.102 1 16.08 462 GLY B CA 1
ATOM 7827 C C . GLY B 1 462 ? 50.281 10.758 12.453 1 16.08 462 GLY B C 1
ATOM 7828 O O . GLY B 1 462 ? 49.812 10.117 11.508 1 16.08 462 GLY B O 1
ATOM 7829 N N . ASN B 1 463 ? 51.594 10.789 12.43 1 16.22 463 ASN B N 1
ATOM 7830 C CA . ASN B 1 463 ? 52.75 10 11.984 1 16.22 463 ASN B CA 1
ATOM 7831 C C . ASN B 1 463 ? 52.781 8.633 12.656 1 16.22 463 ASN B C 1
ATOM 7833 O O . ASN B 1 463 ? 53.781 7.922 12.562 1 16.22 463 ASN B O 1
ATOM 7837 N N . ALA B 1 464 ? 51.781 8.016 12.984 1 16.12 464 ALA B N 1
ATOM 7838 C CA . ALA B 1 464 ? 52.344 6.926 13.789 1 16.12 464 ALA B CA 1
ATOM 7839 C C . ALA B 1 464 ? 53.344 6.105 13 1 16.12 464 ALA B C 1
ATOM 7841 O O . ALA B 1 464 ? 53.188 5.918 11.789 1 16.12 464 ALA B O 1
ATOM 7842 N N . SER B 1 465 ? 54.562 5.703 13.547 1 15.81 465 SER B N 1
ATOM 7843 C CA . SER B 1 465 ? 55.844 5.02 13.344 1 15.81 465 SER B CA 1
ATOM 7844 C C . SER B 1 465 ? 55.625 3.541 13.031 1 15.81 465 SER B C 1
ATOM 7846 O O . SER B 1 465 ? 54.719 2.91 13.57 1 15.81 465 SER B O 1
ATOM 7848 N N . LEU B 1 466 ? 56.156 3.049 11.953 1 16.44 466 LEU B N 1
ATOM 7849 C CA . LEU B 1 466 ? 56.344 1.791 11.242 1 16.44 466 LEU B CA 1
ATOM 7850 C C . LEU B 1 466 ? 57.125 0.794 12.094 1 16.44 466 LEU B C 1
ATOM 7852 O O . LEU B 1 466 ? 57.562 -0.254 11.602 1 16.44 466 LEU B O 1
ATOM 7856 N N . ASP B 1 467 ? 57.062 0.682 13.367 1 14.98 467 ASP B N 1
ATOM 7857 C CA . ASP B 1 467 ? 58.156 -0.197 13.781 1 14.98 467 ASP B CA 1
ATOM 7858 C C . ASP B 1 467 ? 57.969 -1.599 13.203 1 14.98 467 ASP B C 1
ATOM 7860 O O . ASP B 1 467 ? 56.844 -2.051 12.992 1 14.98 467 ASP B O 1
ATOM 7864 N N . ALA B 1 468 ? 59.219 -2.33 12.891 1 15.7 468 ALA B N 1
ATOM 7865 C CA . ALA B 1 468 ? 59.969 -3.4 12.234 1 15.7 468 ALA B CA 1
ATOM 7866 C C . ALA B 1 468 ? 59.75 -4.738 12.93 1 15.7 468 ALA B C 1
ATOM 7868 O O . ALA B 1 468 ? 59.906 -5.801 12.328 1 15.7 468 ALA B O 1
ATOM 7869 N N . GLU B 1 469 ? 59.312 -4.98 14.219 1 15.03 469 GLU B N 1
ATOM 7870 C CA . GLU B 1 469 ? 60.156 -6.141 14.516 1 15.03 469 GLU B CA 1
ATOM 7871 C C . GLU B 1 469 ? 59.562 -7.414 13.922 1 15.03 469 GLU B C 1
ATOM 7873 O O . GLU B 1 469 ? 58.375 -7.695 14.109 1 15.03 469 GLU B O 1
ATOM 7878 N N . ARG B 1 470 ? 60.219 -7.93 12.953 1 16.62 470 ARG B N 1
ATOM 7879 C CA . ARG B 1 470 ? 60.219 -9.211 12.25 1 16.62 470 ARG B CA 1
ATOM 7880 C C . ARG B 1 470 ? 60.406 -10.367 13.234 1 16.62 470 ARG B C 1
ATOM 7882 O O . ARG B 1 470 ? 60.625 -11.508 12.82 1 16.62 470 ARG B O 1
ATOM 7889 N N . ASN B 1 471 ? 60.062 -10.359 14.586 1 14.62 471 ASN B N 1
ATOM 7890 C CA . ASN B 1 471 ? 60.812 -11.539 14.984 1 14.62 471 ASN B CA 1
ATOM 7891 C C . ASN B 1 471 ? 60.188 -12.82 14.43 1 14.62 471 ASN B C 1
ATOM 7893 O O . ASN B 1 471 ? 60.875 -13.633 13.812 1 14.62 471 ASN B O 1
ATOM 7897 N N . ASN B 1 472 ? 59.312 -13.469 15.25 1 14.98 472 ASN B N 1
ATOM 7898 C CA . ASN B 1 472 ? 59.781 -14.742 15.781 1 14.98 472 ASN B CA 1
ATOM 7899 C C . ASN B 1 472 ? 59.594 -15.883 14.781 1 14.98 472 ASN B C 1
ATOM 7901 O O . ASN B 1 472 ? 58.844 -15.742 13.812 1 14.98 472 ASN B O 1
ATOM 7905 N N . SER B 1 473 ? 59.781 -17.156 15.469 1 14.84 473 SER B N 1
ATOM 7906 C CA . SER B 1 473 ? 60.312 -18.516 15.438 1 14.84 473 SER B CA 1
ATOM 7907 C C . SER B 1 473 ? 59.312 -19.484 14.82 1 14.84 473 SER B C 1
ATOM 7909 O O . SER B 1 473 ? 58.094 -19.188 14.789 1 14.84 473 SER B O 1
ATOM 7911 N N . VAL B 1 474 ? 59.844 -20.516 14.344 1 15.44 474 VAL B N 1
ATOM 7912 C CA . VAL B 1 474 ? 59.844 -21.656 13.43 1 15.44 474 VAL B CA 1
ATOM 7913 C C . VAL B 1 474 ? 58.875 -22.734 13.945 1 15.44 474 VAL B C 1
ATOM 7915 O O . VAL B 1 474 ? 58.438 -23.609 13.188 1 15.44 474 VAL B O 1
ATOM 7918 N N . ASP B 1 475 ? 58.344 -22.688 15.297 1 14.3 475 ASP B N 1
ATOM 7919 C CA . ASP B 1 475 ? 58.5 -24.109 15.625 1 14.3 475 ASP B CA 1
ATOM 7920 C C . ASP B 1 475 ? 57.5 -24.969 14.891 1 14.3 475 ASP B C 1
ATOM 7922 O O . ASP B 1 475 ? 56.344 -24.562 14.734 1 14.3 475 ASP B O 1
ATOM 7926 N N . ARG B 1 476 ? 58 -26.047 14.242 1 15.28 476 ARG B N 1
ATOM 7927 C CA . ARG B 1 476 ? 57.75 -27.172 13.336 1 15.28 476 ARG B CA 1
ATOM 7928 C C . ARG B 1 476 ? 56.75 -28.141 13.93 1 15.28 476 ARG B C 1
ATOM 7930 O O . ARG B 1 476 ? 56.375 -29.109 13.273 1 15.28 476 ARG B O 1
ATOM 7937 N N . GLY B 1 477 ? 56.438 -28 15.398 1 14.65 477 GLY B N 1
ATOM 7938 C CA . GLY B 1 477 ? 56.5 -29.422 15.742 1 14.65 477 GLY B CA 1
ATOM 7939 C C . GLY B 1 477 ? 55.469 -30.266 15.016 1 14.65 477 GLY B C 1
ATOM 7940 O O . GLY B 1 477 ? 54.531 -29.719 14.406 1 14.65 477 GLY B O 1
ATOM 7941 N N . SER B 1 478 ? 55.531 -31.484 15.445 1 15.05 478 SER B N 1
ATOM 7942 C CA . SER B 1 478 ? 55.5 -32.938 15.203 1 15.05 478 SER B CA 1
ATOM 7943 C C . SER B 1 478 ? 54.062 -33.438 15.141 1 15.05 478 SER B C 1
ATOM 7945 O O . SER B 1 478 ? 53.156 -32.812 15.672 1 15.05 478 SER B O 1
ATOM 7947 N N . GLU B 1 479 ? 53.938 -34.375 14.352 1 15.45 479 GLU B N 1
ATOM 7948 C CA . GLU B 1 479 ? 53.125 -35.344 13.609 1 15.45 479 GLU B CA 1
ATOM 7949 C C . GLU B 1 479 ? 52.25 -36.156 14.555 1 15.45 479 GLU B C 1
ATOM 7951 O O . GLU B 1 479 ? 51.5 -37.031 14.117 1 15.45 479 GLU B O 1
ATOM 7956 N N . PRO B 1 480 ? 52.062 -35.594 16.031 1 15.23 480 PRO B N 1
ATOM 7957 C CA . PRO B 1 480 ? 51.969 -36.969 16.531 1 15.23 480 PRO B CA 1
ATOM 7958 C C . PRO B 1 480 ? 50.812 -37.75 15.914 1 15.23 480 PRO B C 1
ATOM 7960 O O . PRO B 1 480 ? 49.906 -37.156 15.336 1 15.23 480 PRO B O 1
ATOM 7963 N N . PRO B 1 481 ? 50.656 -39 16.578 1 15.46 481 PRO B N 1
ATOM 7964 C CA . PRO B 1 481 ? 50.406 -40.406 16.312 1 15.46 481 PRO B CA 1
ATOM 7965 C C . PRO B 1 481 ? 48.906 -40.688 16.109 1 15.46 481 PRO B C 1
ATOM 7967 O O . PRO B 1 481 ? 48.062 -39.875 16.453 1 15.46 481 PRO B O 1
ATOM 7970 N N . ALA B 1 482 ? 48.75 -41.875 15.719 1 15.47 482 ALA B N 1
ATOM 7971 C CA . ALA B 1 482 ? 47.969 -42.844 14.977 1 15.47 482 ALA B CA 1
ATOM 7972 C C . ALA B 1 482 ? 46.625 -43.125 15.664 1 15.47 482 ALA B C 1
ATOM 7974 O O . ALA B 1 482 ? 45.562 -43.062 15.023 1 15.47 482 ALA B O 1
ATOM 7975 N N . PRO B 1 483 ? 46.812 -43.844 16.844 1 14.66 483 PRO B N 1
ATOM 7976 C CA . PRO B 1 483 ? 46.219 -45.188 16.562 1 14.66 483 PRO B CA 1
ATOM 7977 C C . PRO B 1 483 ? 44.75 -45.25 16.922 1 14.66 483 PRO B C 1
ATOM 7979 O O . PRO B 1 483 ? 43.938 -45.781 16.141 1 14.66 483 PRO B O 1
ATOM 7982 N N . LYS B 1 484 ? 44.5 -45 18.312 1 14.78 484 LYS B N 1
ATOM 7983 C CA . LYS B 1 484 ? 44.156 -46.281 18.938 1 14.78 484 LYS B CA 1
ATOM 7984 C C . LYS B 1 484 ? 42.688 -46.625 18.734 1 14.78 484 LYS B C 1
ATOM 7986 O O . LYS B 1 484 ? 42.344 -47.719 18.312 1 14.78 484 LYS B O 1
ATOM 7991 N N . ARG B 1 485 ? 41.781 -46.188 19.812 1 14.59 485 ARG B N 1
ATOM 7992 C CA . ARG B 1 485 ? 41.281 -47.219 20.688 1 14.59 485 ARG B CA 1
ATOM 7993 C C . ARG B 1 485 ? 39.938 -47.75 20.203 1 14.59 485 ARG B C 1
ATOM 7995 O O . ARG B 1 485 ? 39.188 -47.062 19.531 1 14.59 485 ARG B O 1
ATOM 8002 N N . THR B 1 486 ? 39.688 -48.969 20.625 1 14.63 486 THR B N 1
ATOM 8003 C CA . THR B 1 486 ? 39.062 -50.281 20.438 1 14.63 486 THR B CA 1
ATOM 8004 C C . THR B 1 486 ? 37.562 -50.219 20.781 1 14.63 486 THR B C 1
ATOM 8006 O O . THR B 1 486 ? 36.75 -50.75 20.031 1 14.63 486 THR B O 1
ATOM 8009 N N . GLY B 1 487 ? 37.25 -49.938 22.141 1 13.91 487 GLY B N 1
ATOM 8010 C CA . GLY B 1 487 ? 36.656 -51.094 22.781 1 13.91 487 GLY B CA 1
ATOM 8011 C C . GLY B 1 487 ? 35.188 -51.25 22.531 1 13.91 487 GLY B C 1
ATOM 8012 O O . GLY B 1 487 ? 34.625 -50.625 21.625 1 13.91 487 GLY B O 1
ATOM 8013 N N . GLY B 1 488 ? 34.375 -51.094 23.734 1 14.04 488 GLY B N 1
ATOM 8014 C CA . GLY B 1 488 ? 33.656 -52.125 24.469 1 14.04 488 GLY B CA 1
ATOM 8015 C C . GLY B 1 488 ? 32.188 -52.219 24.109 1 14.04 488 GLY B C 1
ATOM 8016 O O . GLY B 1 488 ? 31.641 -51.312 23.5 1 14.04 488 GLY B O 1
ATOM 8017 N N . ILE B 1 489 ? 31.578 -53.281 24.703 1 15.23 489 ILE B N 1
ATOM 8018 C CA . ILE B 1 489 ? 30.641 -54.406 24.609 1 15.23 489 ILE B CA 1
ATOM 8019 C C . ILE B 1 489 ? 29.219 -53.875 24.844 1 15.23 489 ILE B C 1
ATOM 8021 O O . ILE B 1 489 ? 28.766 -52.938 24.188 1 15.23 489 ILE B O 1
ATOM 8025 N N . ALA B 1 490 ? 28.531 -54.625 25.812 1 15.18 490 ALA B N 1
ATOM 8026 C CA . ALA B 1 490 ? 27.438 -55.594 25.781 1 15.18 490 ALA B CA 1
ATOM 8027 C C . ALA B 1 490 ? 26.125 -54.969 26.25 1 15.18 490 ALA B C 1
ATOM 8029 O O . ALA B 1 490 ? 25.109 -55.031 25.547 1 15.18 490 ALA B O 1
ATOM 8030 N N . THR B 1 491 ? 25.922 -54.938 27.703 1 14.96 491 THR B N 1
ATOM 8031 C CA . THR B 1 491 ? 24.969 -55.844 28.297 1 14.96 491 THR B CA 1
ATOM 8032 C C . THR B 1 491 ? 23.594 -55.219 28.422 1 14.96 491 THR B C 1
ATOM 8034 O O . THR B 1 491 ? 23.453 -54 28.25 1 14.96 491 THR B O 1
ATOM 8037 N N . ILE B 1 492 ? 22.938 -55.406 29.75 1 14.93 492 ILE B N 1
ATOM 8038 C CA . ILE B 1 492 ? 21.859 -56.219 30.312 1 14.93 492 ILE B CA 1
ATOM 8039 C C . ILE B 1 492 ? 20.672 -55.344 30.688 1 14.93 492 ILE B C 1
ATOM 8041 O O . ILE B 1 492 ? 19.547 -55.562 30.234 1 14.93 492 ILE B O 1
ATOM 8045 N N . ASN B 1 493 ? 20.484 -55.031 32.094 1 15.08 493 ASN B N 1
ATOM 8046 C CA . ASN B 1 493 ? 19.562 -55.562 33.062 1 15.08 493 ASN B CA 1
ATOM 8047 C C . ASN B 1 493 ? 18.391 -54.625 33.312 1 15.08 493 ASN B C 1
ATOM 8049 O O . ASN B 1 493 ? 18.406 -53.469 32.844 1 15.08 493 ASN B O 1
ATOM 8053 N N . GLY B 1 494 ? 17.984 -54.531 34.656 1 15.55 494 GLY B N 1
ATOM 8054 C CA . GLY B 1 494 ? 16.953 -54.812 35.625 1 15.55 494 GLY B CA 1
ATOM 8055 C C . GLY B 1 494 ? 16.156 -53.562 36.031 1 15.55 494 GLY B C 1
ATOM 8056 O O . GLY B 1 494 ? 16.422 -52.469 35.5 1 15.55 494 GLY B O 1
ATOM 8057 N N . GLY B 1 495 ? 16.109 -53.438 37.344 1 15.78 495 GLY B N 1
ATOM 8058 C CA . GLY B 1 495 ? 15.133 -53.344 38.406 1 15.78 495 GLY B CA 1
ATOM 8059 C C . GLY B 1 495 ? 14.773 -51.938 38.781 1 15.78 495 GLY B C 1
ATOM 8060 O O . GLY B 1 495 ? 13.633 -51.5 38.594 1 15.78 495 GLY B O 1
ATOM 8061 N N . SER B 1 496 ? 15.547 -51.344 39.781 1 15.55 496 SER B N 1
ATOM 8062 C CA . SER B 1 496 ? 15.055 -51.062 41.125 1 15.55 496 SER B CA 1
ATOM 8063 C C . SER B 1 496 ? 14.422 -49.688 41.219 1 15.55 496 SER B C 1
ATOM 8065 O O . SER B 1 496 ? 13.203 -49.562 41.344 1 15.55 496 SER B O 1
ATOM 8067 N N . ALA B 1 497 ? 15.133 -48.75 42 1 15.48 497 ALA B N 1
ATOM 8068 C CA . ALA B 1 497 ? 15.047 -48.125 43.312 1 15.48 497 ALA B CA 1
ATOM 8069 C C . ALA B 1 497 ? 14.539 -46.688 43.219 1 15.48 497 ALA B C 1
ATOM 8071 O O . ALA B 1 497 ? 14.656 -46.062 42.188 1 15.48 497 ALA B O 1
ATOM 8072 N N . GLY B 1 498 ? 14.172 -46.188 44.406 1 17.45 498 GLY B N 1
ATOM 8073 C CA . GLY B 1 498 ? 13.383 -45.188 45.125 1 17.45 498 GLY B CA 1
ATOM 8074 C C . GLY B 1 498 ? 14.016 -43.812 45.094 1 17.45 498 GLY B C 1
ATOM 8075 O O . GLY B 1 498 ? 13.375 -42.812 45.469 1 17.45 498 GLY B O 1
ATOM 8076 N N . ALA B 1 499 ? 15.453 -43.562 44.906 1 15.74 499 ALA B N 1
ATOM 8077 C CA . ALA B 1 499 ? 15.977 -42.656 45.938 1 15.74 499 ALA B CA 1
ATOM 8078 C C . ALA B 1 499 ? 15.539 -41.219 45.688 1 15.74 499 ALA B C 1
ATOM 8080 O O . ALA B 1 499 ? 15.227 -40.875 44.531 1 15.74 499 ALA B O 1
ATOM 8081 N N . PRO B 1 500 ? 15.984 -40.344 46.75 1 18.25 500 PRO B N 1
ATOM 8082 C CA . PRO B 1 500 ? 15.602 -39.094 47.406 1 18.25 500 PRO B CA 1
ATOM 8083 C C . PRO B 1 500 ? 16.156 -37.875 46.688 1 18.25 500 PRO B C 1
ATOM 8085 O O . PRO B 1 500 ? 15.961 -36.719 47.125 1 18.25 500 PRO B O 1
ATOM 8088 N N . THR B 1 501 ? 16.297 -37.719 45.312 1 17.67 501 THR B N 1
ATOM 8089 C CA . THR B 1 501 ? 17.438 -36.875 44.969 1 17.67 501 THR B CA 1
ATOM 8090 C C . THR B 1 501 ? 17.25 -35.438 45.469 1 17.67 501 THR B C 1
ATOM 8092 O O . THR B 1 501 ? 16.203 -34.844 45.25 1 17.67 501 THR B O 1
ATOM 8095 N N . PRO B 1 502 ? 18.297 -35.062 46.281 1 17.08 502 PRO B N 1
ATOM 8096 C CA . PRO B 1 502 ? 18.484 -33.844 47.062 1 17.08 502 PRO B CA 1
ATOM 8097 C C . PRO B 1 502 ? 18.422 -32.594 46.188 1 17.08 502 PRO B C 1
ATOM 8099 O O . PRO B 1 502 ? 18.703 -32.656 44.969 1 17.08 502 PRO B O 1
ATOM 8102 N N . ALA B 1 503 ? 17.828 -31.516 46.719 1 20.03 503 ALA B N 1
ATOM 8103 C CA . ALA B 1 503 ? 17.297 -30.219 46.312 1 20.03 503 ALA B CA 1
ATOM 8104 C C . ALA B 1 503 ? 18.422 -29.25 45.969 1 20.03 503 ALA B C 1
ATOM 8106 O O . ALA B 1 503 ? 18.172 -28.078 45.688 1 20.03 503 ALA B O 1
ATOM 8107 N N . PRO B 1 504 ? 19.641 -29.859 45.25 1 18.44 504 PRO B N 1
ATOM 8108 C CA . PRO B 1 504 ? 20.797 -29 45.5 1 18.44 504 PRO B CA 1
ATOM 8109 C C . PRO B 1 504 ? 20.516 -27.531 45.156 1 18.44 504 PRO B C 1
ATOM 8111 O O . PRO B 1 504 ? 19.672 -27.25 44.312 1 18.44 504 PRO B O 1
ATOM 8114 N N . ASP B 1 505 ? 21 -26.672 46.031 1 19.45 505 ASP B N 1
ATOM 8115 C CA . ASP B 1 505 ? 21.016 -25.266 46.375 1 19.45 505 ASP B CA 1
ATOM 8116 C C . ASP B 1 505 ? 21.734 -24.438 45.281 1 19.45 505 ASP B C 1
ATOM 8118 O O . ASP B 1 505 ? 22.953 -24.484 45.188 1 19.45 505 ASP B O 1
ATOM 8122 N N . SER B 1 506 ? 21.391 -24.688 44.031 1 20.22 506 SER B N 1
ATOM 8123 C CA . SER B 1 506 ? 22.312 -24.125 43.062 1 20.22 506 SER B CA 1
ATOM 8124 C C . SER B 1 506 ? 22.562 -22.641 43.312 1 20.22 506 SER B C 1
ATOM 8126 O O . SER B 1 506 ? 21.609 -21.875 43.5 1 20.22 506 SER B O 1
ATOM 8128 N N . PRO B 1 507 ? 23.766 -22.406 43.719 1 21.61 507 PRO B N 1
ATOM 8129 C CA . PRO B 1 507 ? 24.203 -21.094 44.188 1 21.61 507 PRO B CA 1
ATOM 8130 C C . PRO B 1 507 ? 23.859 -19.969 43.219 1 21.61 507 PRO B C 1
ATOM 8132 O O . PRO B 1 507 ? 23.703 -20.203 42.031 1 21.61 507 PRO B O 1
ATOM 8135 N N . PRO B 1 508 ? 23.438 -18.844 43.812 1 23.03 508 PRO B N 1
ATOM 8136 C CA . PRO B 1 508 ? 22.797 -17.672 43.219 1 23.03 508 PRO B CA 1
ATOM 8137 C C . PRO B 1 508 ? 23.703 -16.969 42.188 1 23.03 508 PRO B C 1
ATOM 8139 O O . PRO B 1 508 ? 24.922 -16.844 42.438 1 23.03 508 PRO B O 1
ATOM 8142 N N . PRO B 1 509 ? 23.5 -17.312 40.938 1 22.47 509 PRO B N 1
ATOM 8143 C CA . PRO B 1 509 ? 24.453 -16.828 39.906 1 22.47 509 PRO B CA 1
ATOM 8144 C C . PRO B 1 509 ? 24.844 -15.367 40.125 1 22.47 509 PRO B C 1
ATOM 8146 O O . PRO B 1 509 ? 24.047 -14.586 40.656 1 22.47 509 PRO B O 1
ATOM 8149 N N . GLU B 1 510 ? 26.047 -15.188 40.469 1 21.53 510 GLU B N 1
ATOM 8150 C CA . GLU B 1 510 ? 26.703 -13.922 40.75 1 21.53 510 GLU B CA 1
ATOM 8151 C C . GLU B 1 510 ? 26.344 -12.852 39.75 1 21.53 510 GLU B C 1
ATOM 8153 O O . GLU B 1 510 ? 26.266 -13.133 38.531 1 21.53 510 GLU B O 1
ATOM 8158 N N . PRO B 1 511 ? 25.797 -11.773 40.25 1 23.39 511 PRO B N 1
ATOM 8159 C CA . PRO B 1 511 ? 25.203 -10.625 39.562 1 23.39 511 PRO B CA 1
ATOM 8160 C C . PRO B 1 511 ? 26.172 -9.953 38.594 1 23.39 511 PRO B C 1
ATOM 8162 O O . PRO B 1 511 ? 27.25 -9.516 39 1 23.39 511 PRO B O 1
ATOM 8165 N N . VAL B 1 512 ? 26.453 -10.648 37.469 1 22.8 512 VAL B N 1
ATOM 8166 C CA . VAL B 1 512 ? 27.438 -10.062 36.562 1 22.8 512 VAL B CA 1
ATOM 8167 C C . VAL B 1 512 ? 27.219 -8.547 36.5 1 22.8 512 VAL B C 1
ATOM 8169 O O . VAL B 1 512 ? 26.094 -8.078 36.312 1 22.8 512 VAL B O 1
ATOM 8172 N N . ASN B 1 513 ? 28.062 -7.875 37.125 1 19.09 513 ASN B N 1
ATOM 8173 C CA . ASN B 1 513 ? 28.156 -6.43 37.281 1 19.09 513 ASN B CA 1
ATOM 8174 C C . ASN B 1 513 ? 28 -5.707 35.938 1 19.09 513 ASN B C 1
ATOM 8176 O O . ASN B 1 513 ? 28.828 -5.883 35.031 1 19.09 513 ASN B O 1
ATOM 8180 N N . LYS B 1 514 ? 26.812 -5.648 35.531 1 22.12 514 LYS B N 1
ATOM 8181 C CA . LYS B 1 514 ? 26.406 -4.887 34.375 1 22.12 514 LYS B CA 1
ATOM 8182 C C . LYS B 1 514 ? 27.156 -3.562 34.281 1 22.12 514 LYS B C 1
ATOM 8184 O O . LYS B 1 514 ? 27.141 -2.766 35.219 1 22.12 514 LYS B O 1
ATOM 8189 N N . GLN B 1 515 ? 28.25 -3.658 33.594 1 21.75 515 GLN B N 1
ATOM 8190 C CA . GLN B 1 515 ? 29.109 -2.494 33.406 1 21.75 515 GLN B CA 1
ATOM 8191 C C . GLN B 1 515 ? 28.281 -1.211 33.312 1 21.75 515 GLN B C 1
ATOM 8193 O O . GLN B 1 515 ? 27.266 -1.176 32.625 1 21.75 515 GLN B O 1
ATOM 8198 N N . GLU B 1 516 ? 28.328 -0.484 34.375 1 21.2 516 GLU B N 1
ATOM 8199 C CA . GLU B 1 516 ? 27.75 0.822 34.688 1 21.2 516 GLU B CA 1
ATOM 8200 C C . GLU B 1 516 ? 27.781 1.743 33.469 1 21.2 516 GLU B C 1
ATOM 8202 O O . GLU B 1 516 ? 28.828 1.888 32.812 1 21.2 516 GLU B O 1
ATOM 8207 N N . SER B 1 517 ? 26.641 1.676 32.844 1 21.14 517 SER B N 1
ATOM 8208 C CA . SER B 1 517 ? 26.438 2.561 31.703 1 21.14 517 SER B CA 1
ATOM 8209 C C . SER B 1 517 ? 27 3.953 31.984 1 21.14 517 SER B C 1
ATOM 8211 O O . SER B 1 517 ? 26.781 4.512 33.062 1 21.14 517 SER B O 1
ATOM 8213 N N . PRO B 1 518 ? 28.094 4.219 31.406 1 23.39 518 PRO B N 1
ATOM 8214 C CA . PRO B 1 518 ? 28.734 5.484 31.781 1 23.39 518 PRO B CA 1
ATOM 8215 C C . PRO B 1 518 ? 27.734 6.617 31.984 1 23.39 518 PRO B C 1
ATOM 8217 O O . PRO B 1 518 ? 26.641 6.586 31.438 1 23.39 518 PRO B O 1
ATOM 8220 N N . GLU B 1 519 ? 27.75 7.18 33.156 1 22.02 519 GLU B N 1
ATOM 8221 C CA . GLU B 1 519 ? 26.938 8.297 33.625 1 22.02 519 GLU B CA 1
ATOM 8222 C C . GLU B 1 519 ? 26.766 9.352 32.531 1 22.02 519 GLU B C 1
ATOM 8224 O O . GLU B 1 519 ? 27.703 9.664 31.797 1 22.02 519 GLU B O 1
ATOM 8229 N N . PRO B 1 520 ? 25.5 9.484 32.156 1 23 520 PRO B N 1
ATOM 8230 C CA . PRO B 1 520 ? 25.266 10.531 31.172 1 23 520 PRO B CA 1
ATOM 8231 C C . PRO B 1 520 ? 26.016 11.82 31.484 1 23 520 PRO B C 1
ATOM 8233 O O . PRO B 1 520 ? 25.938 12.32 32.625 1 23 520 PRO B O 1
ATOM 8236 N N . ARG B 1 521 ? 27.188 11.93 31.062 1 23.66 521 ARG B N 1
ATOM 8237 C CA . ARG B 1 521 ? 27.875 13.188 31.312 1 23.66 521 ARG B CA 1
ATOM 8238 C C . ARG B 1 521 ? 26.922 14.367 31.234 1 23.66 521 ARG B C 1
ATOM 8240 O O . ARG B 1 521 ? 25.969 14.359 30.438 1 23.66 521 ARG B O 1
ATOM 8247 N N . SER B 1 522 ? 26.75 15.031 32.344 1 22.2 522 SER B N 1
ATOM 8248 C CA . SER B 1 522 ? 26.031 16.297 32.531 1 22.2 522 SER B CA 1
ATOM 8249 C C . SER B 1 522 ? 26.188 17.188 31.312 1 22.2 522 SER B C 1
ATOM 8251 O O . SER B 1 522 ? 27.297 17.609 30.969 1 22.2 522 SER B O 1
ATOM 8253 N N . ASN B 1 523 ? 25.453 16.75 30.312 1 24.25 523 ASN B N 1
ATOM 8254 C CA . ASN B 1 523 ? 25.453 17.609 29.125 1 24.25 523 ASN B CA 1
ATOM 8255 C C . ASN B 1 523 ? 25.422 19.078 29.5 1 24.25 523 ASN B C 1
ATOM 8257 O O . ASN B 1 523 ? 24.484 19.531 30.188 1 24.25 523 ASN B O 1
ATOM 8261 N N . SER B 1 524 ? 26.578 19.625 29.75 1 25.88 524 SER B N 1
ATOM 8262 C CA . SER B 1 524 ? 26.703 21.078 29.766 1 25.88 524 SER B CA 1
ATOM 8263 C C . SER B 1 524 ? 25.719 21.719 28.797 1 25.88 524 SER B C 1
ATOM 8265 O O . SER B 1 524 ? 25.344 21.109 27.797 1 25.88 524 SER B O 1
ATOM 8267 N N . ASN B 1 525 ? 24.922 22.609 29.297 1 27.08 525 ASN B N 1
ATOM 8268 C CA . ASN B 1 525 ? 23.984 23.5 28.641 1 27.08 525 ASN B CA 1
ATOM 8269 C C . ASN B 1 525 ? 24.438 23.859 27.219 1 27.08 525 ASN B C 1
ATOM 8271 O O . ASN B 1 525 ? 25.562 24.312 27.031 1 27.08 525 ASN B O 1
ATOM 8275 N N . PRO B 1 526 ? 24.031 23.047 26.266 1 32.72 526 PRO B N 1
ATOM 8276 C CA . PRO B 1 526 ? 24.562 23.516 24.969 1 32.72 526 PRO B CA 1
ATOM 8277 C C . PRO B 1 526 ? 24.688 25.031 24.906 1 32.72 526 PRO B C 1
ATOM 8279 O O . PRO B 1 526 ? 23.891 25.75 25.516 1 32.72 526 PRO B O 1
ATOM 8282 N N . PRO B 1 527 ? 25.797 25.531 24.875 1 31.67 527 PRO B N 1
ATOM 8283 C CA . PRO B 1 527 ? 25.891 26.984 24.844 1 31.67 527 PRO B CA 1
ATOM 8284 C C . PRO B 1 527 ? 24.781 27.625 24.016 1 31.67 527 PRO B C 1
ATOM 8286 O O . PRO B 1 527 ? 24.219 26.984 23.125 1 31.67 527 PRO B O 1
ATOM 8289 N N . SER B 1 528 ? 23.938 28.453 24.562 1 34.25 528 SER B N 1
ATOM 8290 C CA . SER B 1 528 ? 23.062 29.406 23.891 1 34.25 528 SER B CA 1
ATOM 8291 C C . SER B 1 528 ? 23.625 29.812 22.531 1 34.25 528 SER B C 1
ATOM 8293 O O . SER B 1 528 ? 24.656 30.484 22.469 1 34.25 528 SER B O 1
ATOM 8295 N N . LEU B 1 529 ? 23.75 28.953 21.641 1 35.12 529 LEU B N 1
ATOM 8296 C CA . LEU B 1 529 ? 24.188 29.391 20.328 1 35.12 529 LEU B CA 1
ATOM 8297 C C . LEU B 1 529 ? 23.641 30.781 20.016 1 35.12 529 LEU B C 1
ATOM 8299 O O . LEU B 1 529 ? 22.453 30.938 19.734 1 35.12 529 LEU B O 1
ATOM 8303 N N . THR B 1 530 ? 24.016 31.75 20.625 1 41 530 THR B N 1
ATOM 8304 C CA . THR B 1 530 ? 23.906 33.156 20.234 1 41 530 THR B CA 1
ATOM 8305 C C . THR B 1 530 ? 24.25 33.344 18.766 1 41 530 THR B C 1
ATOM 8307 O O . THR B 1 530 ? 25.422 33.5 18.406 1 41 530 THR B O 1
ATOM 8310 N N . VAL B 1 531 ? 23.828 32.406 17.922 1 44.72 531 VAL B N 1
ATOM 8311 C CA . VAL B 1 531 ? 24.125 32.656 16.516 1 44.72 531 VAL B CA 1
ATOM 8312 C C . VAL B 1 531 ? 23.641 34.062 16.141 1 44.72 531 VAL B C 1
ATOM 8314 O O . VAL B 1 531 ? 22.453 34.344 16.188 1 44.72 531 VAL B O 1
ATOM 8317 N N . ASP B 1 532 ? 24.375 35 16.188 1 57.31 532 ASP B N 1
ATOM 8318 C CA . ASP B 1 532 ? 24.188 36.344 15.695 1 57.31 532 ASP B CA 1
ATOM 8319 C C . ASP B 1 532 ? 23.875 36.344 14.203 1 57.31 532 ASP B C 1
ATOM 8321 O O . ASP B 1 532 ? 24.766 36.562 13.375 1 57.31 532 ASP B O 1
ATOM 8325 N N . ILE B 1 533 ? 22.781 35.562 13.75 1 72.25 533 ILE B N 1
ATOM 8326 C CA . ILE B 1 533 ? 22.406 35.562 12.336 1 72.25 533 ILE B CA 1
ATOM 8327 C C . ILE B 1 533 ? 21.656 36.844 12.008 1 72.25 533 ILE B C 1
ATOM 8329 O O . ILE B 1 533 ? 20.75 37.25 12.75 1 72.25 533 ILE B O 1
ATOM 8333 N N . THR B 1 534 ? 22.172 37.531 11.07 1 80.94 534 THR B N 1
ATOM 8334 C CA . THR B 1 534 ? 21.5 38.75 10.617 1 80.94 534 THR B CA 1
ATOM 8335 C C . THR B 1 534 ? 20.172 38.406 9.938 1 80.94 534 THR B C 1
ATOM 8337 O O . THR B 1 534 ? 19.953 37.281 9.539 1 80.94 534 THR B O 1
ATOM 8340 N N . ALA B 1 535 ? 19.375 39.312 9.953 1 83.94 535 ALA B N 1
ATOM 8341 C CA . ALA B 1 535 ? 18.062 39.156 9.297 1 83.94 535 ALA B CA 1
ATOM 8342 C C . ALA B 1 535 ? 18.234 38.719 7.844 1 83.94 535 ALA B C 1
ATOM 8344 O O . ALA B 1 535 ? 17.469 37.875 7.352 1 83.94 535 ALA B O 1
ATOM 8345 N N . LYS B 1 536 ? 19.219 39.25 7.238 1 85.88 536 LYS B N 1
ATOM 8346 C CA . LYS B 1 536 ? 19.453 38.938 5.832 1 85.88 536 LYS B CA 1
ATOM 8347 C C . LYS B 1 536 ? 19.875 37.5 5.652 1 85.88 536 LYS B C 1
ATOM 8349 O O . LYS B 1 536 ? 19.375 36.812 4.75 1 85.88 536 LYS B O 1
ATOM 8354 N N . GLU B 1 537 ? 20.672 37.031 6.496 1 88.44 537 GLU B N 1
ATOM 8355 C CA . GLU B 1 537 ? 21.125 35.656 6.418 1 88.44 537 GLU B CA 1
ATOM 8356 C C . GLU B 1 537 ? 20.016 34.688 6.746 1 88.44 537 GLU B C 1
ATOM 8358 O O . GLU B 1 537 ? 19.891 33.625 6.105 1 88.44 537 GLU B O 1
ATOM 8363 N N . LEU B 1 538 ? 19.266 35 7.66 1 89.06 538 LEU B N 1
ATOM 8364 C CA . LEU B 1 538 ? 18.156 34.188 8.07 1 89.06 538 LEU B CA 1
ATOM 8365 C C . LEU B 1 538 ? 17.125 34.062 6.953 1 89.06 538 LEU B C 1
ATOM 8367 O O . LEU B 1 538 ? 16.625 32.969 6.688 1 89.06 538 LEU B O 1
ATOM 8371 N N . CYS B 1 539 ? 16.859 35.156 6.363 1 88.94 539 CYS B N 1
ATOM 8372 C CA . CYS B 1 539 ? 15.875 35.156 5.285 1 88.94 539 CYS B CA 1
ATOM 8373 C C . CYS B 1 539 ? 16.359 34.344 4.102 1 88.94 539 CYS B C 1
ATOM 8375 O O . CYS B 1 539 ? 15.594 33.594 3.506 1 88.94 539 CYS B O 1
ATOM 8377 N N . SER B 1 540 ? 17.625 34.469 3.801 1 89.69 540 SER B N 1
ATOM 8378 C CA . SER B 1 540 ? 18.188 33.688 2.697 1 89.69 540 SER B CA 1
ATOM 8379 C C . SER B 1 540 ? 18.125 32.188 2.98 1 89.69 540 SER B C 1
ATOM 8381 O O . SER B 1 540 ? 17.812 31.391 2.094 1 89.69 540 SER B O 1
ATOM 8383 N N . ALA B 1 541 ? 18.438 31.875 4.176 1 90.12 541 ALA B N 1
ATOM 8384 C CA . ALA B 1 541 ? 18.375 30.469 4.562 1 90.12 541 ALA B CA 1
ATOM 8385 C C . ALA B 1 541 ? 16.938 29.953 4.52 1 90.12 541 ALA B C 1
ATOM 8387 O O . ALA B 1 541 ? 16.688 28.828 4.066 1 90.12 541 ALA B O 1
ATOM 8388 N N . PHE B 1 542 ? 16.094 30.75 4.969 1 90.75 542 PHE B N 1
ATOM 8389 C CA . PHE B 1 542 ? 14.688 30.359 5.016 1 90.75 542 PHE B CA 1
ATOM 8390 C C . PHE B 1 542 ? 14.125 30.203 3.609 1 90.75 542 PHE B C 1
ATOM 8392 O O . PHE B 1 542 ? 13.359 29.266 3.34 1 90.75 542 PHE B O 1
ATOM 8399 N N . GLU B 1 543 ? 14.484 31.125 2.732 1 90.81 543 GLU B N 1
ATOM 8400 C CA . GLU B 1 543 ? 14.031 31.047 1.346 1 90.81 543 GLU B CA 1
ATOM 8401 C C . GLU B 1 543 ? 14.516 29.75 0.685 1 90.81 543 GLU B C 1
ATOM 8403 O O . GLU B 1 543 ? 13.75 29.094 -0.028 1 90.81 543 GLU B O 1
ATOM 8408 N N . ARG B 1 544 ? 15.672 29.391 0.96 1 90.19 544 ARG B N 1
ATOM 8409 C CA . ARG B 1 544 ? 16.203 28.141 0.43 1 90.19 544 ARG B CA 1
ATOM 8410 C C . ARG B 1 544 ? 15.445 26.938 0.986 1 90.19 544 ARG B C 1
ATOM 8412 O O . ARG B 1 544 ? 15.125 26.016 0.249 1 90.19 544 ARG B O 1
ATOM 8419 N N . GLN B 1 545 ? 15.148 26.984 2.223 1 89.88 545 GLN B N 1
ATOM 8420 C CA . GLN B 1 545 ? 14.414 25.891 2.879 1 89.88 545 GLN B CA 1
ATOM 8421 C C . GLN B 1 545 ? 13.008 25.75 2.299 1 89.88 545 GLN B C 1
ATOM 8423 O O . GLN B 1 545 ? 12.516 24.641 2.131 1 89.88 545 GLN B O 1
ATOM 8428 N N . LEU B 1 546 ? 12.438 26.859 2.057 1 90.06 546 LEU B N 1
ATOM 8429 C CA . LEU B 1 546 ? 11.078 26.828 1.523 1 90.06 546 LEU B CA 1
ATOM 8430 C C . LEU B 1 546 ? 11.07 26.297 0.092 1 90.06 546 LEU B C 1
ATOM 8432 O O . LEU B 1 546 ? 10.172 25.562 -0.294 1 90.06 546 LEU B O 1
ATOM 8436 N N . LEU B 1 547 ? 12.086 26.672 -0.658 1 87.69 547 LEU B N 1
ATOM 8437 C CA . LEU B 1 547 ? 12.18 26.219 -2.039 1 87.69 547 LEU B CA 1
ATOM 8438 C C . LEU B 1 547 ? 12.523 24.719 -2.092 1 87.69 547 LEU B C 1
ATOM 8440 O O . LEU B 1 547 ? 12.117 24.031 -3.025 1 87.69 547 LEU B O 1
ATOM 8444 N N . GLU B 1 548 ? 13.18 24.281 -1.063 1 84.81 548 GLU B N 1
ATOM 8445 C CA . GLU B 1 548 ? 13.523 22.859 -0.968 1 84.81 548 GLU B CA 1
ATOM 8446 C C . GLU B 1 548 ? 12.422 22.078 -0.255 1 84.81 548 GLU B C 1
ATOM 8448 O O . GLU B 1 548 ? 12.547 20.859 -0.072 1 84.81 548 GLU B O 1
ATOM 8453 N N . LEU B 1 549 ? 11.422 22.75 0.138 1 88.62 549 LEU B N 1
ATOM 8454 C CA . LEU B 1 549 ? 10.227 22.141 0.73 1 88.62 549 LEU B CA 1
ATOM 8455 C C . LEU B 1 549 ? 10.555 21.5 2.072 1 88.62 549 LEU B C 1
ATOM 8457 O O . LEU B 1 549 ? 10.016 20.438 2.408 1 88.62 549 LEU B O 1
ATOM 8461 N N . ASP B 1 550 ? 11.43 22.109 2.834 1 88.06 550 ASP B N 1
ATOM 8462 C CA . ASP B 1 550 ? 11.852 21.578 4.129 1 88.06 550 ASP B CA 1
ATOM 8463 C C . ASP B 1 550 ? 10.703 21.625 5.137 1 88.06 550 ASP B C 1
ATOM 8465 O O . ASP B 1 550 ? 10.609 20.766 6.016 1 88.06 550 ASP B O 1
ATOM 8469 N N . ASP B 1 551 ? 9.906 22.609 5.066 1 90.19 551 ASP B N 1
ATOM 8470 C CA . ASP B 1 551 ? 8.789 22.703 6 1 90.19 551 ASP B CA 1
ATOM 8471 C C . ASP B 1 551 ? 7.801 21.562 5.781 1 90.19 551 ASP B C 1
ATOM 8473 O O . ASP B 1 551 ? 7.293 20.984 6.742 1 90.19 551 ASP B O 1
ATOM 8477 N N . LEU B 1 552 ? 7.52 21.219 4.52 1 90.81 552 LEU B N 1
ATOM 8478 C CA . LEU B 1 552 ? 6.645 20.094 4.234 1 90.81 552 LEU B CA 1
ATOM 8479 C C . LEU B 1 552 ? 7.281 18.781 4.684 1 90.81 552 LEU B C 1
ATOM 8481 O O . LEU B 1 552 ? 6.598 17.891 5.199 1 90.81 552 LEU B O 1
ATOM 8485 N N . ALA B 1 553 ? 8.594 18.641 4.461 1 88.81 553 ALA B N 1
ATOM 8486 C CA . ALA B 1 553 ? 9.305 17.453 4.93 1 88.81 553 ALA B CA 1
ATOM 8487 C C . ALA B 1 553 ? 9.211 17.328 6.445 1 88.81 553 ALA B C 1
ATOM 8489 O O . ALA B 1 553 ? 9.016 16.219 6.969 1 88.81 553 ALA B O 1
ATOM 8490 N N . ALA B 1 554 ? 9.336 18.453 7.145 1 91.06 554 ALA B N 1
ATOM 8491 C CA . ALA B 1 554 ? 9.219 18.453 8.602 1 91.06 554 ALA B CA 1
ATOM 8492 C C . ALA B 1 554 ? 7.797 18.094 9.031 1 91.06 554 ALA B C 1
ATOM 8494 O O . ALA B 1 554 ? 7.602 17.438 10.055 1 91.06 554 ALA B O 1
ATOM 8495 N N . PHE B 1 555 ? 6.848 18.562 8.266 1 94.69 555 PHE B N 1
ATOM 8496 C CA . PHE B 1 555 ? 5.449 18.25 8.547 1 94.69 555 PHE B CA 1
ATOM 8497 C C . PHE B 1 555 ? 5.199 16.75 8.453 1 94.69 555 PHE B C 1
ATOM 8499 O O . PHE B 1 555 ? 4.449 16.188 9.258 1 94.69 555 PHE B O 1
ATOM 8506 N N . MET B 1 556 ? 5.785 16.094 7.586 1 91.56 556 MET B N 1
ATOM 8507 C CA . MET B 1 556 ? 5.578 14.664 7.363 1 91.56 556 MET B CA 1
ATOM 8508 C C . MET B 1 556 ? 6.43 13.828 8.32 1 91.56 556 MET B C 1
ATOM 8510 O O . MET B 1 556 ? 6.379 12.602 8.289 1 91.56 556 MET B O 1
ATOM 8514 N N . GLY B 1 557 ? 7.168 14.43 9.336 1 82.62 557 GLY B N 1
ATOM 8515 C CA . GLY B 1 557 ? 7.922 13.727 10.359 1 82.62 557 GLY B CA 1
ATOM 8516 C C . GLY B 1 557 ? 9.383 13.547 10.008 1 82.62 557 GLY B C 1
ATOM 8517 O O . GLY B 1 557 ? 10.094 12.781 10.664 1 82.62 557 GLY B O 1
ATOM 8518 N N . GLY B 1 558 ? 9.844 14.219 9.367 1 67 558 GLY B N 1
ATOM 8519 C CA . GLY B 1 558 ? 11.273 14.172 9.102 1 67 558 GLY B CA 1
ATOM 8520 C C . GLY B 1 558 ? 11.672 13.055 8.148 1 67 558 GLY B C 1
ATOM 8521 O O . GLY B 1 558 ? 10.828 12.258 7.734 1 67 558 GLY B O 1
ATOM 8522 N N . GLY B 1 559 ? 12.93 12.859 7.598 1 51.94 559 GLY B N 1
ATOM 8523 C CA . GLY B 1 559 ? 13.719 11.797 7.004 1 51.94 559 GLY B CA 1
ATOM 8524 C C . GLY B 1 559 ? 14.328 12.18 5.664 1 51.94 559 GLY B C 1
ATOM 8525 O O . GLY B 1 559 ? 15.453 11.797 5.355 1 51.94 559 GLY B O 1
ATOM 8526 N N . VAL B 1 560 ? 13.453 12.609 4.57 1 38.62 560 VAL B N 1
ATOM 8527 C CA . VAL B 1 560 ? 14.305 12.43 3.395 1 38.62 560 VAL B CA 1
ATOM 8528 C C . VAL B 1 560 ? 15.32 13.562 3.314 1 38.62 560 VAL B C 1
ATOM 8530 O O . VAL B 1 560 ? 14.992 14.719 3.607 1 38.62 560 VAL B O 1
#

pLDDT: mean 76.91, std 28.78, range [13.91, 98.75]

Secondary structure (DSSP, 8-state):
-HHHHHHHHHSTTHHHHS-HHHHHHHHHTT-S-HHHHHHHHHHHTTT-GGGGSSSHHHHHHHHHHHHHHHHHHHTTTS--HHHHHHHHHHHHHHHHTT-HHHHHHHHHHHHHHHHHHHHHHHTS---TTHHHHHHHHHHHHHHHHHHHHHHS-STT---SS-HHHHTTPBPPB-HHHHHHT----B-BTTSS--TT-S-TTSPPBPB-HHHHHHHHHHHHHHHHHHHHH--TTT--HHHHHHHHHHHHHHHHHS-GGGS--TTHHHHHHHHT-HHHHHHHHHHHHHHHHHHHHHHHHHHHTSTT--HHHHHTSTTHHHHHHHHHHHHHHHHHHHHHHHHS-TTS-----HHHHHHHHHHHHHHHHHHHTT-S-GGGHHHHHHHHHHHHHHHHHHHHH-GGGHHHHHHHHHHHHHHHHHHHHHHS---GGGGHHHH---------------------------------------------------------------------------------------------------HHHHHHHHHHHHHTTHHHHHHTTS--/-HHHHHHHHHSTTHHHHS-HHHHHHHHHTT-S-HHHHHHHHHHHTTT-GGGGSSSHHHHHHHHHHHHHHHHHHHTTTS--HHHHHHHHHHHHHHHHTT-HHHHHHHHHHHHHHHHHHHHHHHTS---TTHHHHHHHHHHHHHHHHHHHHHHS-STT---SS-HHHHTTPBPPB-HHHHHHT----B-BTTSSPPTT-S-TTSPPBPB-HHHHHHHHHHHHHHHHHHHHH--TTT--HHHHHHHHHHHHHHHHHS-GGGS--TTHHHHHHHHT-HHHHHHHHHHHHHHHHHHHHHHHHHHHTSTT--HHHHHTSTTHHHHHHHHHHHHHHHHHHHHHHHHS-TTS-----HHHHHHHHHHHHHHHHHHHTT-S-GGGHHHHHHHHHHHHHHHHHHHHH-GGGHHHHHHHHHHHHHHHHHHHHHHS---GGGGGGGT---------------------------------------------------------------------------------------------------HHHHHHHHHHHHHTTHHHHHHTTS--